Protein AF-A0A409VQA8-F1 (afdb_monomer_lite)

Secondary structure (DSSP, 8-state):
-----------------------PPP------------PPPPPGGG----PPPPPPPSSPPPSEEEEE--SBGGG-TTPPPPP-SS-SEEEEEETT----SHHHHHHHHHHHHHS-EEEEEESGGGGG-EE-S--GGG-SEEEE-----STT-PPEEEE-THHHHHHHHHHHHS-EEEEEEE--S-SSS--THHHHHHHHHTGGGEEEEEE-SSGGGTTTTTSSSS--HHHHHHHHHHHHHHHHT-TT------EEEEEE-SSS--HHHHHTTTHHHHHTTTEEEEEEE--S-B-HHHHH--SSPPPPHHHHGGGTTSHHHHHHHHGGGHHHHHHHHHTT--EEEEEE-SSBTT--TTTSSSHHHHHHHHHHHHHHHHTT-SEEEEEE--TT-S--SEEPPPTTTTTT--BEE-TTHHHHHHHHHHH-SSS--EEEE--HHHH-TT--EEEEEETTEEEEEEEEE----SSSTT-EEEEEE-TT---SEEEEEEEE-S-TT--SS-EETTBB--STT-BSS--BS----EEEE-BTTTTEEEEEE-SSEEEEEES-TT-GGGG-SS-SS-------PPPPP-----HHHHHH-----GGGTTT----STT-------------------------------------------B----PPPPPPP-----PPPGGG----PPPPPPPSSPPPSEEEEE--SBGGG-TTPPPPP-SS-SEEEEEEGGGGGGTTT-HHHHHHHHHHHS-EEEEEESGGGGGEEE--TT-SGGG-SEEEE-----STT---EEEE-THHHHHHHHHHHHS-EEEEEEEP-S-SSS--THHHHHHHHHHGGGEEEEEE-SSGGGGTTTTS-SS--HHHHHHHHHHHHHHHHH-TT----S-EEEEEE-SSSS-HHHHHTTTHHHHHTTTEEEEEEE--S-B-HHHHH--BTTB----GGGTHHHHSSTHHHHHHHHTTHHHHHHHHHTT--EEEEEE-SSBTT--TTTTTSHHHHHHHHHHHHHHHHTT-SEEEEEE--SS-TT-SEEPPPTTTTTTS-BEE-TTHHHHHHHHHHHTTSS--EEEE--HHHH-TTS-EEEEEETTEEEEEEEEE----TTSTT-EEEEEE-TT---SEEEEEEEE-SSSS--S--EETTBB--STT-B-S--BS----EEEEEETTTTEEEEEE-SSEEEEEES-TT-GGGT-SS-SS-------BPPPP-----HHHHHT-----TTSGGGS-----------------------------------------

Sequence (1280 aa):
MLVSALLLLPTIFSTARAVTVYGQIPLAQTVTGTSGTKATPTLPAYDKTLLQPPAIVEPAPGSAYTLSLQNDAAAVNGLSIPHVGPGFWGFSIEMSVLNQVPFLNLMANLVERSGGVVVRIGGNTQEFATMVPFLEDGKTFDKEDSGSTQTTKTPAVLYTIDMFYMAANISSMLNVKWFFGIPFNDSVNWRLTIAEEAQSIVGDDLLALQAGNEPDFYEQFGRRVTYTPEMYSQEIEQLITVIDANDRIPVKNMLLGPSVATGPWTPEQVWETGFIERFKDRLHALTVEHYPNNNCAAAFGTGAQIVDPQDIFPEYLSHTAAVELVRPYINSGNLAVAAGKPLYMFETNTASCGGFAGVSDSYGAALWAMDYGFQMAYANFTHGMLHVGGQNVFYNPFTAPPTNQSGFNQWTAGAIYYSTIVLAEAFGKTNTSRITDLGGNSGSVYTPSYAIYEQDKLSKVALFNYMDDGTNTRDLLVTITVPTGVPVTVEVKYLNADSVSTKDNITWAGQTLGNQYEVDGRFKGDLNIVTINCDTVAGTCVIPVPAPGFALVFLDNAAEQLSVGQATQTFATTAYSKTRNTATIDPAVLQTSNGHSGGNRDAYWSTSAGSTSSAERQAMILPGIVAFVAVLVSGMWVVRAIVHSFTAARAVTVYGQIPLAQTATAGYAQATLKAYDPLELIPPPVPSSPPASAYTLNLERNAAAVPGLSIPHVGGSFWGFSIEMSVISQVFPFLNLMANLQERSGGVVIRIGGNTQEFATQIPDGSLDFGHTFAKTDSGSNQTTQTPAVLYTPDMFYMANNISEMLNVKWFFGIPFNDSVNWRLTIAEEAQNILGDNLLGLQAGNEPDFYLKFGRRSTYSPQMYTDEVADLIKVMDDNPNIPVKNMLIGPSVSSIEWKPEQVWETGYIERFKDRLYCLSVEHYPMNNCAALTGPSPGNPIIDPQDLVDAYFKHDLPMALMDQYRESTRLAQEAGKPFIMFETNTASCGGFPGLSDSYGAALWALDYGLQLAFGNFTHALLHVGGQDTYYNPFTSPPTNQSSYNAWSVGAIYYSTIIISEIFGKTNTSQIVDLRGNFANSYTPQYAIYERGVLNKIAIFNYIDDKTGASDSQVTLNIPGGVPASVRVKYLLAPLITSRSNITWAGQTLGGQFTVDGRFRGELNITTVSCNTAANTCIIPVPAPAFALVFLDSASEALSLGQATETFSTSAFTQQHNTVTYEPATVSLSNGRSGSDRDKYLGTSYGYKESGSTALKLPLFSFSLALAILSGVWVVRARALL

Radius of gyration: 38.69 Å; chains: 1; bounding box: 102×102×129 Å

Organism: Psilocybe cyanescens (NCBI:txid93625)

Foldseek 3Di:
DDDDDDDDDDDDDDDDDDDDDDDDDDDDDDDDDDDDDDDDDAFQQQDDDFFDADDADPVHFDQEDEFEDAFFLVVDPQWAAFQADFFQEAAEEELAADAFDLVLQQQLLRCQQAVGHEYEHDDPLLQLEDEDQADPQGDQKDWAQPVFPDLLSRTHIYGYLVVLQVLQVSCVQGRYAYEYEFNQLDLPDGRCVVLLSNCVRNNPSYQAYENDAQQVCCCVRVSDVDDFLLNSLVSVVSVLVVLVVDPSNVDQQGYEDDAHAPDNDDVVRNVVSVSLVVDLSRYQAYEYEYALAAQSCVLRVPVDDGDDCNVCLVVLLFLVVLQVRQVSCLVVLVVCVVSVHAYENSEYANYPPADDRLRQQFLSRLLSLLSSSQSNSSSNHNHYHYYADASNHNNHQKYADDPVCNQPFGIAGGNNSVSSSVSSNLSGHQSAKIKDWRCPSVVGGQKTKMFIAGPSTGWKIKIFGSADPQPQPSKHWYKYAYPVAADQKKKKWKFDDSHRSDNAPTDIQQWDCHHHRQHSSWTDDDRHIDIFGADRVVRITIDIATGHIMMMIGRDPPRPCSVDPGRPDFFFRDGDRDRDDDDDDPVVLVVPPPPDDPVVPVVDDDDDPPDDDDDDDDDDDDDDDDDDDDDDDDDDDDDDDDDDDDFDFDAFEAEQQDDADDDDDDDDDDDQQQQPHPDAFDADDQDPDHFPQEFEFEDEFFLVVDPLWFDFQDDFFQEAAEEAQQCLSFCPDLLLLQLLRCLQRVGHEYEYHDPLLQQEAEDEQPPDPPRHQKYWDQPVQPDLQSRTHMYGYLSVLVNLQSSCVVGVYAYEYEFNQLDLPDGRCVCLLSNCVRNPVSYQAYENDAQQLCCCVRVSDVDDFLLNSLVSVVSVLVVLVVDPSNVQQAGYEDPQHQCPRDHVVRNVVSVSLVVDLSRYQAYEYEYELAAQSCVRVPDDVVRHHDAVNVCNVVQLWLPSLQVVLVSCLVVLVSRVVSVHAYENSEYANYPPQDHRLRLQFLSSLVSLLSSSQSNSSSRHNHYHYYDHESNHNNHQKGQDPSSHNNSFGIAGGNNVVSSSVSSNQSGHQSGKIKDWSCTSVVGTQWTKMFIAGPRGTWKIKIFGSAADPVQPSWHWYKYAYPVWADQKKKKWKFDDNGRSDNDPTDIQQWDQDHHRHGSSWTDDDRHIDIWGADRVRRITIDIATGGMMMMIGRDPPRPVSVDDGRSHDHPSDPDHDDDDDDDDDPVNSVPPPDDDPPPPVPPPDPDDDDDDDDDDDDDDDDDDDDDDDDDDDDDDDDDDDDDD

pLDDT: mean 78.62, std 24.4, range [20.16, 98.62]

Structure (mmCIF, N/CA/C/O backbone):
data_AF-A0A409VQA8-F1
#
_entry.id   AF-A0A409VQA8-F1
#
loop_
_atom_site.group_PDB
_atom_site.id
_atom_site.type_symbol
_atom_site.label_atom_id
_atom_site.label_alt_id
_atom_site.label_comp_id
_atom_site.label_asym_id
_atom_site.label_entity_id
_atom_site.label_seq_id
_atom_site.pdbx_PDB_ins_code
_atom_site.Cartn_x
_atom_site.Cartn_y
_atom_site.Cartn_z
_atom_site.occupancy
_atom_site.B_iso_or_equiv
_atom_site.auth_seq_id
_atom_site.auth_comp_id
_atom_site.auth_asym_id
_atom_site.auth_atom_id
_atom_site.pdbx_PDB_model_num
ATOM 1 N N . MET A 1 1 ? 31.840 -30.322 64.684 1.00 32.56 1 MET A N 1
ATOM 2 C CA . MET A 1 1 ? 32.960 -30.369 63.717 1.00 32.56 1 MET A CA 1
ATOM 3 C C . MET A 1 1 ? 32.650 -29.273 62.705 1.00 32.56 1 MET A C 1
ATOM 5 O O . MET A 1 1 ? 31.541 -29.289 62.198 1.00 32.56 1 MET A O 1
ATOM 9 N N . LEU A 1 2 ? 33.332 -28.121 62.773 1.00 29.20 2 LEU A N 1
ATOM 10 C CA . LEU A 1 2 ? 34.592 -27.794 62.066 1.00 29.20 2 LEU A CA 1
ATOM 11 C C . LEU A 1 2 ? 34.437 -27.888 60.534 1.00 29.20 2 LEU A C 1
ATOM 13 O O . LEU A 1 2 ? 33.972 -28.925 60.080 1.00 29.20 2 LEU A O 1
ATOM 17 N N . VAL A 1 3 ? 34.850 -26.935 59.683 1.00 30.09 3 VAL A N 1
ATOM 18 C CA . VAL A 1 3 ? 35.435 -25.560 59.773 1.00 30.09 3 VAL A CA 1
ATOM 19 C C . VAL A 1 3 ? 35.164 -24.947 58.366 1.00 30.09 3 VAL A C 1
ATOM 21 O O . VAL A 1 3 ? 35.226 -25.694 57.396 1.00 30.09 3 VAL A O 1
ATOM 24 N N . SER A 1 4 ? 34.678 -23.722 58.120 1.00 27.08 4 SER A N 1
ATOM 25 C CA . SER A 1 4 ? 35.062 -22.345 58.516 1.00 27.08 4 SER A CA 1
ATOM 26 C C . SER A 1 4 ? 36.220 -21.702 57.715 1.00 27.08 4 SER A C 1
ATOM 28 O O . SER A 1 4 ? 37.380 -21.890 58.040 1.00 27.08 4 SER A O 1
ATOM 30 N N . ALA A 1 5 ? 35.850 -20.879 56.723 1.00 27.64 5 ALA A N 1
ATOM 31 C CA . ALA A 1 5 ? 36.474 -19.630 56.233 1.00 27.64 5 ALA A CA 1
ATOM 32 C C . ALA A 1 5 ? 38.009 -19.374 56.260 1.00 27.64 5 ALA A C 1
ATOM 34 O O . ALA A 1 5 ? 38.624 -19.327 57.319 1.00 27.64 5 ALA A O 1
ATOM 35 N N . LEU A 1 6 ? 38.540 -18.933 55.106 1.00 28.03 6 LEU A N 1
ATOM 36 C CA . LEU A 1 6 ? 39.462 -17.783 54.920 1.00 28.03 6 LEU A CA 1
ATOM 37 C C . LEU A 1 6 ? 39.501 -17.471 53.400 1.00 28.03 6 LEU A C 1
ATOM 39 O O . LEU A 1 6 ? 39.662 -18.405 52.626 1.00 28.03 6 LEU A O 1
ATOM 43 N N . LEU A 1 7 ? 39.180 -16.298 52.830 1.00 26.09 7 LEU A N 1
ATOM 44 C CA . LEU A 1 7 ? 39.403 -14.859 53.099 1.00 26.09 7 LEU A CA 1
ATOM 45 C C . LEU A 1 7 ? 40.781 -14.289 52.688 1.00 26.09 7 LEU A C 1
ATOM 47 O O . LEU A 1 7 ? 41.796 -14.615 53.285 1.00 26.09 7 LEU A O 1
ATOM 51 N N . LEU A 1 8 ? 40.697 -13.305 51.774 1.00 25.73 8 LEU A N 1
ATOM 52 C CA . LEU A 1 8 ? 41.579 -12.144 51.533 1.00 25.73 8 LEU A CA 1
ATOM 53 C C . LEU A 1 8 ? 42.955 -12.315 50.838 1.00 25.73 8 LEU A C 1
ATOM 55 O O . LEU A 1 8 ? 43.876 -12.943 51.342 1.00 25.73 8 LEU A O 1
ATOM 59 N N . LEU A 1 9 ? 43.067 -11.624 49.687 1.00 37.25 9 LEU A N 1
ATOM 60 C CA . LEU A 1 9 ? 44.063 -10.580 49.339 1.00 37.25 9 LEU A CA 1
ATOM 61 C C . LEU A 1 9 ? 45.303 -10.450 50.252 1.00 37.25 9 LEU A C 1
ATOM 63 O O . LEU A 1 9 ? 45.132 -10.317 51.465 1.00 37.25 9 LEU A O 1
ATOM 67 N N . PRO A 1 10 ? 46.524 -10.297 49.680 1.00 35.50 10 PRO A N 1
ATOM 68 C CA . PRO A 1 10 ? 46.859 -9.040 48.971 1.00 35.50 10 PRO A CA 1
ATOM 69 C C . PRO A 1 10 ? 47.807 -9.207 47.735 1.00 35.50 10 PRO A C 1
ATOM 71 O O . PRO A 1 10 ? 48.724 -10.015 47.769 1.00 35.50 10 PRO A O 1
ATOM 74 N N . THR A 1 11 ? 47.590 -8.626 46.538 1.00 26.61 11 THR A N 1
ATOM 75 C CA . THR A 1 11 ? 47.729 -7.218 46.045 1.00 26.61 11 THR A CA 1
ATOM 76 C C . THR A 1 11 ? 48.911 -7.035 45.059 1.00 26.61 11 THR A C 1
ATOM 78 O O . THR A 1 11 ? 49.934 -7.686 45.215 1.00 26.61 11 THR A O 1
ATOM 81 N N . ILE A 1 12 ? 48.809 -6.003 44.199 1.00 24.28 12 ILE A N 1
ATOM 82 C CA . ILE A 1 12 ? 49.900 -5.162 43.633 1.00 24.28 12 ILE A CA 1
ATOM 83 C C . ILE A 1 12 ? 50.578 -5.565 42.283 1.00 24.28 12 ILE A C 1
ATOM 85 O O . ILE A 1 12 ? 51.498 -6.366 42.214 1.00 24.28 12 ILE A O 1
ATOM 89 N N . PHE A 1 13 ? 50.137 -4.837 41.238 1.00 25.45 13 PHE A N 1
ATOM 90 C CA . PHE A 1 13 ? 50.865 -4.251 40.085 1.00 25.45 13 PHE A CA 1
ATOM 91 C C . PHE A 1 13 ? 51.511 -5.092 38.950 1.00 25.45 13 PHE A C 1
ATOM 93 O O . PHE A 1 13 ? 52.548 -5.717 39.113 1.00 25.45 13 PHE A O 1
ATOM 100 N N . SER A 1 14 ? 50.950 -4.890 37.740 1.00 26.70 14 SER A N 1
ATOM 101 C CA . SER A 1 14 ? 51.592 -4.509 36.450 1.00 26.70 14 SER A CA 1
ATOM 102 C C . SER A 1 14 ? 52.922 -5.162 36.006 1.00 26.70 14 SER A C 1
ATOM 104 O O . SER A 1 14 ? 53.928 -5.118 36.702 1.00 26.70 14 SER A O 1
ATOM 106 N N . THR A 1 15 ? 53.068 -5.538 34.732 1.00 23.34 15 THR A N 1
ATOM 107 C CA . THR A 1 15 ? 53.271 -4.550 33.642 1.00 23.34 15 THR A CA 1
ATOM 108 C C . THR A 1 15 ? 52.966 -5.112 32.246 1.00 23.34 15 THR A C 1
ATOM 110 O O . THR A 1 15 ? 52.945 -6.319 32.035 1.00 23.34 15 THR A O 1
ATOM 113 N N . ALA A 1 16 ? 52.719 -4.214 31.286 1.00 24.45 16 ALA A N 1
ATOM 114 C CA . ALA A 1 16 ? 52.345 -4.539 29.908 1.00 24.45 16 ALA A CA 1
ATOM 115 C C . ALA A 1 16 ? 53.528 -4.480 28.921 1.00 24.45 16 ALA A C 1
ATOM 117 O O . ALA A 1 16 ? 54.550 -3.852 29.203 1.00 24.45 16 ALA A O 1
ATOM 118 N N . ARG A 1 17 ? 53.326 -5.037 27.718 1.00 23.31 17 ARG A N 1
ATOM 119 C CA . ARG A 1 17 ? 53.924 -4.592 26.441 1.00 23.31 17 ARG A CA 1
ATOM 120 C C . ARG A 1 17 ? 53.023 -5.016 25.269 1.00 23.31 17 ARG A C 1
ATOM 122 O O . ARG A 1 17 ? 52.168 -5.877 25.443 1.00 23.31 17 ARG A O 1
ATOM 129 N N . ALA A 1 18 ? 53.157 -4.339 24.130 1.00 22.84 18 ALA A N 1
ATOM 130 C CA . ALA A 1 18 ? 52.174 -4.310 23.039 1.00 22.84 18 ALA A CA 1
ATOM 131 C C . ALA A 1 18 ? 52.854 -4.220 21.657 1.00 22.84 18 ALA A C 1
ATOM 133 O O . ALA A 1 18 ? 54.073 -4.076 21.615 1.00 22.84 18 ALA A O 1
ATOM 134 N N . VAL A 1 19 ? 52.061 -4.267 20.573 1.00 22.62 19 VAL A N 1
ATOM 135 C CA . VAL A 1 19 ? 52.302 -3.741 19.200 1.00 22.62 19 VAL A CA 1
ATOM 136 C C . VAL A 1 19 ? 51.070 -4.103 18.336 1.00 22.62 19 VAL A C 1
ATOM 138 O O . VAL A 1 19 ? 50.489 -5.154 18.585 1.00 22.62 19 VAL A O 1
ATOM 141 N N . THR A 1 20 ? 50.624 -3.396 17.288 1.00 22.39 20 THR A N 1
ATOM 142 C CA . THR A 1 20 ? 50.495 -1.949 16.976 1.00 22.39 20 THR A CA 1
ATOM 143 C C . THR A 1 20 ? 49.472 -1.851 15.828 1.00 22.39 20 THR A C 1
ATOM 145 O O . THR A 1 20 ? 49.500 -2.685 14.928 1.00 22.39 20 THR A O 1
ATOM 148 N N . VAL A 1 21 ? 48.609 -0.829 15.815 1.00 23.44 21 VAL A N 1
ATOM 149 C CA . VAL A 1 21 ? 47.748 -0.477 14.665 1.00 23.44 21 VAL A CA 1
ATOM 150 C C . VAL A 1 21 ? 48.100 0.943 14.215 1.00 23.44 21 VAL A C 1
ATOM 152 O O . VAL A 1 21 ? 48.371 1.798 15.058 1.00 23.44 21 VAL A O 1
ATOM 155 N N . TYR A 1 22 ? 48.113 1.201 12.906 1.00 22.05 22 TYR A N 1
ATOM 156 C CA . TYR A 1 22 ? 48.383 2.524 12.335 1.00 22.05 22 TYR A CA 1
ATOM 157 C C . TYR A 1 22 ? 47.078 3.240 11.955 1.00 22.05 22 TYR A C 1
ATOM 159 O O . TYR A 1 22 ? 46.209 2.624 11.347 1.00 22.05 22 TYR A O 1
ATOM 167 N N . GLY A 1 23 ? 46.968 4.546 12.246 1.00 21.83 23 GLY A N 1
ATOM 168 C CA . GLY A 1 23 ? 46.029 5.428 11.530 1.00 21.83 23 GLY A CA 1
ATOM 169 C C . GLY A 1 23 ? 44.937 6.179 12.309 1.00 21.83 23 GLY A C 1
ATOM 170 O O . GLY A 1 23 ? 44.076 6.757 11.654 1.00 21.83 23 GLY A O 1
ATOM 171 N N . GLN A 1 24 ? 44.943 6.231 13.649 1.00 23.95 24 GLN A N 1
ATOM 172 C CA . GLN A 1 24 ? 44.076 7.162 14.405 1.00 23.95 24 GLN A CA 1
ATOM 173 C C . GLN A 1 24 ? 44.836 8.409 14.883 1.00 23.95 24 GLN A C 1
ATOM 175 O O . GLN A 1 24 ? 45.972 8.309 15.347 1.00 23.95 24 GLN A O 1
ATOM 180 N N . ILE A 1 25 ? 44.179 9.572 14.805 1.00 24.41 25 ILE A N 1
ATOM 181 C CA . ILE A 1 25 ? 44.644 10.853 15.366 1.00 24.41 25 ILE A CA 1
ATOM 182 C C . ILE A 1 25 ? 44.026 11.028 16.777 1.00 24.41 25 ILE A C 1
ATOM 184 O O . ILE A 1 25 ? 42.878 10.619 16.967 1.00 24.41 25 ILE A O 1
ATOM 188 N N . PRO A 1 26 ? 44.741 11.562 17.794 1.00 23.84 26 PRO A N 1
ATOM 189 C CA . PRO A 1 26 ? 44.308 11.467 19.195 1.00 23.84 26 PRO A CA 1
ATOM 190 C C . PRO A 1 26 ? 43.441 12.642 19.680 1.00 23.84 26 PRO A C 1
ATOM 192 O O . PRO A 1 26 ? 43.677 13.789 19.316 1.00 23.84 26 PRO A O 1
ATOM 195 N N . LEU A 1 27 ? 42.526 12.360 20.616 1.00 33.91 27 LEU A N 1
ATOM 196 C CA . LEU A 1 27 ? 41.735 13.350 21.365 1.00 33.91 27 LEU A CA 1
ATOM 197 C C . LEU A 1 27 ? 42.256 13.521 22.805 1.00 33.91 27 LEU A C 1
ATOM 199 O O . LEU A 1 27 ? 42.144 12.605 23.620 1.00 33.91 27 LEU A O 1
ATOM 203 N N . ALA A 1 28 ? 42.801 14.702 23.116 1.00 22.95 28 ALA A N 1
ATOM 204 C CA . ALA A 1 28 ? 43.135 15.217 24.455 1.00 22.95 28 ALA A CA 1
ATOM 205 C C . ALA A 1 28 ? 43.493 16.717 24.306 1.00 22.95 28 ALA A C 1
ATOM 207 O O . ALA A 1 28 ? 44.120 17.066 23.312 1.00 22.95 28 ALA A O 1
ATOM 208 N N . GLN A 1 29 ? 43.184 17.671 25.192 1.00 23.41 29 GLN A N 1
ATOM 209 C CA . GLN A 1 29 ? 42.512 17.716 26.508 1.00 23.41 29 GLN A CA 1
ATOM 210 C C . GLN A 1 29 ? 41.516 18.909 26.456 1.00 23.41 29 GLN A C 1
ATOM 212 O O . GLN A 1 29 ? 41.689 19.788 25.622 1.00 23.41 29 GLN A O 1
ATOM 217 N N . THR A 1 30 ? 40.480 19.091 27.282 1.00 21.67 30 THR A N 1
ATOM 218 C CA . THR A 1 30 ? 40.100 18.521 28.599 1.00 21.67 30 THR A CA 1
ATOM 219 C C . THR A 1 30 ? 38.556 18.275 28.554 1.00 21.67 30 THR A C 1
ATOM 221 O O . THR A 1 30 ? 38.090 17.963 27.468 1.00 21.67 30 THR A O 1
ATOM 224 N N . VAL A 1 31 ? 37.641 18.322 29.541 1.00 24.02 31 VAL A N 1
ATOM 225 C CA . VAL A 1 31 ? 37.560 18.571 31.007 1.00 24.02 31 VAL A CA 1
ATOM 226 C C . VAL A 1 31 ? 36.807 17.369 31.653 1.00 24.02 31 VAL A C 1
ATOM 228 O O . VAL A 1 31 ? 36.501 16.386 30.984 1.00 24.02 31 VAL A O 1
ATOM 231 N N . THR A 1 32 ? 36.540 17.381 32.962 1.00 26.56 32 THR A N 1
ATOM 232 C CA . THR A 1 32 ? 35.908 16.283 33.725 1.00 26.56 32 THR A CA 1
ATOM 233 C C . THR A 1 32 ? 34.392 16.433 33.931 1.00 26.56 32 THR A C 1
ATOM 235 O O . THR A 1 32 ? 33.960 17.468 34.434 1.00 26.56 32 THR A O 1
ATOM 238 N N . GLY A 1 33 ? 33.611 15.363 33.708 1.00 24.73 33 GLY A N 1
ATOM 239 C CA . GLY A 1 33 ? 32.177 15.297 34.051 1.00 24.73 33 GLY A CA 1
ATOM 240 C C . GLY A 1 33 ? 31.599 13.868 34.104 1.00 24.73 33 GLY A C 1
ATOM 241 O O . GLY A 1 33 ? 31.278 13.289 33.078 1.00 24.73 33 GLY A O 1
ATOM 242 N N . THR A 1 34 ? 31.506 13.299 35.311 1.00 24.84 34 THR A N 1
ATOM 243 C CA . THR A 1 34 ? 30.681 12.134 35.737 1.00 24.84 34 THR A CA 1
ATOM 244 C C . THR A 1 34 ? 30.126 11.131 34.696 1.00 24.84 34 THR A C 1
ATOM 246 O O . THR A 1 34 ? 29.011 11.274 34.211 1.00 24.84 34 THR A O 1
ATOM 249 N N . SER A 1 35 ? 30.844 10.013 34.519 1.00 29.80 35 SER A N 1
ATOM 250 C CA . SER A 1 35 ? 30.335 8.627 34.360 1.00 29.80 35 SER A CA 1
ATOM 251 C C . SER A 1 35 ? 28.880 8.404 33.874 1.00 29.80 35 SER A C 1
ATOM 253 O O . SER A 1 35 ? 28.021 7.995 34.658 1.00 29.80 35 SER A O 1
ATOM 255 N N . GLY A 1 36 ? 28.642 8.508 32.564 1.00 26.00 36 GLY A N 1
ATOM 256 C CA . GLY A 1 36 ? 27.542 7.805 31.886 1.00 26.00 36 GLY A CA 1
ATOM 257 C C . GLY A 1 36 ? 27.984 6.437 31.340 1.00 26.00 36 GLY A C 1
ATOM 258 O O . GLY A 1 36 ? 29.170 6.222 31.076 1.00 26.00 36 GLY A O 1
ATOM 259 N N . THR A 1 37 ? 27.049 5.503 31.137 1.00 26.38 37 THR A N 1
ATOM 260 C CA . THR A 1 37 ? 27.309 4.283 30.351 1.00 26.38 37 THR A CA 1
ATOM 261 C C . THR A 1 37 ? 27.688 4.663 28.921 1.00 26.38 37 THR A C 1
ATOM 263 O O . THR A 1 37 ? 27.010 5.484 28.309 1.00 26.38 37 THR A O 1
ATOM 266 N N . LYS A 1 38 ? 28.757 4.071 28.366 1.00 25.66 38 LYS A N 1
ATOM 267 C CA . LYS A 1 38 ? 29.157 4.334 26.974 1.00 25.66 38 LYS A CA 1
ATOM 268 C C . LYS A 1 38 ? 28.038 3.918 26.019 1.00 25.66 38 LYS A C 1
ATOM 270 O O . LYS A 1 38 ? 27.822 2.724 25.823 1.00 25.66 38 LYS A O 1
ATOM 275 N N . ALA A 1 39 ? 27.369 4.899 25.422 1.00 26.94 39 ALA A N 1
ATOM 276 C CA . ALA A 1 39 ? 26.489 4.673 24.289 1.00 26.94 39 ALA A CA 1
ATOM 277 C C . ALA A 1 39 ? 27.292 4.119 23.101 1.00 26.94 39 ALA A C 1
ATOM 279 O O . ALA A 1 39 ? 28.449 4.497 22.883 1.00 26.94 39 ALA A O 1
ATOM 280 N N . THR A 1 40 ? 26.671 3.233 22.326 1.00 31.73 40 THR A N 1
ATOM 281 C CA . THR A 1 40 ? 27.140 2.905 20.975 1.00 31.73 40 THR A CA 1
ATOM 282 C C . THR A 1 40 ? 27.076 4.186 20.135 1.00 31.73 40 THR A C 1
ATOM 284 O O . THR A 1 40 ? 26.064 4.881 20.226 1.00 31.73 40 THR A O 1
ATOM 287 N N . PRO A 1 41 ? 28.108 4.542 19.347 1.00 42.56 41 PRO A N 1
ATOM 288 C CA . PRO A 1 41 ? 28.066 5.755 18.539 1.00 42.56 41 PRO A CA 1
ATOM 289 C C . PRO A 1 41 ? 26.959 5.654 17.484 1.00 42.56 41 PRO A C 1
ATOM 291 O O . PRO A 1 41 ? 26.996 4.786 16.611 1.00 42.56 41 PRO A O 1
ATOM 294 N N . THR A 1 42 ? 25.974 6.542 17.587 1.00 57.03 42 THR A N 1
ATOM 295 C CA . THR A 1 42 ? 24.935 6.748 16.576 1.00 57.03 42 THR A CA 1
ATOM 296 C C . THR A 1 42 ? 25.573 7.280 15.290 1.00 57.03 42 THR A C 1
ATOM 298 O O . THR A 1 42 ? 26.519 8.066 15.347 1.00 57.03 42 THR A O 1
ATOM 301 N N . LEU A 1 43 ? 25.082 6.853 14.123 1.00 76.62 43 LEU A N 1
ATOM 302 C CA . LEU A 1 43 ? 25.534 7.417 12.847 1.00 76.62 43 LEU A CA 1
ATOM 303 C C . LEU A 1 43 ? 24.909 8.815 12.646 1.00 76.62 43 LEU A C 1
ATOM 305 O O . LEU A 1 43 ? 23.755 8.991 13.034 1.00 76.62 43 LEU A O 1
ATOM 309 N N . PRO A 1 44 ? 25.613 9.781 12.024 1.00 80.75 44 PRO A N 1
ATOM 310 C CA . PRO A 1 44 ? 25.127 11.144 11.781 1.00 80.75 44 PRO A CA 1
ATOM 311 C C . PRO A 1 44 ? 23.683 11.270 11.279 1.00 80.75 44 PRO A C 1
ATOM 313 O O . PRO A 1 44 ? 22.916 12.027 11.863 1.00 80.75 44 PRO A O 1
ATOM 316 N N . ALA A 1 45 ? 23.264 10.465 10.294 1.00 80.12 45 ALA A N 1
ATOM 317 C CA . ALA A 1 45 ? 21.900 10.498 9.743 1.00 80.12 45 ALA A CA 1
ATOM 318 C C . ALA A 1 45 ? 20.788 10.069 10.732 1.00 80.12 45 ALA A C 1
ATOM 320 O O . ALA A 1 45 ? 19.611 10.038 10.381 1.00 80.12 45 ALA A O 1
ATOM 321 N N . TYR A 1 46 ? 21.165 9.688 11.955 1.00 81.56 46 TYR A N 1
ATOM 322 C CA . TYR A 1 46 ? 20.305 9.168 13.016 1.00 81.56 46 TYR A CA 1
ATOM 323 C C . TYR A 1 46 ? 20.501 9.889 14.355 1.00 81.56 46 TYR A C 1
ATOM 325 O O . TYR A 1 46 ? 19.988 9.423 15.378 1.00 81.56 46 TYR A O 1
ATOM 333 N N . ASP A 1 47 ? 21.267 10.981 14.362 1.00 84.81 47 ASP A N 1
ATOM 334 C CA . ASP A 1 47 ? 21.652 11.701 15.567 1.00 84.81 47 ASP A CA 1
ATOM 335 C C . ASP A 1 47 ? 20.494 12.486 16.208 1.00 84.81 47 ASP A C 1
ATOM 337 O O . ASP A 1 47 ? 19.646 13.074 15.534 1.00 84.81 47 ASP A O 1
ATOM 341 N N . LYS A 1 48 ? 20.476 12.534 17.544 1.00 84.31 48 LYS A N 1
ATOM 342 C CA . LYS A 1 48 ? 19.402 13.154 18.341 1.00 84.31 48 LYS A CA 1
ATOM 343 C C . LYS A 1 48 ? 19.822 14.445 19.057 1.00 84.31 48 LYS A C 1
ATOM 345 O O . LYS A 1 48 ? 19.144 14.870 19.989 1.00 84.31 48 LYS A O 1
ATOM 350 N N . THR A 1 49 ? 20.909 15.090 18.630 1.00 86.94 49 THR A N 1
ATOM 351 C CA . THR A 1 49 ? 21.286 16.430 19.106 1.00 86.94 49 THR A CA 1
ATOM 352 C C . THR A 1 49 ? 20.241 17.445 18.654 1.00 86.94 49 THR A C 1
ATOM 354 O O . THR A 1 49 ? 20.044 17.628 17.454 1.00 86.94 49 THR A O 1
ATOM 357 N N . LEU A 1 50 ? 19.589 18.103 19.612 1.00 91.12 50 LEU A N 1
ATOM 358 C CA . LEU A 1 50 ? 18.700 19.243 19.393 1.00 91.12 50 LEU A CA 1
ATOM 359 C C . LEU A 1 50 ? 19.417 20.506 19.876 1.00 91.12 50 LEU A C 1
ATOM 361 O O . LEU A 1 50 ? 19.917 20.537 21.003 1.00 91.12 50 LEU A O 1
ATOM 365 N N . LEU A 1 51 ? 19.466 21.537 19.036 1.00 93.06 51 LEU A N 1
ATOM 366 C CA . LEU A 1 51 ? 19.988 22.848 19.421 1.00 93.06 51 LEU A CA 1
ATOM 367 C C . LEU A 1 51 ? 18.926 23.659 20.167 1.00 93.06 51 LEU A C 1
ATOM 369 O O . LEU A 1 51 ? 17.732 23.358 20.117 1.00 93.06 51 LEU A O 1
ATOM 373 N N . GLN A 1 52 ? 19.354 24.695 20.877 1.00 92.62 52 GLN A N 1
ATOM 374 C CA . GLN A 1 52 ? 18.439 25.707 21.392 1.00 92.62 52 GLN A CA 1
ATOM 375 C C . GLN A 1 52 ? 18.056 26.661 20.248 1.00 92.62 52 GLN A C 1
ATOM 377 O O . GLN A 1 52 ? 18.959 27.123 19.536 1.00 92.62 52 GLN A O 1
ATOM 382 N N . PRO A 1 53 ? 16.759 26.973 20.061 1.00 91.31 53 PRO A N 1
ATOM 383 C CA . PRO A 1 53 ? 16.328 28.043 19.170 1.00 91.31 53 PRO A CA 1
ATOM 384 C C . PRO A 1 53 ? 17.042 29.366 19.497 1.00 91.31 53 PRO A C 1
ATOM 386 O O . PRO A 1 53 ? 17.236 29.677 20.678 1.00 91.31 53 PRO A O 1
ATOM 389 N N . PRO A 1 54 ? 17.460 30.152 18.489 1.00 87.62 54 PRO A N 1
ATOM 390 C CA . PRO A 1 54 ? 18.059 31.461 18.720 1.00 87.62 54 PRO A CA 1
ATOM 391 C C . PRO A 1 54 ? 17.113 32.406 19.463 1.00 87.62 54 PRO A C 1
ATOM 393 O O . PRO A 1 54 ? 15.925 32.475 19.163 1.00 87.62 54 PRO A O 1
ATOM 396 N N . ALA A 1 55 ? 17.653 33.204 20.384 1.00 84.75 55 ALA A N 1
ATOM 397 C CA . ALA A 1 55 ? 16.878 34.273 21.002 1.00 84.75 55 ALA A CA 1
ATOM 398 C C . ALA A 1 55 ? 16.474 35.319 19.947 1.00 84.75 55 ALA A C 1
ATOM 400 O O . ALA A 1 55 ? 17.334 35.863 19.249 1.00 84.75 55 ALA A O 1
ATOM 401 N N . ILE A 1 56 ? 15.175 35.624 19.860 1.00 80.62 56 ILE A N 1
ATOM 402 C CA . ILE A 1 56 ? 14.645 36.660 18.963 1.00 80.62 56 ILE A CA 1
ATOM 403 C C . ILE A 1 56 ? 15.290 38.010 19.309 1.00 80.62 56 ILE A C 1
ATOM 405 O O . ILE A 1 56 ? 15.305 38.435 20.467 1.00 80.62 56 ILE A O 1
ATOM 409 N N . VAL A 1 57 ? 15.830 38.692 18.297 1.00 77.88 57 VAL A N 1
ATOM 410 C CA . VAL A 1 57 ? 16.459 40.009 18.455 1.00 77.88 57 VAL A CA 1
ATOM 411 C C . VAL A 1 57 ? 15.380 41.065 18.691 1.00 77.88 57 VAL A C 1
ATOM 413 O O . VAL A 1 57 ? 14.489 41.238 17.864 1.00 77.88 57 VAL A O 1
ATOM 416 N N . GLU A 1 58 ? 15.471 41.791 19.808 1.00 76.88 58 GLU A N 1
ATOM 417 C CA . GLU A 1 58 ? 14.532 42.868 20.145 1.00 76.88 58 GLU A CA 1
ATOM 418 C C . GLU A 1 58 ? 15.044 44.249 19.655 1.00 76.88 58 GLU A C 1
ATOM 420 O O . GLU A 1 58 ? 16.229 44.554 19.830 1.00 76.88 58 GLU A O 1
ATOM 425 N N . PRO A 1 59 ? 14.187 45.124 19.084 1.00 79.25 59 PRO A N 1
ATOM 426 C CA . PRO A 1 59 ? 12.746 44.950 18.905 1.00 79.25 59 PRO A CA 1
ATOM 427 C C . PRO A 1 59 ? 12.417 43.913 17.824 1.00 79.25 59 PRO A C 1
ATOM 429 O O . PRO A 1 59 ? 12.894 44.014 16.693 1.00 79.25 59 PRO A O 1
ATOM 432 N N . ALA A 1 60 ? 11.582 42.940 18.184 1.00 81.25 60 ALA A N 1
ATOM 433 C CA . ALA A 1 60 ? 11.168 41.874 17.285 1.00 81.25 60 ALA A CA 1
ATOM 434 C C . ALA A 1 60 ? 10.400 42.420 16.059 1.00 81.25 60 ALA A C 1
ATOM 436 O O . ALA A 1 60 ? 9.786 43.492 16.140 1.00 81.25 60 ALA A O 1
ATOM 437 N N . PRO A 1 61 ? 10.388 41.685 14.929 1.00 85.94 61 PRO A N 1
ATOM 438 C CA . PRO A 1 61 ? 9.570 42.018 13.764 1.00 85.94 61 PRO A CA 1
ATOM 439 C C . PRO A 1 61 ? 8.092 42.227 14.116 1.00 85.94 61 PRO A C 1
ATOM 441 O O . PRO A 1 61 ? 7.558 41.609 15.038 1.00 85.94 61 PRO A O 1
ATOM 444 N N . GLY A 1 62 ? 7.405 43.077 13.349 1.00 88.19 62 GLY A N 1
ATOM 445 C CA . GLY A 1 62 ? 5.976 43.306 13.543 1.00 88.19 62 GLY A CA 1
ATOM 446 C C . GLY A 1 62 ? 5.176 42.029 13.283 1.00 88.19 62 GLY A C 1
ATOM 447 O O . GLY A 1 62 ? 5.287 41.446 12.206 1.00 88.19 62 GLY A O 1
ATOM 448 N N . SER A 1 63 ? 4.336 41.618 14.237 1.00 89.75 63 SER A N 1
ATOM 449 C CA . SER A 1 63 ? 3.469 40.436 14.102 1.00 89.75 63 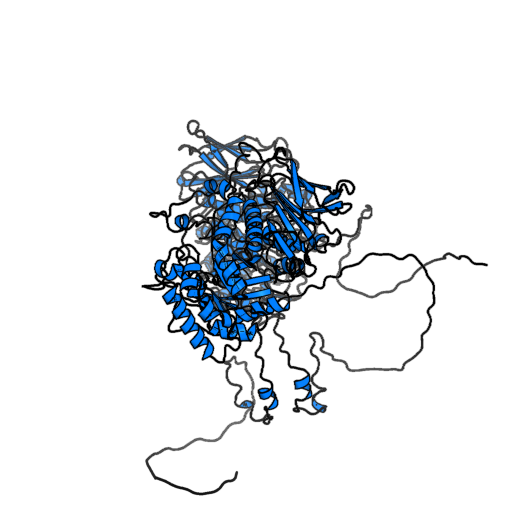SER A CA 1
ATOM 450 C C . SER A 1 63 ? 2.289 40.632 13.140 1.00 89.75 63 SER A C 1
ATOM 452 O O . SER A 1 63 ? 1.521 39.706 12.910 1.00 89.75 63 SER A O 1
ATOM 454 N N . ALA A 1 64 ? 2.140 41.814 12.538 1.00 94.56 64 ALA A N 1
ATOM 455 C CA . ALA A 1 64 ? 1.207 42.057 11.446 1.00 94.56 64 ALA A CA 1
ATOM 456 C C . ALA A 1 64 ? 1.813 43.036 10.434 1.00 94.56 64 ALA A C 1
ATOM 458 O O . ALA A 1 64 ? 2.370 44.067 10.817 1.00 94.56 64 ALA A O 1
ATOM 459 N N . TYR A 1 65 ? 1.680 42.727 9.144 1.00 96.88 65 TYR A N 1
ATOM 460 C CA . TYR A 1 65 ? 2.117 43.583 8.037 1.00 96.88 65 TYR A CA 1
ATOM 461 C C . TYR A 1 65 ? 1.239 43.370 6.796 1.00 96.88 65 TYR A C 1
ATOM 463 O O . TYR A 1 65 ? 0.360 42.505 6.774 1.00 96.88 65 TYR A O 1
ATOM 471 N N . THR A 1 66 ? 1.446 44.185 5.761 1.00 96.88 66 THR A N 1
ATOM 472 C CA . THR A 1 66 ? 0.648 44.159 4.527 1.00 96.88 66 THR A CA 1
ATOM 473 C C . THR A 1 66 ? 1.538 43.956 3.307 1.00 96.88 66 THR A C 1
ATOM 475 O O . THR A 1 66 ? 2.571 44.610 3.174 1.00 96.88 66 THR A O 1
ATOM 478 N N . LEU A 1 67 ? 1.115 43.067 2.410 1.00 97.12 67 LEU A N 1
ATOM 479 C CA . LEU A 1 67 ? 1.692 42.833 1.092 1.00 97.12 67 LEU A CA 1
ATOM 480 C C . LEU A 1 67 ? 0.728 43.379 0.029 1.00 97.12 67 LEU A C 1
ATOM 482 O O . LEU A 1 67 ? -0.460 43.049 0.026 1.00 97.12 67 LEU A O 1
ATOM 486 N N . SER A 1 68 ? 1.241 44.213 -0.874 1.00 94.94 68 SER A N 1
ATOM 487 C CA . SER A 1 68 ? 0.467 44.848 -1.950 1.00 94.94 68 SER A CA 1
ATOM 488 C C . SER A 1 68 ? 0.898 44.273 -3.295 1.00 94.94 68 SER A C 1
ATOM 490 O O . SER A 1 68 ? 1.915 44.685 -3.851 1.00 94.94 68 SER A O 1
ATOM 492 N N . LEU A 1 69 ? 0.148 43.296 -3.800 1.00 95.56 69 LEU A N 1
ATOM 493 C CA . LEU A 1 69 ? 0.539 42.469 -4.943 1.00 95.56 69 LEU A CA 1
ATOM 494 C C . LEU A 1 69 ? -0.222 42.867 -6.210 1.00 95.56 69 LEU A C 1
ATOM 496 O O . LEU A 1 69 ? -1.385 43.262 -6.152 1.00 95.56 69 LEU A O 1
ATOM 500 N N . GLN A 1 70 ? 0.419 42.752 -7.371 1.00 95.00 70 GLN A N 1
ATOM 501 C CA . GLN A 1 70 ? -0.276 42.893 -8.652 1.00 95.00 70 GLN A CA 1
ATOM 502 C C . GLN A 1 70 ? -0.913 41.558 -9.038 1.00 95.00 70 GLN A C 1
ATOM 504 O O . GLN A 1 70 ? -0.370 40.505 -8.729 1.00 95.00 70 GLN A O 1
ATOM 509 N N . ASN A 1 71 ? -2.051 41.592 -9.731 1.00 93.50 71 ASN A N 1
ATOM 510 C CA . ASN A 1 71 ? -2.647 40.378 -10.297 1.00 93.50 71 ASN A CA 1
ATOM 511 C C . ASN A 1 71 ? -1.950 39.969 -11.605 1.00 93.50 71 ASN A C 1
ATOM 513 O O . ASN A 1 71 ? -1.696 38.796 -11.847 1.00 93.50 71 ASN A O 1
ATOM 517 N N . ASP A 1 72 ? -1.619 40.946 -12.449 1.00 95.00 72 ASP A N 1
ATOM 518 C CA . ASP A 1 72 ? -0.980 40.726 -13.744 1.00 95.00 72 ASP A CA 1
ATOM 519 C C . ASP A 1 72 ? 0.546 40.725 -13.619 1.00 95.00 72 ASP A C 1
ATOM 521 O O . ASP A 1 72 ? 1.143 41.729 -13.228 1.00 95.00 72 ASP A O 1
ATOM 525 N N . ALA A 1 73 ? 1.185 39.631 -14.039 1.00 94.56 73 ALA A N 1
ATOM 526 C CA . ALA A 1 73 ? 2.642 39.488 -14.066 1.00 94.56 73 ALA A CA 1
ATOM 527 C C . ALA A 1 73 ? 3.333 40.601 -14.878 1.00 94.56 73 ALA A C 1
ATOM 529 O O . ALA A 1 73 ? 4.410 41.066 -14.518 1.00 94.56 73 ALA A O 1
ATOM 530 N N . ALA A 1 74 ? 2.681 41.102 -15.933 1.00 94.12 74 ALA A N 1
ATOM 531 C CA . ALA A 1 74 ? 3.169 42.217 -16.748 1.00 94.12 74 ALA A CA 1
ATOM 532 C C . ALA A 1 74 ? 3.251 43.572 -16.004 1.00 94.12 74 ALA A C 1
ATOM 534 O O . ALA A 1 74 ? 3.835 44.518 -16.529 1.00 94.12 74 ALA A O 1
ATOM 535 N N . ALA A 1 75 ? 2.676 43.682 -14.800 1.00 93.88 75 ALA A N 1
ATOM 536 C CA . ALA A 1 75 ? 2.805 44.844 -13.917 1.00 93.88 75 ALA A CA 1
ATOM 537 C C . ALA A 1 75 ? 3.893 44.666 -12.833 1.00 93.88 75 ALA A C 1
ATOM 539 O O . ALA A 1 75 ? 4.060 45.544 -11.984 1.00 93.88 75 ALA A O 1
ATOM 540 N N . VAL A 1 76 ? 4.632 43.550 -12.850 1.00 94.69 76 VAL A N 1
ATOM 541 C CA . VAL A 1 76 ? 5.666 43.201 -11.867 1.00 94.69 76 VAL A CA 1
ATOM 542 C C . VAL A 1 76 ? 7.046 43.320 -12.510 1.00 94.69 76 VAL A C 1
ATOM 544 O O . VAL A 1 76 ? 7.349 42.665 -13.505 1.00 94.69 76 VAL A O 1
ATOM 547 N N . ASN A 1 77 ? 7.908 44.152 -11.927 1.00 90.44 77 ASN A N 1
ATOM 548 C CA . ASN A 1 77 ? 9.309 44.238 -12.336 1.00 90.44 77 ASN A CA 1
ATOM 549 C C . ASN A 1 77 ? 10.120 43.133 -11.648 1.00 90.44 77 ASN A C 1
ATOM 551 O O . ASN A 1 77 ? 9.910 42.883 -10.466 1.00 90.44 77 ASN A O 1
ATOM 555 N N . GLY A 1 78 ? 11.083 42.536 -12.355 1.00 87.50 78 GLY A N 1
ATOM 556 C CA . GLY A 1 78 ? 12.037 41.595 -11.754 1.00 87.50 78 GLY A CA 1
ATOM 557 C C . GLY A 1 78 ? 11.536 40.160 -11.559 1.00 87.50 78 GLY A C 1
ATOM 558 O O . GLY A 1 78 ? 12.175 39.414 -10.829 1.00 87.50 78 GLY A O 1
ATOM 559 N N . LEU A 1 79 ? 10.437 39.751 -12.206 1.00 94.75 79 LEU A N 1
ATOM 560 C CA . LEU A 1 79 ? 10.043 38.337 -12.236 1.00 94.75 79 LEU A CA 1
ATOM 561 C C . LEU A 1 79 ? 11.145 37.450 -12.830 1.00 94.75 79 LEU A C 1
ATOM 563 O O . LEU A 1 79 ? 11.796 37.830 -13.807 1.00 94.75 79 LEU A O 1
ATOM 567 N N . SER A 1 80 ? 11.270 36.243 -12.279 1.00 96.06 80 SER A N 1
ATOM 568 C CA . SER A 1 80 ? 12.140 35.188 -12.801 1.00 96.06 80 SER A CA 1
ATOM 569 C C . SER A 1 80 ? 11.791 34.758 -14.234 1.00 96.06 80 SER A C 1
ATOM 571 O O . SER A 1 80 ? 10.696 35.015 -14.752 1.00 96.06 80 SER A O 1
ATOM 573 N N . ILE A 1 81 ? 12.681 33.975 -14.848 1.00 95.19 81 ILE A N 1
ATOM 574 C CA . ILE A 1 81 ? 12.305 33.044 -15.921 1.00 95.19 81 ILE A CA 1
ATOM 575 C C . ILE A 1 81 ? 11.173 32.108 -15.463 1.00 95.19 81 ILE A C 1
ATOM 577 O O . ILE A 1 81 ? 11.063 31.823 -14.265 1.00 95.19 81 ILE A O 1
ATOM 581 N N . PRO A 1 82 ? 10.339 31.598 -16.388 1.00 93.94 82 PRO A N 1
ATOM 582 C CA . PRO A 1 82 ? 9.442 30.492 -16.082 1.00 93.94 82 PRO A CA 1
ATOM 583 C C . PRO A 1 82 ? 10.228 29.285 -15.561 1.00 93.94 82 PRO A C 1
ATOM 585 O O . PRO A 1 82 ? 11.220 28.881 -16.172 1.00 93.94 82 PRO A O 1
ATOM 588 N N . HIS A 1 83 ? 9.770 28.698 -14.457 1.00 91.00 83 HIS A N 1
ATOM 589 C CA . HIS A 1 83 ? 10.204 27.374 -14.025 1.00 91.00 83 HIS A CA 1
ATOM 590 C C . HIS A 1 83 ? 9.713 26.344 -15.044 1.00 91.00 83 HIS A C 1
ATOM 592 O O . HIS A 1 83 ? 8.522 26.314 -15.359 1.00 91.00 83 HIS A O 1
ATOM 598 N N . VAL A 1 84 ? 10.620 25.521 -15.576 1.00 84.88 84 VAL A N 1
ATOM 599 C CA . VAL A 1 84 ? 10.334 24.601 -16.688 1.00 84.88 84 VAL A CA 1
ATOM 600 C C . VAL A 1 84 ? 10.902 23.205 -16.449 1.00 84.88 84 VAL A C 1
ATOM 602 O O . VAL A 1 84 ? 12.029 23.029 -15.986 1.00 84.88 84 VAL A O 1
ATOM 605 N N . GLY A 1 85 ? 10.128 22.201 -16.846 1.00 78.69 85 GLY A N 1
ATOM 606 C CA . GLY A 1 85 ? 10.447 20.792 -16.696 1.00 78.69 85 GLY A CA 1
ATOM 607 C C . GLY A 1 85 ? 10.092 20.252 -15.301 1.00 78.69 85 GLY A C 1
ATOM 608 O O . GLY A 1 85 ? 9.122 20.702 -14.695 1.00 78.69 85 GLY A O 1
ATOM 609 N N . PRO A 1 86 ? 10.838 19.250 -14.802 1.00 78.25 86 PRO A N 1
ATOM 610 C CA . PRO A 1 86 ? 10.560 18.597 -13.522 1.00 78.25 86 PRO A CA 1
ATOM 611 C C . PRO A 1 86 ? 10.718 19.538 -12.312 1.00 78.25 86 PRO A C 1
ATOM 613 O O . PRO A 1 86 ? 11.149 20.686 -12.440 1.00 78.25 86 PRO A O 1
ATOM 616 N N . GLY A 1 87 ? 10.367 19.046 -11.121 1.00 84.56 87 GLY A N 1
ATOM 617 C CA . GLY A 1 87 ? 10.364 19.816 -9.872 1.00 84.56 87 GLY A CA 1
ATOM 618 C C . GLY A 1 87 ? 11.690 20.502 -9.564 1.00 84.56 87 GLY A C 1
ATOM 619 O O . GLY A 1 87 ? 12.752 19.920 -9.766 1.00 84.56 87 GLY A O 1
ATOM 620 N N . PHE A 1 88 ? 11.604 21.744 -9.073 1.00 94.62 88 PHE A N 1
ATOM 621 C CA . PHE A 1 88 ? 12.752 22.634 -8.879 1.00 94.62 88 PHE A CA 1
ATOM 622 C C . PHE A 1 88 ? 13.871 22.007 -8.037 1.00 94.62 88 PHE A C 1
ATOM 624 O O . PHE A 1 88 ? 15.036 22.081 -8.426 1.00 94.62 88 PHE A O 1
ATOM 631 N N . TRP A 1 89 ? 13.521 21.368 -6.916 1.00 96.50 89 TRP A N 1
ATOM 632 C CA . TRP A 1 89 ? 14.463 20.568 -6.136 1.00 96.50 89 TRP A CA 1
ATOM 633 C C . TRP A 1 89 ? 14.559 19.145 -6.699 1.00 96.50 89 TRP A C 1
ATOM 635 O O . TRP A 1 89 ? 13.629 18.347 -6.573 1.00 96.50 89 TRP A O 1
ATOM 645 N N . GLY A 1 90 ? 15.718 18.831 -7.274 1.00 95.00 90 GLY A N 1
ATOM 646 C CA . GLY A 1 90 ? 16.194 17.473 -7.510 1.00 95.00 90 GLY A CA 1
ATOM 647 C C . GLY A 1 90 ? 17.182 17.007 -6.439 1.00 95.00 90 GLY A C 1
ATOM 648 O O . GLY A 1 90 ? 17.410 17.681 -5.429 1.00 95.00 90 GLY A O 1
ATOM 649 N N . PHE A 1 91 ? 17.821 15.866 -6.696 1.00 95.00 91 PHE A N 1
ATOM 650 C CA . PHE A 1 91 ? 18.797 15.255 -5.787 1.00 95.00 91 PHE A CA 1
ATOM 651 C C . PHE A 1 91 ? 20.142 15.026 -6.480 1.00 95.00 91 PHE A C 1
ATOM 653 O O . PHE A 1 91 ? 20.190 14.379 -7.527 1.00 95.00 91 PHE A O 1
ATOM 660 N N . SER A 1 92 ? 21.233 15.511 -5.880 1.00 92.62 92 SER A N 1
ATOM 661 C CA . SER A 1 92 ? 22.593 15.073 -6.221 1.00 92.62 92 SER A CA 1
ATOM 662 C C . SER A 1 92 ? 22.945 13.898 -5.323 1.00 92.62 92 SER A C 1
ATOM 664 O O . SER A 1 92 ? 22.834 14.003 -4.108 1.00 92.62 92 SER A O 1
ATOM 666 N N . ILE A 1 93 ? 23.324 12.762 -5.894 1.00 87.62 93 ILE A N 1
ATOM 667 C CA . ILE A 1 93 ? 23.607 11.543 -5.142 1.00 87.62 93 ILE A CA 1
ATOM 668 C C . ILE A 1 93 ? 25.031 11.101 -5.480 1.00 87.62 93 ILE A C 1
ATOM 670 O O . ILE A 1 93 ? 25.358 10.872 -6.649 1.00 87.62 93 ILE A O 1
ATOM 674 N N . GLU A 1 94 ? 25.880 10.961 -4.456 1.00 72.81 94 GLU A N 1
ATOM 675 C CA . GLU A 1 94 ? 27.195 10.322 -4.607 1.00 72.81 94 GLU A CA 1
ATOM 676 C C . GLU A 1 94 ? 27.024 8.950 -5.270 1.00 72.81 94 GLU A C 1
ATOM 678 O O . GLU A 1 94 ? 26.160 8.169 -4.852 1.00 72.81 94 GLU A O 1
ATOM 683 N N . MET A 1 95 ? 27.890 8.603 -6.231 1.00 62.72 95 MET A N 1
ATOM 684 C CA . MET A 1 95 ? 27.797 7.372 -7.046 1.00 62.72 95 MET A CA 1
ATOM 685 C C . MET A 1 95 ? 27.719 6.054 -6.251 1.00 62.72 95 MET A C 1
ATOM 687 O O . MET A 1 95 ? 27.561 4.983 -6.822 1.00 62.72 95 MET A O 1
ATOM 691 N N . SER A 1 96 ? 27.864 6.103 -4.930 1.00 52.94 96 SER A N 1
ATOM 692 C CA . SER A 1 96 ? 28.047 4.961 -4.043 1.00 52.94 96 SER A CA 1
ATOM 693 C C . SER A 1 96 ? 26.956 4.769 -2.980 1.00 52.94 96 SER A C 1
ATOM 695 O O . SER A 1 96 ? 27.174 4.031 -2.014 1.00 52.94 96 SER A O 1
ATOM 697 N N . VAL A 1 97 ? 25.815 5.455 -3.118 1.00 52.62 97 VAL A N 1
ATOM 698 C CA . VAL A 1 97 ? 24.735 5.500 -2.106 1.00 52.62 97 VAL A CA 1
ATOM 699 C C . VAL A 1 97 ? 23.436 4.811 -2.571 1.00 52.62 97 VAL A C 1
ATOM 701 O O . VAL A 1 97 ? 22.597 4.454 -1.746 1.00 52.62 97 VAL A O 1
ATOM 704 N N . LEU A 1 98 ? 23.268 4.559 -3.872 1.00 51.09 98 LEU A N 1
ATOM 705 C CA . LEU A 1 98 ? 22.007 4.077 -4.453 1.00 51.09 98 LEU A CA 1
ATOM 706 C C . LEU A 1 98 ? 21.708 2.597 -4.159 1.00 51.09 98 LEU A C 1
ATOM 708 O O . LEU A 1 98 ? 22.355 1.703 -4.701 1.00 51.09 98 LEU A O 1
ATOM 712 N N . ASN A 1 99 ? 20.682 2.349 -3.337 1.00 44.31 99 ASN A N 1
ATOM 713 C CA . ASN A 1 99 ? 19.985 1.067 -3.174 1.00 44.31 99 ASN A CA 1
ATOM 714 C C . ASN A 1 99 ? 18.621 1.271 -2.469 1.00 44.31 99 ASN A C 1
ATOM 716 O O . ASN A 1 99 ? 18.471 2.194 -1.673 1.00 44.31 99 ASN A O 1
ATOM 720 N N . GLN A 1 100 ? 17.700 0.311 -2.645 1.00 49.44 100 GLN A N 1
ATOM 721 C CA . GLN A 1 100 ? 16.377 0.182 -1.987 1.00 49.44 100 GLN A CA 1
ATOM 722 C C . GLN A 1 100 ? 15.235 1.091 -2.505 1.00 49.44 100 GLN A C 1
ATOM 724 O O . GLN A 1 100 ? 15.429 1.998 -3.307 1.00 49.44 100 GLN A O 1
ATOM 729 N N . VAL A 1 101 ? 14.004 0.763 -2.084 1.00 44.12 101 VAL A N 1
ATOM 730 C CA . VAL A 1 101 ? 12.759 1.037 -2.831 1.00 44.12 101 VAL A CA 1
ATOM 731 C C . VAL A 1 101 ? 11.841 2.156 -2.278 1.00 44.12 101 VAL A C 1
ATOM 733 O O . VAL A 1 101 ? 11.124 2.733 -3.093 1.00 44.12 101 VAL A O 1
ATOM 736 N N . PRO A 1 102 ? 11.855 2.573 -0.986 1.00 58.12 102 PRO A N 1
ATOM 737 C CA . PRO A 1 102 ? 11.113 3.769 -0.533 1.00 58.12 102 PRO A CA 1
ATOM 738 C C . PRO A 1 102 ? 11.414 5.049 -1.325 1.00 58.12 102 PRO A C 1
ATOM 740 O O . PRO A 1 102 ? 10.553 5.920 -1.436 1.00 58.12 102 PRO A O 1
ATOM 743 N N . PHE A 1 103 ? 12.592 5.110 -1.955 1.00 73.50 103 PHE A N 1
ATOM 744 C CA . PHE A 1 103 ? 12.947 6.089 -2.980 1.00 73.50 103 PHE A CA 1
ATOM 745 C C . PHE A 1 103 ? 11.834 6.314 -4.021 1.00 73.50 103 PHE A C 1
ATOM 747 O O . PHE A 1 103 ? 11.531 7.461 -4.329 1.00 73.50 103 PHE A O 1
ATOM 754 N N . LEU A 1 104 ? 11.165 5.262 -4.513 1.00 74.19 104 LEU A N 1
ATOM 755 C CA . LEU A 1 104 ? 10.093 5.397 -5.509 1.00 74.19 104 LEU A CA 1
ATOM 756 C C . LEU A 1 104 ? 8.863 6.141 -4.971 1.00 74.19 104 LEU A C 1
ATOM 758 O O . LEU A 1 104 ? 8.296 6.951 -5.693 1.00 74.19 104 LEU A O 1
ATOM 762 N N . ASN A 1 105 ? 8.459 5.923 -3.716 1.00 77.25 105 ASN A N 1
ATOM 763 C CA . ASN A 1 105 ? 7.326 6.651 -3.122 1.00 77.25 105 ASN A CA 1
ATOM 764 C C . ASN A 1 105 ? 7.663 8.125 -2.865 1.00 77.25 105 ASN A C 1
ATOM 766 O O . ASN A 1 105 ? 6.814 8.998 -3.056 1.00 77.25 105 ASN A O 1
ATOM 770 N N . LEU A 1 106 ? 8.914 8.404 -2.488 1.00 84.75 106 LEU A N 1
ATOM 771 C CA . LEU A 1 106 ? 9.428 9.767 -2.365 1.00 84.75 106 LEU A CA 1
ATOM 772 C C . LEU A 1 106 ? 9.435 10.459 -3.742 1.00 84.75 106 LEU A C 1
ATOM 774 O O . LEU A 1 106 ? 8.834 11.519 -3.905 1.00 84.75 106 LEU A O 1
ATOM 778 N N . MET A 1 107 ? 9.998 9.822 -4.776 1.00 89.31 107 MET A N 1
ATOM 779 C CA . MET A 1 107 ? 9.985 10.380 -6.134 1.00 89.31 107 MET A CA 1
ATOM 780 C C . MET A 1 107 ? 8.554 10.558 -6.662 1.00 89.31 107 MET A C 1
ATOM 782 O O . MET A 1 107 ? 8.248 11.611 -7.211 1.00 89.31 107 MET A O 1
ATOM 786 N N . ALA A 1 108 ? 7.648 9.599 -6.442 1.00 84.50 108 ALA A N 1
ATOM 787 C CA . ALA A 1 108 ? 6.244 9.702 -6.848 1.00 84.50 108 ALA A CA 1
ATOM 788 C C . ALA A 1 108 ? 5.540 10.913 -6.220 1.00 84.50 108 ALA A C 1
ATOM 790 O O . ALA A 1 108 ? 4.807 11.626 -6.904 1.00 84.50 108 ALA A O 1
ATOM 791 N N . ASN A 1 109 ? 5.809 11.196 -4.940 1.00 90.56 109 ASN A N 1
ATOM 792 C CA . ASN A 1 109 ? 5.285 12.375 -4.250 1.00 90.56 109 ASN A CA 1
ATOM 793 C C . ASN A 1 109 ? 5.744 13.704 -4.861 1.00 90.56 109 ASN A C 1
ATOM 795 O O . ASN A 1 109 ? 5.013 14.683 -4.724 1.00 90.56 109 ASN A O 1
ATOM 799 N N . LEU A 1 110 ? 6.881 13.739 -5.559 1.00 94.12 110 LEU A N 1
ATOM 800 C CA . LEU A 1 110 ? 7.346 14.901 -6.323 1.00 94.12 110 LEU A CA 1
ATOM 801 C C . LEU A 1 110 ? 6.784 14.900 -7.751 1.00 94.12 110 LEU A C 1
ATOM 803 O O . LEU A 1 110 ? 6.247 15.912 -8.195 1.00 94.12 110 LEU A O 1
ATOM 807 N N . VAL A 1 111 ? 6.802 13.755 -8.441 1.00 93.44 111 VAL A N 1
ATOM 808 C CA . VAL A 1 111 ? 6.234 13.588 -9.794 1.00 93.44 111 VAL A CA 1
ATOM 809 C C . VAL A 1 111 ? 4.746 13.969 -9.835 1.00 93.44 111 VAL A C 1
ATOM 811 O O . VAL A 1 111 ? 4.324 14.652 -10.765 1.00 93.44 111 VAL A O 1
ATOM 814 N N . GLU A 1 112 ? 3.957 13.635 -8.810 1.00 91.38 112 GLU A N 1
ATOM 815 C CA . GLU A 1 112 ? 2.543 14.039 -8.726 1.00 91.38 112 GLU A CA 1
ATOM 816 C C . GLU A 1 112 ? 2.346 15.554 -8.537 1.00 91.38 112 GLU A C 1
ATOM 818 O O . GLU A 1 112 ? 1.284 16.091 -8.831 1.00 91.38 112 GLU A O 1
ATOM 823 N N . ARG A 1 113 ? 3.356 16.279 -8.055 1.00 92.00 113 ARG A N 1
ATOM 824 C CA . ARG A 1 113 ? 3.245 17.712 -7.743 1.00 92.00 113 ARG A CA 1
ATOM 825 C C . ARG A 1 113 ? 3.790 18.586 -8.867 1.00 92.00 113 ARG A C 1
ATOM 827 O O . ARG A 1 113 ? 3.119 19.527 -9.286 1.00 92.00 113 ARG A O 1
ATOM 834 N N . SER A 1 114 ? 4.955 18.220 -9.397 1.00 91.56 114 SER A N 1
ATOM 835 C CA . SER A 1 114 ? 5.694 18.956 -10.430 1.00 91.56 114 SER A CA 1
ATOM 836 C C . SER A 1 114 ? 5.800 18.237 -11.780 1.00 91.56 114 SER A C 1
ATOM 838 O O . SER A 1 114 ? 6.580 18.634 -12.638 1.00 91.56 114 SER A O 1
ATOM 840 N N . GLY A 1 115 ? 5.074 17.136 -11.982 1.00 89.62 115 GLY A N 1
ATOM 841 C CA . GLY A 1 115 ? 5.023 16.391 -13.249 1.00 89.62 115 GLY A CA 1
ATOM 842 C C . GLY A 1 115 ? 6.258 15.528 -13.538 1.00 89.62 115 GLY A C 1
ATOM 843 O O . GLY A 1 115 ? 6.204 14.658 -14.404 1.00 89.62 115 GLY A O 1
ATOM 844 N N . GLY A 1 116 ? 7.354 15.734 -12.807 1.00 93.44 116 GLY A N 1
ATOM 845 C CA . GLY A 1 116 ? 8.593 14.963 -12.869 1.00 93.44 116 GLY A CA 1
ATOM 846 C C . GLY A 1 116 ? 9.570 15.358 -11.755 1.00 93.44 116 GLY A C 1
ATOM 847 O O . GLY A 1 116 ? 9.333 16.341 -11.045 1.00 93.44 116 GLY A O 1
ATOM 848 N N . VAL A 1 117 ? 10.686 14.635 -11.633 1.00 95.00 117 VAL A N 1
ATOM 849 C CA . VAL A 1 117 ? 11.810 14.939 -10.718 1.00 95.00 117 VAL A CA 1
ATOM 850 C C . VAL A 1 117 ? 13.158 14.623 -11.384 1.00 95.00 117 VAL A C 1
ATOM 852 O O . VAL A 1 117 ? 13.234 13.742 -12.240 1.00 95.00 117 VAL A O 1
ATOM 855 N N . VAL A 1 118 ? 14.224 15.340 -11.012 1.00 94.94 118 VAL A N 1
ATOM 856 C CA . VAL A 1 118 ? 15.588 15.137 -11.542 1.00 94.94 118 VAL A CA 1
ATOM 857 C C . VAL A 1 118 ? 16.559 14.580 -10.509 1.00 94.94 118 VAL A C 1
ATOM 859 O O . VAL A 1 118 ? 16.560 14.991 -9.347 1.00 94.94 118 VAL A O 1
ATOM 862 N N . VAL A 1 119 ? 17.416 13.660 -10.955 1.00 94.69 119 VAL A N 1
ATOM 863 C CA . VAL A 1 119 ? 18.411 12.978 -10.121 1.00 94.69 119 VAL A CA 1
ATOM 864 C C . VAL A 1 119 ? 19.766 12.952 -10.828 1.00 94.69 119 VAL A C 1
ATOM 866 O O . VAL A 1 119 ? 19.898 12.450 -11.945 1.00 94.69 119 VAL A O 1
ATOM 869 N N . ARG A 1 120 ? 20.793 13.475 -10.160 1.00 93.81 120 ARG A N 1
ATOM 870 C CA . ARG A 1 120 ? 22.195 13.416 -10.580 1.00 93.81 120 ARG A CA 1
ATOM 871 C C . ARG A 1 120 ? 22.894 12.272 -9.849 1.00 93.81 120 ARG A C 1
ATOM 873 O O . ARG A 1 120 ? 22.823 12.192 -8.628 1.00 93.81 120 ARG A O 1
ATOM 880 N N . ILE A 1 121 ? 23.614 11.428 -10.587 1.00 90.75 121 ILE A N 1
ATOM 881 C CA . ILE A 1 121 ? 24.601 10.491 -10.037 1.00 90.75 121 ILE A CA 1
ATOM 882 C C . ILE A 1 121 ? 25.985 11.075 -10.325 1.00 90.75 121 ILE A C 1
ATOM 884 O O . ILE A 1 121 ? 26.387 11.186 -11.486 1.00 90.75 121 ILE A O 1
ATOM 888 N N . GLY A 1 122 ? 26.694 11.484 -9.278 1.00 88.81 122 GLY A N 1
ATOM 889 C CA . GLY A 1 122 ? 27.927 12.263 -9.391 1.00 88.81 122 GLY A CA 1
ATOM 890 C C . GLY A 1 122 ? 28.627 12.392 -8.044 1.00 88.81 122 GLY A C 1
ATOM 891 O O . GLY A 1 122 ? 28.947 11.375 -7.423 1.00 88.81 122 GLY A O 1
ATOM 892 N N . GLY A 1 123 ? 28.852 13.631 -7.608 1.00 85.69 123 GLY A N 1
ATOM 893 C CA . GLY A 1 123 ? 29.616 13.942 -6.405 1.00 85.69 123 GLY A CA 1
ATOM 894 C C . GLY A 1 123 ? 31.111 13.685 -6.590 1.00 85.69 123 GLY A C 1
ATOM 895 O O . GLY A 1 123 ? 31.597 13.365 -7.680 1.00 85.69 123 GLY A O 1
ATOM 896 N N . ASN A 1 124 ? 31.870 13.769 -5.503 1.00 82.12 124 ASN A N 1
ATOM 897 C CA . ASN A 1 124 ? 33.322 13.640 -5.553 1.00 82.12 124 ASN A CA 1
ATOM 898 C C . ASN A 1 124 ? 33.783 12.244 -6.010 1.00 82.12 124 ASN A C 1
ATOM 900 O O . ASN A 1 124 ? 34.891 12.111 -6.539 1.00 82.12 124 ASN A O 1
ATOM 904 N N . THR A 1 125 ? 32.961 11.200 -5.838 1.00 80.75 125 THR A N 1
ATOM 905 C CA . THR A 1 125 ? 33.296 9.845 -6.309 1.00 80.75 125 THR A CA 1
ATOM 906 C C . THR A 1 125 ? 33.277 9.679 -7.830 1.00 80.75 125 THR A C 1
ATOM 908 O O . THR A 1 125 ? 33.950 8.770 -8.325 1.00 80.75 125 THR A O 1
ATOM 911 N N . GLN A 1 126 ? 32.610 10.573 -8.575 1.00 87.50 126 GLN A N 1
ATOM 912 C CA . GLN A 1 126 ? 32.596 10.610 -10.048 1.00 87.50 126 GLN A CA 1
ATOM 913 C C . GLN A 1 126 ? 33.993 10.442 -10.648 1.00 87.50 126 GLN A C 1
ATOM 915 O O . GLN A 1 126 ? 34.196 9.662 -11.576 1.00 87.50 126 GLN A O 1
ATOM 920 N N . GLU A 1 127 ? 34.973 11.155 -10.098 1.00 85.25 127 GLU A N 1
ATOM 921 C CA . GLU A 1 127 ? 36.298 11.269 -10.704 1.00 85.25 127 GLU A CA 1
ATOM 922 C C . GLU A 1 127 ? 37.073 9.951 -10.707 1.00 85.25 127 GLU A C 1
ATOM 924 O O . GLU A 1 127 ? 37.895 9.704 -11.587 1.00 85.25 127 GLU A O 1
ATOM 929 N N . PHE A 1 128 ? 36.774 9.054 -9.771 1.00 82.38 128 PHE A N 1
ATOM 930 C CA . PHE A 1 128 ? 37.401 7.737 -9.678 1.00 82.38 128 PHE A CA 1
ATOM 931 C C . PHE A 1 128 ? 36.478 6.611 -10.172 1.00 82.38 128 PHE A C 1
ATOM 933 O O . PHE A 1 128 ? 36.927 5.471 -10.302 1.00 82.38 128 PHE A O 1
ATOM 940 N N . ALA A 1 129 ? 35.228 6.925 -10.523 1.00 84.94 129 ALA A N 1
ATOM 941 C CA . ALA A 1 129 ? 34.209 5.951 -10.886 1.00 84.94 129 ALA A CA 1
ATOM 942 C C . ALA A 1 129 ? 34.600 5.120 -12.124 1.00 84.94 129 ALA A C 1
ATOM 944 O O . ALA A 1 129 ? 34.940 5.665 -13.174 1.00 84.94 129 ALA A O 1
ATOM 945 N N . THR A 1 130 ? 34.554 3.792 -12.012 1.00 85.94 130 THR A N 1
ATOM 946 C CA . THR A 1 130 ? 34.982 2.854 -13.064 1.00 85.94 130 THR A CA 1
ATOM 947 C C . THR A 1 130 ? 33.918 1.794 -13.310 1.00 85.94 130 THR A C 1
ATOM 949 O O . THR A 1 130 ? 33.509 1.095 -12.383 1.00 85.94 130 THR A O 1
ATOM 952 N N . MET A 1 131 ? 33.504 1.635 -14.570 1.00 84.12 131 MET A N 1
ATOM 953 C CA . MET A 1 131 ? 32.616 0.541 -14.946 1.00 84.12 131 MET A CA 1
ATOM 954 C C . MET A 1 131 ? 33.377 -0.789 -14.954 1.00 84.12 131 MET A C 1
ATOM 956 O O . MET A 1 131 ? 34.445 -0.897 -15.557 1.00 84.12 131 MET A O 1
ATOM 960 N N . VAL A 1 132 ? 32.804 -1.812 -14.327 1.00 81.56 132 VAL A N 1
ATOM 961 C CA . VAL A 1 132 ? 33.320 -3.185 -14.293 1.00 81.56 132 VAL A CA 1
ATOM 962 C C . VAL A 1 132 ? 32.247 -4.168 -14.783 1.00 81.56 132 VAL A C 1
ATOM 964 O O . VAL A 1 132 ? 31.054 -3.923 -14.591 1.00 81.56 132 VAL A O 1
ATOM 967 N N . PRO A 1 133 ? 32.625 -5.293 -15.424 1.00 65.06 133 PRO A N 1
ATOM 968 C CA . PRO A 1 133 ? 31.655 -6.224 -16.011 1.00 65.06 133 PRO A CA 1
ATOM 969 C C . PRO A 1 133 ? 30.800 -6.950 -14.962 1.00 65.06 133 PRO A C 1
ATOM 971 O O . PRO A 1 133 ? 29.690 -7.378 -15.266 1.00 65.06 133 PRO A O 1
ATOM 974 N N . PHE A 1 134 ? 31.306 -7.101 -13.737 1.00 69.62 134 PHE A N 1
ATOM 975 C CA . PHE A 1 134 ? 30.570 -7.587 -12.573 1.00 69.62 134 PHE A CA 1
ATOM 976 C C . PHE A 1 134 ? 31.277 -7.145 -11.286 1.00 69.62 134 PHE A C 1
ATOM 978 O O . PHE A 1 134 ? 32.466 -6.830 -11.301 1.00 69.62 134 PHE A O 1
ATOM 985 N N . LEU A 1 135 ? 30.552 -7.196 -10.169 1.00 59.34 135 LEU A N 1
ATOM 986 C CA . LEU A 1 135 ? 31.084 -7.044 -8.813 1.00 59.34 135 LEU A CA 1
ATOM 987 C C . LEU A 1 135 ? 30.830 -8.302 -7.987 1.00 59.34 135 LEU A C 1
ATOM 989 O O . LEU A 1 135 ? 29.934 -9.096 -8.304 1.00 59.34 135 LEU A O 1
ATOM 993 N N . GLU A 1 136 ? 31.606 -8.489 -6.917 1.00 54.00 136 GLU A N 1
ATOM 994 C CA . GLU A 1 136 ? 31.336 -9.544 -5.938 1.00 54.00 136 GLU A CA 1
ATOM 995 C C . GLU A 1 136 ? 29.958 -9.358 -5.283 1.00 54.00 136 GLU A C 1
ATOM 997 O O . GLU A 1 136 ? 29.364 -8.280 -5.304 1.00 54.00 136 GLU A O 1
ATOM 1002 N N . ASP A 1 137 ? 29.374 -10.476 -4.854 1.00 47.00 137 ASP A N 1
ATOM 1003 C CA . ASP A 1 137 ? 27.977 -10.631 -4.415 1.00 47.00 137 ASP A CA 1
ATOM 1004 C C . ASP A 1 137 ? 26.873 -10.145 -5.378 1.00 47.00 137 ASP A C 1
ATOM 1006 O O . ASP A 1 137 ? 25.694 -10.361 -5.121 1.00 47.00 137 ASP A O 1
ATOM 1010 N N . GLY A 1 138 ? 27.223 -9.619 -6.559 1.00 52.03 138 GLY A N 1
ATOM 1011 C CA . GLY A 1 138 ? 26.250 -9.102 -7.527 1.00 52.03 138 GLY A CA 1
ATOM 1012 C C . GLY A 1 138 ? 25.725 -7.710 -7.170 1.00 52.03 138 GLY A C 1
ATOM 1013 O O . GLY A 1 138 ? 24.591 -7.381 -7.515 1.00 52.03 138 GLY A O 1
ATOM 1014 N N . LYS A 1 139 ? 26.539 -6.910 -6.468 1.00 58.06 139 LYS A N 1
ATOM 1015 C CA . LYS A 1 139 ? 26.269 -5.496 -6.181 1.00 58.06 139 LYS A CA 1
ATOM 1016 C C . LYS A 1 139 ? 26.215 -4.666 -7.473 1.00 58.06 139 LYS A C 1
ATOM 1018 O O . LYS A 1 139 ? 26.980 -4.910 -8.405 1.00 58.06 139 LYS A O 1
ATOM 1023 N N . THR A 1 140 ? 25.409 -3.606 -7.475 1.00 66.12 140 THR A N 1
ATOM 1024 C CA . THR A 1 140 ? 25.481 -2.549 -8.502 1.00 66.12 140 THR A CA 1
ATOM 1025 C C . THR A 1 140 ? 26.730 -1.677 -8.338 1.00 66.12 140 THR A C 1
ATOM 1027 O O . THR A 1 140 ? 27.295 -1.244 -9.339 1.00 66.12 140 THR A O 1
ATOM 1030 N N . PHE A 1 141 ? 27.175 -1.470 -7.090 1.00 74.69 141 PHE A N 1
ATOM 1031 C CA . PHE A 1 141 ? 28.270 -0.575 -6.698 1.00 74.69 141 PHE A CA 1
ATOM 1032 C C . PHE A 1 141 ? 29.181 -1.215 -5.641 1.00 74.69 141 PHE A C 1
ATOM 1034 O O . PHE A 1 141 ? 28.691 -1.937 -4.770 1.00 74.69 141 PHE A O 1
ATOM 1041 N N . ASP A 1 142 ? 30.473 -0.891 -5.651 1.00 72.81 142 ASP A N 1
ATOM 1042 C CA . ASP A 1 142 ? 31.407 -1.201 -4.559 1.00 72.81 142 ASP A CA 1
ATOM 1043 C C . ASP A 1 142 ? 32.412 -0.066 -4.321 1.00 72.81 142 ASP A C 1
ATOM 1045 O O . ASP A 1 142 ? 32.540 0.846 -5.144 1.00 72.81 142 ASP A O 1
ATOM 1049 N N . LYS A 1 143 ? 33.112 -0.111 -3.180 1.00 71.81 143 LYS A N 1
ATOM 1050 C CA . LYS A 1 143 ? 34.089 0.909 -2.762 1.00 71.81 143 LYS A CA 1
ATOM 1051 C C . LYS A 1 143 ? 35.476 0.310 -2.566 1.00 71.81 143 LYS A C 1
ATOM 1053 O O . LYS A 1 143 ? 35.655 -0.542 -1.700 1.00 71.81 143 LYS A O 1
ATOM 1058 N N . GLU A 1 144 ? 36.458 0.847 -3.277 1.00 70.69 144 GLU A N 1
ATOM 1059 C CA . GLU A 1 144 ? 37.880 0.572 -3.055 1.00 70.69 144 GLU A CA 1
ATOM 1060 C C . GLU A 1 144 ? 38.616 1.831 -2.568 1.00 70.69 144 GLU A C 1
ATOM 1062 O O . GLU A 1 144 ? 38.136 2.959 -2.720 1.00 70.69 144 GLU A O 1
ATOM 1067 N N . ASP A 1 145 ? 39.790 1.652 -1.961 1.00 59.34 145 ASP A N 1
ATOM 1068 C CA . ASP A 1 145 ? 40.675 2.775 -1.643 1.00 59.34 145 ASP A CA 1
ATOM 1069 C C . ASP A 1 145 ? 41.263 3.331 -2.950 1.00 59.34 145 ASP A C 1
ATOM 1071 O O . ASP A 1 145 ? 41.951 2.625 -3.685 1.00 59.34 145 ASP A O 1
ATOM 1075 N N . SER A 1 146 ? 40.993 4.603 -3.245 1.00 57.72 146 SER A N 1
ATOM 1076 C CA . SER A 1 146 ? 41.527 5.304 -4.420 1.00 57.72 146 SER A CA 1
ATOM 1077 C C . SER A 1 146 ? 43.023 5.627 -4.306 1.00 57.72 146 SER A C 1
ATOM 1079 O O . SER A 1 146 ? 43.610 6.163 -5.246 1.00 57.72 146 SER A O 1
ATOM 1081 N N . GLY A 1 147 ? 43.636 5.381 -3.143 1.00 55.62 147 GLY A N 1
ATOM 1082 C CA . GLY A 1 147 ? 44.952 5.899 -2.776 1.00 55.62 147 GLY A CA 1
ATOM 1083 C C . GLY A 1 147 ? 44.931 7.390 -2.419 1.00 55.62 147 GLY A C 1
ATOM 1084 O O . GLY A 1 147 ? 45.991 7.990 -2.231 1.00 55.62 147 GLY A O 1
ATOM 1085 N N . SER A 1 148 ? 43.747 8.008 -2.331 1.00 54.03 148 SER A N 1
ATOM 1086 C CA . SER A 1 148 ? 43.600 9.439 -2.072 1.00 54.03 148 SER A CA 1
ATOM 1087 C C . SER A 1 148 ? 43.995 9.815 -0.643 1.00 54.03 148 SER A C 1
ATOM 1089 O O . SER A 1 148 ? 43.320 9.493 0.336 1.00 54.03 148 SER A O 1
ATOM 1091 N N . THR A 1 149 ? 45.063 10.605 -0.525 1.00 50.72 149 THR A N 1
ATOM 1092 C CA . THR A 1 149 ? 45.483 11.244 0.731 1.00 50.72 149 THR A CA 1
ATOM 1093 C C . THR A 1 149 ? 44.776 12.585 0.989 1.00 50.72 149 THR A C 1
ATOM 1095 O O . THR A 1 149 ? 45.266 13.386 1.785 1.00 50.72 149 THR A O 1
ATOM 1098 N N . GLN A 1 150 ? 43.671 12.870 0.289 1.00 55.06 150 GLN A N 1
ATOM 1099 C CA . GLN A 1 150 ? 42.913 14.127 0.382 1.00 55.06 150 GLN A CA 1
ATOM 1100 C C . GLN A 1 150 ? 42.072 14.199 1.669 1.00 55.06 150 GLN A C 1
ATOM 1102 O O . GLN A 1 150 ? 41.840 13.195 2.345 1.00 55.06 150 GLN A O 1
ATOM 1107 N N . THR A 1 151 ? 41.569 15.395 1.985 1.00 45.47 151 THR A N 1
ATOM 1108 C CA . THR A 1 151 ? 40.750 15.693 3.176 1.00 45.47 151 THR A CA 1
ATOM 1109 C C . THR A 1 151 ? 39.528 14.788 3.333 1.00 45.47 151 THR A C 1
ATOM 1111 O O . THR A 1 151 ? 39.231 14.383 4.451 1.00 45.47 151 THR A O 1
ATOM 1114 N N . THR A 1 152 ? 38.851 14.436 2.239 1.00 51.47 152 THR A N 1
ATOM 1115 C CA . THR A 1 152 ? 37.641 13.593 2.230 1.00 51.47 152 THR A CA 1
ATOM 1116 C C . THR A 1 152 ? 37.914 12.089 2.154 1.00 51.47 152 THR A C 1
ATOM 1118 O O . THR A 1 152 ? 36.997 11.304 2.387 1.00 51.47 152 THR A O 1
ATOM 1121 N N . LYS A 1 153 ? 39.141 11.671 1.796 1.00 59.56 153 LYS A N 1
ATOM 1122 C CA . LYS A 1 153 ? 39.499 10.279 1.438 1.00 59.56 153 LYS A CA 1
ATOM 1123 C C . LYS A 1 153 ? 38.493 9.610 0.486 1.00 59.56 153 LYS A C 1
ATOM 1125 O O . LYS A 1 153 ? 38.064 8.479 0.714 1.00 59.56 153 LYS A O 1
ATOM 1130 N N . THR A 1 154 ? 38.087 10.326 -0.563 1.00 59.47 154 THR A N 1
ATOM 1131 C CA . THR A 1 154 ? 37.080 9.864 -1.528 1.00 59.47 154 THR A CA 1
ATOM 1132 C C . THR A 1 154 ? 37.438 8.478 -2.097 1.00 59.47 154 THR A C 1
ATOM 1134 O O . THR A 1 154 ? 38.498 8.352 -2.716 1.00 59.47 154 THR A O 1
ATOM 1137 N N . PRO A 1 155 ? 36.597 7.440 -1.918 1.00 63.75 155 PRO A N 1
ATOM 1138 C CA . PRO A 1 155 ? 36.879 6.096 -2.419 1.00 63.75 155 PRO A CA 1
ATOM 1139 C C . PRO A 1 155 ? 36.763 6.029 -3.944 1.00 63.75 155 PRO A C 1
ATOM 1141 O O . PRO A 1 155 ? 36.029 6.806 -4.560 1.00 63.75 155 PRO A O 1
ATOM 1144 N N . ALA A 1 156 ? 37.434 5.052 -4.551 1.00 73.00 156 ALA A N 1
ATOM 1145 C CA . ALA A 1 156 ? 37.136 4.660 -5.919 1.00 73.00 156 ALA A CA 1
ATOM 1146 C C . ALA A 1 156 ? 35.809 3.891 -5.931 1.00 73.00 156 ALA A C 1
ATOM 1148 O O . ALA A 1 156 ? 35.606 2.985 -5.120 1.00 73.00 156 ALA A O 1
ATOM 1149 N N . VAL A 1 157 ? 34.900 4.264 -6.832 1.00 79.50 157 VAL A N 1
ATOM 1150 C CA . VAL A 1 157 ? 33.612 3.580 -6.993 1.00 79.50 157 VAL A CA 1
ATOM 1151 C C . VAL A 1 157 ? 33.680 2.671 -8.203 1.00 79.50 157 VAL A C 1
ATOM 1153 O O . VAL A 1 157 ? 33.857 3.127 -9.331 1.00 79.50 157 VAL A O 1
ATOM 1156 N N . LEU A 1 158 ? 33.513 1.379 -7.973 1.00 82.25 158 LEU A N 1
ATOM 1157 C CA . LEU A 1 158 ? 33.289 0.426 -9.048 1.00 82.25 158 LEU A CA 1
ATOM 1158 C C . LEU A 1 158 ? 31.779 0.297 -9.258 1.00 82.25 158 LEU A C 1
ATOM 1160 O O . LEU A 1 158 ? 31.042 0.195 -8.278 1.00 82.25 158 LEU A O 1
ATOM 1164 N N . TYR A 1 159 ? 31.310 0.302 -10.505 1.00 81.88 159 TYR A N 1
ATOM 1165 C CA . TYR A 1 159 ? 29.887 0.140 -10.831 1.00 81.88 159 TYR A CA 1
ATOM 1166 C C . TYR A 1 159 ? 29.667 -0.820 -12.003 1.00 81.88 159 TYR A C 1
ATOM 1168 O O . TYR A 1 159 ? 30.541 -1.001 -12.848 1.00 81.88 159 TYR A O 1
ATOM 1176 N N . THR A 1 160 ? 28.495 -1.449 -12.064 1.00 82.25 160 THR A N 1
ATOM 1177 C CA . THR A 1 160 ? 28.118 -2.381 -13.142 1.00 82.25 160 THR A CA 1
ATOM 1178 C C . THR A 1 160 ? 27.041 -1.797 -14.057 1.00 82.25 160 THR A C 1
ATOM 1180 O O . THR A 1 160 ? 26.471 -0.737 -13.789 1.00 82.25 160 THR A O 1
ATOM 1183 N N . ILE A 1 161 ? 26.728 -2.514 -15.142 1.00 82.38 161 ILE A N 1
ATOM 1184 C CA . ILE A 1 161 ? 25.671 -2.134 -16.092 1.00 82.38 161 ILE A CA 1
ATOM 1185 C C . ILE A 1 161 ? 24.270 -2.074 -15.447 1.00 82.38 161 ILE A C 1
ATOM 1187 O O . ILE A 1 161 ? 23.400 -1.354 -15.938 1.00 82.38 161 ILE A O 1
ATOM 1191 N N . ASP A 1 162 ? 24.074 -2.751 -14.305 1.00 76.56 162 ASP A N 1
ATOM 1192 C CA . ASP A 1 162 ? 22.837 -2.716 -13.514 1.00 76.56 162 ASP A CA 1
ATOM 1193 C C . ASP A 1 162 ? 22.475 -1.279 -13.067 1.00 76.56 162 ASP A C 1
ATOM 1195 O O . ASP A 1 162 ? 21.301 -1.011 -12.824 1.00 76.56 162 ASP A O 1
ATOM 1199 N N . MET A 1 163 ? 23.426 -0.328 -13.017 1.00 82.69 163 MET A N 1
ATOM 1200 C CA . MET A 1 163 ? 23.138 1.089 -12.729 1.00 82.69 163 MET A CA 1
ATOM 1201 C C . MET A 1 163 ? 22.225 1.721 -13.789 1.00 82.69 163 MET A C 1
ATOM 1203 O O . MET A 1 163 ? 21.270 2.418 -13.443 1.00 82.69 163 MET A O 1
ATOM 1207 N N . PHE A 1 164 ? 22.492 1.472 -15.072 1.00 83.81 164 PHE A N 1
ATOM 1208 C CA . PHE A 1 164 ? 21.716 2.054 -16.170 1.00 83.81 164 PHE A CA 1
ATOM 1209 C C . PHE A 1 164 ? 20.346 1.386 -16.286 1.00 83.81 164 PHE A C 1
ATOM 1211 O O . PHE A 1 164 ? 19.342 2.074 -16.441 1.00 83.81 164 PHE A O 1
ATOM 1218 N N . TYR A 1 165 ? 20.279 0.060 -16.117 1.00 80.19 165 TYR A N 1
ATOM 1219 C CA . TYR A 1 165 ? 19.001 -0.654 -16.063 1.00 80.19 165 TYR A CA 1
ATOM 1220 C C . TYR A 1 165 ? 18.159 -0.249 -14.846 1.00 80.19 165 TYR A C 1
ATOM 1222 O O . TYR A 1 165 ? 16.944 -0.134 -14.964 1.00 80.19 165 TYR A O 1
ATOM 1230 N N . MET A 1 166 ? 18.773 0.022 -13.690 1.00 79.00 166 MET A N 1
ATOM 1231 C CA . MET A 1 166 ? 18.081 0.588 -12.528 1.00 79.00 166 MET A CA 1
ATOM 1232 C C . MET A 1 166 ? 17.494 1.968 -12.851 1.00 79.00 166 MET A C 1
ATOM 1234 O O . MET A 1 166 ? 16.314 2.186 -12.593 1.00 79.00 166 MET A O 1
ATOM 1238 N N . ALA A 1 167 ? 18.279 2.871 -13.446 1.00 77.62 167 ALA A N 1
ATOM 1239 C CA . ALA A 1 167 ? 17.813 4.199 -13.844 1.00 77.62 167 ALA A CA 1
ATOM 1240 C C . ALA A 1 167 ? 16.644 4.126 -14.846 1.00 77.62 167 ALA A C 1
ATOM 1242 O O . ALA A 1 167 ? 15.584 4.693 -14.588 1.00 77.62 167 ALA A O 1
ATOM 1243 N N . ALA A 1 168 ? 16.796 3.349 -15.923 1.00 78.12 168 ALA A N 1
ATOM 1244 C CA . ALA A 1 168 ? 15.767 3.148 -16.944 1.00 78.12 168 ALA A CA 1
ATOM 1245 C C . ALA A 1 168 ? 14.485 2.498 -16.384 1.00 78.12 168 ALA A C 1
ATOM 1247 O O . ALA A 1 168 ? 13.382 2.911 -16.728 1.00 78.12 168 ALA A O 1
ATOM 1248 N N . ASN A 1 169 ? 14.605 1.521 -15.477 1.00 74.75 169 ASN A N 1
ATOM 1249 C CA . ASN A 1 169 ? 13.445 0.895 -14.832 1.00 74.75 169 ASN A CA 1
ATOM 1250 C C . ASN A 1 169 ? 12.724 1.846 -13.865 1.00 74.75 169 ASN A C 1
ATOM 1252 O O . ASN A 1 169 ? 11.507 1.773 -13.730 1.00 74.75 169 ASN A O 1
ATOM 1256 N N . ILE A 1 170 ? 13.443 2.743 -13.185 1.00 76.81 170 ILE A N 1
ATOM 1257 C CA . ILE A 1 170 ? 12.814 3.795 -12.375 1.00 76.81 170 ILE A CA 1
ATOM 1258 C C . ILE A 1 170 ? 12.051 4.766 -13.289 1.00 76.81 170 ILE A C 1
ATOM 1260 O O . ILE A 1 170 ? 10.918 5.128 -12.973 1.00 76.81 170 ILE A O 1
ATOM 1264 N N . SER A 1 171 ? 12.627 5.135 -14.436 1.00 83.75 171 SER A N 1
ATOM 1265 C CA . SER A 1 171 ? 12.008 6.067 -15.387 1.00 83.75 171 SER A CA 1
ATOM 1266 C C . SER A 1 171 ? 10.834 5.480 -16.182 1.00 83.75 171 SER A C 1
ATOM 1268 O O . SER A 1 171 ? 9.885 6.190 -16.503 1.00 83.75 171 SER A O 1
ATOM 1270 N N . SER A 1 172 ? 10.813 4.166 -16.427 1.00 80.00 172 SER A N 1
ATOM 1271 C CA . SER A 1 172 ? 9.640 3.492 -17.006 1.00 80.00 172 SER A CA 1
ATOM 1272 C C . SER A 1 172 ? 8.463 3.373 -16.026 1.00 80.00 172 SER A C 1
ATOM 1274 O O . SER A 1 172 ? 7.333 3.125 -16.447 1.00 80.00 172 SER A O 1
ATOM 1276 N N . MET A 1 173 ? 8.708 3.581 -14.725 1.00 75.94 173 MET A N 1
ATOM 1277 C CA . MET A 1 173 ? 7.689 3.600 -13.671 1.00 75.94 173 MET A CA 1
ATOM 1278 C C . MET A 1 173 ? 7.222 5.012 -13.284 1.00 75.94 173 MET A C 1
ATOM 1280 O O . MET A 1 173 ? 6.071 5.170 -12.884 1.00 75.94 173 MET A O 1
ATOM 1284 N N . LEU A 1 174 ? 8.093 6.020 -13.363 1.00 81.88 174 LEU A N 1
ATOM 1285 C CA . LEU A 1 174 ? 7.867 7.405 -12.932 1.00 81.88 174 LEU A CA 1
ATOM 1286 C C . LEU A 1 174 ? 8.613 8.370 -13.852 1.00 81.88 174 LEU A C 1
ATOM 1288 O O . LEU A 1 174 ? 9.689 8.036 -14.323 1.00 81.88 174 LEU A O 1
ATOM 1292 N N . ASN A 1 175 ? 8.155 9.619 -13.997 1.00 91.75 175 ASN A N 1
ATOM 1293 C CA . ASN A 1 175 ? 8.916 10.657 -14.712 1.00 91.75 175 ASN A CA 1
ATOM 1294 C C . ASN A 1 175 ? 10.123 11.177 -13.891 1.00 91.75 175 ASN A C 1
ATOM 1296 O O . ASN A 1 175 ? 10.188 12.344 -13.493 1.00 91.75 175 ASN A O 1
ATOM 1300 N N . VAL A 1 176 ? 11.061 10.277 -13.595 1.00 92.88 176 VAL A N 1
ATOM 1301 C CA . VAL A 1 176 ? 12.386 10.550 -13.035 1.00 92.88 176 VAL A CA 1
ATOM 1302 C C . VAL A 1 176 ? 13.354 10.703 -14.200 1.00 92.88 176 VAL A C 1
ATOM 1304 O O . VAL A 1 176 ? 13.439 9.825 -15.058 1.00 92.88 176 VAL A O 1
ATOM 1307 N N . LYS A 1 177 ? 14.096 11.807 -14.227 1.00 94.94 177 LYS A N 1
ATOM 1308 C CA . LYS A 1 177 ? 15.064 12.121 -15.281 1.00 94.94 177 LYS A CA 1
ATOM 1309 C C . LYS A 1 177 ? 16.480 12.207 -14.715 1.00 94.94 177 LYS A C 1
ATOM 1311 O O . LYS A 1 177 ? 16.684 12.720 -13.614 1.00 94.94 177 LYS A O 1
ATOM 1316 N N . TRP A 1 178 ? 17.454 11.706 -15.468 1.00 95.62 178 TRP A N 1
ATOM 1317 C CA . TRP A 1 178 ? 18.790 11.404 -14.957 1.00 95.62 178 TRP A CA 1
ATOM 1318 C C . TRP A 1 178 ? 19.888 12.298 -15.529 1.00 95.62 178 TRP A C 1
ATOM 1320 O O . TRP A 1 178 ? 19.879 12.668 -16.705 1.00 95.62 178 TRP A O 1
ATOM 1330 N N . PHE A 1 179 ? 20.891 12.558 -14.693 1.00 96.31 179 PHE A N 1
ATOM 1331 C CA . PHE A 1 179 ? 22.183 13.111 -15.085 1.00 96.31 179 PHE A CA 1
ATOM 1332 C C . PHE A 1 179 ? 23.315 12.241 -14.535 1.00 96.31 179 PHE A C 1
ATOM 1334 O O . PHE A 1 179 ? 23.260 11.859 -13.366 1.00 96.31 179 PHE A O 1
ATOM 1341 N N . PHE A 1 180 ? 24.359 11.961 -15.322 1.00 95.44 180 PHE A N 1
ATOM 1342 C CA . PHE A 1 180 ? 25.492 11.132 -14.872 1.00 95.44 180 PHE A CA 1
ATOM 1343 C C . PHE A 1 180 ? 26.848 11.829 -15.032 1.00 95.44 180 PHE A C 1
ATOM 1345 O O . PHE A 1 180 ? 27.104 12.512 -16.023 1.00 95.44 180 PHE A O 1
ATOM 1352 N N . GLY A 1 181 ? 27.739 11.631 -14.063 1.00 93.69 181 GLY A N 1
ATOM 1353 C CA . GLY A 1 181 ? 29.089 12.188 -14.064 1.00 93.69 181 GLY A CA 1
ATOM 1354 C C . GLY A 1 181 ? 30.094 11.439 -14.943 1.00 93.69 181 GLY A C 1
ATOM 1355 O O . GLY A 1 181 ? 30.390 10.276 -14.684 1.00 93.69 181 GLY A O 1
ATOM 1356 N N . ILE A 1 182 ? 30.692 12.110 -15.933 1.00 93.88 182 ILE A N 1
ATOM 1357 C CA . ILE A 1 182 ? 31.835 11.570 -16.688 1.00 93.88 182 ILE A CA 1
ATOM 1358 C C . ILE A 1 182 ? 33.082 11.620 -15.786 1.00 93.88 182 ILE A C 1
ATOM 1360 O O . ILE A 1 182 ? 33.414 12.705 -15.301 1.00 93.88 182 ILE A O 1
ATOM 1364 N N . PRO A 1 183 ? 33.806 10.504 -15.570 1.00 91.19 183 PRO A N 1
ATOM 1365 C CA . PRO A 1 183 ? 35.051 10.519 -14.805 1.00 91.19 183 PRO A CA 1
ATOM 1366 C C . PRO A 1 183 ? 36.122 11.349 -15.527 1.00 91.19 183 PRO A C 1
ATOM 1368 O O . PRO A 1 183 ? 36.549 10.991 -16.627 1.00 91.19 183 PRO A O 1
ATOM 1371 N N . PHE A 1 184 ? 36.555 12.453 -14.916 1.00 91.06 184 PHE A N 1
ATOM 1372 C CA . PHE A 1 184 ? 37.358 13.509 -15.548 1.00 91.06 184 PHE A CA 1
ATOM 1373 C C . PHE A 1 184 ? 38.795 13.572 -14.976 1.00 91.06 184 PHE A C 1
ATOM 1375 O O . PHE A 1 184 ? 39.626 14.379 -15.395 1.00 91.06 184 PHE A O 1
ATOM 1382 N N . ASN A 1 185 ? 39.148 12.681 -14.040 1.00 85.19 185 ASN A N 1
ATOM 1383 C CA . ASN A 1 185 ? 40.484 12.624 -13.433 1.00 85.19 185 ASN A CA 1
ATOM 1384 C C . ASN A 1 185 ? 41.642 12.381 -14.426 1.00 85.19 185 ASN A C 1
ATOM 1386 O O . ASN A 1 185 ? 42.766 12.767 -14.117 1.00 85.19 185 ASN A O 1
ATOM 1390 N N . ASP A 1 186 ? 41.388 11.782 -15.589 1.00 84.69 186 ASP A N 1
ATOM 1391 C CA . ASP A 1 186 ? 42.368 11.478 -16.635 1.00 84.69 186 ASP A CA 1
ATOM 1392 C C . ASP A 1 186 ? 41.894 12.084 -17.962 1.00 84.69 186 ASP A C 1
ATOM 1394 O O . ASP A 1 186 ? 41.002 11.552 -18.624 1.00 84.69 186 ASP A O 1
ATOM 1398 N N . SER A 1 187 ? 42.508 13.208 -18.339 1.00 82.56 187 SER A N 1
ATOM 1399 C CA . SER A 1 187 ? 42.227 13.943 -19.575 1.00 82.56 187 SER A CA 1
ATOM 1400 C C . SER A 1 187 ? 42.919 13.371 -20.824 1.00 82.56 187 SER A C 1
ATOM 1402 O O . SER A 1 187 ? 42.795 13.927 -21.916 1.00 82.56 187 SER A O 1
ATOM 1404 N N . VAL A 1 188 ? 43.623 12.240 -20.695 1.00 82.62 188 VAL A N 1
ATOM 1405 C CA . VAL A 1 188 ? 44.234 11.496 -21.809 1.00 82.62 188 VAL A CA 1
ATOM 1406 C C . VAL A 1 188 ? 43.408 10.251 -22.147 1.00 82.62 188 VAL A C 1
ATOM 1408 O O . VAL A 1 188 ? 43.152 9.987 -23.321 1.00 82.62 188 VAL A O 1
ATOM 1411 N N . ASN A 1 189 ? 42.959 9.500 -21.136 1.00 86.88 189 ASN A N 1
ATOM 1412 C CA . ASN A 1 189 ? 42.239 8.230 -21.289 1.00 86.88 189 ASN A CA 1
ATOM 1413 C C . ASN A 1 189 ? 40.765 8.356 -20.860 1.00 86.88 189 ASN A C 1
ATOM 1415 O O . ASN A 1 189 ? 40.316 7.702 -19.917 1.00 86.88 189 ASN A O 1
ATOM 1419 N N . TRP A 1 190 ? 40.006 9.201 -21.562 1.00 90.00 190 TRP A N 1
ATOM 1420 C CA . TRP A 1 190 ? 38.599 9.495 -21.266 1.00 90.00 190 TRP A CA 1
ATOM 1421 C C . TRP A 1 190 ? 37.726 8.232 -21.137 1.00 90.00 190 TRP A C 1
ATOM 1423 O O . TRP A 1 190 ? 37.470 7.521 -22.113 1.00 90.00 190 TRP A O 1
ATOM 1433 N N . ARG A 1 191 ? 37.215 7.967 -19.927 1.00 90.25 191 ARG A N 1
ATOM 1434 C CA . ARG A 1 191 ? 36.402 6.779 -19.592 1.00 90.25 191 ARG A CA 1
ATOM 1435 C C . ARG A 1 191 ? 34.932 6.967 -19.993 1.00 90.25 191 ARG A C 1
ATOM 1437 O O . ARG A 1 191 ? 34.040 7.053 -19.152 1.00 90.25 191 ARG A O 1
ATOM 1444 N N . LEU A 1 192 ? 34.686 7.039 -21.302 1.00 92.94 192 LEU A N 1
ATOM 1445 C CA . LEU A 1 192 ? 33.384 7.408 -21.876 1.00 92.94 192 LEU A CA 1
ATOM 1446 C C . LEU A 1 192 ? 32.285 6.340 -21.797 1.00 92.94 192 LEU A C 1
ATOM 1448 O O . LEU A 1 192 ? 31.148 6.649 -22.138 1.00 92.94 192 LEU A O 1
ATOM 1452 N N . THR A 1 193 ? 32.557 5.125 -21.317 1.00 90.75 193 THR A N 1
ATOM 1453 C CA . THR A 1 193 ? 31.559 4.039 -21.258 1.00 90.75 193 THR A CA 1
ATOM 1454 C C . THR A 1 193 ? 30.289 4.428 -20.489 1.00 90.75 193 THR A C 1
ATOM 1456 O O . THR A 1 193 ? 29.203 3.990 -20.854 1.00 90.75 193 THR A O 1
ATOM 1459 N N . ILE A 1 194 ? 30.374 5.338 -19.506 1.00 91.94 194 ILE A N 1
ATOM 1460 C CA . ILE A 1 194 ? 29.180 5.876 -18.833 1.00 91.94 194 ILE A CA 1
ATOM 1461 C C . ILE A 1 194 ? 28.248 6.650 -19.778 1.00 91.94 194 ILE A C 1
ATOM 1463 O O . ILE A 1 194 ? 27.038 6.590 -19.612 1.00 91.94 194 ILE A O 1
ATOM 1467 N N . ALA A 1 195 ? 28.787 7.344 -20.783 1.00 94.62 195 ALA A N 1
ATOM 1468 C CA . ALA A 1 195 ? 28.009 8.057 -21.793 1.00 94.62 195 ALA A CA 1
ATOM 1469 C C . ALA A 1 195 ? 27.428 7.097 -22.845 1.00 94.62 195 ALA A C 1
ATOM 1471 O O . ALA A 1 195 ? 26.280 7.257 -23.256 1.00 94.62 195 ALA A O 1
ATOM 1472 N N . GLU A 1 196 ? 28.212 6.092 -23.246 1.00 95.25 196 GLU A N 1
ATOM 1473 C CA . GLU A 1 196 ? 27.826 5.071 -24.230 1.00 95.25 196 GLU A CA 1
ATOM 1474 C C . GLU A 1 196 ? 26.648 4.222 -23.730 1.00 95.25 196 GLU A C 1
ATOM 1476 O O . GLU A 1 196 ? 25.611 4.135 -24.389 1.00 95.25 196 GLU A O 1
ATOM 1481 N N . GLU A 1 197 ? 26.780 3.618 -22.546 1.00 93.62 197 GLU A N 1
ATOM 1482 C CA . GLU A 1 197 ? 25.747 2.732 -22.002 1.00 93.62 197 GLU A CA 1
ATOM 1483 C C . GLU A 1 197 ? 24.527 3.527 -21.506 1.00 93.62 197 GLU A C 1
ATOM 1485 O O . GLU A 1 197 ? 23.399 3.064 -21.655 1.00 93.62 197 GLU A O 1
ATOM 1490 N N . ALA A 1 198 ? 24.702 4.755 -20.999 1.00 93.44 198 ALA A N 1
ATOM 1491 C CA . ALA A 1 198 ? 23.572 5.595 -20.602 1.00 93.44 198 ALA A CA 1
ATOM 1492 C C . ALA A 1 198 ? 22.696 6.016 -21.789 1.00 93.44 198 ALA A C 1
ATOM 1494 O O . ALA A 1 198 ? 21.478 5.854 -21.715 1.00 93.44 198 ALA A O 1
ATOM 1495 N N . GLN A 1 199 ? 23.281 6.494 -22.897 1.00 95.00 199 GLN A N 1
ATOM 1496 C CA . GLN A 1 199 ? 22.496 6.801 -24.102 1.00 95.00 199 GLN A CA 1
ATOM 1497 C C . GLN A 1 199 ? 21.869 5.534 -24.708 1.00 95.00 199 GLN A C 1
ATOM 1499 O O . GLN A 1 199 ? 20.775 5.609 -25.261 1.00 95.00 199 GLN A O 1
ATOM 1504 N N . SER A 1 200 ? 22.511 4.367 -24.567 1.00 94.50 200 SER A N 1
ATOM 1505 C CA . SER A 1 200 ? 21.987 3.101 -25.096 1.00 94.50 200 SER A CA 1
ATOM 1506 C C . SER A 1 200 ? 20.907 2.426 -24.236 1.00 94.50 200 SER A C 1
ATOM 1508 O O . SER A 1 200 ? 20.164 1.609 -24.781 1.00 94.50 200 SER A O 1
ATOM 1510 N N . ILE A 1 201 ? 20.845 2.685 -22.924 1.00 89.25 201 ILE A N 1
ATOM 1511 C CA . ILE A 1 201 ? 19.966 1.963 -21.977 1.00 89.25 201 ILE A CA 1
ATOM 1512 C C . ILE A 1 201 ? 18.929 2.886 -21.327 1.00 89.25 201 ILE A C 1
ATOM 1514 O O . ILE A 1 201 ? 17.784 2.477 -21.156 1.00 89.25 201 ILE A O 1
ATOM 1518 N N . VAL A 1 202 ? 19.311 4.115 -20.967 1.00 92.38 202 VAL A N 1
ATOM 1519 C CA . VAL A 1 202 ? 18.422 5.103 -20.321 1.00 92.38 202 VAL A CA 1
ATOM 1520 C C . VAL A 1 202 ? 17.735 5.998 -21.361 1.00 92.38 202 VAL A C 1
ATOM 1522 O O . VAL A 1 202 ? 16.637 6.486 -21.118 1.00 92.38 202 VAL A O 1
ATOM 1525 N N . GLY A 1 203 ? 18.335 6.174 -22.545 1.00 94.06 203 GLY A N 1
ATOM 1526 C CA . GLY A 1 203 ? 17.694 6.829 -23.692 1.00 94.06 203 GLY A CA 1
ATOM 1527 C C . GLY A 1 203 ? 17.162 8.230 -23.369 1.00 94.06 203 GLY A C 1
ATOM 1528 O O . GLY A 1 203 ? 17.875 9.045 -22.785 1.00 94.06 203 GLY A O 1
ATOM 1529 N N . ASP A 1 204 ? 15.898 8.490 -23.715 1.00 94.06 204 ASP A N 1
ATOM 1530 C CA . ASP A 1 204 ? 15.217 9.785 -23.533 1.00 94.06 204 ASP A CA 1
ATOM 1531 C C . ASP A 1 204 ? 14.983 10.176 -22.052 1.00 94.06 204 ASP A C 1
ATOM 1533 O O . ASP A 1 204 ? 14.482 11.269 -21.756 1.00 94.06 204 ASP A O 1
ATOM 1537 N N . ASP A 1 205 ? 15.328 9.305 -21.097 1.00 95.56 205 ASP A N 1
ATOM 1538 C CA . ASP A 1 205 ? 15.323 9.603 -19.660 1.00 95.56 205 ASP A CA 1
ATOM 1539 C C . ASP A 1 205 ? 16.663 10.146 -19.136 1.00 95.56 205 ASP A C 1
ATOM 1541 O O . ASP A 1 205 ? 16.717 10.680 -18.025 1.00 95.56 205 ASP A O 1
ATOM 1545 N N . LEU A 1 206 ? 17.727 10.094 -19.945 1.00 97.25 206 LEU A N 1
ATOM 1546 C CA . LEU A 1 206 ? 18.987 10.796 -19.702 1.00 97.25 206 LEU A CA 1
ATOM 1547 C C . LEU A 1 206 ? 18.890 12.226 -20.255 1.00 97.25 206 LEU A C 1
ATOM 1549 O O . LEU A 1 206 ? 18.716 12.422 -21.455 1.00 97.25 206 LEU A O 1
ATOM 1553 N N . LEU A 1 207 ? 19.063 13.240 -19.406 1.00 96.00 207 LEU A N 1
ATOM 1554 C CA . LEU A 1 207 ? 19.043 14.644 -19.838 1.00 96.00 207 LEU A CA 1
ATOM 1555 C C . LEU A 1 207 ? 20.424 15.144 -20.267 1.00 96.00 207 LEU A C 1
ATOM 1557 O O . LEU A 1 207 ? 20.557 15.760 -21.327 1.00 96.00 207 LEU A O 1
ATOM 1561 N N . ALA A 1 208 ? 21.448 14.904 -19.442 1.00 97.00 208 ALA A N 1
ATOM 1562 C CA . ALA A 1 208 ? 22.807 15.378 -19.693 1.00 97.00 208 ALA A CA 1
ATOM 1563 C C . ALA A 1 208 ? 23.880 14.625 -18.875 1.00 97.00 208 ALA A C 1
ATOM 1565 O O . ALA A 1 208 ? 23.585 13.795 -18.015 1.00 97.00 208 ALA A O 1
ATOM 1566 N N . LEU A 1 209 ? 25.143 14.931 -19.160 1.00 97.38 209 LEU A N 1
ATOM 1567 C CA . LEU A 1 209 ? 26.347 14.291 -18.643 1.00 97.38 209 LEU A CA 1
ATOM 1568 C C . LEU A 1 209 ? 27.307 15.355 -18.094 1.00 97.38 209 LEU A C 1
ATOM 1570 O O . LEU A 1 209 ? 27.661 16.300 -18.799 1.00 97.38 209 LEU A O 1
ATOM 1574 N N . GLN A 1 210 ? 27.747 15.214 -16.845 1.00 96.62 210 GLN A N 1
ATOM 1575 C CA . GLN A 1 210 ? 28.600 16.208 -16.186 1.00 96.62 210 GLN A CA 1
ATOM 1576 C C . GLN A 1 210 ? 30.072 16.029 -16.546 1.00 96.62 210 GLN A C 1
ATOM 1578 O O . GLN A 1 210 ? 30.645 14.958 -16.347 1.00 96.62 210 GLN A O 1
ATOM 1583 N N . ALA A 1 211 ? 30.696 17.104 -17.022 1.00 93.69 211 ALA A N 1
ATOM 1584 C CA . ALA A 1 211 ? 32.095 17.135 -17.415 1.00 93.69 211 ALA A CA 1
ATOM 1585 C C . ALA A 1 211 ? 32.970 17.710 -16.282 1.00 93.69 211 ALA A C 1
ATOM 1587 O O . ALA A 1 211 ? 33.398 18.864 -16.328 1.00 93.69 211 ALA A O 1
ATOM 1588 N N . GLY A 1 212 ? 33.200 16.883 -15.257 1.00 90.88 212 GLY A N 1
ATOM 1589 C CA . GLY A 1 212 ? 33.949 17.224 -14.041 1.00 90.88 212 GLY A CA 1
ATOM 1590 C C . GLY A 1 212 ? 33.084 17.758 -12.888 1.00 90.88 212 GLY A C 1
ATOM 1591 O O . GLY A 1 212 ? 32.113 18.487 -13.103 1.00 90.88 212 GLY A O 1
ATOM 1592 N N . ASN A 1 213 ? 33.446 17.369 -11.664 1.00 92.44 213 ASN A N 1
ATOM 1593 C CA . ASN A 1 213 ? 32.843 17.760 -10.387 1.00 92.44 213 ASN A CA 1
ATOM 1594 C C . ASN A 1 213 ? 33.847 18.612 -9.591 1.00 92.44 213 ASN A C 1
ATOM 1596 O O . ASN A 1 213 ? 34.894 18.095 -9.185 1.00 92.44 213 ASN A O 1
ATOM 1600 N N . GLU A 1 214 ? 33.524 19.879 -9.322 1.00 93.12 214 GLU A N 1
ATOM 1601 C CA . GLU A 1 214 ? 34.401 20.838 -8.626 1.00 93.12 214 GLU A CA 1
ATOM 1602 C C . GLU A 1 214 ? 35.811 20.964 -9.268 1.00 93.12 214 GLU A C 1
ATOM 1604 O O . GLU A 1 214 ? 36.832 20.708 -8.609 1.00 93.12 214 GLU A O 1
ATOM 1609 N N . PRO A 1 215 ? 35.926 21.316 -10.571 1.00 93.06 215 PRO A N 1
ATOM 1610 C CA . PRO A 1 215 ? 37.221 21.412 -11.255 1.00 93.06 215 PRO A CA 1
ATOM 1611 C C . PRO A 1 215 ? 38.154 22.465 -10.643 1.00 93.06 215 PRO A C 1
ATOM 1613 O O . PRO A 1 215 ? 39.374 22.337 -10.741 1.00 93.06 215 PRO A O 1
ATOM 1616 N N . ASP A 1 216 ? 37.605 23.461 -9.949 1.00 93.06 216 ASP A N 1
ATOM 1617 C CA . ASP A 1 216 ? 38.339 24.480 -9.204 1.00 93.06 216 ASP A CA 1
ATOM 1618 C C . ASP A 1 216 ? 39.157 23.908 -8.035 1.00 93.06 216 ASP A C 1
ATOM 1620 O O . ASP A 1 216 ? 40.250 24.404 -7.752 1.00 93.06 216 ASP A O 1
ATOM 1624 N N . PHE A 1 217 ? 38.721 22.807 -7.413 1.00 90.38 217 PHE A N 1
ATOM 1625 C CA . PHE A 1 217 ? 39.501 22.124 -6.374 1.00 90.38 217 PHE A CA 1
ATOM 1626 C C . PHE A 1 217 ? 40.532 21.116 -6.912 1.00 90.38 217 PHE A C 1
ATOM 1628 O O . PHE A 1 217 ? 41.300 20.558 -6.124 1.00 90.38 217 PHE A O 1
ATOM 1635 N N . TYR A 1 218 ? 40.625 20.868 -8.225 1.00 90.25 218 TYR A N 1
ATOM 1636 C CA . TYR A 1 218 ? 41.508 19.818 -8.760 1.00 90.25 218 TYR A CA 1
ATOM 1637 C C . TYR A 1 218 ? 42.996 20.016 -8.434 1.00 90.25 218 TYR A C 1
ATOM 1639 O O . TYR A 1 218 ? 43.691 19.022 -8.221 1.00 90.25 218 TYR A O 1
ATOM 1647 N N . GLU A 1 219 ? 43.496 21.254 -8.383 1.00 89.38 219 GLU A N 1
ATOM 1648 C CA . GLU A 1 219 ? 44.883 21.527 -7.971 1.00 89.38 219 GLU A CA 1
ATOM 1649 C C . GLU A 1 219 ? 45.063 21.310 -6.461 1.00 89.38 219 GLU A C 1
ATOM 1651 O O . GLU A 1 219 ? 45.957 20.579 -6.038 1.00 89.38 219 GLU A O 1
ATOM 1656 N N . GLN A 1 220 ? 44.152 21.850 -5.642 1.00 84.94 220 GLN A N 1
ATOM 1657 C CA . GLN A 1 220 ? 44.173 21.709 -4.181 1.00 84.94 220 GLN A CA 1
ATOM 1658 C C . GLN A 1 220 ? 44.053 20.245 -3.720 1.00 84.94 220 GLN A C 1
ATOM 1660 O O . GLN A 1 220 ? 44.648 19.856 -2.714 1.00 84.94 220 GLN A O 1
ATOM 1665 N N . PHE A 1 221 ? 43.305 19.422 -4.455 1.00 81.38 221 PHE A N 1
ATOM 1666 C CA . PHE A 1 221 ? 43.175 17.986 -4.211 1.00 81.38 221 PHE A CA 1
ATOM 1667 C C . PHE A 1 221 ? 44.250 17.151 -4.937 1.00 81.38 221 PHE A C 1
ATOM 1669 O O . PHE A 1 221 ? 44.314 15.939 -4.740 1.00 81.38 221 PHE A O 1
ATOM 1676 N N . GLY A 1 222 ? 45.113 17.748 -5.764 1.00 81.75 222 GLY A N 1
ATOM 1677 C CA . GLY A 1 222 ? 46.170 17.029 -6.487 1.00 81.75 222 GLY A CA 1
ATOM 1678 C C . GLY A 1 222 ? 45.673 16.107 -7.610 1.00 81.75 222 GLY A C 1
ATOM 1679 O O . GLY A 1 222 ? 46.403 15.214 -8.034 1.00 81.75 222 GLY A O 1
ATOM 1680 N N . ARG A 1 223 ? 44.448 16.319 -8.117 1.00 83.94 223 ARG A N 1
ATOM 1681 C CA . ARG A 1 223 ? 43.951 15.726 -9.381 1.00 83.94 223 ARG A CA 1
ATOM 1682 C C . ARG A 1 223 ? 44.678 16.319 -10.598 1.00 83.94 223 ARG A C 1
ATOM 1684 O O . ARG A 1 223 ? 44.731 15.704 -11.662 1.00 83.94 223 ARG A O 1
ATOM 1691 N N . ARG A 1 224 ? 45.231 17.525 -10.442 1.00 88.00 224 ARG A N 1
ATOM 1692 C CA . ARG A 1 224 ? 46.096 18.248 -11.386 1.00 88.00 224 ARG A CA 1
ATOM 1693 C C . ARG A 1 224 ? 47.233 18.914 -10.592 1.00 88.00 224 ARG A C 1
ATOM 1695 O O . ARG A 1 224 ? 47.103 19.110 -9.389 1.00 88.00 224 ARG A O 1
ATOM 1702 N N . VAL A 1 225 ? 48.354 19.233 -11.246 1.00 87.00 225 VAL A N 1
ATOM 1703 C CA . VAL A 1 225 ? 49.551 19.841 -10.599 1.00 87.00 225 VAL A CA 1
ATOM 1704 C C . VAL A 1 225 ? 49.611 21.359 -10.791 1.00 87.00 225 VAL A C 1
ATOM 1706 O O . VAL A 1 225 ? 50.146 22.087 -9.960 1.00 87.00 225 VAL A O 1
ATOM 1709 N N . THR A 1 226 ? 49.075 21.835 -11.908 1.00 89.44 226 THR A N 1
ATOM 1710 C CA . THR A 1 226 ? 48.793 23.243 -12.177 1.00 89.44 226 THR A CA 1
ATOM 1711 C C . THR A 1 226 ? 47.499 23.253 -12.968 1.00 89.44 226 THR A C 1
ATOM 1713 O O . THR A 1 226 ? 47.383 22.485 -13.928 1.00 89.44 226 THR A O 1
ATOM 1716 N N . TYR A 1 227 ? 46.514 24.040 -12.553 1.00 93.75 227 TYR A N 1
ATOM 1717 C CA . TYR A 1 227 ? 45.194 24.022 -13.166 1.00 93.75 227 TYR A CA 1
ATOM 1718 C C . TYR A 1 227 ? 44.529 25.392 -13.108 1.00 93.75 227 TYR A C 1
ATOM 1720 O O . TYR A 1 227 ? 44.594 26.106 -12.111 1.00 93.75 227 TYR A O 1
ATOM 1728 N N . THR A 1 228 ? 43.888 25.774 -14.207 1.00 95.06 228 THR A N 1
ATOM 1729 C CA . THR A 1 228 ? 43.248 27.083 -14.367 1.00 95.06 228 THR A CA 1
ATOM 1730 C C . THR A 1 228 ? 41.936 26.930 -15.139 1.00 95.06 228 THR A C 1
ATOM 1732 O O . THR A 1 228 ? 41.777 25.934 -15.854 1.00 95.06 228 THR A O 1
ATOM 1735 N N . PRO A 1 229 ? 41.028 27.921 -15.083 1.00 95.88 229 PRO A N 1
ATOM 1736 C CA . PRO A 1 229 ? 39.802 27.921 -15.881 1.00 95.88 229 PRO A CA 1
ATOM 1737 C C . PRO A 1 229 ? 40.031 27.683 -17.382 1.00 95.88 229 PRO A C 1
ATOM 1739 O O . PRO A 1 229 ? 39.264 26.962 -18.021 1.00 95.88 229 PRO A O 1
ATOM 1742 N N . GLU A 1 230 ? 41.111 28.229 -17.954 1.00 96.62 230 GLU A N 1
ATOM 1743 C CA . GLU A 1 230 ? 41.469 28.007 -19.364 1.00 96.62 230 GLU A CA 1
ATOM 1744 C C . GLU A 1 230 ? 41.972 26.576 -19.608 1.00 96.62 230 GLU A C 1
ATOM 1746 O O . GLU A 1 230 ? 41.616 25.973 -20.616 1.00 96.62 230 GLU A O 1
ATOM 1751 N N . MET A 1 231 ? 42.728 25.981 -18.678 1.00 96.06 231 MET A N 1
ATOM 1752 C CA . MET A 1 231 ? 43.145 24.575 -18.796 1.00 96.06 231 MET A CA 1
ATOM 1753 C C . MET A 1 231 ? 41.951 23.617 -18.701 1.00 96.06 231 MET A C 1
ATOM 1755 O O . MET A 1 231 ? 41.857 22.699 -19.510 1.00 96.06 231 MET A O 1
ATOM 1759 N N . TYR A 1 232 ? 40.998 23.867 -17.797 1.00 96.06 232 TYR A N 1
ATOM 1760 C CA . TYR A 1 232 ? 39.727 23.132 -17.768 1.00 96.06 232 TYR A CA 1
ATOM 1761 C C . TYR A 1 232 ? 38.948 23.305 -19.083 1.00 96.06 232 TYR A C 1
ATOM 1763 O O . TYR A 1 232 ? 38.492 22.325 -19.668 1.00 96.06 232 TYR A O 1
ATOM 1771 N N . SER A 1 233 ? 38.875 24.530 -19.615 1.00 96.25 233 SER A N 1
ATOM 1772 C CA . SER A 1 233 ? 38.232 24.811 -20.909 1.00 96.25 233 SER A CA 1
ATOM 1773 C C . SER A 1 233 ? 38.888 24.045 -22.071 1.00 96.25 233 SER A C 1
ATOM 1775 O O . SER A 1 233 ? 38.197 23.588 -22.978 1.00 96.25 233 SER A O 1
ATOM 1777 N N . GLN A 1 234 ? 40.209 23.846 -22.032 1.00 95.75 234 GLN A N 1
ATOM 1778 C CA . GLN A 1 234 ? 40.948 23.044 -23.015 1.00 95.75 234 GLN A CA 1
ATOM 1779 C C . GLN A 1 234 ? 40.743 21.533 -22.836 1.00 95.75 234 GLN A C 1
ATOM 1781 O O . GLN A 1 234 ? 40.684 20.815 -23.833 1.00 95.75 234 GLN A O 1
ATOM 1786 N N . GLU A 1 235 ? 40.605 21.031 -21.606 1.00 95.69 235 GLU A N 1
ATOM 1787 C CA . GLU A 1 235 ? 40.241 19.626 -21.361 1.00 95.69 235 GLU A CA 1
ATOM 1788 C C . GLU A 1 235 ? 38.792 19.331 -21.792 1.00 95.69 235 GLU A C 1
ATOM 1790 O O . GLU A 1 235 ? 38.521 18.260 -22.330 1.00 95.69 235 GLU A O 1
ATOM 1795 N N . ILE A 1 236 ? 37.878 20.302 -21.682 1.00 96.50 236 ILE A N 1
ATOM 1796 C CA . ILE A 1 236 ? 36.512 20.212 -22.228 1.00 96.50 236 ILE A CA 1
ATOM 1797 C C . ILE A 1 236 ? 36.514 20.144 -23.762 1.00 96.50 236 ILE A C 1
ATOM 1799 O O . ILE A 1 236 ? 35.797 19.328 -24.339 1.00 96.50 236 ILE A O 1
ATOM 1803 N N . GLU A 1 237 ? 37.360 20.926 -24.436 1.00 96.00 237 GLU A N 1
ATOM 1804 C CA . GLU A 1 237 ? 37.533 20.864 -25.896 1.00 96.00 237 GLU A CA 1
ATOM 1805 C C . GLU A 1 237 ? 38.100 19.501 -26.358 1.00 96.00 237 GLU A C 1
ATOM 1807 O O . GLU A 1 237 ? 37.676 18.946 -27.378 1.00 96.00 237 GLU A O 1
ATOM 1812 N N . GLN A 1 238 ? 38.997 18.906 -25.564 1.00 96.00 238 GLN A N 1
ATOM 1813 C CA . GLN A 1 238 ? 39.521 17.551 -25.785 1.00 96.00 238 GLN A CA 1
ATOM 1814 C C . GLN A 1 238 ? 38.443 16.477 -25.579 1.00 96.00 238 GLN A C 1
ATOM 1816 O O . GLN A 1 238 ? 38.259 15.629 -26.454 1.00 96.00 238 GLN A O 1
ATOM 1821 N N . LEU A 1 239 ? 37.682 16.542 -24.481 1.00 96.12 239 LEU A N 1
ATOM 1822 C CA . LEU A 1 239 ? 36.553 15.646 -24.210 1.00 96.12 239 LEU A CA 1
ATOM 1823 C C . LEU A 1 239 ? 35.513 15.696 -25.341 1.00 96.12 239 LEU A C 1
ATOM 1825 O O . LEU A 1 239 ? 35.094 14.653 -25.842 1.00 96.12 239 LEU A O 1
ATOM 1829 N N . ILE A 1 240 ? 35.142 16.899 -25.789 1.00 97.00 240 ILE A N 1
ATOM 1830 C CA . ILE A 1 240 ? 34.235 17.126 -26.924 1.00 97.00 240 ILE A CA 1
ATOM 1831 C C . ILE A 1 240 ? 34.757 16.445 -28.196 1.00 97.00 240 ILE A C 1
ATOM 1833 O O . ILE A 1 240 ? 34.002 15.740 -28.867 1.00 97.00 240 ILE A O 1
ATOM 1837 N N . THR A 1 241 ? 36.053 16.587 -28.491 1.00 95.69 241 THR A N 1
ATOM 1838 C CA . THR A 1 241 ? 36.692 15.974 -29.668 1.00 95.69 241 THR A CA 1
ATOM 1839 C C . THR A 1 241 ? 36.614 14.441 -29.636 1.00 95.69 241 THR A C 1
ATOM 1841 O O . THR A 1 241 ? 36.350 13.811 -30.662 1.00 95.69 241 THR A O 1
ATOM 1844 N N . VAL A 1 242 ? 36.803 13.821 -28.465 1.00 95.38 242 VAL A N 1
ATOM 1845 C CA . VAL A 1 242 ? 36.722 12.355 -28.309 1.00 95.38 242 VAL A CA 1
ATOM 1846 C C . VAL A 1 242 ? 35.270 11.862 -28.319 1.00 95.38 242 VAL A C 1
ATOM 1848 O O . VAL A 1 242 ? 34.992 10.817 -28.906 1.00 95.38 242 VAL A O 1
ATOM 1851 N N . ILE A 1 243 ? 34.326 12.626 -27.758 1.00 96.50 243 ILE A N 1
ATOM 1852 C CA . ILE A 1 243 ? 32.885 12.343 -27.864 1.00 96.50 243 ILE A CA 1
ATOM 1853 C C . ILE A 1 243 ? 32.423 12.388 -29.326 1.00 96.50 243 ILE A C 1
ATOM 1855 O O . ILE A 1 243 ? 31.639 11.535 -29.739 1.00 96.50 243 ILE A O 1
ATOM 1859 N N . ASP A 1 244 ? 32.906 13.331 -30.136 1.00 95.69 244 ASP A N 1
ATOM 1860 C CA . ASP A 1 244 ? 32.527 13.429 -31.553 1.00 95.69 244 ASP A CA 1
ATOM 1861 C C . ASP A 1 244 ? 33.025 12.257 -32.386 1.00 95.69 244 ASP A C 1
ATOM 1863 O O . ASP A 1 244 ? 32.255 11.707 -33.170 1.00 95.69 244 ASP A O 1
ATOM 1867 N N . ALA A 1 245 ? 34.267 11.828 -32.159 1.00 96.06 245 ALA A N 1
ATOM 1868 C CA . ALA A 1 245 ? 34.855 10.665 -32.818 1.00 96.06 245 ALA A CA 1
ATOM 1869 C C . ALA A 1 245 ? 34.211 9.320 -32.412 1.00 96.06 245 ALA A C 1
ATOM 1871 O O . ALA A 1 245 ? 34.553 8.289 -32.993 1.00 96.06 245 ALA A O 1
ATOM 1872 N N . ASN A 1 246 ? 33.308 9.309 -31.424 1.00 96.12 246 AS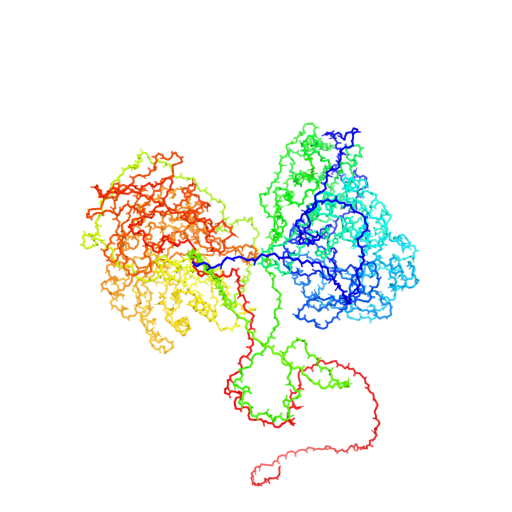N A N 1
ATOM 1873 C CA . ASN A 1 246 ? 32.680 8.100 -30.905 1.00 96.12 246 ASN A CA 1
ATOM 1874 C C . ASN A 1 246 ? 31.228 7.928 -31.390 1.00 96.12 246 ASN A C 1
ATOM 1876 O O . ASN A 1 246 ? 30.297 8.550 -30.870 1.00 96.12 246 ASN A O 1
ATOM 1880 N N . ASP A 1 247 ? 31.020 7.023 -32.349 1.00 95.81 247 ASP A N 1
ATOM 1881 C CA . ASP A 1 247 ? 29.694 6.669 -32.880 1.00 95.81 247 ASP A CA 1
ATOM 1882 C C . ASP A 1 247 ? 28.759 6.015 -31.837 1.00 95.81 247 ASP A C 1
ATOM 1884 O O . ASP A 1 247 ? 27.543 6.020 -32.031 1.00 95.81 247 ASP A O 1
ATOM 1888 N N . ARG A 1 248 ? 29.279 5.488 -30.712 1.00 95.44 248 ARG A N 1
ATOM 1889 C CA . ARG A 1 248 ? 28.453 4.937 -29.612 1.00 95.44 248 ARG A CA 1
ATOM 1890 C C . ARG A 1 248 ? 27.712 6.007 -28.804 1.00 95.44 248 ARG A C 1
ATOM 1892 O O . ARG A 1 248 ? 26.840 5.659 -28.017 1.00 95.44 248 ARG A O 1
ATOM 1899 N N . ILE A 1 249 ? 28.056 7.283 -28.983 1.00 96.44 249 ILE A N 1
ATOM 1900 C CA . ILE A 1 249 ? 27.442 8.426 -28.293 1.00 96.44 249 ILE A CA 1
ATOM 1901 C C . ILE A 1 249 ? 26.714 9.269 -29.356 1.00 96.44 249 ILE A C 1
ATOM 1903 O O . ILE A 1 249 ? 27.274 10.266 -29.825 1.00 96.44 249 ILE A O 1
ATOM 1907 N N . PRO A 1 250 ? 25.527 8.853 -29.841 1.00 94.19 250 PRO A N 1
ATOM 1908 C CA . PRO A 1 250 ? 24.847 9.524 -30.950 1.00 94.19 250 PRO A CA 1
ATOM 1909 C C . PRO A 1 250 ? 24.414 10.962 -30.629 1.00 94.19 250 PRO A 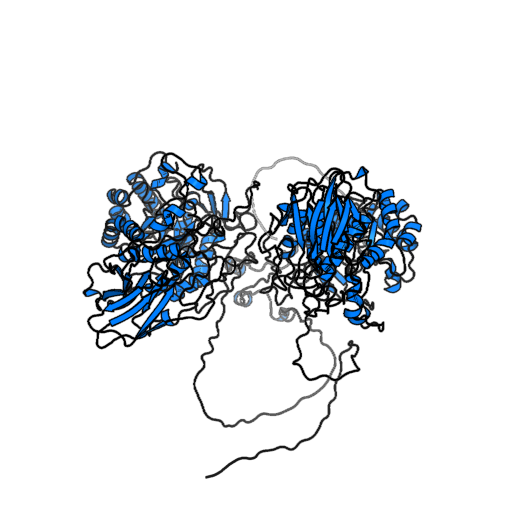C 1
ATOM 1911 O O . PRO A 1 250 ? 24.434 11.812 -31.521 1.00 94.19 250 PRO A O 1
ATOM 1914 N N . VAL A 1 251 ? 24.047 11.265 -29.379 1.00 95.94 251 VAL A N 1
ATOM 1915 C CA . VAL A 1 251 ? 23.555 12.594 -28.987 1.00 95.94 251 VAL A CA 1
ATOM 1916 C C . VAL A 1 251 ? 24.713 13.425 -28.425 1.00 95.94 251 VAL A C 1
ATOM 1918 O O . VAL A 1 251 ? 25.245 13.152 -27.349 1.00 95.94 251 VAL A O 1
ATOM 1921 N N . LYS A 1 252 ? 25.139 14.438 -29.188 1.00 94.62 252 LYS A N 1
ATOM 1922 C CA . LYS A 1 252 ? 26.405 15.169 -28.974 1.00 94.62 252 LYS A CA 1
ATOM 1923 C C . LYS A 1 252 ? 26.290 16.417 -28.084 1.00 94.62 252 LYS A C 1
ATOM 1925 O O . LYS A 1 252 ? 27.317 16.950 -27.660 1.00 94.62 252 LYS A O 1
ATOM 1930 N N . ASN A 1 253 ? 25.075 16.899 -27.822 1.00 95.25 253 ASN A N 1
ATOM 1931 C CA . ASN A 1 253 ? 24.762 18.181 -27.170 1.00 95.25 253 ASN A CA 1
ATOM 1932 C C . ASN A 1 253 ? 24.269 18.034 -25.715 1.00 95.25 253 ASN A C 1
ATOM 1934 O O . ASN A 1 253 ? 23.366 18.746 -25.279 1.00 95.25 253 ASN A O 1
ATOM 1938 N N . MET A 1 254 ? 24.850 17.080 -24.984 1.00 95.44 254 MET A N 1
ATOM 1939 C CA . MET A 1 254 ? 24.411 16.655 -23.651 1.00 95.44 254 MET A CA 1
ATOM 1940 C C . MET A 1 254 ? 25.410 16.976 -22.529 1.00 95.44 254 MET A C 1
ATOM 1942 O O . MET A 1 254 ? 25.344 16.337 -21.490 1.00 95.44 254 MET A O 1
ATOM 1946 N N . LEU A 1 255 ? 26.363 17.899 -22.687 1.00 97.62 255 LEU A N 1
ATOM 1947 C CA . LEU A 1 255 ? 27.332 18.183 -21.614 1.00 97.62 255 LEU A CA 1
ATOM 1948 C C . LEU A 1 255 ? 26.794 19.171 -20.564 1.00 97.62 255 LEU A C 1
ATOM 1950 O O . LEU A 1 255 ? 25.975 20.034 -20.870 1.00 97.62 255 LEU A O 1
ATOM 1954 N N . LEU A 1 256 ? 27.289 19.074 -19.332 1.00 97.31 256 LEU A N 1
ATOM 1955 C CA . LEU A 1 256 ? 27.103 20.062 -18.265 1.00 97.31 256 LEU A CA 1
ATOM 1956 C C . LEU A 1 256 ? 28.459 20.559 -17.765 1.00 97.31 256 LEU A C 1
ATOM 1958 O O . LEU A 1 256 ? 29.394 19.767 -17.620 1.00 97.31 256 LEU A O 1
ATOM 1962 N N . GLY A 1 257 ? 28.536 21.851 -17.455 1.00 94.62 257 GLY A N 1
ATOM 1963 C CA . GLY A 1 257 ? 29.704 22.482 -16.848 1.00 94.62 257 GLY A CA 1
ATOM 1964 C C . GLY A 1 257 ? 29.471 23.967 -16.524 1.00 94.62 257 GLY A C 1
ATOM 1965 O O . GLY A 1 257 ? 28.478 24.550 -16.972 1.00 94.62 257 GLY A O 1
ATOM 1966 N N . PRO A 1 258 ? 30.390 24.606 -15.779 1.00 94.69 258 PRO A N 1
ATOM 1967 C CA . PRO A 1 258 ? 31.653 24.051 -15.298 1.00 94.69 258 PRO A CA 1
ATOM 1968 C C . PRO A 1 258 ? 31.552 23.296 -13.965 1.00 94.69 258 PRO A C 1
ATOM 1970 O O . PRO A 1 258 ? 32.487 22.594 -13.608 1.00 94.69 258 PRO A O 1
ATOM 1973 N N . SER A 1 259 ? 30.438 23.404 -13.235 1.00 94.81 259 SER A N 1
ATOM 1974 C CA . SER A 1 259 ? 30.237 22.756 -11.926 1.00 94.81 259 SER A CA 1
ATOM 1975 C C . SER A 1 259 ? 31.281 23.156 -10.866 1.00 94.81 259 SER A C 1
ATOM 1977 O O . SER A 1 259 ? 31.757 22.315 -10.108 1.00 94.81 259 SER A O 1
ATOM 1979 N N . VAL A 1 260 ? 31.680 24.435 -10.846 1.00 93.94 260 VAL A N 1
ATOM 1980 C CA . VAL A 1 260 ? 32.636 24.969 -9.854 1.00 93.94 260 VAL A CA 1
ATOM 1981 C C . VAL A 1 260 ? 31.989 25.161 -8.483 1.00 93.94 260 VAL A C 1
ATOM 1983 O O . VAL A 1 260 ? 30.831 25.570 -8.419 1.00 93.94 260 VAL A O 1
ATOM 1986 N N . ALA A 1 261 ? 32.760 24.921 -7.421 1.00 85.75 261 ALA A N 1
ATOM 1987 C CA . ALA A 1 261 ? 32.312 24.881 -6.024 1.00 85.75 261 ALA A CA 1
ATOM 1988 C C . ALA A 1 261 ? 32.367 26.224 -5.270 1.00 85.75 261 ALA A C 1
ATOM 1990 O O . ALA A 1 261 ? 31.951 26.305 -4.112 1.00 85.75 261 ALA A O 1
ATOM 1991 N N . THR A 1 262 ? 32.952 27.258 -5.889 1.00 75.06 262 THR A N 1
ATOM 1992 C CA . THR A 1 262 ? 33.439 28.511 -5.259 1.00 75.06 262 THR A CA 1
ATOM 1993 C C . THR A 1 262 ? 34.662 28.343 -4.345 1.00 75.06 262 THR A C 1
ATOM 1995 O O . THR A 1 262 ? 34.856 29.079 -3.378 1.00 75.06 262 THR A O 1
ATOM 1998 N N . GLY A 1 263 ? 35.526 27.383 -4.679 1.00 78.19 263 GLY A N 1
ATOM 1999 C CA . GLY A 1 263 ? 36.858 27.228 -4.106 1.00 78.19 263 GLY A CA 1
ATOM 2000 C C . GLY A 1 263 ? 37.857 28.261 -4.661 1.00 78.19 263 GLY A C 1
ATOM 2001 O O . GLY A 1 263 ? 37.632 29.467 -4.562 1.00 78.19 263 GLY A O 1
ATOM 2002 N N . PRO A 1 264 ? 38.998 27.836 -5.240 1.00 87.00 264 PRO A N 1
ATOM 2003 C CA . PRO A 1 264 ? 39.984 28.752 -5.819 1.00 87.00 264 PRO A CA 1
ATOM 2004 C C . PRO A 1 264 ? 39.484 29.626 -6.983 1.00 87.00 264 PRO A C 1
ATOM 2006 O O . PRO A 1 264 ? 40.152 30.613 -7.299 1.00 87.00 264 PRO A O 1
ATOM 2009 N N . TRP A 1 265 ? 38.376 29.265 -7.646 1.00 91.06 265 TRP A N 1
ATOM 2010 C CA . TRP A 1 265 ? 37.841 29.974 -8.818 1.00 91.06 265 TRP A CA 1
ATOM 2011 C C . TRP A 1 265 ? 36.391 30.437 -8.608 1.00 91.06 265 TRP A C 1
ATOM 2013 O O . TRP A 1 265 ? 35.650 29.862 -7.813 1.00 91.06 265 TRP A O 1
ATOM 2023 N N . THR A 1 266 ? 35.953 31.427 -9.392 1.00 92.62 266 THR A N 1
ATOM 2024 C CA . THR A 1 266 ? 34.524 31.780 -9.537 1.00 92.62 266 THR A CA 1
ATOM 2025 C C . THR A 1 266 ? 33.982 31.328 -10.902 1.00 92.62 266 THR A C 1
ATOM 2027 O O . THR A 1 266 ? 34.775 31.145 -11.832 1.00 92.62 266 THR A O 1
ATOM 2030 N N . PRO A 1 267 ? 32.650 31.182 -11.081 1.00 93.25 267 PRO A N 1
ATOM 2031 C CA . PRO A 1 267 ? 32.057 30.876 -12.387 1.00 93.25 267 PRO A CA 1
ATOM 2032 C C . PRO A 1 267 ? 32.481 31.869 -13.476 1.00 93.25 267 PRO A C 1
ATOM 2034 O O . PRO A 1 267 ? 32.830 31.467 -14.584 1.00 93.25 267 PRO A O 1
ATOM 2037 N N . GLU A 1 268 ? 32.537 33.160 -13.139 1.00 93.19 268 GLU A N 1
ATOM 2038 C CA . GLU A 1 268 ? 32.941 34.251 -14.032 1.00 93.19 268 GLU A CA 1
ATOM 2039 C C . GLU A 1 268 ? 34.328 34.033 -14.640 1.00 93.19 268 GLU A C 1
ATOM 2041 O O . GLU A 1 268 ? 34.495 34.242 -15.837 1.00 93.19 268 GLU A O 1
ATOM 2046 N N . GLN A 1 269 ? 35.294 33.526 -13.870 1.00 95.69 269 GLN A N 1
ATOM 2047 C CA . GLN A 1 269 ? 36.639 33.235 -14.380 1.00 95.69 269 GLN A CA 1
ATOM 2048 C C . GLN A 1 269 ? 36.653 32.091 -15.407 1.00 95.69 269 GLN A C 1
ATOM 2050 O O . GLN A 1 269 ? 37.571 32.014 -16.222 1.00 95.69 269 GLN A O 1
ATOM 2055 N N . VAL A 1 270 ? 35.644 31.210 -15.392 1.00 96.19 270 VAL A N 1
ATOM 2056 C CA . VAL A 1 270 ? 35.433 30.201 -16.441 1.00 96.19 270 VAL A CA 1
ATOM 2057 C C . VAL A 1 270 ? 34.650 30.793 -17.614 1.00 96.19 270 VAL A C 1
ATOM 2059 O O . VAL A 1 270 ? 34.984 30.526 -18.762 1.00 96.19 270 VAL A O 1
ATOM 2062 N N . TRP A 1 271 ? 33.662 31.658 -17.378 1.00 95.56 271 TRP A N 1
ATOM 2063 C CA . TRP A 1 271 ? 32.964 32.367 -18.460 1.00 95.56 271 TRP A CA 1
ATOM 2064 C C . TRP A 1 271 ? 33.914 33.255 -19.288 1.00 95.56 271 TRP A C 1
ATOM 2066 O O . TRP A 1 271 ? 33.794 33.311 -20.514 1.00 95.56 271 TRP A O 1
ATOM 2076 N N . GLU A 1 272 ? 34.902 33.881 -18.643 1.00 95.81 272 GLU A N 1
ATOM 2077 C CA . GLU A 1 272 ? 35.925 34.740 -19.259 1.00 95.81 272 GLU A CA 1
ATOM 2078 C C . GLU A 1 272 ? 36.879 34.007 -20.227 1.00 95.81 272 GLU A C 1
ATOM 2080 O O . GLU A 1 272 ? 37.487 34.656 -21.079 1.00 95.81 272 GLU A O 1
ATOM 2085 N N . THR A 1 273 ? 36.956 32.667 -20.203 1.00 97.31 273 THR A N 1
ATOM 2086 C CA . THR A 1 273 ? 37.698 31.863 -21.209 1.00 97.31 273 THR A CA 1
ATOM 2087 C C . THR A 1 273 ? 36.972 31.758 -22.558 1.00 97.31 273 THR A C 1
ATOM 2089 O O . THR A 1 273 ? 37.440 31.102 -23.498 1.00 97.31 273 THR A O 1
ATOM 2092 N N . GLY A 1 274 ? 35.777 32.351 -22.646 1.00 96.62 274 GLY A N 1
ATOM 2093 C CA . GLY A 1 274 ? 34.837 32.162 -23.742 1.00 96.62 274 GLY A CA 1
ATOM 2094 C C . GLY A 1 274 ? 34.056 30.848 -23.661 1.00 96.62 274 GLY A C 1
ATOM 2095 O O . GLY A 1 274 ? 33.412 30.498 -24.645 1.00 96.62 274 GLY A O 1
ATOM 2096 N N . PHE A 1 275 ? 34.090 30.123 -22.533 1.00 97.19 275 PHE A N 1
ATOM 2097 C CA . PHE A 1 275 ? 33.479 28.797 -22.341 1.00 97.19 275 PHE A CA 1
ATOM 2098 C C . PHE A 1 275 ? 32.061 28.665 -22.922 1.00 97.19 275 PHE A C 1
ATOM 2100 O O . PHE A 1 275 ? 31.783 27.738 -23.681 1.00 97.19 275 PHE A O 1
ATOM 2107 N N . ILE A 1 276 ? 31.175 29.620 -22.616 1.00 96.38 276 ILE A N 1
ATOM 2108 C CA . ILE A 1 276 ? 29.785 29.614 -23.097 1.00 96.38 276 ILE A CA 1
ATOM 2109 C C . ILE A 1 276 ? 29.746 29.704 -24.630 1.00 96.38 276 ILE A C 1
ATOM 2111 O O . ILE A 1 276 ? 29.113 28.877 -25.278 1.00 96.38 276 ILE A O 1
ATOM 2115 N N . GLU A 1 277 ? 30.459 30.656 -25.233 1.00 95.94 277 GLU A N 1
ATOM 2116 C CA . GLU A 1 277 ? 30.467 30.831 -26.692 1.00 95.94 277 GLU A CA 1
ATOM 2117 C C . GLU A 1 277 ? 31.201 29.700 -27.431 1.00 95.94 277 GLU A C 1
ATOM 2119 O O . GLU A 1 277 ? 30.800 29.351 -28.539 1.00 95.94 277 GLU A O 1
ATOM 2124 N N . ARG A 1 278 ? 32.226 29.093 -26.814 1.00 95.88 278 ARG A N 1
ATOM 2125 C CA . ARG A 1 278 ? 32.952 27.922 -27.341 1.00 95.88 278 ARG A CA 1
ATOM 2126 C C . ARG A 1 278 ? 32.080 26.663 -27.353 1.00 95.88 278 ARG A C 1
ATOM 2128 O O . ARG A 1 278 ? 32.187 25.870 -28.286 1.00 95.88 278 ARG A O 1
ATOM 2135 N N . PHE A 1 279 ? 31.243 26.459 -26.329 1.00 97.06 279 PHE A N 1
ATOM 2136 C CA . PHE A 1 279 ? 30.644 25.147 -26.049 1.00 97.06 279 PHE A CA 1
ATOM 2137 C C . PHE A 1 279 ? 29.108 25.116 -25.935 1.00 97.06 279 PHE A C 1
ATOM 2139 O O . PHE A 1 279 ? 28.553 24.032 -25.766 1.00 97.06 279 PHE A O 1
ATOM 2146 N N . LYS A 1 280 ? 28.372 26.230 -26.069 1.00 95.31 280 LYS A N 1
ATOM 2147 C CA . LYS A 1 280 ? 26.893 26.252 -25.935 1.00 95.31 280 LYS A CA 1
ATOM 2148 C C . LYS A 1 280 ? 26.141 25.275 -26.842 1.00 95.31 280 LYS A C 1
ATOM 2150 O O . LYS A 1 280 ? 25.129 24.732 -26.412 1.00 95.31 280 LYS A O 1
ATOM 2155 N N . ASP A 1 281 ? 26.633 24.976 -28.040 1.00 95.69 281 ASP A N 1
ATOM 2156 C CA . ASP A 1 281 ? 25.992 23.990 -28.930 1.00 95.69 281 ASP A CA 1
ATOM 2157 C C . ASP A 1 281 ? 26.215 22.535 -28.463 1.00 95.69 281 ASP A C 1
ATOM 2159 O O . ASP A 1 281 ? 25.604 21.599 -28.978 1.00 95.69 281 ASP A O 1
ATOM 2163 N N . ARG A 1 282 ? 27.083 22.342 -27.460 1.00 96.81 282 ARG A N 1
ATOM 2164 C CA . ARG A 1 282 ? 27.456 21.061 -26.837 1.00 96.81 282 ARG A CA 1
ATOM 2165 C C . ARG A 1 282 ? 26.919 20.902 -25.417 1.00 96.81 282 ARG A C 1
ATOM 2167 O O . ARG A 1 282 ? 26.741 19.773 -24.961 1.00 96.81 282 ARG A O 1
ATOM 2174 N N . LEU A 1 283 ? 26.649 22.017 -24.743 1.00 96.75 283 LEU A N 1
ATOM 2175 C CA . LEU A 1 283 ? 26.100 22.071 -23.394 1.00 96.75 283 LEU A CA 1
ATOM 2176 C C . LEU A 1 283 ? 24.568 21.949 -23.405 1.00 96.75 283 LEU A C 1
ATOM 2178 O O . LEU A 1 283 ? 23.884 22.645 -24.157 1.00 96.75 283 LEU A O 1
ATOM 2182 N N . HIS A 1 284 ? 24.024 21.127 -22.513 1.00 96.50 284 HIS A N 1
ATOM 2183 C CA . HIS A 1 284 ? 22.600 21.093 -22.182 1.00 96.50 284 HIS A CA 1
ATOM 2184 C C . HIS A 1 284 ? 22.228 22.309 -21.317 1.00 96.50 284 HIS A C 1
ATOM 2186 O O . HIS A 1 284 ? 21.338 23.078 -21.673 1.00 96.50 284 HIS A O 1
ATOM 2192 N N . ALA A 1 285 ? 22.969 22.518 -20.225 1.00 96.56 285 ALA A N 1
ATOM 2193 C CA . ALA A 1 285 ? 22.791 23.598 -19.257 1.00 96.56 285 ALA A CA 1
ATOM 2194 C C . ALA A 1 285 ? 24.138 24.044 -18.665 1.00 96.56 285 ALA A C 1
ATOM 2196 O O . ALA A 1 285 ? 25.149 23.348 -18.797 1.00 96.56 285 ALA A O 1
ATOM 2197 N N . LEU A 1 286 ? 24.132 25.204 -18.008 1.00 97.50 286 LEU A N 1
ATOM 2198 C CA . LEU A 1 286 ? 25.241 25.695 -17.193 1.00 97.50 286 LEU A CA 1
ATOM 2199 C C . LEU A 1 286 ? 25.078 25.198 -15.748 1.00 97.50 286 LEU A C 1
ATOM 2201 O O . LEU A 1 286 ? 23.960 25.149 -15.233 1.00 97.50 286 LEU A O 1
ATOM 2205 N N . THR A 1 287 ? 26.178 24.839 -15.085 1.00 97.19 287 THR A N 1
ATOM 2206 C CA . THR A 1 287 ? 26.160 24.268 -13.724 1.00 97.19 287 THR A CA 1
ATOM 2207 C C . THR A 1 287 ? 27.135 24.959 -12.777 1.00 97.19 287 THR A C 1
ATOM 2209 O O . THR A 1 287 ? 28.265 25.282 -13.145 1.00 97.19 287 THR A O 1
ATOM 2212 N N . VAL A 1 288 ? 26.707 25.135 -11.529 1.00 96.88 288 VAL A N 1
ATOM 2213 C CA . VAL A 1 288 ? 27.511 25.610 -10.390 1.00 96.88 288 VAL A CA 1
ATOM 2214 C C . VAL A 1 288 ? 27.191 24.770 -9.153 1.00 96.88 288 VAL A C 1
ATOM 2216 O O . VAL A 1 288 ? 26.128 24.154 -9.089 1.00 96.88 288 VAL A O 1
ATOM 2219 N N . GLU A 1 289 ? 28.100 24.730 -8.187 1.00 95.50 289 GLU A N 1
ATOM 2220 C CA . GLU A 1 289 ? 27.984 23.959 -6.946 1.00 95.50 289 GLU A CA 1
ATOM 2221 C C . GLU A 1 289 ? 28.348 24.887 -5.761 1.00 95.50 289 GLU A C 1
ATOM 2223 O O . GLU A 1 289 ? 29.220 25.744 -5.895 1.00 95.50 289 GLU A O 1
ATOM 2228 N N . HIS A 1 290 ? 27.648 24.815 -4.619 1.00 94.19 290 HIS A N 1
ATOM 2229 C CA . HIS A 1 290 ? 27.922 25.686 -3.457 1.00 94.19 290 HIS A CA 1
ATOM 2230 C C . HIS A 1 290 ? 27.297 25.138 -2.165 1.00 94.19 290 HIS A C 1
ATOM 2232 O O . HIS A 1 290 ? 26.106 24.836 -2.121 1.00 94.19 290 HIS A O 1
ATOM 2238 N N . TYR A 1 291 ? 28.060 25.108 -1.073 1.00 93.75 291 TYR A N 1
ATOM 2239 C CA . TYR A 1 291 ? 27.549 24.952 0.294 1.00 93.75 291 TYR A CA 1
ATOM 2240 C C . TYR A 1 291 ? 27.936 26.211 1.095 1.00 93.75 291 TYR A C 1
ATOM 2242 O O . TYR A 1 291 ? 29.109 26.580 1.044 1.00 93.75 291 TYR A O 1
ATOM 2250 N N . PRO A 1 292 ? 27.031 26.867 1.852 1.00 93.12 292 PRO A N 1
ATOM 2251 C CA . PRO A 1 292 ? 27.338 28.140 2.523 1.00 93.12 292 PRO A CA 1
ATOM 2252 C C . PRO A 1 292 ? 28.380 28.016 3.644 1.00 93.12 292 PRO A C 1
ATOM 2254 O O . PRO A 1 292 ? 28.949 29.013 4.081 1.00 93.12 292 PRO A O 1
ATOM 2257 N N . ASN A 1 293 ? 28.610 26.804 4.152 1.00 92.44 293 ASN A N 1
ATOM 2258 C CA . ASN A 1 293 ? 29.530 26.531 5.249 1.00 92.44 293 ASN A CA 1
ATOM 2259 C C . ASN A 1 293 ? 30.094 25.096 5.120 1.00 92.44 293 ASN A C 1
ATOM 2261 O O . ASN A 1 293 ? 29.678 24.329 4.247 1.00 92.44 293 ASN A O 1
ATOM 2265 N N . ASN A 1 294 ? 31.056 24.709 5.962 1.00 90.38 294 ASN A N 1
ATOM 2266 C CA . ASN A 1 294 ? 31.709 23.398 5.909 1.00 90.38 294 ASN A CA 1
ATOM 2267 C C . ASN A 1 294 ? 32.004 22.841 7.310 1.00 90.38 294 ASN A C 1
ATOM 2269 O O . ASN A 1 294 ? 32.554 23.536 8.161 1.00 90.38 294 ASN A O 1
ATOM 2273 N N . ASN A 1 295 ? 31.723 21.554 7.535 1.00 89.94 295 ASN A N 1
ATOM 2274 C CA . ASN A 1 295 ? 32.050 20.877 8.797 1.00 89.94 295 ASN A CA 1
ATOM 2275 C C . ASN A 1 295 ? 33.405 20.130 8.750 1.00 89.94 295 ASN A C 1
ATOM 2277 O O . ASN A 1 295 ? 33.683 19.236 9.553 1.00 89.94 295 ASN A O 1
ATOM 2281 N N . CYS A 1 296 ? 34.277 20.460 7.789 1.00 85.50 296 CYS A N 1
ATOM 2282 C CA . CYS A 1 296 ? 35.472 19.664 7.488 1.00 85.50 296 CYS A CA 1
ATOM 2283 C C . CYS A 1 296 ? 36.474 19.613 8.653 1.00 85.50 296 CYS A C 1
ATOM 2285 O O . CYS A 1 296 ? 37.148 18.599 8.845 1.00 85.50 296 CYS A O 1
ATOM 2287 N N . ALA A 1 297 ? 36.553 20.682 9.454 1.00 85.88 297 ALA A N 1
ATOM 2288 C CA . ALA A 1 297 ? 37.428 20.755 10.622 1.00 85.88 297 ALA A CA 1
ATOM 2289 C C . ALA A 1 297 ? 37.089 19.691 11.681 1.00 85.88 297 ALA A C 1
ATOM 2291 O O . ALA A 1 297 ? 37.995 19.008 12.163 1.00 85.88 297 ALA A O 1
ATOM 2292 N N . ALA A 1 298 ? 35.802 19.506 12.000 1.00 84.00 298 ALA A N 1
ATOM 2293 C CA . ALA A 1 298 ? 35.360 18.502 12.967 1.00 84.00 298 ALA A CA 1
ATOM 2294 C C . ALA A 1 298 ? 35.287 17.097 12.350 1.00 84.00 298 ALA A C 1
ATOM 2296 O O . ALA A 1 298 ? 35.713 16.133 12.984 1.00 84.00 298 ALA A O 1
ATOM 2297 N N . ALA A 1 299 ? 34.799 16.979 11.109 1.00 77.81 299 ALA A N 1
ATOM 2298 C CA . ALA A 1 299 ? 34.627 15.696 10.427 1.00 77.81 299 ALA A CA 1
ATOM 2299 C C . ALA A 1 299 ? 35.959 14.979 10.135 1.00 77.81 299 ALA A C 1
ATOM 2301 O O . ALA A 1 299 ? 36.043 13.757 10.265 1.00 77.81 299 ALA A O 1
ATOM 2302 N N . PHE A 1 300 ? 37.005 15.728 9.763 1.00 77.75 300 PHE A N 1
ATOM 2303 C CA . PHE A 1 300 ? 38.280 15.165 9.297 1.00 77.75 300 PHE A CA 1
ATOM 2304 C C . PHE A 1 300 ? 39.504 15.566 10.136 1.00 77.75 300 PHE A C 1
ATOM 2306 O O . PHE A 1 300 ? 40.606 15.086 9.870 1.00 77.75 300 PHE A O 1
ATOM 2313 N N . GLY A 1 301 ? 39.341 16.409 11.164 1.00 79.12 301 GLY A N 1
ATOM 2314 C CA . GLY A 1 301 ? 40.428 16.778 12.079 1.00 79.12 301 GLY A CA 1
ATOM 2315 C C . GLY A 1 301 ? 41.551 17.578 11.410 1.00 79.12 301 GLY A C 1
ATOM 2316 O O . GLY A 1 301 ? 42.722 17.382 11.729 1.00 79.12 301 GLY A O 1
ATOM 2317 N N . THR A 1 302 ? 41.210 18.464 10.469 1.00 78.38 302 THR A N 1
ATOM 2318 C CA . THR A 1 302 ? 42.165 19.163 9.580 1.00 78.38 302 THR A CA 1
ATOM 2319 C C . THR A 1 302 ? 43.114 20.145 10.281 1.00 78.38 302 THR A C 1
ATOM 2321 O O . THR A 1 302 ? 44.030 20.665 9.649 1.00 78.38 302 THR A O 1
ATOM 2324 N N . GLY A 1 303 ? 42.900 20.431 11.569 1.00 77.56 303 GLY A N 1
ATOM 2325 C CA . GLY A 1 303 ? 43.643 21.440 12.332 1.00 77.56 303 GLY A CA 1
ATOM 2326 C C . GLY A 1 303 ? 43.139 22.877 12.146 1.00 77.56 303 GLY A C 1
ATOM 2327 O O . GLY A 1 303 ? 43.662 23.785 12.791 1.00 77.56 303 GLY A O 1
ATOM 2328 N N . ALA A 1 304 ? 42.119 23.090 11.308 1.00 83.44 304 ALA A N 1
ATOM 2329 C CA . ALA A 1 304 ? 41.362 24.339 11.264 1.00 83.44 304 ALA A CA 1
ATOM 2330 C C . ALA A 1 304 ? 40.469 24.503 12.513 1.00 83.44 304 ALA A C 1
ATOM 2332 O O . ALA A 1 304 ? 40.251 23.555 13.271 1.00 83.44 304 ALA A O 1
ATOM 2333 N N . GLN A 1 305 ? 39.937 25.710 12.723 1.00 88.06 305 GLN A N 1
ATOM 2334 C CA . GLN A 1 305 ? 38.972 25.970 13.792 1.00 88.06 305 GLN A CA 1
ATOM 2335 C C . GLN A 1 305 ? 37.692 25.148 13.571 1.00 88.06 305 GLN A C 1
ATOM 2337 O O . GLN A 1 305 ? 37.115 25.166 12.486 1.00 88.06 305 GLN A O 1
ATOM 2342 N N . ILE A 1 306 ? 37.245 24.448 14.615 1.00 89.06 306 ILE A N 1
ATOM 2343 C CA . ILE A 1 306 ? 35.930 23.801 14.646 1.00 89.06 306 ILE A CA 1
ATOM 2344 C C . ILE A 1 306 ? 34.863 24.885 14.827 1.00 89.06 306 ILE A C 1
ATOM 2346 O O . ILE A 1 306 ? 34.998 25.750 15.693 1.00 89.06 306 ILE A O 1
ATOM 2350 N N . VAL A 1 307 ? 33.821 24.828 14.001 1.00 91.62 307 VAL A N 1
ATOM 2351 C CA . VAL A 1 307 ? 32.627 25.673 14.103 1.00 91.62 307 VAL A CA 1
ATOM 2352 C C . VAL A 1 307 ? 31.647 25.008 15.070 1.00 91.62 307 VAL A C 1
ATOM 2354 O O . VAL A 1 307 ? 31.409 23.805 14.953 1.00 91.62 307 VAL A O 1
ATOM 2357 N N . ASP A 1 308 ? 31.092 25.763 16.020 1.00 92.31 308 ASP A N 1
ATOM 2358 C CA . ASP A 1 308 ? 30.022 25.264 16.889 1.00 92.31 308 ASP A CA 1
ATOM 2359 C C . ASP A 1 308 ? 28.671 25.376 16.154 1.00 92.31 308 ASP A C 1
ATOM 2361 O O . ASP A 1 308 ? 28.306 26.481 15.740 1.00 92.31 308 ASP A O 1
ATOM 2365 N N . PRO A 1 309 ? 27.910 24.276 15.974 1.00 93.19 309 PRO A N 1
ATOM 2366 C CA . PRO A 1 309 ? 26.587 24.318 15.352 1.00 93.19 309 PRO A CA 1
ATOM 2367 C C . PRO A 1 309 ? 25.618 25.302 16.023 1.00 93.19 309 PRO A C 1
ATOM 2369 O O . PRO A 1 309 ? 24.770 25.872 15.340 1.00 93.19 309 PRO A O 1
ATOM 2372 N N . GLN A 1 310 ? 25.737 25.528 17.336 1.00 94.50 310 GLN A N 1
ATOM 2373 C CA . GLN A 1 310 ? 24.848 26.416 18.086 1.00 94.50 310 GLN A CA 1
ATOM 2374 C C . GLN A 1 310 ? 25.082 27.901 17.769 1.00 94.50 310 GLN A C 1
ATOM 2376 O O . GLN A 1 310 ? 24.114 28.665 17.774 1.00 94.50 310 GLN A O 1
ATOM 2381 N N . ASP A 1 311 ? 26.326 28.293 17.471 1.00 94.12 311 ASP A N 1
ATOM 2382 C CA . ASP A 1 311 ? 26.694 29.677 17.135 1.00 94.12 311 ASP A CA 1
ATOM 2383 C C . ASP A 1 311 ? 26.217 30.068 15.725 1.00 94.12 311 ASP A C 1
ATOM 2385 O O . ASP A 1 311 ? 25.805 31.208 15.514 1.00 94.12 311 ASP A O 1
ATOM 2389 N N . ILE A 1 312 ? 26.233 29.124 14.772 1.00 94.00 312 ILE A N 1
ATOM 2390 C CA . ILE A 1 312 ? 25.810 29.352 13.374 1.00 94.00 312 ILE A CA 1
ATOM 2391 C C . ILE A 1 312 ? 24.322 29.090 13.118 1.00 94.00 312 ILE A C 1
ATOM 2393 O O . ILE A 1 312 ? 23.799 29.519 12.094 1.00 94.00 312 ILE A O 1
ATOM 2397 N N . PHE A 1 313 ? 23.601 28.413 14.017 1.00 95.12 313 PHE A N 1
ATOM 2398 C CA . PHE A 1 313 ? 22.170 28.129 13.828 1.00 95.12 313 PHE A CA 1
ATOM 2399 C C . PHE A 1 313 ? 21.291 29.370 13.523 1.00 95.12 313 PHE A C 1
ATOM 2401 O O . PHE A 1 313 ? 20.398 29.244 12.683 1.00 95.12 313 PHE A O 1
ATOM 2408 N N . PRO A 1 314 ? 21.545 30.577 14.084 1.00 94.12 314 PRO A N 1
ATOM 2409 C CA . PRO A 1 314 ? 20.824 31.796 13.700 1.00 94.12 314 PRO A CA 1
ATOM 2410 C C . PRO A 1 314 ? 21.001 32.209 12.230 1.00 94.12 314 PRO A C 1
ATOM 2412 O O . PRO A 1 314 ? 20.142 32.904 11.694 1.00 94.12 314 PRO A O 1
ATOM 2415 N N . GLU A 1 315 ? 22.087 31.799 11.566 1.00 93.19 315 GLU A N 1
ATOM 2416 C CA . GLU A 1 315 ? 22.349 32.124 10.157 1.00 93.19 315 GLU A CA 1
ATOM 2417 C C . GLU A 1 315 ? 21.366 31.393 9.228 1.00 93.19 315 GLU A C 1
ATOM 2419 O O . GLU A 1 315 ? 20.867 31.981 8.275 1.00 93.19 315 GLU A O 1
ATOM 2424 N N . TYR A 1 316 ? 21.006 30.146 9.550 1.00 95.44 316 TYR A N 1
ATOM 2425 C CA . TYR A 1 316 ? 20.047 29.336 8.781 1.00 95.44 316 TYR A CA 1
ATOM 2426 C C . TYR A 1 316 ? 18.583 29.729 9.033 1.00 95.44 316 TYR A C 1
ATOM 2428 O O . TYR A 1 316 ? 17.690 29.260 8.336 1.00 95.44 316 TYR A O 1
ATOM 2436 N N . LEU A 1 317 ? 18.330 30.606 10.008 1.00 95.25 317 LEU A N 1
ATOM 2437 C CA . LEU A 1 317 ? 17.005 31.129 10.361 1.00 95.25 317 LEU A CA 1
ATOM 2438 C C . LEU A 1 317 ? 16.879 32.611 9.969 1.00 95.25 317 LEU A C 1
ATOM 2440 O O . LEU A 1 317 ? 16.276 33.423 10.673 1.00 95.25 317 LEU A O 1
ATOM 2444 N N . SER A 1 318 ? 17.515 32.966 8.850 1.00 93.69 318 SER A N 1
ATOM 2445 C CA . SER A 1 318 ? 17.656 34.328 8.351 1.00 93.69 318 SER A CA 1
ATOM 2446 C C . SER A 1 318 ? 17.665 34.344 6.824 1.00 93.69 318 SER A C 1
ATOM 2448 O O . SER A 1 318 ? 18.553 33.782 6.184 1.00 93.69 318 SER A O 1
ATOM 2450 N N . HIS A 1 319 ? 16.718 35.072 6.235 1.00 96.69 319 HIS A N 1
ATOM 2451 C CA . HIS A 1 319 ? 16.600 35.292 4.792 1.00 96.69 319 HIS A CA 1
ATOM 2452 C C . HIS A 1 319 ? 17.889 35.840 4.159 1.00 96.69 319 HIS A C 1
ATOM 2454 O O . HIS A 1 319 ? 18.215 35.529 3.015 1.00 96.69 319 HIS A O 1
ATOM 2460 N N . THR A 1 320 ? 18.688 36.597 4.922 1.00 95.50 320 THR A N 1
ATOM 2461 C CA . THR A 1 320 ? 20.002 37.079 4.475 1.00 95.50 320 THR A CA 1
ATOM 2462 C C . THR A 1 320 ? 20.916 35.937 4.029 1.00 95.50 320 THR A C 1
ATOM 2464 O O . THR A 1 320 ? 21.656 36.119 3.069 1.00 95.50 320 THR A O 1
ATOM 2467 N N . ALA A 1 321 ? 20.859 34.753 4.650 1.00 93.19 321 ALA A N 1
ATOM 2468 C CA . ALA A 1 321 ? 21.670 33.618 4.215 1.00 93.19 321 ALA A CA 1
ATOM 2469 C C . ALA A 1 321 ? 21.250 33.107 2.828 1.00 93.19 321 ALA A C 1
ATOM 2471 O O . ALA A 1 321 ? 22.117 32.859 1.993 1.00 93.19 321 ALA A O 1
ATOM 2472 N N . ALA A 1 322 ? 19.946 33.021 2.542 1.00 95.75 322 ALA A N 1
ATOM 2473 C CA . ALA A 1 322 ? 19.444 32.678 1.210 1.00 95.75 322 ALA A CA 1
ATOM 2474 C C . ALA A 1 322 ? 19.843 33.741 0.166 1.00 95.75 322 ALA A C 1
ATOM 2476 O O . ALA A 1 322 ? 20.381 33.408 -0.891 1.00 95.75 322 ALA A O 1
ATOM 2477 N N . VAL A 1 323 ? 19.645 35.027 0.477 1.00 96.81 323 VAL A N 1
ATOM 2478 C CA . VAL A 1 323 ? 19.974 36.151 -0.419 1.00 96.81 323 VAL A CA 1
ATOM 2479 C C . VAL A 1 323 ? 21.471 36.211 -0.734 1.00 96.81 323 VAL A C 1
ATOM 2481 O O . VAL A 1 323 ? 21.850 36.272 -1.906 1.00 96.81 323 VAL A O 1
ATOM 2484 N N . GLU A 1 324 ? 22.333 36.174 0.284 1.00 95.69 324 GLU A N 1
ATOM 2485 C CA . GLU A 1 324 ? 23.785 36.318 0.122 1.00 95.69 324 GLU A CA 1
ATOM 2486 C C . GLU A 1 324 ? 24.423 35.106 -0.573 1.00 95.69 324 GLU A C 1
ATOM 2488 O O . GLU A 1 324 ? 25.370 35.293 -1.340 1.00 95.69 324 GLU A O 1
ATOM 2493 N N . LEU A 1 325 ? 23.891 33.894 -0.358 1.00 95.44 325 LEU A N 1
ATOM 2494 C CA . LEU A 1 325 ? 24.349 32.651 -0.994 1.00 95.44 325 LEU A CA 1
ATOM 2495 C C . LEU A 1 325 ? 24.041 32.616 -2.500 1.00 95.44 325 LEU A C 1
ATOM 2497 O O . LEU A 1 325 ? 24.854 32.137 -3.292 1.00 95.44 325 LEU A O 1
ATOM 2501 N N . VAL A 1 326 ? 22.891 33.166 -2.904 1.00 96.62 326 VAL A N 1
ATOM 2502 C CA . VAL A 1 326 ? 22.469 33.249 -4.313 1.00 96.62 326 VAL A CA 1
ATOM 2503 C C . VAL A 1 326 ? 23.114 34.427 -5.049 1.00 96.62 326 VAL A C 1
ATOM 2505 O O . VAL A 1 326 ? 23.401 34.321 -6.244 1.00 96.62 326 VAL A O 1
ATOM 2508 N N . ARG A 1 327 ? 23.384 35.544 -4.358 1.00 95.44 327 ARG A N 1
ATOM 2509 C CA . ARG A 1 327 ? 23.859 36.807 -4.955 1.00 95.44 327 ARG A CA 1
ATOM 2510 C C . ARG A 1 327 ? 25.010 36.679 -5.973 1.00 95.44 327 ARG A C 1
ATOM 2512 O O . ARG A 1 327 ? 24.921 37.377 -6.986 1.00 95.44 327 ARG A O 1
ATOM 2519 N N . PRO A 1 328 ? 26.064 35.851 -5.784 1.00 94.31 328 PRO A N 1
ATOM 2520 C CA . PRO A 1 328 ? 27.144 35.719 -6.770 1.00 94.31 328 PRO A CA 1
ATOM 2521 C C . PRO A 1 328 ? 26.639 35.318 -8.163 1.00 94.31 328 PRO A C 1
ATOM 2523 O O . PRO A 1 328 ? 27.139 35.800 -9.177 1.00 94.31 328 PRO A O 1
ATOM 2526 N N . TYR A 1 329 ? 25.597 34.489 -8.219 1.00 96.06 329 TYR A N 1
ATOM 2527 C CA . TYR A 1 329 ? 25.131 33.852 -9.445 1.00 96.06 329 TYR A CA 1
ATOM 2528 C C . TYR A 1 329 ? 24.164 34.695 -10.274 1.00 96.06 329 TYR A C 1
ATOM 2530 O O . TYR A 1 329 ? 23.849 34.298 -11.390 1.00 96.06 329 TYR A O 1
ATOM 2538 N N . ILE A 1 330 ? 23.729 35.869 -9.803 1.00 94.62 330 ILE A N 1
ATOM 2539 C CA . ILE A 1 330 ? 22.794 36.740 -10.545 1.00 94.62 330 ILE A CA 1
ATOM 2540 C C . ILE A 1 330 ? 23.352 37.090 -11.938 1.00 94.62 330 ILE A C 1
ATOM 2542 O O . ILE A 1 330 ? 22.619 37.118 -12.927 1.00 94.62 330 ILE A O 1
ATOM 2546 N N . ASN A 1 331 ? 24.666 37.309 -12.051 1.00 94.94 331 ASN A N 1
ATOM 2547 C CA . ASN A 1 331 ? 25.329 37.506 -13.341 1.00 94.94 331 ASN A CA 1
ATOM 2548 C C . ASN A 1 331 ? 25.326 36.221 -14.192 1.00 94.94 331 ASN A C 1
ATOM 2550 O O . ASN A 1 331 ? 24.923 36.247 -15.353 1.00 94.94 331 ASN A O 1
ATOM 2554 N N . SER A 1 332 ? 25.705 35.089 -13.595 1.00 95.06 332 SER A N 1
ATOM 2555 C CA . SER A 1 332 ? 25.705 33.773 -14.246 1.00 95.06 332 SER A CA 1
ATOM 2556 C C . SER A 1 332 ? 24.314 33.344 -14.754 1.00 95.06 332 SER A C 1
ATOM 2558 O O . SER A 1 332 ? 24.213 32.800 -15.850 1.00 95.06 332 SER A O 1
ATOM 2560 N N . GLY A 1 333 ? 23.230 33.657 -14.034 1.00 95.25 333 GLY A N 1
ATOM 2561 C CA . GLY A 1 333 ? 21.848 33.417 -14.471 1.00 95.25 333 GLY A CA 1
ATOM 2562 C C . GLY A 1 333 ? 21.462 34.265 -15.683 1.00 95.25 333 GLY A C 1
ATOM 2563 O O . GLY A 1 333 ? 20.919 33.750 -16.659 1.00 95.25 333 GLY A O 1
ATOM 2564 N N . ASN A 1 334 ? 21.829 35.551 -15.689 1.00 95.06 334 ASN A N 1
ATOM 2565 C CA . ASN A 1 334 ? 21.631 36.418 -16.856 1.00 95.06 334 ASN A CA 1
ATOM 2566 C C . ASN A 1 334 ? 22.435 35.943 -18.084 1.00 95.06 334 ASN A C 1
ATOM 2568 O O . ASN A 1 334 ? 21.931 36.013 -19.206 1.00 95.06 334 ASN A O 1
ATOM 2572 N N . LEU A 1 335 ? 23.650 35.417 -17.887 1.00 96.06 335 LEU A N 1
ATOM 2573 C CA . LEU A 1 335 ? 24.457 34.807 -18.951 1.00 96.06 335 LEU A CA 1
ATOM 2574 C C . LEU A 1 335 ? 23.829 33.510 -19.486 1.00 96.06 335 LEU A C 1
ATOM 2576 O O . LEU A 1 335 ? 23.791 33.320 -20.701 1.00 96.06 335 LEU A O 1
ATOM 2580 N N . ALA A 1 336 ? 23.287 32.654 -18.615 1.00 96.38 336 ALA A N 1
ATOM 2581 C CA . ALA A 1 336 ? 22.573 31.438 -19.012 1.00 96.38 336 ALA A CA 1
ATOM 2582 C C . ALA A 1 336 ? 21.345 31.765 -19.882 1.00 96.38 336 ALA A C 1
ATOM 2584 O O . ALA A 1 336 ? 21.202 31.236 -20.987 1.00 96.38 336 ALA A O 1
ATOM 2585 N N . VAL A 1 337 ? 20.524 32.729 -19.447 1.00 95.19 337 VAL A N 1
ATOM 2586 C CA . VAL A 1 337 ? 19.362 33.226 -20.204 1.00 95.19 337 VAL A CA 1
ATOM 2587 C C . VAL A 1 337 ? 19.781 33.822 -21.551 1.00 95.19 337 VAL A C 1
ATOM 2589 O O . VAL A 1 337 ? 19.181 33.492 -22.574 1.00 95.19 337 VAL A O 1
ATOM 2592 N N . ALA A 1 338 ? 20.841 34.636 -21.593 1.00 96.19 338 ALA A N 1
ATOM 2593 C CA . ALA A 1 338 ? 21.366 35.203 -22.838 1.00 96.19 338 ALA A CA 1
ATOM 2594 C C . ALA A 1 338 ? 21.918 34.137 -23.809 1.00 96.19 338 ALA A C 1
ATOM 2596 O O . ALA A 1 338 ? 21.845 34.317 -25.025 1.00 96.19 338 ALA A O 1
ATOM 2597 N N . ALA A 1 339 ? 22.433 33.020 -23.287 1.00 96.06 339 ALA A N 1
ATOM 2598 C CA . ALA A 1 339 ? 22.902 31.873 -24.062 1.00 96.06 339 ALA A CA 1
ATOM 2599 C C . ALA A 1 339 ? 21.784 30.892 -24.472 1.00 96.06 339 ALA A C 1
ATOM 2601 O O . ALA A 1 339 ? 22.051 29.944 -25.214 1.00 96.06 339 ALA A O 1
ATOM 2602 N N . GLY A 1 340 ? 20.549 31.086 -23.993 1.00 95.50 340 GLY A N 1
ATOM 2603 C CA . GLY A 1 340 ? 19.438 30.154 -24.202 1.00 95.50 340 GLY A CA 1
ATOM 2604 C C . GLY A 1 340 ? 19.623 28.820 -23.468 1.00 95.50 340 GLY A C 1
ATOM 2605 O O . GLY A 1 340 ? 19.294 27.770 -24.021 1.00 95.50 340 GLY A O 1
ATOM 2606 N N . LYS A 1 341 ? 20.194 28.846 -22.256 1.00 95.75 341 LYS A N 1
ATOM 2607 C CA . LYS A 1 341 ? 20.507 27.663 -21.438 1.00 95.75 341 LYS A CA 1
ATOM 2608 C C . LYS A 1 341 ? 19.887 27.753 -20.039 1.00 95.75 341 LYS A C 1
ATOM 2610 O O . LYS A 1 341 ? 19.843 28.847 -19.478 1.00 95.75 341 LYS A O 1
ATOM 2615 N N . PRO A 1 342 ? 19.468 26.622 -19.442 1.00 96.31 342 PRO A N 1
ATOM 2616 C CA . PRO A 1 342 ? 19.204 26.551 -18.008 1.00 96.31 342 PRO A CA 1
ATOM 2617 C C . PRO A 1 342 ? 20.471 26.838 -17.190 1.00 96.31 342 PRO A C 1
ATOM 2619 O O . PRO A 1 342 ? 21.586 26.569 -17.652 1.00 96.31 342 PRO A O 1
ATOM 2622 N N . LEU A 1 343 ? 20.289 27.312 -15.957 1.00 96.81 343 LEU A N 1
ATOM 2623 C CA . LEU A 1 343 ? 21.319 27.327 -14.915 1.00 96.81 343 LEU A CA 1
ATOM 2624 C C . LEU A 1 343 ? 20.882 26.404 -13.774 1.00 96.81 343 LEU A C 1
ATOM 2626 O O . LEU A 1 343 ? 19.769 26.550 -13.260 1.00 96.81 343 LEU A O 1
ATOM 2630 N N . TYR A 1 344 ? 21.750 25.480 -13.363 1.00 97.06 344 TYR A N 1
ATOM 2631 C CA . TYR A 1 344 ? 21.494 24.570 -12.246 1.00 97.06 344 TYR A CA 1
ATOM 2632 C C . TYR A 1 344 ? 22.467 24.793 -11.085 1.00 97.06 344 TYR A C 1
ATOM 2634 O O . TYR A 1 344 ? 23.682 24.870 -11.291 1.00 97.06 344 TYR A O 1
ATOM 2642 N N . MET A 1 345 ? 21.935 24.802 -9.860 1.00 97.19 345 MET A N 1
ATOM 2643 C CA . MET A 1 345 ? 22.715 24.595 -8.639 1.00 97.19 345 MET A CA 1
ATOM 2644 C C . MET A 1 345 ? 22.855 23.083 -8.466 1.00 97.19 345 MET A C 1
ATOM 2646 O O . MET A 1 345 ? 21.999 22.419 -7.885 1.00 97.19 345 MET A O 1
ATOM 2650 N N . PHE A 1 346 ? 23.880 22.532 -9.104 1.00 95.62 346 PHE A N 1
ATOM 2651 C CA . PHE A 1 346 ? 24.029 21.109 -9.402 1.00 95.62 346 PHE A CA 1
ATOM 2652 C C . PHE A 1 346 ? 24.591 20.299 -8.223 1.00 95.62 346 PHE A C 1
ATOM 2654 O O . PHE A 1 346 ? 24.493 19.068 -8.189 1.00 95.62 346 PHE A O 1
ATOM 2661 N N . GLU A 1 347 ? 25.092 21.000 -7.206 1.00 95.06 347 GLU A N 1
ATOM 2662 C CA . GLU A 1 347 ? 25.243 20.484 -5.856 1.00 95.06 347 GLU A CA 1
ATOM 2663 C C . GLU A 1 347 ? 25.082 21.582 -4.812 1.00 95.06 347 GLU A C 1
ATOM 2665 O O . GLU A 1 347 ? 25.737 22.622 -4.880 1.00 95.06 347 GLU A O 1
ATOM 2670 N N . THR A 1 348 ? 24.241 21.334 -3.814 1.00 95.81 348 THR A N 1
ATOM 2671 C CA . THR A 1 348 ? 24.179 22.157 -2.610 1.00 95.81 348 THR A CA 1
ATOM 2672 C C . THR A 1 348 ? 23.572 21.376 -1.450 1.00 95.81 348 THR A C 1
ATOM 2674 O O . THR A 1 348 ? 22.780 20.454 -1.646 1.00 95.81 348 THR A O 1
ATOM 2677 N N . ASN A 1 349 ? 23.932 21.741 -0.224 1.00 95.62 349 ASN A N 1
ATOM 2678 C CA . ASN A 1 349 ? 23.168 21.437 0.983 1.00 95.62 349 ASN A CA 1
ATOM 2679 C C . ASN A 1 349 ? 23.610 22.403 2.104 1.00 95.62 349 ASN A C 1
ATOM 2681 O O . ASN A 1 349 ? 24.437 23.284 1.863 1.00 95.62 349 ASN A O 1
ATOM 2685 N N . THR A 1 350 ? 23.098 22.249 3.325 1.00 95.31 350 THR A N 1
ATOM 2686 C CA . THR A 1 350 ? 23.370 23.148 4.465 1.00 95.31 350 THR A CA 1
ATOM 2687 C C . THR A 1 350 ? 24.858 23.394 4.729 1.00 95.31 350 THR A C 1
ATOM 2689 O O . THR A 1 350 ? 25.259 24.536 4.909 1.00 95.31 350 THR A O 1
ATOM 2692 N N . ALA A 1 351 ? 25.696 22.354 4.739 1.00 93.44 351 ALA A N 1
ATOM 2693 C CA . ALA A 1 351 ? 27.147 22.504 4.843 1.00 93.44 351 ALA A CA 1
ATOM 2694 C C . ALA A 1 351 ? 27.899 21.297 4.271 1.00 93.44 351 ALA A C 1
ATOM 2696 O O . ALA A 1 351 ? 27.480 20.152 4.455 1.00 93.44 351 ALA A O 1
ATOM 2697 N N . SER A 1 352 ? 29.036 21.534 3.617 1.00 89.25 352 SER A N 1
ATOM 2698 C CA . SER A 1 352 ? 29.871 20.464 3.059 1.00 89.25 352 SER A CA 1
ATOM 2699 C C . SER A 1 352 ? 30.581 19.662 4.163 1.00 89.25 352 SER A C 1
ATOM 2701 O O . SER A 1 352 ? 30.500 19.981 5.354 1.00 89.25 352 SER A O 1
ATOM 2703 N N . CYS A 1 353 ? 31.250 18.566 3.785 1.00 85.44 353 CYS A N 1
ATOM 2704 C CA . CYS A 1 353 ? 31.829 17.594 4.725 1.00 85.44 353 CYS A CA 1
ATOM 2705 C C . CYS A 1 353 ? 30.800 16.955 5.688 1.00 85.44 353 CYS A C 1
ATOM 2707 O O . CYS A 1 353 ? 31.142 16.563 6.802 1.00 85.44 353 CYS A O 1
ATOM 2709 N N . GLY A 1 354 ? 29.552 16.805 5.227 1.00 82.19 354 GLY A N 1
ATOM 2710 C CA . GLY A 1 354 ? 28.506 16.005 5.873 1.00 82.19 354 GLY A CA 1
ATOM 2711 C C . GLY A 1 354 ? 27.473 16.771 6.706 1.00 82.19 354 GLY A C 1
ATOM 2712 O O . GLY A 1 354 ? 26.623 16.129 7.321 1.00 82.19 354 GLY A O 1
ATOM 2713 N N . GLY A 1 355 ? 27.501 18.105 6.724 1.00 91.44 355 GLY A N 1
ATOM 2714 C CA . GLY A 1 355 ? 26.558 18.921 7.494 1.00 91.44 355 GLY A CA 1
ATOM 2715 C C . GLY A 1 355 ? 26.905 19.043 8.984 1.00 91.44 355 GLY A C 1
ATOM 2716 O O . GLY A 1 355 ? 27.879 18.466 9.469 1.00 91.44 355 GLY A O 1
ATOM 2717 N N . PHE A 1 356 ? 26.083 19.793 9.717 1.00 94.31 356 PHE A N 1
ATOM 2718 C CA . PHE A 1 356 ? 26.196 20.030 11.162 1.00 94.31 356 PHE A CA 1
ATOM 2719 C C . PHE A 1 356 ? 25.013 19.410 11.923 1.00 94.31 356 PHE A C 1
ATOM 2721 O O . PHE A 1 356 ? 23.857 19.643 11.562 1.00 94.31 356 PHE A O 1
ATOM 2728 N N . ALA A 1 357 ? 25.296 18.678 13.004 1.00 91.75 357 ALA A N 1
ATOM 2729 C CA . ALA A 1 357 ? 24.281 18.079 13.874 1.00 91.75 357 ALA A CA 1
ATOM 2730 C C . ALA A 1 357 ? 23.343 19.142 14.473 1.00 91.75 357 ALA A C 1
ATOM 2732 O O . ALA A 1 357 ? 23.809 20.158 14.990 1.00 91.75 357 ALA A O 1
ATOM 2733 N N . GLY A 1 358 ? 22.030 18.918 14.412 1.00 90.44 358 GLY A N 1
ATOM 2734 C CA . GLY A 1 358 ? 21.010 19.806 14.977 1.00 90.44 358 GLY A CA 1
ATOM 2735 C C . GLY A 1 358 ? 20.706 21.065 14.151 1.00 90.44 358 GLY A C 1
ATOM 2736 O O . GLY A 1 358 ? 19.654 21.670 14.353 1.00 90.44 358 GLY A O 1
ATOM 2737 N N . VAL A 1 359 ? 21.569 21.435 13.195 1.00 95.38 359 VAL A N 1
ATOM 2738 C CA . VAL A 1 359 ? 21.272 22.444 12.156 1.00 95.38 359 VAL A CA 1
ATOM 2739 C C . VAL A 1 359 ? 20.744 21.775 10.892 1.00 95.38 359 VAL A C 1
ATOM 2741 O O . VAL A 1 359 ? 19.773 22.233 10.312 1.00 95.38 359 VAL A O 1
ATOM 2744 N N . SER A 1 360 ? 21.416 20.721 10.421 1.00 95.75 360 SER A N 1
ATOM 2745 C CA . SER A 1 360 ? 21.234 20.192 9.058 1.00 95.75 360 SER A CA 1
ATOM 2746 C C . SER A 1 360 ? 20.136 19.141 8.921 1.00 95.75 360 SER A C 1
ATOM 2748 O O . SER A 1 360 ? 19.732 18.807 7.813 1.00 95.75 360 SER A O 1
ATOM 2750 N N . ASP A 1 361 ? 19.683 18.615 10.049 1.00 93.62 361 ASP A N 1
ATOM 2751 C CA . ASP A 1 361 ? 18.695 17.549 10.189 1.00 93.62 361 ASP A CA 1
ATOM 2752 C C . ASP A 1 361 ? 17.416 18.027 10.908 1.00 93.62 361 ASP A C 1
ATOM 2754 O O . ASP A 1 361 ? 16.518 17.225 11.162 1.00 93.62 361 ASP A O 1
ATOM 2758 N N . SER A 1 362 ? 17.318 19.326 11.215 1.00 95.94 362 SER A N 1
ATOM 2759 C CA . SER A 1 362 ? 16.204 19.955 11.930 1.00 95.94 362 SER A CA 1
ATOM 2760 C C . SER A 1 362 ? 15.273 20.761 11.021 1.00 95.94 362 SER A C 1
ATOM 2762 O O . SER A 1 362 ? 15.582 21.067 9.867 1.00 95.94 362 SER A O 1
ATOM 2764 N N . TYR A 1 363 ? 14.106 21.122 11.553 1.00 97.19 363 TYR A N 1
ATOM 2765 C CA . TYR A 1 363 ? 13.069 21.888 10.867 1.00 97.19 363 TYR A CA 1
ATOM 2766 C C . TYR A 1 363 ? 13.573 23.227 10.298 1.00 97.19 363 TYR A C 1
ATOM 2768 O O . TYR A 1 363 ? 13.152 23.639 9.217 1.00 97.19 363 TYR A O 1
ATOM 2776 N N . GLY A 1 364 ? 14.555 23.857 10.950 1.00 96.81 364 GLY A N 1
ATOM 2777 C CA . GLY A 1 364 ? 15.253 25.036 10.440 1.00 96.81 364 GLY A CA 1
ATOM 2778 C C . GLY A 1 364 ? 15.892 24.820 9.063 1.00 96.81 364 GLY A C 1
ATOM 2779 O O . GLY A 1 364 ? 15.758 25.685 8.202 1.00 96.81 364 GLY A O 1
ATOM 2780 N N . ALA A 1 365 ? 16.487 23.649 8.794 1.00 97.31 365 ALA A N 1
ATOM 2781 C CA . ALA A 1 365 ? 16.999 23.314 7.460 1.00 97.31 365 ALA A CA 1
ATOM 2782 C C . ALA A 1 365 ? 15.883 23.142 6.415 1.00 97.31 365 ALA A C 1
ATOM 2784 O O . ALA A 1 365 ? 16.109 23.420 5.239 1.00 97.31 365 ALA A O 1
ATOM 2785 N N . ALA A 1 366 ? 14.680 22.719 6.821 1.00 97.75 366 ALA A N 1
ATOM 2786 C CA . ALA A 1 366 ? 13.526 22.646 5.924 1.00 97.75 366 ALA A CA 1
ATOM 2787 C C . ALA A 1 366 ? 13.054 24.046 5.506 1.00 97.75 366 ALA A C 1
ATOM 2789 O O . ALA A 1 366 ? 12.858 24.291 4.317 1.00 97.75 366 ALA A O 1
ATOM 2790 N N . LEU A 1 367 ? 12.932 24.972 6.466 1.00 98.25 367 LEU A N 1
ATOM 2791 C CA . LEU A 1 367 ? 12.620 26.380 6.196 1.00 98.25 367 LEU A CA 1
ATOM 2792 C C . LEU A 1 367 ? 13.707 27.023 5.315 1.00 98.25 367 LEU A C 1
ATOM 2794 O O . LEU A 1 367 ? 13.392 27.549 4.248 1.00 98.25 367 LEU A O 1
ATOM 2798 N N . TRP A 1 368 ? 14.980 26.882 5.698 1.00 97.88 368 TRP A N 1
ATOM 2799 C CA . TRP A 1 368 ? 16.136 27.386 4.948 1.00 97.88 368 TRP A CA 1
ATOM 2800 C C . TRP A 1 368 ? 16.162 26.900 3.492 1.00 97.88 368 TRP A C 1
ATOM 2802 O O . TRP A 1 368 ? 16.341 27.701 2.578 1.00 97.88 368 TRP A O 1
ATOM 2812 N N . ALA A 1 369 ? 15.948 25.603 3.245 1.00 98.00 369 ALA A N 1
ATOM 2813 C CA . ALA A 1 369 ? 15.994 25.043 1.894 1.00 98.00 369 ALA A CA 1
ATOM 2814 C C . ALA A 1 369 ? 14.789 25.441 1.023 1.00 98.00 369 ALA A C 1
ATOM 2816 O O . ALA A 1 369 ? 14.905 25.469 -0.204 1.00 98.00 369 ALA A O 1
ATOM 2817 N N . MET A 1 370 ? 13.639 25.783 1.615 1.00 97.62 370 MET A N 1
ATOM 2818 C CA . MET A 1 370 ? 12.543 26.397 0.856 1.00 97.62 370 MET A CA 1
ATOM 2819 C C . MET A 1 370 ? 12.888 27.834 0.460 1.00 97.62 370 MET A C 1
ATOM 2821 O O . MET A 1 370 ? 12.751 28.189 -0.706 1.00 97.62 370 MET A O 1
ATOM 2825 N N . ASP A 1 371 ? 13.367 28.641 1.409 1.00 98.44 371 ASP A N 1
ATOM 2826 C CA . ASP A 1 371 ? 13.735 30.047 1.201 1.00 98.44 371 ASP A CA 1
ATOM 2827 C C . ASP A 1 371 ? 14.873 30.182 0.175 1.00 98.44 371 ASP A C 1
ATOM 2829 O O . ASP A 1 371 ? 14.742 30.877 -0.829 1.00 98.44 371 ASP A O 1
ATOM 2833 N N . TYR A 1 372 ? 15.948 29.407 0.338 1.00 98.19 372 TYR A N 1
ATOM 2834 C CA . TYR A 1 372 ? 17.051 29.325 -0.621 1.00 98.19 372 TYR A CA 1
ATOM 2835 C C . TYR A 1 372 ? 16.607 28.801 -1.997 1.00 98.19 372 TYR A C 1
ATOM 2837 O O . TYR A 1 372 ? 17.051 29.319 -3.022 1.00 98.19 372 TYR A O 1
ATOM 2845 N N . GLY A 1 373 ? 15.688 27.830 -2.047 1.00 97.81 373 GLY A N 1
ATOM 2846 C CA . GLY A 1 373 ? 15.112 27.344 -3.303 1.00 97.81 373 GLY A CA 1
ATOM 2847 C C . GLY A 1 373 ? 14.307 28.420 -4.044 1.00 97.81 373 GLY A C 1
ATOM 2848 O O . GLY A 1 373 ? 14.521 28.641 -5.236 1.00 97.81 373 GLY A O 1
ATOM 2849 N N . PHE A 1 374 ? 13.433 29.146 -3.339 1.00 98.25 374 PHE A N 1
ATOM 2850 C CA . PHE A 1 374 ? 12.683 30.271 -3.906 1.00 98.25 374 PHE A CA 1
ATOM 2851 C C . PHE A 1 374 ? 13.603 31.418 -4.346 1.00 98.25 374 PHE A C 1
ATOM 2853 O O . PHE A 1 374 ? 13.406 31.974 -5.429 1.00 98.25 374 PHE A O 1
ATOM 2860 N N . GLN A 1 375 ? 14.648 31.721 -3.573 1.00 97.69 375 GLN A N 1
ATOM 2861 C CA . GLN A 1 375 ? 15.625 32.753 -3.916 1.00 97.69 375 GLN A CA 1
ATOM 2862 C C . GLN A 1 375 ? 16.479 32.378 -5.137 1.00 97.69 375 GLN A C 1
ATOM 2864 O O . GLN A 1 375 ? 16.768 33.236 -5.974 1.00 97.69 375 GLN A O 1
ATOM 2869 N N . MET A 1 376 ? 16.849 31.103 -5.298 1.00 97.94 376 MET A N 1
ATOM 2870 C CA . MET A 1 376 ? 17.505 30.618 -6.518 1.00 97.94 376 MET A CA 1
ATOM 2871 C C . MET A 1 376 ? 16.583 30.733 -7.738 1.00 97.94 376 MET A C 1
ATOM 2873 O O . MET A 1 376 ? 17.017 31.233 -8.776 1.00 97.94 376 MET A O 1
ATOM 2877 N N . ALA A 1 377 ? 15.312 30.338 -7.618 1.00 96.81 377 ALA A N 1
ATOM 2878 C CA . ALA A 1 377 ? 14.333 30.501 -8.695 1.00 96.81 377 ALA A CA 1
ATOM 2879 C C . ALA A 1 377 ? 14.163 31.983 -9.095 1.00 96.81 377 ALA A C 1
ATOM 2881 O O . ALA A 1 377 ? 14.182 32.308 -10.281 1.00 96.81 377 ALA A O 1
ATOM 2882 N N . TYR A 1 378 ? 14.101 32.899 -8.120 1.00 96.19 378 TYR A N 1
ATOM 2883 C CA . TYR A 1 378 ? 14.100 34.351 -8.354 1.00 96.19 378 TYR A CA 1
ATOM 2884 C C . TYR A 1 378 ? 15.354 34.830 -9.111 1.00 96.19 378 TYR A C 1
ATOM 2886 O O . TYR A 1 378 ? 15.250 35.640 -10.030 1.00 96.19 378 TYR A O 1
ATOM 2894 N N . ALA A 1 379 ? 16.530 34.270 -8.814 1.00 96.06 379 ALA A N 1
ATOM 2895 C CA . ALA A 1 379 ? 17.789 34.564 -9.507 1.00 96.06 379 ALA A CA 1
ATOM 2896 C C . ALA A 1 379 ? 18.000 33.805 -10.839 1.00 96.06 379 ALA A C 1
ATOM 2898 O O . ALA A 1 379 ? 19.128 33.721 -11.329 1.00 96.06 379 ALA A O 1
ATOM 2899 N N . ASN A 1 380 ? 16.929 33.291 -11.453 1.00 96.25 380 ASN A N 1
ATOM 2900 C CA . ASN A 1 380 ? 16.927 32.578 -12.736 1.00 96.25 380 ASN A CA 1
ATOM 2901 C C . ASN A 1 380 ? 17.664 31.225 -12.759 1.00 96.25 380 ASN A C 1
ATOM 2903 O O . ASN A 1 380 ? 18.079 30.770 -13.827 1.00 96.25 380 ASN A O 1
ATOM 2907 N N . PHE A 1 381 ? 17.782 30.539 -11.619 1.00 97.50 381 PHE A N 1
ATOM 2908 C CA . PHE A 1 381 ? 18.037 29.098 -11.647 1.00 97.50 381 PHE A CA 1
ATOM 2909 C C . PHE A 1 381 ? 16.799 28.352 -12.146 1.00 97.50 381 PHE A C 1
ATOM 2911 O O . PHE A 1 381 ? 15.668 28.715 -11.833 1.00 97.50 381 PHE A O 1
ATOM 2918 N N . THR A 1 382 ? 17.022 27.279 -12.899 1.00 95.12 382 THR A N 1
ATOM 2919 C CA . THR A 1 382 ? 15.959 26.383 -13.375 1.00 95.12 382 THR A CA 1
ATOM 2920 C C . THR A 1 382 ? 15.792 25.172 -12.455 1.00 95.12 382 THR A C 1
ATOM 2922 O O . THR A 1 382 ? 14.677 24.711 -12.258 1.00 95.12 382 THR A O 1
ATOM 2925 N N . HIS A 1 383 ? 16.879 24.685 -11.847 1.00 94.75 383 HIS A N 1
ATOM 2926 C CA . HIS A 1 383 ? 16.853 23.584 -10.877 1.00 94.75 383 HIS A CA 1
ATOM 2927 C C . HIS A 1 383 ? 17.929 23.765 -9.804 1.00 94.75 383 HIS A C 1
ATOM 2929 O O . HIS A 1 383 ? 19.020 24.272 -10.080 1.00 94.75 383 HIS A O 1
ATOM 2935 N N . GLY A 1 384 ? 17.641 23.293 -8.595 1.00 95.88 384 GLY A N 1
ATOM 2936 C CA . GLY A 1 384 ? 18.619 23.059 -7.535 1.00 95.88 384 GLY A CA 1
ATOM 2937 C C . GLY A 1 384 ? 18.696 21.573 -7.190 1.00 95.88 384 GLY A C 1
ATOM 2938 O O . GLY A 1 384 ? 17.731 20.835 -7.386 1.00 95.88 384 GLY A O 1
ATOM 2939 N N . MET A 1 385 ? 19.833 21.112 -6.671 1.00 95.56 385 MET A N 1
ATOM 2940 C CA . MET A 1 385 ? 20.035 19.712 -6.293 1.00 95.56 385 MET A CA 1
ATOM 2941 C C . MET A 1 385 ? 20.555 19.573 -4.869 1.00 95.56 385 MET A C 1
ATOM 2943 O O . MET A 1 385 ? 21.726 19.845 -4.598 1.00 95.56 385 MET A O 1
ATOM 2947 N N . LEU A 1 386 ? 19.684 19.096 -3.975 1.00 96.38 386 LEU A N 1
ATOM 2948 C CA . LEU A 1 386 ? 20.065 18.754 -2.608 1.00 96.38 386 LEU A CA 1
ATOM 2949 C C . LEU A 1 386 ? 20.974 17.525 -2.630 1.00 96.38 386 LEU A C 1
ATOM 2951 O O . LEU A 1 386 ? 20.594 16.480 -3.165 1.00 96.38 386 LEU A O 1
ATOM 2955 N N . HIS A 1 387 ? 22.169 17.645 -2.060 1.00 93.12 387 HIS A N 1
ATOM 2956 C CA . HIS A 1 387 ? 23.124 16.543 -2.031 1.00 93.12 387 HIS A CA 1
ATOM 2957 C C . HIS A 1 387 ? 22.753 15.471 -0.996 1.00 93.12 387 HIS A C 1
ATOM 2959 O O . HIS A 1 387 ? 22.356 15.783 0.131 1.00 93.12 387 HIS A O 1
ATOM 2965 N N . VAL A 1 388 ? 22.930 14.204 -1.376 1.00 88.19 388 VAL A N 1
ATOM 2966 C CA . VAL A 1 388 ? 22.592 13.000 -0.614 1.00 88.19 388 VAL A CA 1
ATOM 2967 C C . VAL A 1 388 ? 23.839 12.129 -0.446 1.00 88.19 388 VAL A C 1
ATOM 2969 O O . VAL A 1 388 ? 24.352 11.538 -1.400 1.00 88.19 388 VAL A O 1
ATOM 2972 N N . GLY A 1 389 ? 24.307 12.031 0.796 1.00 80.12 389 GLY A N 1
ATOM 2973 C CA . GLY A 1 389 ? 25.445 11.211 1.196 1.00 80.12 389 GLY A CA 1
ATOM 2974 C C . GLY A 1 389 ? 25.031 9.878 1.828 1.00 80.12 389 GLY A C 1
ATOM 2975 O O . GLY A 1 389 ? 23.854 9.531 1.937 1.00 80.12 389 GLY A O 1
ATOM 2976 N N . GLY A 1 390 ? 26.019 9.108 2.289 1.00 73.31 390 GLY A N 1
ATOM 2977 C CA . GLY A 1 390 ? 25.766 7.905 3.090 1.00 73.31 390 GLY A CA 1
ATOM 2978 C C . GLY A 1 390 ? 25.207 8.225 4.485 1.00 73.31 390 GLY A C 1
ATOM 2979 O O . GLY A 1 390 ? 25.103 9.380 4.878 1.00 73.31 390 GLY A O 1
ATOM 2980 N N . GLN A 1 391 ? 24.947 7.198 5.302 1.00 76.31 391 GLN A N 1
ATOM 2981 C CA . GLN A 1 391 ? 24.467 7.341 6.698 1.00 76.31 391 GLN A CA 1
ATOM 2982 C C . GLN A 1 391 ? 25.410 8.159 7.622 1.00 76.31 391 GLN A C 1
ATOM 2984 O O . GLN A 1 391 ? 25.093 8.421 8.781 1.00 76.31 391 GLN A O 1
ATOM 2989 N N . ASN A 1 392 ? 26.582 8.550 7.116 1.00 75.94 392 ASN A N 1
ATOM 2990 C CA . ASN A 1 392 ? 27.602 9.367 7.763 1.00 75.94 392 ASN A CA 1
ATOM 2991 C C . ASN A 1 392 ? 27.447 10.890 7.547 1.00 75.94 392 ASN A C 1
ATOM 2993 O O . ASN A 1 392 ? 28.401 11.616 7.828 1.00 75.94 392 ASN A O 1
ATOM 2997 N N . VAL A 1 393 ? 26.306 11.374 7.046 1.00 83.94 393 VAL A N 1
ATOM 2998 C CA . VAL A 1 393 ? 25.993 12.813 6.915 1.00 83.94 393 VAL A CA 1
ATOM 2999 C C . VAL A 1 393 ? 24.678 13.154 7.622 1.00 83.94 393 VAL A C 1
ATOM 3001 O O . VAL A 1 393 ? 23.807 12.298 7.746 1.00 83.94 393 VAL A O 1
ATOM 3004 N N . PHE A 1 394 ? 24.533 14.395 8.084 1.00 91.00 394 PHE A N 1
ATOM 3005 C CA . PHE A 1 394 ? 23.326 14.894 8.755 1.00 91.00 394 PHE A CA 1
ATOM 3006 C C . PHE A 1 394 ? 22.278 15.412 7.758 1.00 91.00 394 PHE A C 1
ATOM 3008 O O . PHE A 1 394 ? 21.085 15.224 7.953 1.00 91.00 394 PHE A O 1
ATOM 3015 N N . TYR A 1 395 ? 22.716 16.036 6.661 1.00 92.56 395 TYR A N 1
ATOM 3016 C CA . TYR A 1 395 ? 21.867 16.832 5.761 1.00 92.56 395 TYR A CA 1
ATOM 3017 C C . TYR A 1 395 ? 20.945 16.043 4.809 1.00 92.56 395 TYR A C 1
ATOM 3019 O O . TYR A 1 395 ? 20.422 16.600 3.842 1.00 92.56 395 TYR A O 1
ATOM 3027 N N . ASN A 1 396 ? 20.817 14.727 4.989 1.00 91.25 396 ASN A N 1
ATOM 3028 C CA . ASN A 1 396 ? 20.201 13.852 3.994 1.00 91.25 396 ASN A CA 1
ATOM 3029 C C . ASN A 1 396 ? 18.683 14.093 3.875 1.00 91.25 396 ASN A C 1
ATOM 3031 O O . ASN A 1 396 ? 17.970 13.878 4.856 1.00 91.25 396 ASN A O 1
ATOM 3035 N N . PRO A 1 397 ? 18.147 14.398 2.674 1.00 92.00 397 PRO A N 1
ATOM 3036 C CA . PRO A 1 397 ? 16.703 14.416 2.436 1.00 92.00 397 PRO A CA 1
ATOM 3037 C C . PRO A 1 397 ? 16.052 13.063 2.756 1.00 92.00 397 PRO A C 1
ATOM 3039 O O . PRO A 1 397 ? 14.969 12.996 3.330 1.00 92.00 397 PRO A O 1
ATOM 3042 N N . PHE A 1 398 ? 16.734 11.962 2.451 1.00 89.00 398 PHE A N 1
ATOM 3043 C CA . PHE A 1 398 ? 16.295 10.616 2.799 1.00 89.00 398 PHE A CA 1
ATOM 3044 C C . PHE A 1 398 ? 17.492 9.714 3.092 1.00 89.00 398 PHE A C 1
ATOM 3046 O O . PHE A 1 398 ? 18.557 9.863 2.496 1.00 89.00 398 PHE A O 1
ATOM 3053 N N . THR A 1 399 ? 17.318 8.764 4.011 1.00 82.56 399 THR A N 1
ATOM 3054 C CA . THR A 1 399 ? 18.353 7.793 4.379 1.00 82.56 399 THR A CA 1
ATOM 3055 C C . THR A 1 399 ? 17.755 6.401 4.569 1.00 82.56 399 THR A C 1
ATOM 3057 O O . THR A 1 399 ? 16.836 6.203 5.368 1.00 82.56 399 THR A O 1
ATOM 3060 N N . ALA A 1 400 ? 18.327 5.422 3.864 1.00 72.19 400 ALA A N 1
ATOM 3061 C CA . ALA A 1 400 ? 18.047 4.004 4.061 1.00 72.19 400 ALA A CA 1
ATOM 3062 C C . ALA A 1 400 ? 18.570 3.511 5.422 1.00 72.19 400 ALA A C 1
ATOM 3064 O O . ALA A 1 400 ? 19.703 3.864 5.764 1.00 72.19 400 ALA A O 1
ATOM 3065 N N . PRO A 1 401 ? 17.834 2.658 6.166 1.00 65.12 401 PRO A N 1
ATOM 3066 C CA . PRO A 1 401 ? 18.259 2.127 7.463 1.00 65.12 401 PRO A CA 1
ATOM 3067 C C . PRO A 1 401 ? 19.594 1.367 7.355 1.00 65.12 401 PRO A C 1
ATOM 3069 O O . PRO A 1 401 ? 19.936 0.867 6.278 1.00 65.12 401 PRO A O 1
ATOM 3072 N N . PRO A 1 402 ? 20.364 1.230 8.453 1.00 61.97 402 PRO A N 1
ATOM 3073 C CA . PRO A 1 402 ? 21.554 0.379 8.479 1.00 61.97 402 PRO A CA 1
ATOM 3074 C C . PRO A 1 402 ? 21.236 -1.030 7.964 1.00 61.97 402 PRO A C 1
ATOM 3076 O O . PRO A 1 402 ? 20.171 -1.568 8.257 1.00 61.97 402 PRO A O 1
ATOM 3079 N N . THR A 1 403 ? 22.147 -1.656 7.216 1.00 54.72 403 THR A N 1
ATOM 3080 C CA . THR A 1 403 ? 21.887 -2.943 6.532 1.00 54.72 403 THR A CA 1
ATOM 3081 C C . THR A 1 403 ? 21.516 -4.083 7.491 1.00 54.72 403 THR A C 1
ATOM 3083 O O . THR A 1 403 ? 20.832 -5.024 7.112 1.00 54.72 403 THR A O 1
ATOM 3086 N N . ASN A 1 404 ? 21.925 -3.997 8.760 1.00 43.50 404 ASN A N 1
ATOM 3087 C CA . ASN A 1 404 ? 21.540 -4.933 9.821 1.00 43.50 404 ASN A CA 1
ATOM 3088 C C . ASN A 1 404 ? 20.197 -4.597 10.509 1.00 43.50 404 ASN A C 1
ATOM 3090 O O . ASN A 1 404 ? 19.800 -5.302 11.433 1.00 43.50 404 ASN A O 1
ATOM 3094 N N . GLN A 1 405 ? 19.525 -3.522 10.090 1.00 45.25 405 GLN A N 1
ATOM 3095 C CA . GLN A 1 405 ? 18.238 -3.038 10.603 1.00 45.25 405 GLN A CA 1
ATOM 3096 C C . GLN A 1 405 ? 17.153 -2.952 9.515 1.00 45.25 405 GLN A C 1
ATOM 3098 O O . GLN A 1 405 ? 15.972 -2.890 9.843 1.00 45.25 405 GLN A O 1
ATOM 3103 N N . SER A 1 406 ? 17.514 -3.013 8.228 1.00 48.47 406 SER A N 1
ATOM 3104 C CA . SER A 1 406 ? 16.588 -2.888 7.087 1.00 48.47 406 SER A CA 1
ATOM 3105 C C . SER A 1 406 ? 15.520 -3.986 6.976 1.00 48.47 406 SER A C 1
ATOM 3107 O O . SER A 1 406 ? 14.651 -3.901 6.117 1.00 48.47 406 SER A O 1
ATOM 3109 N N . GLY A 1 407 ? 15.580 -5.023 7.818 1.00 39.66 407 GLY A N 1
ATOM 3110 C CA . GLY A 1 407 ? 14.534 -6.043 7.952 1.00 39.66 407 GLY A CA 1
ATOM 3111 C C . GLY A 1 407 ? 13.463 -5.735 9.009 1.00 39.66 407 GLY A C 1
ATOM 3112 O O . GLY A 1 407 ? 12.577 -6.563 9.204 1.00 39.66 407 GLY A O 1
ATOM 3113 N N . PHE A 1 408 ? 13.555 -4.608 9.726 1.00 40.62 408 PHE A N 1
ATOM 3114 C CA . PHE A 1 408 ? 12.576 -4.216 10.756 1.00 40.62 408 PHE A CA 1
ATOM 3115 C C . PHE A 1 408 ? 12.389 -2.698 10.938 1.00 40.62 408 PHE A C 1
ATOM 3117 O O . PHE A 1 408 ? 11.320 -2.283 11.375 1.00 40.62 408 PHE A O 1
ATOM 3124 N N . ASN A 1 409 ? 13.380 -1.878 10.581 1.00 43.94 409 ASN A N 1
ATOM 3125 C CA . ASN A 1 409 ? 13.282 -0.418 10.525 1.00 43.94 409 ASN A CA 1
ATOM 3126 C C . ASN A 1 409 ? 13.026 0.038 9.079 1.00 43.94 409 ASN A C 1
ATOM 3128 O O . ASN A 1 409 ? 13.606 -0.527 8.149 1.00 43.94 409 ASN A O 1
ATOM 3132 N N . GLN A 1 410 ? 12.197 1.068 8.885 1.00 64.75 410 GLN A N 1
ATOM 3133 C CA . GLN A 1 410 ? 11.966 1.689 7.574 1.00 64.75 410 GLN A CA 1
ATOM 3134 C C . GLN A 1 410 ? 13.018 2.786 7.297 1.00 64.75 410 GLN A C 1
ATOM 3136 O O . GLN A 1 410 ? 14.026 2.895 8.005 1.00 64.75 410 GLN A O 1
ATOM 3141 N N . TRP A 1 411 ? 12.835 3.582 6.240 1.00 80.38 411 TRP A N 1
ATOM 3142 C CA . TRP A 1 411 ? 13.710 4.725 5.956 1.00 80.38 411 TRP A CA 1
ATOM 3143 C C . TRP A 1 411 ? 13.484 5.869 6.957 1.00 80.38 411 TRP A C 1
ATOM 3145 O O . TRP A 1 411 ? 12.544 5.869 7.750 1.00 80.38 411 TRP A O 1
ATOM 3155 N N . THR A 1 412 ? 14.371 6.861 6.916 1.00 85.25 412 THR A N 1
ATOM 3156 C CA . THR A 1 412 ? 14.166 8.178 7.534 1.00 85.25 412 THR A CA 1
ATOM 3157 C C . THR A 1 412 ? 14.122 9.227 6.429 1.00 85.25 412 THR A C 1
ATOM 3159 O O . THR A 1 412 ? 15.015 9.243 5.582 1.00 85.25 412 THR A O 1
ATOM 3162 N N . ALA A 1 413 ? 13.115 10.100 6.433 1.00 90.25 413 ALA A N 1
ATOM 3163 C CA . ALA A 1 413 ? 13.169 11.366 5.707 1.00 90.25 413 ALA A CA 1
ATOM 3164 C C . ALA A 1 413 ? 13.793 12.412 6.637 1.00 90.25 413 ALA A C 1
ATOM 3166 O O . ALA A 1 413 ? 13.356 12.550 7.778 1.00 90.25 413 ALA A O 1
ATOM 3167 N N . GLY A 1 414 ? 14.817 13.123 6.174 1.00 91.06 414 GLY A N 1
ATOM 3168 C CA . GLY A 1 414 ? 15.326 14.292 6.883 1.00 91.06 414 GLY A CA 1
ATOM 3169 C C . GLY A 1 414 ? 14.393 15.481 6.679 1.00 91.06 414 GLY A C 1
ATOM 3170 O O . GLY A 1 414 ? 13.727 15.584 5.646 1.00 91.06 414 GLY A O 1
ATOM 3171 N N . ALA A 1 415 ? 14.377 16.408 7.638 1.00 94.31 415 ALA A N 1
ATOM 3172 C CA . ALA A 1 415 ? 13.531 17.603 7.610 1.00 94.31 415 ALA A CA 1
ATOM 3173 C C . ALA A 1 415 ? 13.575 18.342 6.257 1.00 94.31 415 ALA A C 1
ATOM 3175 O O . ALA A 1 415 ? 12.542 18.736 5.714 1.00 94.31 415 ALA A O 1
ATOM 3176 N N . ILE A 1 416 ? 14.765 18.444 5.659 1.00 95.00 416 ILE A N 1
ATOM 3177 C CA . ILE A 1 416 ? 14.992 19.131 4.386 1.00 95.00 416 ILE A CA 1
ATOM 3178 C C . ILE A 1 416 ? 14.191 18.548 3.204 1.00 95.00 416 ILE A C 1
ATOM 3180 O O . ILE A 1 416 ? 13.867 19.285 2.276 1.00 95.00 416 ILE A O 1
ATOM 3184 N N . TYR A 1 417 ? 13.781 17.274 3.225 1.00 96.25 417 TYR A N 1
ATOM 3185 C CA . TYR A 1 417 ? 12.958 16.700 2.152 1.00 96.25 417 TYR A CA 1
ATOM 3186 C C . TYR A 1 417 ? 11.580 17.363 2.039 1.00 96.25 417 TYR A C 1
ATOM 3188 O O . TYR A 1 417 ? 11.070 17.520 0.928 1.00 96.25 417 TYR A O 1
ATOM 3196 N N . TYR A 1 418 ? 11.001 17.833 3.148 1.00 97.19 418 TYR A N 1
ATOM 3197 C CA . TYR A 1 418 ? 9.725 18.552 3.112 1.00 97.19 418 TYR A CA 1
ATOM 3198 C C . TYR A 1 418 ? 9.811 19.835 2.261 1.00 97.19 418 TYR A C 1
ATOM 3200 O O . TYR A 1 418 ? 8.830 20.191 1.612 1.00 97.19 418 TYR A O 1
ATOM 3208 N N . SER A 1 419 ? 10.992 20.463 2.143 1.00 97.00 419 SER A N 1
ATOM 3209 C CA . SER A 1 419 ? 11.195 21.611 1.241 1.00 97.00 419 SER A CA 1
ATOM 3210 C C . SER A 1 419 ? 10.978 21.263 -0.237 1.00 97.00 419 SER A C 1
ATOM 3212 O O . SER A 1 419 ? 10.453 22.072 -1.002 1.00 97.00 419 SER A O 1
ATOM 3214 N N . THR A 1 420 ? 11.323 20.034 -0.636 1.00 97.19 420 THR A N 1
ATOM 3215 C CA . THR A 1 420 ? 11.173 19.553 -2.018 1.00 97.19 420 THR A CA 1
ATOM 3216 C C . THR A 1 420 ? 9.701 19.370 -2.384 1.00 97.19 420 THR A C 1
ATOM 3218 O O . THR A 1 420 ? 9.280 19.772 -3.467 1.00 97.19 420 THR A O 1
ATOM 3221 N N . ILE A 1 421 ? 8.895 18.871 -1.439 1.00 96.88 421 ILE A N 1
ATOM 3222 C CA . ILE A 1 421 ? 7.440 18.732 -1.569 1.00 96.88 421 ILE A CA 1
ATOM 3223 C C . ILE A 1 421 ? 6.774 20.100 -1.731 1.00 96.88 421 ILE A C 1
ATOM 3225 O O . ILE A 1 421 ? 5.974 20.285 -2.649 1.00 96.88 421 ILE A O 1
ATOM 3229 N N . VAL A 1 422 ? 7.131 21.068 -0.881 1.00 97.06 422 VAL A N 1
ATOM 3230 C CA . VAL A 1 422 ? 6.552 22.416 -0.933 1.00 97.06 422 VAL A CA 1
ATOM 3231 C C . VAL A 1 422 ? 6.888 23.114 -2.248 1.00 97.06 422 VAL A C 1
ATOM 3233 O O . VAL A 1 422 ? 5.981 23.641 -2.888 1.00 97.06 422 VAL A O 1
ATOM 3236 N N . LEU A 1 423 ? 8.147 23.088 -2.704 1.00 96.94 423 LEU A N 1
ATOM 3237 C CA . LEU A 1 423 ? 8.511 23.733 -3.972 1.00 96.94 423 LEU A CA 1
ATOM 3238 C C . LEU A 1 423 ? 7.905 23.026 -5.195 1.00 96.94 423 LEU A C 1
ATOM 3240 O O . LEU A 1 423 ? 7.562 23.694 -6.172 1.00 96.94 423 LEU A O 1
ATOM 3244 N N . ALA A 1 424 ? 7.697 21.707 -5.136 1.00 95.81 424 ALA A N 1
ATOM 3245 C CA . ALA A 1 424 ? 6.980 20.984 -6.182 1.00 95.81 424 ALA A CA 1
ATOM 3246 C C . ALA A 1 424 ? 5.503 21.421 -6.282 1.00 95.81 424 ALA A C 1
ATOM 3248 O O . ALA A 1 424 ? 4.999 21.590 -7.391 1.00 95.81 424 ALA A O 1
ATOM 3249 N N . GLU A 1 425 ? 4.813 21.681 -5.162 1.00 94.56 425 GLU A N 1
ATOM 3250 C CA . GLU A 1 425 ? 3.462 22.274 -5.197 1.00 94.56 425 GLU A CA 1
ATOM 3251 C C . GLU A 1 425 ? 3.471 23.761 -5.577 1.00 94.56 425 GLU A C 1
ATOM 3253 O O . GLU A 1 425 ? 2.568 24.241 -6.271 1.00 94.56 425 GLU A O 1
ATOM 3258 N N . ALA A 1 426 ? 4.489 24.504 -5.145 1.00 95.50 426 ALA A N 1
ATOM 3259 C CA . ALA A 1 426 ? 4.616 25.930 -5.408 1.00 95.50 426 ALA A CA 1
ATOM 3260 C C . ALA A 1 426 ? 4.726 26.222 -6.914 1.00 95.50 426 ALA A C 1
ATOM 3262 O O . ALA A 1 426 ? 4.006 27.093 -7.404 1.00 95.50 426 ALA A O 1
ATOM 3263 N N . PHE A 1 427 ? 5.520 25.446 -7.662 1.00 95.12 427 PHE A N 1
ATOM 3264 C CA . PHE A 1 427 ? 5.707 25.639 -9.109 1.00 95.12 427 PHE A CA 1
ATOM 3265 C C . PHE A 1 427 ? 4.831 24.744 -10.006 1.00 95.12 427 PHE A C 1
ATOM 3267 O O . PHE A 1 427 ? 4.506 25.142 -11.121 1.00 95.12 427 PHE A O 1
ATOM 3274 N N . GLY A 1 428 ? 4.375 23.579 -9.531 1.00 91.19 428 GLY A N 1
ATOM 3275 C CA . GLY A 1 428 ? 3.384 22.755 -10.234 1.00 91.19 428 GLY A CA 1
ATOM 3276 C C . GLY A 1 428 ? 3.847 22.123 -11.560 1.00 91.19 428 GLY A C 1
ATOM 3277 O O . GLY A 1 428 ? 5.036 22.013 -11.846 1.00 91.19 428 GLY A O 1
ATOM 3278 N N . LYS A 1 429 ? 2.873 21.674 -12.370 1.00 92.00 429 LYS A N 1
ATOM 3279 C CA . LYS A 1 429 ? 3.065 20.916 -13.631 1.00 92.00 429 LYS A CA 1
ATOM 3280 C C . LYS A 1 429 ? 3.052 21.779 -14.910 1.00 92.00 429 LYS A C 1
ATOM 3282 O O . LYS A 1 429 ? 3.195 21.259 -16.014 1.00 92.00 429 LYS A O 1
ATOM 3287 N N . THR A 1 430 ? 2.795 23.081 -14.787 1.00 91.00 430 THR A N 1
ATOM 3288 C CA . THR A 1 430 ? 2.390 23.978 -15.891 1.00 91.00 430 THR A CA 1
ATOM 3289 C C . THR A 1 430 ? 3.524 24.411 -16.815 1.00 91.00 430 THR A C 1
ATOM 3291 O O . THR A 1 430 ? 3.278 24.679 -17.989 1.00 91.00 430 THR A O 1
ATOM 3294 N N . ASN A 1 431 ? 4.753 24.492 -16.296 1.00 92.88 431 ASN A N 1
ATOM 3295 C CA . ASN A 1 431 ? 5.911 25.121 -16.942 1.00 92.88 431 ASN A CA 1
ATOM 3296 C C . ASN A 1 431 ? 5.763 26.643 -17.193 1.00 92.88 431 ASN A C 1
ATOM 3298 O O . ASN A 1 431 ? 6.459 27.200 -18.042 1.00 92.88 431 ASN A O 1
ATOM 3302 N N . THR A 1 432 ? 4.848 27.325 -16.487 1.00 94.31 432 THR A N 1
ATOM 3303 C CA . THR A 1 432 ? 4.616 28.783 -16.623 1.00 94.31 432 THR A CA 1
ATOM 3304 C C . THR A 1 432 ? 4.797 29.586 -15.331 1.00 94.31 432 THR A C 1
ATOM 3306 O O . THR A 1 432 ? 4.646 30.810 -15.348 1.00 94.31 432 THR A O 1
ATOM 3309 N N . SER A 1 433 ? 5.154 28.917 -14.234 1.00 95.19 433 SER A N 1
ATOM 3310 C CA . SER A 1 433 ? 5.322 29.517 -12.910 1.00 95.19 433 SER A CA 1
ATOM 3311 C C . SER A 1 433 ? 6.542 30.443 -12.859 1.00 95.19 433 SER A C 1
ATOM 3313 O O . SER A 1 433 ? 7.631 30.050 -13.269 1.00 95.19 433 SER A O 1
ATOM 3315 N N . ARG A 1 434 ? 6.393 31.665 -12.340 1.00 96.44 434 ARG A N 1
ATOM 3316 C CA . ARG A 1 434 ? 7.487 32.628 -12.080 1.00 96.44 434 ARG A CA 1
ATOM 3317 C C . ARG A 1 434 ? 7.374 33.202 -10.681 1.00 96.44 434 ARG A C 1
ATOM 3319 O O . ARG A 1 434 ? 6.272 33.287 -10.148 1.00 96.44 434 ARG A O 1
ATOM 3326 N N . ILE A 1 435 ? 8.483 33.658 -10.116 1.00 97.31 435 ILE A N 1
ATOM 3327 C CA . ILE A 1 435 ? 8.548 34.139 -8.734 1.00 97.31 435 ILE A CA 1
ATOM 3328 C C . ILE A 1 435 ? 9.192 35.526 -8.628 1.00 97.31 435 ILE A C 1
ATOM 3330 O O . ILE A 1 435 ? 9.987 35.930 -9.478 1.00 97.31 435 ILE A O 1
ATOM 3334 N N . THR A 1 436 ? 8.841 36.245 -7.563 1.00 97.06 436 THR A N 1
ATOM 3335 C CA . THR A 1 436 ? 9.582 37.404 -7.050 1.00 97.06 436 THR A CA 1
ATOM 3336 C C . THR A 1 436 ? 9.629 37.354 -5.524 1.00 97.06 436 THR A C 1
ATOM 3338 O O . THR A 1 436 ? 8.631 36.999 -4.887 1.00 97.06 436 THR A O 1
ATOM 3341 N N . ASP A 1 437 ? 10.766 37.742 -4.948 1.00 96.81 437 ASP A N 1
ATOM 3342 C CA . ASP A 1 437 ? 10.849 38.193 -3.554 1.00 96.81 437 ASP A CA 1
ATOM 3343 C C . ASP A 1 437 ? 10.035 39.494 -3.391 1.00 96.81 437 ASP A C 1
ATOM 3345 O O . ASP A 1 437 ? 9.875 40.276 -4.337 1.00 96.81 437 ASP A O 1
ATOM 3349 N N . LEU A 1 438 ? 9.461 39.689 -2.205 1.00 96.12 438 LEU A N 1
ATOM 3350 C CA . LEU A 1 438 ? 8.609 40.818 -1.836 1.00 96.12 438 LEU A CA 1
ATOM 3351 C C . LEU A 1 438 ? 9.232 41.732 -0.772 1.00 96.12 438 LEU A C 1
ATOM 3353 O O . LEU A 1 438 ? 8.663 42.792 -0.503 1.00 96.12 438 LEU A O 1
ATOM 3357 N N . GLY A 1 439 ? 10.339 41.343 -0.128 1.00 91.94 439 GLY A N 1
ATOM 3358 C CA . GLY A 1 439 ? 10.916 42.095 0.992 1.00 91.94 439 GLY A CA 1
ATOM 3359 C C . GLY A 1 439 ? 9.932 42.255 2.159 1.00 91.94 439 GLY A C 1
ATOM 3360 O O . GLY A 1 439 ? 9.738 43.361 2.675 1.00 91.94 439 GLY A O 1
ATOM 3361 N N . GLY A 1 440 ? 9.264 41.160 2.540 1.00 89.88 440 GLY A N 1
ATOM 3362 C CA . GLY A 1 440 ? 8.186 41.132 3.536 1.00 89.88 440 GLY A CA 1
ATOM 3363 C C . GLY A 1 440 ? 8.531 41.820 4.865 1.00 89.88 440 GLY A C 1
ATOM 3364 O O . GLY A 1 440 ? 9.688 41.883 5.281 1.00 89.88 440 GLY A O 1
ATOM 3365 N N . ASN A 1 441 ? 7.512 42.363 5.542 1.00 94.00 441 ASN A N 1
ATOM 3366 C CA . ASN A 1 441 ? 7.640 42.992 6.866 1.00 94.00 441 ASN A CA 1
ATOM 3367 C C . ASN A 1 441 ? 8.753 44.066 6.959 1.00 94.00 441 ASN A C 1
ATOM 3369 O O . ASN A 1 441 ? 9.520 44.115 7.919 1.00 94.00 441 ASN A O 1
ATOM 3373 N N . SER A 1 442 ? 8.844 44.939 5.947 1.00 92.12 442 SER A N 1
ATOM 3374 C CA . SER A 1 442 ? 9.905 45.958 5.792 1.00 92.12 442 SER A CA 1
ATOM 3375 C C . SER A 1 442 ? 11.317 45.389 5.560 1.00 92.12 442 SER A C 1
ATOM 3377 O O . SER A 1 442 ? 12.300 45.981 6.006 1.00 92.12 442 SER A O 1
ATOM 3379 N N . GLY A 1 443 ? 11.429 44.256 4.861 1.00 91.56 443 GLY A N 1
ATOM 3380 C CA . GLY A 1 443 ? 12.694 43.553 4.625 1.00 91.56 443 GLY A CA 1
ATOM 3381 C C . GLY A 1 443 ? 13.195 42.789 5.853 1.00 91.56 443 GLY A C 1
ATOM 3382 O O . GLY A 1 443 ? 14.400 42.741 6.097 1.00 91.56 443 GLY A O 1
ATOM 3383 N N . SER A 1 444 ? 12.287 42.241 6.668 1.00 93.75 444 SER A N 1
ATOM 3384 C CA . SER A 1 444 ? 12.671 41.513 7.878 1.00 93.75 444 SER A CA 1
ATOM 3385 C C . SER A 1 444 ? 13.258 40.146 7.545 1.00 93.75 444 SER A C 1
ATOM 3387 O O . SER A 1 444 ? 12.599 39.301 6.940 1.00 93.75 444 SER A O 1
ATOM 3389 N N . VAL A 1 445 ? 14.478 39.898 8.024 1.00 94.06 445 VAL A N 1
ATOM 3390 C CA . VAL A 1 445 ? 15.209 38.648 7.768 1.00 94.06 445 VAL A CA 1
ATOM 3391 C C . VAL A 1 445 ? 14.512 37.405 8.329 1.00 94.06 445 VAL A C 1
ATOM 3393 O O . VAL A 1 445 ? 14.768 36.302 7.861 1.00 94.06 445 VAL A O 1
ATOM 3396 N N . TYR A 1 446 ? 13.616 37.571 9.304 1.00 94.50 446 TYR A N 1
ATOM 3397 C CA . TYR A 1 446 ? 12.888 36.466 9.931 1.00 94.50 446 TYR A CA 1
ATOM 3398 C C . TYR A 1 446 ? 11.569 36.116 9.229 1.00 94.50 446 TYR A C 1
ATOM 3400 O O . TYR A 1 446 ? 10.951 35.110 9.574 1.00 94.50 446 TYR A O 1
ATOM 3408 N N . THR A 1 447 ? 11.117 36.929 8.267 1.00 95.44 447 THR A N 1
ATOM 3409 C CA . THR A 1 447 ? 9.826 36.730 7.589 1.00 95.44 447 THR A CA 1
ATOM 3410 C C . THR A 1 447 ? 9.924 36.903 6.061 1.00 95.44 447 THR A C 1
ATOM 3412 O O . THR A 1 447 ? 9.306 37.829 5.519 1.00 95.44 447 THR A O 1
ATOM 3415 N N . PRO A 1 448 ? 10.688 36.045 5.345 1.00 97.31 448 PRO A N 1
ATOM 3416 C CA . PRO A 1 448 ? 10.646 35.993 3.885 1.00 97.31 448 PRO A CA 1
ATOM 3417 C C . PRO A 1 448 ? 9.215 35.910 3.340 1.00 97.31 448 PRO A C 1
ATOM 3419 O O . PRO A 1 448 ? 8.298 35.374 3.972 1.00 97.31 448 PRO A O 1
ATOM 3422 N N . SER A 1 449 ? 9.002 36.458 2.149 1.00 97.69 449 SER A N 1
ATOM 3423 C CA . SER A 1 449 ? 7.699 36.456 1.483 1.00 97.69 449 SER A CA 1
ATOM 3424 C C . SER A 1 449 ? 7.894 36.498 -0.024 1.00 97.69 449 SER A C 1
ATOM 3426 O O . SER A 1 449 ? 8.552 37.405 -0.525 1.00 97.69 449 SER A O 1
ATOM 3428 N N . TYR A 1 450 ? 7.273 35.568 -0.745 1.00 98.44 450 TYR A N 1
ATOM 3429 C CA . TYR A 1 450 ? 7.379 35.471 -2.200 1.00 98.44 450 TYR A CA 1
ATOM 3430 C C . TYR A 1 450 ? 5.995 35.438 -2.854 1.00 98.44 450 TYR A C 1
ATOM 3432 O O . TYR A 1 450 ? 5.065 34.821 -2.329 1.00 98.44 450 TYR A O 1
ATOM 3440 N N . ALA A 1 451 ? 5.863 36.058 -4.028 1.00 98.06 451 ALA A N 1
ATOM 3441 C CA . ALA A 1 451 ? 4.672 35.944 -4.874 1.00 98.06 451 ALA A CA 1
ATOM 3442 C C . ALA A 1 451 ? 4.976 35.097 -6.113 1.00 98.06 451 ALA A C 1
ATOM 3444 O O . ALA A 1 451 ? 5.975 35.331 -6.797 1.00 98.06 451 ALA A O 1
ATOM 3445 N N . ILE A 1 452 ? 4.093 34.141 -6.408 1.00 98.06 452 ILE A N 1
ATOM 3446 C CA . ILE A 1 452 ? 4.231 33.183 -7.506 1.00 98.06 452 ILE A CA 1
ATOM 3447 C C . ILE A 1 452 ? 3.116 33.420 -8.526 1.00 98.06 452 ILE A C 1
ATOM 3449 O O . ILE A 1 452 ? 1.925 33.437 -8.195 1.00 98.06 452 ILE A O 1
ATOM 3453 N N . TYR A 1 453 ? 3.526 33.598 -9.778 1.00 97.06 453 TYR A N 1
ATOM 3454 C CA . TYR A 1 453 ? 2.683 33.950 -10.910 1.00 97.06 453 TYR A CA 1
ATOM 3455 C C . TYR A 1 453 ? 2.620 32.790 -11.898 1.00 97.06 453 TYR A C 1
ATOM 3457 O O . TYR A 1 453 ? 3.633 32.415 -12.484 1.00 97.06 453 TYR A O 1
ATOM 3465 N N . GLU A 1 454 ? 1.421 32.269 -12.115 1.00 94.19 454 GLU A N 1
ATOM 3466 C CA . GLU A 1 454 ? 1.113 31.145 -12.990 1.00 94.19 454 GLU A CA 1
ATOM 3467 C C . GLU A 1 454 ? 0.308 31.653 -14.190 1.00 94.19 454 GLU A C 1
ATOM 3469 O O . GLU A 1 454 ? -0.630 32.424 -14.006 1.00 94.19 454 GLU A O 1
ATOM 3474 N N . GLN A 1 455 ? 0.666 31.268 -15.421 1.00 93.62 455 GLN A N 1
ATOM 3475 C CA . GLN A 1 455 ? -0.034 31.715 -16.646 1.00 93.62 455 GLN A CA 1
ATOM 3476 C C . GLN A 1 455 ? -0.266 33.250 -16.699 1.00 93.62 455 GLN A C 1
ATOM 3478 O O . GLN A 1 455 ? -1.366 33.731 -16.964 1.00 93.62 455 GLN A O 1
ATOM 3483 N N . ASP A 1 456 ? 0.783 34.025 -16.392 1.00 94.31 456 ASP A N 1
ATOM 3484 C CA . ASP A 1 456 ? 0.771 35.498 -16.272 1.00 94.31 456 ASP A CA 1
ATOM 3485 C C . ASP A 1 456 ? -0.119 36.101 -15.156 1.00 94.31 456 ASP A C 1
ATOM 3487 O O . ASP A 1 456 ? -0.231 37.329 -15.070 1.00 94.31 456 ASP A O 1
ATOM 3491 N N . LYS A 1 457 ? -0.678 35.291 -14.244 1.00 94.81 457 LYS A N 1
ATOM 3492 C CA . LYS A 1 457 ? -1.528 35.732 -13.121 1.00 94.81 457 LYS A CA 1
ATOM 3493 C C . LYS A 1 457 ? -0.981 35.357 -11.747 1.00 94.81 457 LYS A C 1
ATOM 3495 O O . LYS A 1 457 ? -0.384 34.301 -11.583 1.00 94.81 457 LYS A O 1
ATOM 3500 N N . LEU A 1 458 ? -1.211 36.196 -10.737 1.00 95.88 458 LEU A N 1
ATOM 3501 C CA . LEU A 1 458 ? -0.887 35.883 -9.342 1.00 95.88 458 LEU A CA 1
ATOM 3502 C C . LEU A 1 458 ? -1.678 34.646 -8.892 1.00 95.88 458 LEU A C 1
ATOM 3504 O O . LEU A 1 458 ? -2.905 34.675 -8.853 1.00 95.88 458 LEU A O 1
ATOM 3508 N N . SER A 1 459 ? -0.970 33.572 -8.548 1.00 95.75 459 SER A N 1
ATOM 3509 C CA . SER A 1 459 ? -1.569 32.267 -8.244 1.00 95.75 459 SER A CA 1
ATOM 3510 C C . SER A 1 459 ? -1.357 31.856 -6.793 1.00 95.75 459 SER A C 1
ATOM 3512 O O . SER A 1 459 ? -2.288 31.359 -6.156 1.00 95.75 459 SER A O 1
ATOM 3514 N N . LYS A 1 460 ? -0.149 32.068 -6.255 1.00 97.56 460 LYS A N 1
ATOM 3515 C CA . LYS A 1 460 ? 0.211 31.641 -4.897 1.00 97.56 460 LYS A CA 1
ATOM 3516 C C . LYS A 1 460 ? 1.069 32.689 -4.193 1.00 97.56 460 LYS A C 1
ATOM 3518 O O . LYS A 1 460 ? 1.791 33.451 -4.839 1.00 97.56 460 LYS A O 1
ATOM 3523 N N . VAL A 1 461 ? 1.023 32.700 -2.865 1.00 98.44 461 VAL A N 1
ATOM 3524 C CA . VAL A 1 461 ? 1.925 33.491 -2.013 1.00 98.44 461 VAL A CA 1
ATOM 3525 C C . VAL A 1 461 ? 2.542 32.564 -0.973 1.00 98.44 461 VAL A C 1
ATOM 3527 O O . VAL A 1 461 ? 1.831 31.812 -0.310 1.00 98.44 461 VAL A O 1
ATOM 3530 N N . ALA A 1 462 ? 3.865 32.605 -0.855 1.00 98.56 462 ALA A N 1
ATOM 3531 C CA . ALA A 1 462 ? 4.649 31.774 0.050 1.00 98.56 462 ALA A CA 1
ATOM 3532 C C . ALA A 1 462 ? 5.180 32.649 1.196 1.00 98.56 462 ALA A C 1
ATOM 3534 O O . ALA A 1 462 ? 5.871 33.640 0.946 1.00 98.56 462 ALA A O 1
ATOM 3535 N N . LEU A 1 463 ? 4.821 32.316 2.437 1.00 98.62 463 LEU A N 1
ATOM 3536 C CA . LEU A 1 463 ? 5.049 33.141 3.627 1.00 98.62 463 LEU A CA 1
ATOM 3537 C C . LEU A 1 463 ? 5.824 32.361 4.688 1.00 98.62 463 LEU A C 1
ATOM 3539 O O . LEU A 1 463 ? 5.425 31.258 5.059 1.00 98.62 463 LEU A O 1
ATOM 3543 N N . PHE A 1 464 ? 6.895 32.955 5.206 1.00 98.06 464 PHE A N 1
ATOM 3544 C CA . PHE A 1 464 ? 7.785 32.335 6.185 1.00 98.06 464 PHE A CA 1
ATOM 3545 C C . PHE A 1 464 ? 7.699 33.004 7.554 1.00 98.06 464 PHE A C 1
ATOM 3547 O O . PHE A 1 464 ? 7.519 34.220 7.661 1.00 98.06 464 PHE A O 1
ATOM 3554 N N . ASN A 1 465 ? 7.926 32.208 8.596 1.00 95.88 465 ASN A N 1
ATOM 3555 C CA . ASN A 1 465 ? 8.182 32.677 9.946 1.00 95.88 465 ASN A CA 1
ATOM 3556 C C . ASN A 1 465 ? 9.321 31.860 10.579 1.00 95.88 465 ASN A C 1
ATOM 3558 O O . ASN A 1 465 ? 9.113 30.747 11.063 1.00 95.88 465 ASN A O 1
ATOM 3562 N N . TYR A 1 466 ? 10.532 32.422 10.566 1.00 95.25 466 TYR A N 1
ATOM 3563 C CA . TYR A 1 466 ? 11.716 31.843 11.213 1.00 95.25 466 TYR A CA 1
ATOM 3564 C C . TYR A 1 466 ? 11.742 32.057 12.739 1.00 95.25 466 TYR A C 1
ATOM 3566 O O . TYR A 1 466 ? 12.646 31.555 13.406 1.00 95.25 466 TYR A O 1
ATOM 3574 N N . MET A 1 467 ? 10.804 32.828 13.304 1.00 93.06 467 MET A N 1
ATOM 3575 C CA . MET A 1 467 ? 10.781 33.112 14.740 1.00 93.06 467 MET A CA 1
ATOM 3576 C C . MET A 1 467 ? 10.295 31.903 15.540 1.00 93.06 467 MET A C 1
ATOM 3578 O O . MET A 1 467 ? 9.244 31.338 15.251 1.00 93.06 467 MET A O 1
ATOM 3582 N N . ASP A 1 468 ? 11.029 31.579 16.600 1.00 91.69 468 ASP A N 1
ATOM 3583 C CA . ASP A 1 468 ? 10.670 30.569 17.591 1.00 91.69 468 ASP A CA 1
ATOM 3584 C C . ASP A 1 468 ? 11.021 31.106 18.986 1.00 91.69 468 ASP A C 1
ATOM 3586 O O . ASP A 1 468 ? 12.168 31.464 19.256 1.00 91.69 468 ASP A O 1
ATOM 3590 N N . ASP A 1 469 ? 10.019 31.202 19.860 1.00 81.25 469 ASP A N 1
ATOM 3591 C CA . ASP A 1 469 ? 10.206 31.410 21.300 1.00 81.25 469 ASP A CA 1
ATOM 3592 C C . ASP A 1 469 ? 9.463 30.366 22.156 1.00 81.25 469 ASP A C 1
ATOM 3594 O O . ASP A 1 469 ? 9.362 30.519 23.375 1.00 81.25 469 ASP A O 1
ATOM 3598 N N . GLY A 1 470 ? 8.953 29.294 21.535 1.00 76.31 470 GLY A N 1
ATOM 3599 C CA . GLY A 1 470 ? 8.201 28.226 22.197 1.00 76.31 470 GLY A CA 1
ATOM 3600 C C . GLY A 1 470 ? 6.870 28.641 22.844 1.00 76.31 470 GLY A C 1
ATOM 3601 O O . GLY A 1 470 ? 6.366 27.898 23.687 1.00 76.31 470 GLY A O 1
ATOM 3602 N N . THR A 1 471 ? 6.304 29.815 22.519 1.00 71.25 471 THR A N 1
ATOM 3603 C CA . THR A 1 471 ? 5.057 30.312 23.150 1.00 71.25 471 THR A CA 1
ATOM 3604 C C . THR A 1 471 ? 3.874 30.549 22.208 1.00 71.25 471 THR A C 1
ATOM 3606 O O . THR A 1 471 ? 2.798 30.918 22.683 1.00 71.25 471 THR A O 1
ATOM 3609 N N . ASN A 1 472 ? 4.055 30.398 20.892 1.00 69.19 472 ASN A N 1
ATOM 3610 C CA . ASN A 1 472 ? 3.095 30.774 19.838 1.00 69.19 472 ASN A CA 1
ATOM 3611 C C . ASN A 1 472 ? 2.655 32.261 19.886 1.00 69.19 472 ASN A C 1
ATOM 3613 O O . ASN A 1 472 ? 1.707 32.662 19.216 1.00 69.19 472 ASN A O 1
ATOM 3617 N N . THR A 1 473 ? 3.328 33.127 20.659 1.00 79.44 473 THR A N 1
ATOM 3618 C CA . THR A 1 473 ? 2.973 34.562 20.745 1.00 79.44 473 THR A CA 1
ATOM 3619 C C . THR A 1 473 ? 3.519 35.400 19.582 1.00 79.44 473 THR A C 1
ATOM 3621 O O . THR A 1 473 ? 3.286 36.609 19.525 1.00 79.44 473 THR A O 1
ATOM 3624 N N . ARG A 1 474 ? 4.236 34.762 18.647 1.00 88.12 474 ARG A N 1
ATOM 3625 C CA . ARG A 1 474 ? 4.913 35.382 17.496 1.00 88.12 474 ARG A CA 1
ATOM 3626 C C . ARG A 1 474 ? 4.303 34.988 16.144 1.00 88.12 474 ARG A C 1
ATOM 3628 O O . ARG A 1 474 ? 4.901 35.272 15.106 1.00 88.12 474 ARG A O 1
ATOM 3635 N N . ASP A 1 475 ? 3.133 34.349 16.156 1.00 92.69 475 ASP A N 1
ATOM 3636 C CA . ASP A 1 475 ? 2.344 34.069 14.955 1.00 92.69 475 ASP A CA 1
ATOM 3637 C C . ASP A 1 475 ? 2.089 35.374 14.174 1.00 92.69 475 ASP A C 1
ATOM 3639 O O . ASP A 1 475 ? 1.733 36.409 14.749 1.00 92.69 475 ASP A O 1
ATOM 3643 N N . LEU A 1 476 ? 2.287 35.337 12.855 1.00 95.38 476 LEU A N 1
ATOM 3644 C CA . LEU A 1 476 ? 2.143 36.503 11.978 1.00 95.38 476 LEU A CA 1
ATOM 3645 C C . LEU A 1 476 ? 0.719 36.608 11.434 1.00 95.38 476 LEU A C 1
ATOM 3647 O O . LEU A 1 476 ? 0.136 35.604 11.042 1.00 95.38 476 LEU A O 1
ATOM 3651 N N . LEU A 1 477 ? 0.204 37.830 11.297 1.00 97.06 477 LEU A N 1
ATOM 3652 C CA . LEU A 1 477 ? -1.017 38.154 10.557 1.00 97.06 477 LEU A CA 1
ATOM 3653 C C . LEU A 1 477 ? -0.656 38.938 9.289 1.00 97.06 477 LEU A C 1
ATOM 3655 O O . LEU A 1 477 ? -0.522 40.165 9.297 1.00 97.06 477 LEU A O 1
ATOM 3659 N N . VAL A 1 478 ? -0.477 38.218 8.183 1.00 98.25 478 VAL A N 1
ATOM 3660 C CA . VAL A 1 478 ? -0.058 38.785 6.897 1.00 98.25 478 VAL A CA 1
ATOM 3661 C C . VAL A 1 478 ? -1.284 39.185 6.085 1.00 98.25 478 VAL A C 1
ATOM 3663 O O . VAL A 1 478 ? -2.082 38.343 5.679 1.00 98.25 478 VAL A O 1
ATOM 3666 N N . THR A 1 479 ? -1.446 40.481 5.827 1.00 98.00 479 THR A N 1
ATOM 3667 C CA . THR A 1 479 ? -2.559 40.997 5.019 1.00 98.00 479 THR A CA 1
ATOM 3668 C C . THR A 1 479 ? -2.150 41.080 3.550 1.00 98.00 479 THR A C 1
ATOM 3670 O O . THR A 1 479 ? -1.335 41.923 3.186 1.00 98.00 479 THR A O 1
ATOM 3673 N N . ILE A 1 480 ? -2.722 40.242 2.691 1.00 97.75 480 ILE A N 1
ATOM 3674 C CA . ILE A 1 480 ? -2.547 40.309 1.236 1.00 97.75 480 ILE A CA 1
ATOM 3675 C C . ILE A 1 480 ? -3.606 41.253 0.654 1.00 97.75 480 ILE A C 1
ATOM 3677 O O . ILE A 1 480 ? -4.795 41.110 0.943 1.00 97.75 480 ILE A O 1
ATOM 3681 N N . THR A 1 481 ? -3.181 42.194 -0.190 1.00 96.31 481 THR A N 1
ATOM 3682 C CA . THR A 1 481 ? -4.058 43.084 -0.968 1.00 96.31 481 THR A CA 1
ATOM 3683 C C . THR A 1 481 ? -3.731 43.018 -2.454 1.00 96.31 481 THR A C 1
ATOM 3685 O O . THR A 1 481 ? -2.564 42.912 -2.834 1.00 96.31 481 THR A O 1
ATOM 3688 N N . VAL A 1 482 ? -4.765 43.095 -3.297 1.00 92.44 482 VAL A N 1
ATOM 3689 C CA . VAL A 1 482 ? -4.647 43.039 -4.764 1.00 92.44 482 VAL A CA 1
ATOM 3690 C C . VAL A 1 482 ? -5.527 44.139 -5.386 1.00 92.44 482 VAL A C 1
ATOM 3692 O O . VAL A 1 482 ? -6.737 44.137 -5.147 1.00 92.44 482 VAL A O 1
ATOM 3695 N N . PRO A 1 483 ? -4.990 45.077 -6.199 1.00 86.19 483 PRO A N 1
ATOM 3696 C CA . PRO A 1 483 ? -5.752 46.219 -6.728 1.00 86.19 483 PRO A CA 1
ATOM 3697 C C . PRO A 1 483 ? -6.967 45.874 -7.600 1.00 86.19 483 PRO A C 1
ATOM 3699 O O . PRO A 1 483 ? -7.863 46.701 -7.747 1.00 86.19 483 PRO A O 1
ATOM 3702 N N . THR A 1 484 ? -7.014 44.673 -8.184 1.00 82.50 484 THR A N 1
ATOM 3703 C CA . THR A 1 484 ? -8.163 44.179 -8.967 1.00 82.50 484 THR A CA 1
ATOM 3704 C C . THR A 1 484 ? -9.238 43.494 -8.114 1.00 82.50 484 THR A C 1
ATOM 3706 O O . THR A 1 484 ? -10.197 42.966 -8.670 1.00 82.50 484 THR A O 1
ATOM 3709 N N . GLY A 1 485 ? -9.081 43.486 -6.787 1.00 86.81 485 GLY A N 1
ATOM 3710 C CA . GLY A 1 485 ? -9.877 42.690 -5.854 1.00 86.81 485 GLY A CA 1
ATOM 3711 C C . GLY A 1 485 ? -9.217 41.350 -5.512 1.00 86.81 485 GLY A C 1
ATOM 3712 O O . GLY A 1 485 ? -8.363 40.853 -6.247 1.00 86.81 485 GLY A O 1
ATOM 3713 N N . VAL A 1 486 ? -9.635 40.786 -4.378 1.00 92.31 486 VAL A N 1
ATOM 3714 C CA . VAL A 1 486 ? -9.245 39.461 -3.861 1.00 92.31 486 VAL A CA 1
ATOM 3715 C C . VAL A 1 486 ? -10.384 38.448 -4.077 1.00 92.31 486 VAL A C 1
ATOM 3717 O O . VAL A 1 486 ? -11.537 38.876 -4.214 1.00 92.31 486 VAL A O 1
ATOM 3720 N N . PRO A 1 487 ? -10.116 37.127 -4.119 1.00 93.12 487 PRO A N 1
ATOM 3721 C CA . PRO A 1 487 ? -11.175 36.112 -4.131 1.00 93.12 487 PRO A CA 1
ATOM 3722 C C . PRO A 1 487 ? -11.997 36.131 -2.828 1.00 93.12 487 PRO A C 1
ATOM 3724 O O . PRO A 1 487 ? -11.624 36.777 -1.853 1.00 93.12 487 PRO A O 1
ATOM 3727 N N . VAL A 1 488 ? -13.139 35.431 -2.804 1.00 95.00 488 VAL A N 1
ATOM 3728 C CA . VAL A 1 488 ? -14.018 35.359 -1.613 1.00 95.00 488 VAL A CA 1
ATOM 3729 C C . VAL A 1 488 ? -13.379 34.532 -0.492 1.00 95.00 488 VAL A C 1
ATOM 3731 O O . VAL A 1 488 ? -13.451 34.908 0.677 1.00 95.00 488 VAL A O 1
ATOM 3734 N N . THR A 1 489 ? -12.724 33.431 -0.858 1.00 96.38 489 THR A N 1
ATOM 3735 C CA . THR A 1 489 ? -11.867 32.636 0.025 1.00 96.38 489 THR A CA 1
ATOM 3736 C C . THR A 1 489 ? -10.539 32.349 -0.664 1.00 96.38 489 THR A C 1
ATOM 3738 O O . THR A 1 489 ? -10.480 32.327 -1.895 1.00 96.38 489 THR A O 1
ATOM 3741 N N . VAL A 1 490 ? -9.499 32.103 0.129 1.00 97.56 490 VAL A N 1
ATOM 3742 C CA . VAL A 1 490 ? -8.242 31.473 -0.302 1.00 97.56 490 VAL A CA 1
ATOM 3743 C C . VAL A 1 490 ? -8.035 30.185 0.483 1.00 97.56 490 VAL A C 1
ATOM 3745 O O . VAL A 1 490 ? -8.433 30.106 1.647 1.00 97.56 490 VAL A O 1
ATOM 3748 N N . GLU A 1 491 ? -7.386 29.201 -0.125 1.00 98.06 491 GLU A N 1
ATOM 3749 C CA . GLU A 1 491 ? -7.005 27.957 0.548 1.00 98.06 491 GLU A CA 1
ATOM 3750 C C . GLU A 1 491 ? -5.533 28.009 0.982 1.00 98.06 491 GLU A C 1
ATOM 3752 O O . GLU A 1 491 ? -4.682 28.524 0.252 1.00 98.06 491 GLU A O 1
ATOM 3757 N N . VAL A 1 492 ? -5.202 27.478 2.163 1.00 98.31 492 VAL A N 1
ATOM 3758 C CA . VAL A 1 492 ? -3.829 27.511 2.700 1.00 98.31 492 VAL A CA 1
ATOM 3759 C C . VAL A 1 492 ? -3.355 26.127 3.135 1.00 98.31 492 VAL A C 1
ATOM 3761 O O . VAL A 1 492 ? -4.029 25.438 3.904 1.00 98.31 492 VAL A O 1
ATOM 3764 N N . LYS A 1 493 ? -2.151 25.751 2.686 1.00 98.12 493 LYS A N 1
ATOM 3765 C CA . LYS A 1 493 ? -1.382 24.620 3.224 1.00 98.12 493 LYS A CA 1
ATOM 3766 C C . LYS A 1 493 ? -0.253 25.132 4.113 1.00 98.12 493 LYS A C 1
ATOM 3768 O O . LYS A 1 493 ? 0.465 26.059 3.738 1.00 98.12 493 LYS A O 1
ATOM 3773 N N . TYR A 1 494 ? -0.082 24.497 5.267 1.00 98.31 494 TYR A N 1
ATOM 3774 C CA . TYR A 1 494 ? 0.950 24.842 6.245 1.00 98.31 494 TYR A CA 1
ATOM 3775 C C . TYR A 1 494 ? 2.054 23.792 6.295 1.00 98.31 494 TYR A C 1
ATOM 3777 O O . TYR A 1 494 ? 1.762 22.595 6.272 1.00 98.31 494 TYR A O 1
ATOM 3785 N N . LEU A 1 495 ? 3.303 24.238 6.433 1.00 98.25 495 LEU A N 1
ATOM 3786 C CA . LEU A 1 495 ? 4.381 23.417 6.976 1.00 98.25 495 LEU A CA 1
ATOM 3787 C C . LEU A 1 495 ? 4.560 23.804 8.451 1.00 98.25 495 LEU A C 1
ATOM 3789 O O . LEU A 1 495 ? 4.731 24.989 8.751 1.00 98.25 495 LEU A O 1
ATOM 3793 N N . ASN A 1 496 ? 4.494 22.817 9.349 1.00 94.94 496 ASN A N 1
ATOM 3794 C CA . ASN A 1 496 ? 4.509 23.009 10.802 1.00 94.94 496 ASN A CA 1
ATOM 3795 C C . ASN A 1 496 ? 5.415 21.983 11.508 1.00 94.94 496 ASN A C 1
ATOM 3797 O O . ASN A 1 496 ? 5.453 20.810 11.122 1.00 94.94 496 ASN A O 1
ATOM 3801 N N . ALA A 1 497 ? 6.057 22.415 12.596 1.00 93.94 497 ALA A N 1
ATOM 3802 C CA . ALA A 1 497 ? 6.699 21.579 13.613 1.00 93.94 497 ALA A CA 1
ATOM 3803 C C . ALA A 1 497 ? 6.766 22.347 14.950 1.00 93.94 497 ALA A C 1
ATOM 3805 O O . ALA A 1 497 ? 6.664 23.571 14.953 1.00 93.94 497 ALA A O 1
ATOM 3806 N N . ASP A 1 498 ? 6.979 21.647 16.069 1.00 91.38 498 ASP A N 1
ATOM 3807 C CA . ASP A 1 498 ? 6.934 22.242 17.421 1.00 91.38 498 ASP A CA 1
ATOM 3808 C C . ASP A 1 498 ? 8.043 23.281 17.712 1.00 91.38 498 ASP A C 1
ATOM 3810 O O . ASP A 1 498 ? 7.930 24.048 18.664 1.00 91.38 498 ASP A O 1
ATOM 3814 N N . SER A 1 499 ? 9.146 23.265 16.953 1.00 93.94 499 SER A N 1
ATOM 3815 C CA . SER A 1 499 ? 10.296 24.173 17.106 1.00 93.94 499 SER A CA 1
ATOM 3816 C C . SER A 1 499 ? 11.226 24.090 15.888 1.00 93.94 499 SER A C 1
ATOM 3818 O O . SER A 1 499 ? 11.264 23.068 15.199 1.00 93.94 499 SER A O 1
ATOM 3820 N N . VAL A 1 500 ? 12.035 25.127 15.639 1.00 94.81 500 VAL A N 1
ATOM 3821 C CA . VAL A 1 500 ? 13.055 25.136 14.569 1.00 94.81 500 VAL A CA 1
ATOM 3822 C C . VAL A 1 500 ? 14.133 24.066 14.748 1.00 94.81 500 VAL A C 1
ATOM 3824 O O . VAL A 1 500 ? 14.709 23.627 13.755 1.00 94.81 500 VAL A O 1
ATOM 3827 N N . SER A 1 501 ? 14.425 23.622 15.975 1.00 94.38 501 SER A N 1
ATOM 3828 C CA . SER A 1 501 ? 15.447 22.590 16.217 1.00 94.38 501 SER A CA 1
ATOM 3829 C C . SER A 1 501 ? 14.909 21.155 16.199 1.00 94.38 501 SER A C 1
ATOM 3831 O O . SER A 1 501 ? 15.699 20.209 16.208 1.00 94.38 501 SER A O 1
ATOM 3833 N N . THR A 1 502 ? 13.587 20.977 16.123 1.00 92.56 502 THR A N 1
ATOM 3834 C CA . THR A 1 502 ? 12.913 19.672 16.074 1.00 92.56 502 THR A CA 1
ATOM 3835 C C . THR A 1 502 ? 13.229 18.909 14.780 1.00 92.56 502 THR A C 1
ATOM 3837 O O . THR A 1 502 ? 13.365 19.511 13.717 1.00 92.56 502 THR A O 1
ATOM 3840 N N . LYS A 1 503 ? 13.332 17.573 14.862 1.00 90.44 503 LYS A N 1
ATOM 3841 C CA . LYS A 1 503 ? 13.584 16.668 13.714 1.00 90.44 503 LYS A CA 1
ATOM 3842 C C . LYS A 1 503 ? 12.408 15.735 13.382 1.00 90.44 503 LYS A C 1
ATOM 3844 O O . LYS A 1 503 ? 12.278 15.289 12.248 1.00 90.44 503 LYS A O 1
ATOM 3849 N N . ASP A 1 504 ? 11.577 15.446 14.382 1.00 86.50 504 ASP A N 1
ATOM 3850 C CA . ASP A 1 504 ? 10.418 14.547 14.326 1.00 86.50 504 ASP A CA 1
ATOM 3851 C C . ASP A 1 504 ? 9.101 15.361 14.197 1.00 86.50 504 ASP A C 1
ATOM 3853 O O . ASP A 1 504 ? 9.103 16.582 14.323 1.00 86.50 504 ASP A O 1
ATOM 3857 N N . ASN A 1 505 ? 7.959 14.716 13.947 1.00 88.81 505 ASN A N 1
ATOM 3858 C CA . ASN A 1 505 ? 6.605 15.305 13.884 1.00 88.81 505 ASN A CA 1
ATOM 3859 C C . ASN A 1 505 ? 6.393 16.456 12.871 1.00 88.81 505 ASN A C 1
ATOM 3861 O O . ASN A 1 505 ? 5.373 17.144 12.926 1.00 88.81 505 ASN A O 1
ATOM 3865 N N . ILE A 1 506 ? 7.307 16.658 11.918 1.00 94.88 506 ILE A N 1
ATOM 3866 C CA . ILE A 1 506 ? 7.147 17.650 10.844 1.00 94.88 506 ILE A CA 1
ATOM 3867 C C . ILE A 1 506 ? 5.932 17.268 9.984 1.00 94.88 506 ILE A C 1
ATOM 3869 O O . ILE A 1 506 ? 5.792 16.113 9.564 1.00 94.88 506 ILE A O 1
ATOM 3873 N N . THR A 1 507 ? 5.056 18.239 9.712 1.00 96.25 507 THR A N 1
ATOM 3874 C CA . THR A 1 507 ? 3.839 18.052 8.906 1.00 96.25 507 THR A CA 1
ATOM 3875 C C . THR A 1 507 ? 3.748 19.052 7.758 1.00 96.25 507 THR A C 1
ATOM 3877 O O . THR A 1 507 ? 4.030 20.235 7.933 1.00 96.25 507 THR A O 1
ATOM 3880 N N . TRP A 1 508 ? 3.299 18.578 6.594 1.00 97.25 508 TRP A N 1
ATOM 3881 C CA . TRP A 1 508 ? 2.867 19.378 5.448 1.00 97.25 508 TRP A CA 1
ATOM 3882 C C . TRP A 1 508 ? 1.368 19.173 5.236 1.00 97.25 508 TRP A C 1
ATOM 3884 O O . TRP A 1 508 ? 0.920 18.039 5.086 1.00 97.25 508 TRP A O 1
ATOM 3894 N N . ALA A 1 509 ? 0.589 20.257 5.253 1.00 95.81 509 ALA A N 1
ATOM 3895 C CA . ALA A 1 509 ? -0.872 20.222 5.156 1.00 95.81 509 ALA A CA 1
ATOM 3896 C C . ALA A 1 509 ? -1.510 19.207 6.132 1.00 95.81 509 ALA A C 1
ATOM 3898 O O . ALA A 1 509 ? -2.372 18.420 5.758 1.00 95.81 509 ALA A O 1
ATOM 3899 N N . GLY A 1 510 ? -1.027 19.171 7.381 1.00 91.75 510 GLY A N 1
ATOM 3900 C CA . GLY A 1 510 ? -1.461 18.220 8.418 1.00 91.75 510 GLY A CA 1
ATOM 3901 C C . GLY A 1 510 ? -0.897 16.796 8.301 1.00 91.75 510 GLY A C 1
ATOM 3902 O O . GLY A 1 510 ? -1.019 16.027 9.251 1.00 91.75 510 GLY A O 1
ATOM 3903 N N . GLN A 1 511 ? -0.236 16.449 7.194 1.00 93.25 511 GLN A N 1
ATOM 3904 C CA . GLN A 1 511 ? 0.261 15.100 6.922 1.00 93.25 511 GLN A CA 1
ATOM 3905 C C . GLN A 1 511 ? 1.767 14.975 7.181 1.00 93.25 511 GLN A C 1
ATOM 3907 O O . GLN A 1 511 ? 2.540 15.882 6.880 1.00 93.25 511 GLN A O 1
ATOM 3912 N N . THR A 1 512 ? 2.217 13.824 7.679 1.00 92.81 512 THR A N 1
ATOM 3913 C CA . THR A 1 512 ? 3.642 13.521 7.914 1.00 92.81 512 THR A CA 1
ATOM 3914 C C . THR A 1 512 ? 4.080 12.266 7.163 1.00 92.81 512 THR A C 1
ATOM 3916 O O . THR A 1 512 ? 3.268 11.386 6.887 1.00 92.81 512 THR A O 1
ATOM 3919 N N . LEU A 1 513 ? 5.369 12.147 6.846 1.00 85.06 513 LEU A N 1
ATOM 3920 C CA . LEU A 1 513 ? 5.957 10.918 6.294 1.00 85.06 513 LEU A CA 1
ATOM 3921 C C . LEU A 1 513 ? 6.210 9.856 7.386 1.00 85.06 513 LEU A C 1
ATOM 3923 O O . LEU A 1 513 ? 6.410 8.675 7.083 1.00 85.06 513 LEU A O 1
ATOM 3927 N N . GLY A 1 514 ? 6.158 10.257 8.660 1.00 83.06 514 GLY A N 1
ATOM 3928 C CA . GLY A 1 514 ? 6.611 9.482 9.816 1.00 83.06 514 GLY A CA 1
ATOM 3929 C C . GLY A 1 514 ? 7.967 9.968 10.331 1.00 83.06 514 GLY A C 1
ATOM 3930 O O . GLY A 1 514 ? 8.667 10.728 9.657 1.00 83.06 514 GLY A O 1
ATOM 3931 N N . ASN A 1 515 ? 8.321 9.526 11.533 1.00 85.94 515 ASN A N 1
ATOM 3932 C CA . ASN A 1 515 ? 9.554 9.899 12.218 1.00 85.94 515 ASN A CA 1
ATOM 3933 C C . ASN A 1 515 ? 10.752 9.041 11.772 1.00 85.94 515 ASN A C 1
ATOM 3935 O O . ASN A 1 515 ? 10.683 8.245 10.828 1.00 85.94 515 ASN A O 1
ATOM 3939 N N . GLN A 1 516 ? 11.884 9.199 12.459 1.00 81.06 516 GLN A N 1
ATOM 3940 C CA . GLN A 1 516 ? 13.080 8.381 12.252 1.00 81.06 516 GLN A CA 1
ATOM 3941 C C . GLN A 1 516 ? 12.766 6.867 12.258 1.00 81.06 516 GLN A C 1
ATOM 3943 O O . GLN A 1 516 ? 12.260 6.336 13.243 1.00 81.06 516 GLN A O 1
ATOM 3948 N N . TYR A 1 517 ? 13.150 6.170 11.182 1.00 76.75 517 TYR A N 1
ATOM 3949 C CA . TYR A 1 517 ? 12.863 4.750 10.892 1.00 76.75 517 TYR A CA 1
ATOM 3950 C C . TYR A 1 517 ? 11.394 4.379 10.607 1.00 76.75 517 TYR A C 1
ATOM 3952 O O . TYR A 1 517 ? 11.083 3.188 10.521 1.00 76.75 517 TYR A O 1
ATOM 3960 N N . GLU A 1 518 ? 10.502 5.351 10.412 1.00 78.19 518 GLU A N 1
ATOM 3961 C CA . GLU A 1 518 ? 9.076 5.121 10.135 1.00 78.19 518 GLU A CA 1
ATOM 3962 C C . GLU A 1 518 ? 8.666 5.482 8.697 1.00 78.19 518 GLU A C 1
ATOM 3964 O O . GLU A 1 518 ? 7.475 5.479 8.392 1.00 78.19 518 GLU A O 1
ATOM 3969 N N . VAL A 1 519 ? 9.599 5.832 7.804 1.00 76.88 519 VAL A N 1
ATOM 3970 C CA . VAL A 1 519 ? 9.268 6.336 6.461 1.00 76.88 519 VAL A CA 1
ATOM 3971 C C . VAL A 1 519 ? 9.246 5.215 5.416 1.00 76.88 519 VAL A C 1
ATOM 3973 O O . VAL A 1 519 ? 10.272 4.631 5.068 1.00 76.88 519 VAL A O 1
ATOM 3976 N N . ASP A 1 520 ? 8.068 4.980 4.838 1.00 69.88 520 ASP A N 1
ATOM 3977 C CA . ASP A 1 520 ? 7.832 4.161 3.636 1.00 69.88 520 ASP A CA 1
ATOM 3978 C C . ASP A 1 520 ? 7.775 5.010 2.343 1.00 69.88 520 ASP A C 1
ATOM 3980 O O . ASP A 1 520 ? 7.637 4.481 1.236 1.00 69.88 520 ASP A O 1
ATOM 3984 N N . GLY A 1 521 ? 7.907 6.332 2.496 1.00 73.56 521 GLY A N 1
ATOM 3985 C CA . GLY A 1 521 ? 7.857 7.353 1.452 1.00 73.56 521 GLY A CA 1
ATOM 3986 C C . GLY A 1 521 ? 6.463 7.925 1.179 1.00 73.56 521 GLY A C 1
ATOM 3987 O O . GLY A 1 521 ? 6.317 8.697 0.230 1.00 73.56 521 GLY A O 1
ATOM 3988 N N . ARG A 1 522 ? 5.446 7.568 1.977 1.00 81.75 522 ARG A N 1
ATOM 3989 C CA . ARG A 1 522 ? 4.067 8.057 1.839 1.00 81.75 522 ARG A CA 1
ATOM 3990 C C . ARG A 1 522 ? 3.665 8.989 2.980 1.00 81.75 522 ARG A C 1
ATOM 3992 O O . ARG A 1 522 ? 4.073 8.801 4.124 1.00 81.75 522 ARG A O 1
ATOM 3999 N N . PHE A 1 523 ? 2.809 9.954 2.665 1.00 82.12 523 PHE A N 1
ATOM 4000 C CA . PHE A 1 523 ? 2.150 10.814 3.641 1.00 82.12 523 PHE A CA 1
ATOM 4001 C C . PHE A 1 523 ? 1.058 10.064 4.417 1.00 82.12 523 PHE A C 1
ATOM 4003 O O . PHE A 1 523 ? 0.344 9.221 3.872 1.00 82.12 523 PHE A O 1
ATOM 4010 N N . LYS A 1 524 ? 0.951 10.386 5.707 1.00 83.94 524 LYS A N 1
ATOM 4011 C CA . LYS A 1 524 ? 0.067 9.789 6.715 1.00 83.94 524 LYS A CA 1
ATOM 4012 C C . LYS A 1 524 ? -0.629 10.904 7.497 1.00 83.94 524 LYS A C 1
ATOM 4014 O O . LYS A 1 524 ? -0.035 11.961 7.711 1.00 83.94 524 LYS A O 1
ATOM 4019 N N . GLY A 1 525 ? -1.847 10.642 7.963 1.00 83.75 525 GLY A N 1
ATOM 4020 C CA . GLY A 1 525 ? -2.742 11.670 8.508 1.00 83.75 525 GLY A CA 1
ATOM 4021 C C . GLY A 1 525 ? -3.590 12.324 7.415 1.00 83.75 525 GLY A C 1
ATOM 4022 O O . GLY A 1 525 ? -3.367 12.090 6.225 1.00 83.75 525 GLY A O 1
ATOM 4023 N N . ASP A 1 526 ? -4.576 13.118 7.821 1.00 86.25 526 ASP A N 1
ATOM 4024 C CA . ASP A 1 526 ? -5.553 13.722 6.912 1.00 86.25 526 ASP A CA 1
ATOM 4025 C C . ASP A 1 526 ? -5.003 14.974 6.217 1.00 86.25 526 ASP A C 1
ATOM 4027 O O . ASP A 1 526 ? -4.253 15.753 6.808 1.00 86.25 526 ASP A O 1
ATOM 4031 N N . LEU A 1 527 ? -5.402 15.185 4.958 1.00 90.12 527 LEU A N 1
ATOM 4032 C CA . LEU A 1 527 ? -5.062 16.386 4.195 1.00 90.12 527 LEU A CA 1
ATOM 4033 C C . LEU A 1 527 ? -5.825 17.596 4.757 1.00 90.12 527 LEU A C 1
ATOM 4035 O O . LEU A 1 527 ? -6.993 17.819 4.442 1.00 90.12 527 LEU A O 1
ATOM 4039 N N . ASN A 1 528 ? -5.149 18.378 5.593 1.00 93.62 528 ASN A N 1
ATOM 4040 C CA . ASN A 1 528 ? -5.663 19.589 6.215 1.00 93.62 528 ASN A CA 1
ATOM 4041 C C . ASN A 1 528 ? -5.330 20.821 5.360 1.00 93.62 528 ASN A C 1
ATOM 4043 O O . ASN A 1 528 ? -4.170 21.232 5.251 1.00 93.62 528 ASN A O 1
ATOM 4047 N N . ILE A 1 529 ? -6.371 21.417 4.785 1.00 95.44 529 ILE A N 1
ATOM 4048 C CA . ILE A 1 529 ? -6.320 22.656 4.008 1.00 95.44 529 ILE A CA 1
ATOM 4049 C C . ILE A 1 529 ? -7.225 23.667 4.705 1.00 95.44 529 ILE A C 1
ATOM 4051 O O . ILE A 1 529 ? -8.376 23.369 5.023 1.00 95.44 529 ILE A O 1
ATOM 4055 N N . VAL A 1 530 ? -6.692 24.858 4.968 1.00 96.81 530 VAL A N 1
ATOM 4056 C CA . VAL A 1 530 ? -7.382 25.886 5.747 1.00 96.81 530 VAL A CA 1
ATOM 4057 C C . VAL A 1 530 ? -7.977 26.931 4.813 1.00 96.81 530 VAL A C 1
ATOM 4059 O O . VAL A 1 530 ? -7.262 27.778 4.279 1.00 96.81 530 VAL A O 1
ATOM 4062 N N . THR A 1 531 ? -9.299 26.893 4.665 1.00 97.44 531 THR A N 1
ATOM 4063 C CA . THR A 1 531 ? -10.074 27.921 3.966 1.00 97.44 531 THR A CA 1
ATOM 4064 C C . THR A 1 531 ? -10.121 29.209 4.785 1.00 97.44 531 THR A C 1
ATOM 4066 O O . THR A 1 531 ? -10.654 29.239 5.898 1.00 97.44 531 THR A O 1
ATOM 4069 N N . ILE A 1 532 ? -9.616 30.303 4.222 1.00 97.31 532 ILE A N 1
ATOM 4070 C CA . ILE A 1 532 ? -9.638 31.638 4.826 1.00 97.31 532 ILE A CA 1
ATOM 4071 C C . ILE A 1 532 ? -10.606 32.525 4.050 1.00 97.31 532 ILE A C 1
ATOM 4073 O O . ILE A 1 532 ? -10.480 32.689 2.840 1.00 97.31 532 ILE A O 1
ATOM 4077 N N . ASN A 1 533 ? -11.556 33.139 4.757 1.00 96.88 533 ASN A N 1
ATOM 4078 C CA . ASN A 1 533 ? -12.469 34.129 4.185 1.00 96.88 533 ASN A CA 1
ATOM 4079 C C . ASN A 1 533 ? -11.759 35.481 4.025 1.00 96.88 533 ASN A C 1
ATOM 4081 O O . ASN A 1 533 ? -11.153 35.975 4.978 1.00 96.88 533 ASN A O 1
ATOM 4085 N N . CYS A 1 534 ? -11.879 36.099 2.852 1.00 96.38 534 CYS A N 1
ATOM 4086 C CA . CYS A 1 534 ? -11.328 37.423 2.573 1.00 96.38 534 CYS A CA 1
ATOM 4087 C C . CYS A 1 534 ? -12.420 38.501 2.592 1.00 96.38 534 CYS A C 1
ATOM 4089 O O . CYS A 1 534 ? -13.575 38.258 2.237 1.00 96.38 534 CYS A O 1
ATOM 4091 N N . ASP A 1 535 ? -12.046 39.727 2.956 1.00 95.25 535 ASP A N 1
ATOM 4092 C CA . ASP A 1 535 ? -12.924 40.888 2.837 1.00 95.25 535 ASP A CA 1
ATOM 4093 C C . ASP A 1 535 ? -12.814 41.461 1.417 1.00 95.25 535 ASP A C 1
ATOM 4095 O O . ASP A 1 535 ? -11.889 42.203 1.076 1.00 95.25 535 ASP A O 1
ATOM 4099 N N . THR A 1 536 ? -13.783 41.104 0.575 1.00 93.00 536 THR A N 1
ATOM 4100 C CA . THR A 1 536 ? -13.892 41.571 -0.815 1.00 93.00 536 THR A CA 1
ATOM 4101 C C . THR A 1 536 ? -14.358 43.027 -0.942 1.00 93.00 536 THR A C 1
ATOM 4103 O O . THR A 1 536 ? -14.304 43.580 -2.040 1.00 93.00 536 THR A O 1
ATOM 4106 N N . VAL A 1 537 ? -14.776 43.675 0.154 1.00 89.62 537 VAL A N 1
ATOM 4107 C CA . VAL A 1 537 ? -15.125 45.106 0.204 1.00 89.62 537 VAL A CA 1
ATOM 4108 C C . VAL A 1 537 ? -13.900 45.948 0.572 1.00 89.62 537 VAL A C 1
ATOM 4110 O O . VAL A 1 537 ? -13.695 47.012 -0.012 1.00 89.62 537 VAL A O 1
ATOM 4113 N N . ALA A 1 538 ? -13.064 45.468 1.496 1.00 87.62 538 ALA A N 1
ATOM 4114 C CA . ALA A 1 538 ? -11.778 46.079 1.840 1.00 87.62 538 ALA A CA 1
ATOM 4115 C C . ALA A 1 538 ? -10.645 45.720 0.856 1.00 87.62 538 ALA A C 1
ATOM 4117 O O . ALA A 1 538 ? -9.655 46.445 0.772 1.00 87.62 538 ALA A O 1
ATOM 4118 N N . GLY A 1 539 ? -10.785 44.624 0.101 1.00 89.44 539 GLY A N 1
ATOM 4119 C CA . GLY A 1 539 ? -9.765 44.125 -0.826 1.00 89.44 539 GLY A CA 1
ATOM 4120 C C . GLY A 1 539 ? -8.627 43.362 -0.137 1.00 89.44 539 GLY A C 1
ATOM 4121 O O . GLY A 1 539 ? -7.500 43.388 -0.632 1.00 89.44 539 GLY A O 1
ATOM 4122 N N . THR A 1 540 ? -8.903 42.721 1.005 1.00 94.62 540 THR A N 1
ATOM 4123 C CA . THR A 1 540 ? -7.898 42.127 1.907 1.00 94.62 540 THR A CA 1
ATOM 4124 C C . THR A 1 540 ? -8.170 40.654 2.221 1.00 94.62 540 THR A C 1
ATOM 4126 O O . THR A 1 540 ? -9.267 40.308 2.659 1.00 94.62 540 THR A O 1
ATOM 4129 N N . CYS A 1 541 ? -7.143 39.810 2.134 1.00 96.81 541 CYS A N 1
ATOM 4130 C CA . CYS A 1 541 ? -7.095 38.490 2.776 1.00 96.81 541 CYS A CA 1
ATOM 4131 C C . CYS A 1 541 ? -6.115 38.549 3.959 1.00 96.81 541 CYS A C 1
ATOM 4133 O O . CYS A 1 541 ? -5.008 39.053 3.786 1.00 96.81 541 CYS A O 1
ATOM 4135 N N . VAL A 1 542 ? -6.480 38.043 5.142 1.00 97.94 542 VAL A N 1
ATOM 4136 C CA . VAL A 1 542 ? -5.592 38.030 6.324 1.00 97.94 542 VAL A CA 1
ATOM 4137 C C . VAL A 1 542 ? -5.183 36.596 6.637 1.00 97.94 542 VAL A C 1
ATOM 4139 O O . VAL A 1 542 ? -6.021 35.777 7.006 1.00 97.94 542 VAL A O 1
ATOM 4142 N N . ILE A 1 543 ? -3.896 36.302 6.481 1.00 98.25 543 ILE A N 1
ATOM 4143 C CA . ILE A 1 543 ? -3.322 34.960 6.590 1.00 98.25 543 ILE A CA 1
ATOM 4144 C C . ILE A 1 543 ? -2.567 34.836 7.922 1.00 98.25 543 ILE A C 1
ATOM 4146 O O . ILE A 1 543 ? -1.618 35.598 8.133 1.00 98.25 543 ILE A O 1
ATOM 4150 N N . PRO A 1 544 ? -2.937 33.903 8.819 1.00 97.06 544 PRO A N 1
ATOM 4151 C CA . PRO A 1 544 ? -2.112 33.559 9.965 1.00 97.06 544 PRO A CA 1
ATOM 4152 C C . PRO A 1 544 ? -0.934 32.680 9.518 1.00 97.06 544 PRO A C 1
ATOM 4154 O O . PRO A 1 544 ? -1.123 31.782 8.695 1.00 97.06 544 PRO A O 1
ATOM 4157 N N . VAL A 1 545 ? 0.263 32.901 10.068 1.00 96.75 545 VAL A N 1
ATOM 4158 C CA . VAL A 1 545 ? 1.454 32.055 9.853 1.00 96.75 545 VAL A CA 1
ATOM 4159 C C . VAL A 1 545 ? 2.068 31.702 11.218 1.00 96.75 545 VAL A C 1
ATOM 4161 O O . VAL A 1 545 ? 2.532 32.621 11.899 1.00 96.75 545 VAL A O 1
ATOM 4164 N N . PRO A 1 546 ? 2.067 30.418 11.636 1.00 94.44 546 PRO A N 1
ATOM 4165 C CA . PRO A 1 546 ? 2.571 29.989 12.946 1.00 94.44 546 PRO A CA 1
ATOM 4166 C C . PRO A 1 546 ? 4.035 30.357 13.215 1.00 94.44 546 PRO A C 1
ATOM 4168 O O . PRO A 1 546 ? 4.801 30.576 12.277 1.00 94.44 546 PRO A O 1
ATOM 4171 N N . ALA A 1 547 ? 4.428 30.408 14.488 1.00 92.12 547 ALA A N 1
ATOM 4172 C CA . ALA A 1 547 ? 5.805 30.622 14.939 1.00 92.12 547 ALA A CA 1
ATOM 4173 C C . ALA A 1 547 ? 6.386 29.385 15.662 1.00 92.12 547 ALA A C 1
ATOM 4175 O O . ALA A 1 547 ? 5.974 29.125 16.796 1.00 92.12 547 ALA A O 1
ATOM 4176 N N . PRO A 1 548 ? 7.360 28.657 15.078 1.00 94.31 548 PRO A N 1
ATOM 4177 C CA . PRO A 1 548 ? 7.873 28.774 13.708 1.00 94.31 548 PRO A CA 1
ATOM 4178 C C . PRO A 1 548 ? 6.939 28.112 12.685 1.00 94.31 548 PRO A C 1
ATOM 4180 O O . PRO A 1 548 ? 6.181 27.199 13.010 1.00 94.31 548 PRO A O 1
ATOM 4183 N N . GLY A 1 549 ? 7.014 28.519 11.418 1.00 95.19 549 GLY A N 1
ATOM 4184 C CA . GLY A 1 549 ? 6.078 28.004 10.420 1.00 95.19 549 GLY A CA 1
ATOM 4185 C C . GLY A 1 549 ? 6.267 28.540 9.010 1.00 95.19 549 GLY A C 1
ATOM 4186 O O . GLY A 1 549 ? 7.019 29.483 8.755 1.00 95.19 549 GLY A O 1
ATOM 4187 N N . PHE A 1 550 ? 5.546 27.924 8.080 1.00 98.44 550 PHE A N 1
ATOM 4188 C CA . PHE A 1 550 ? 5.449 28.369 6.695 1.00 98.44 550 PHE A CA 1
ATOM 4189 C C . PHE A 1 550 ? 4.031 28.141 6.158 1.00 98.44 550 PHE A C 1
ATOM 4191 O O . PHE A 1 550 ? 3.392 27.137 6.480 1.00 98.44 550 PHE A O 1
ATOM 4198 N N . ALA A 1 551 ? 3.549 29.053 5.314 1.00 98.56 551 ALA A N 1
ATOM 4199 C CA . ALA A 1 551 ? 2.243 28.973 4.668 1.00 98.56 551 ALA A CA 1
ATOM 4200 C C . ALA A 1 551 ? 2.357 29.160 3.148 1.00 98.56 551 ALA A C 1
ATOM 4202 O O . ALA A 1 551 ? 2.904 30.162 2.680 1.00 98.56 551 ALA A O 1
ATOM 4203 N N . LEU A 1 552 ? 1.779 28.232 2.381 1.00 98.56 552 LEU A N 1
ATOM 4204 C CA . LEU A 1 552 ? 1.523 28.391 0.950 1.00 98.56 552 LEU A CA 1
ATOM 4205 C C . LEU A 1 552 ? 0.039 28.702 0.752 1.00 98.56 552 LEU A C 1
ATOM 4207 O O . LEU A 1 552 ? -0.827 27.850 0.967 1.00 98.56 552 LEU A O 1
ATOM 4211 N N . VAL A 1 553 ? -0.236 29.942 0.364 1.00 98.50 553 VAL A N 1
ATOM 4212 C CA . VAL A 1 553 ? -1.574 30.476 0.103 1.00 98.50 553 VAL A CA 1
ATOM 4213 C C . VAL A 1 553 ? -1.886 30.306 -1.375 1.00 98.50 553 VAL A C 1
ATOM 4215 O O . VAL A 1 553 ? -1.116 30.774 -2.212 1.00 98.50 553 VAL A O 1
ATOM 4218 N N . PHE A 1 554 ? -3.017 29.689 -1.697 1.00 97.88 554 PHE A N 1
ATOM 4219 C CA . PHE A 1 554 ? -3.526 29.514 -3.054 1.00 97.88 554 PHE A CA 1
ATOM 4220 C C . PHE A 1 554 ? -4.657 30.518 -3.299 1.00 97.88 554 PHE A C 1
ATOM 4222 O O . PHE A 1 554 ? -5.643 30.542 -2.565 1.00 97.88 554 PHE A O 1
ATOM 4229 N N . LEU A 1 555 ? -4.507 31.368 -4.320 1.00 94.56 555 LEU A N 1
ATOM 4230 C CA . LEU A 1 555 ? -5.517 32.361 -4.712 1.00 94.56 555 LEU A CA 1
ATOM 4231 C C . LEU A 1 555 ? -6.527 31.806 -5.731 1.00 94.56 555 LEU A C 1
ATOM 4233 O O . LEU A 1 555 ? -7.562 32.429 -5.970 1.00 94.56 555 LEU A O 1
ATOM 4237 N N . ASP A 1 556 ? -6.228 30.644 -6.314 1.00 89.38 556 ASP A N 1
ATOM 4238 C CA . ASP A 1 556 ? -7.166 29.832 -7.083 1.00 89.38 556 ASP A CA 1
ATOM 4239 C C . ASP A 1 556 ? -7.507 28.559 -6.300 1.00 89.38 556 ASP A C 1
ATOM 4241 O O . ASP A 1 556 ? -6.666 27.677 -6.113 1.00 89.38 556 ASP A O 1
ATOM 4245 N N . ASN A 1 557 ? -8.764 28.453 -5.874 1.00 86.75 557 ASN A N 1
ATOM 4246 C CA . ASN A 1 557 ? -9.262 27.327 -5.085 1.00 86.75 557 ASN A CA 1
ATOM 4247 C C . ASN A 1 557 ? -9.538 26.082 -5.958 1.00 86.75 557 ASN A C 1
ATOM 4249 O O . ASN A 1 557 ? -9.903 25.032 -5.433 1.00 86.75 557 ASN A O 1
ATOM 4253 N N . ALA A 1 558 ? -9.361 26.181 -7.283 1.00 84.50 558 ALA A N 1
ATOM 4254 C CA . ALA A 1 558 ? -9.357 25.057 -8.220 1.00 84.50 558 ALA A CA 1
ATOM 4255 C C . ALA A 1 558 ? -7.937 24.549 -8.557 1.00 84.50 558 ALA A C 1
ATOM 4257 O O . ALA A 1 558 ? -7.799 23.638 -9.378 1.00 84.50 558 ALA A O 1
ATOM 4258 N N . ALA A 1 559 ? -6.884 25.099 -7.936 1.00 86.12 559 ALA A N 1
ATOM 4259 C CA . ALA A 1 559 ? -5.506 24.677 -8.170 1.00 86.12 559 ALA A CA 1
ATOM 4260 C C . ALA A 1 559 ? -5.306 23.181 -7.856 1.00 86.12 559 ALA A C 1
ATOM 4262 O O . ALA A 1 559 ? -5.553 22.731 -6.738 1.00 86.12 559 ALA A O 1
ATOM 4263 N N . GLU A 1 560 ? -4.799 22.418 -8.831 1.00 85.19 560 GLU A N 1
ATOM 4264 C CA . GLU A 1 560 ? -4.637 20.954 -8.769 1.00 85.19 560 GLU A CA 1
ATOM 4265 C C . GLU A 1 560 ? -3.953 20.476 -7.478 1.00 85.19 560 GLU A C 1
ATOM 4267 O O . GLU A 1 560 ? -4.365 19.481 -6.880 1.00 85.19 560 GLU A O 1
ATOM 4272 N N . GLN A 1 561 ? -2.952 21.222 -7.000 1.00 88.00 561 GLN A N 1
ATOM 4273 C CA . GLN A 1 561 ? -2.179 20.893 -5.801 1.00 88.00 561 GLN A CA 1
ATOM 4274 C C . GLN A 1 561 ? -3.036 20.816 -4.529 1.00 88.00 561 GLN A C 1
ATOM 4276 O O . GLN A 1 561 ? -2.695 20.061 -3.619 1.00 88.00 561 GLN A O 1
ATOM 4281 N N . LEU A 1 562 ? -4.173 21.515 -4.464 1.00 87.75 562 LEU A N 1
ATOM 4282 C CA . LEU A 1 562 ? -5.124 21.422 -3.351 1.00 87.75 562 LEU A CA 1
ATOM 4283 C C . LEU A 1 562 ? -5.772 20.030 -3.247 1.00 87.75 562 LEU A C 1
ATOM 4285 O O . LEU A 1 562 ? -6.200 19.643 -2.168 1.00 87.75 562 LEU A O 1
ATOM 4289 N N . SER A 1 563 ? -5.777 19.231 -4.318 1.00 83.38 563 SER A N 1
ATOM 4290 C CA . SER A 1 563 ? -6.203 17.824 -4.259 1.00 83.38 563 SER A CA 1
ATOM 4291 C C . SER A 1 563 ? -5.088 16.851 -3.839 1.00 83.38 563 SER A C 1
ATOM 4293 O O . SER A 1 563 ? -5.368 15.710 -3.471 1.00 83.38 563 SER A O 1
ATOM 4295 N N . VAL A 1 564 ? -3.818 17.280 -3.867 1.00 80.81 564 VAL A N 1
ATOM 4296 C CA . VAL A 1 564 ? -2.653 16.397 -3.696 1.00 80.81 564 VAL A CA 1
ATOM 4297 C C . VAL A 1 564 ? -2.168 16.388 -2.244 1.00 80.81 564 VAL A C 1
ATOM 4299 O O . VAL A 1 564 ? -1.430 17.273 -1.805 1.00 80.81 564 VAL A O 1
ATOM 4302 N N . GLY A 1 565 ? -2.554 15.347 -1.506 1.00 79.12 565 GLY A N 1
ATOM 4303 C CA . GLY A 1 565 ? -1.962 14.999 -0.208 1.00 79.12 565 GLY A CA 1
ATOM 4304 C C . GLY A 1 565 ? -0.859 13.945 -0.340 1.00 79.12 565 GLY A C 1
ATOM 4305 O O . GLY A 1 565 ? 0.305 14.181 -0.022 1.00 79.12 565 GLY A O 1
ATOM 4306 N N . GLN A 1 566 ? -1.203 12.806 -0.938 1.00 85.25 566 GLN A N 1
ATOM 4307 C CA . GLN A 1 566 ? -0.290 11.716 -1.286 1.00 85.25 566 GLN A CA 1
ATOM 4308 C C . GLN A 1 566 ? -0.316 11.495 -2.808 1.00 85.25 566 GLN A C 1
ATOM 4310 O O . GLN A 1 566 ? -1.363 11.663 -3.430 1.00 85.25 566 GLN A O 1
ATOM 4315 N N . ALA A 1 567 ? 0.816 11.107 -3.409 1.00 69.75 567 ALA A N 1
ATOM 4316 C CA . ALA A 1 567 ? 0.864 10.692 -4.814 1.00 69.75 567 ALA A CA 1
ATOM 4317 C C . ALA A 1 567 ? -0.154 9.594 -5.139 1.00 69.75 567 ALA A C 1
ATOM 4319 O O . ALA A 1 567 ? -0.260 8.616 -4.390 1.00 69.75 567 ALA A O 1
ATOM 4320 N N . THR A 1 568 ? -0.842 9.719 -6.280 1.00 68.62 568 THR A N 1
ATOM 4321 C CA . THR A 1 568 ? -1.819 8.713 -6.725 1.00 68.62 568 THR A CA 1
ATOM 4322 C C . THR A 1 568 ? -1.141 7.376 -7.027 1.00 68.62 568 THR A C 1
ATOM 4324 O O . THR A 1 568 ? -1.657 6.315 -6.668 1.00 68.62 568 THR A O 1
ATOM 4327 N N . GLN A 1 569 ? 0.056 7.430 -7.618 1.00 57.53 569 GLN A N 1
ATOM 4328 C CA . GLN A 1 569 ? 0.927 6.287 -7.853 1.00 57.53 569 GLN A CA 1
ATOM 4329 C C . GLN A 1 569 ? 1.811 6.017 -6.625 1.00 57.53 569 GLN A C 1
ATOM 4331 O O . GLN A 1 569 ? 2.510 6.900 -6.132 1.00 57.53 569 GLN A O 1
ATOM 4336 N N . THR A 1 570 ? 1.797 4.777 -6.135 1.00 57.34 570 THR A N 1
ATOM 4337 C CA . THR A 1 570 ? 2.627 4.310 -5.010 1.00 57.34 570 THR A CA 1
ATOM 4338 C C . THR A 1 570 ? 3.159 2.902 -5.270 1.00 57.34 570 THR A C 1
ATOM 4340 O O . THR A 1 570 ? 2.547 2.122 -6.002 1.00 57.34 570 THR A O 1
ATOM 4343 N N . PHE A 1 571 ? 4.302 2.584 -4.664 1.00 50.94 571 PHE A N 1
ATOM 4344 C CA . PHE A 1 571 ? 5.152 1.426 -4.936 1.00 50.94 571 PHE A CA 1
ATOM 4345 C C . PHE A 1 571 ? 5.455 0.636 -3.662 1.00 50.94 571 PHE A C 1
ATOM 4347 O O . PHE A 1 571 ? 5.683 1.216 -2.598 1.00 50.94 571 PHE A O 1
ATOM 4354 N N . ALA A 1 572 ? 5.544 -0.690 -3.784 1.00 45.09 572 ALA A N 1
ATOM 4355 C CA . ALA A 1 572 ? 5.911 -1.570 -2.680 1.00 45.09 572 ALA A CA 1
ATOM 4356 C C . ALA A 1 572 ? 7.417 -1.456 -2.373 1.00 45.09 572 ALA A C 1
ATOM 4358 O O . ALA A 1 572 ? 8.249 -1.937 -3.135 1.00 45.09 572 ALA A O 1
ATOM 4359 N N . THR A 1 573 ? 7.763 -0.862 -1.227 1.00 40.25 573 THR A N 1
ATOM 4360 C CA . THR A 1 573 ? 9.113 -0.694 -0.639 1.00 40.25 573 THR A CA 1
ATOM 4361 C C . THR A 1 573 ? 9.989 -1.956 -0.465 1.00 40.25 573 THR A C 1
ATOM 4363 O O . THR A 1 573 ? 11.035 -1.868 0.180 1.00 40.25 573 THR A O 1
ATOM 4366 N N . THR A 1 574 ? 9.610 -3.127 -0.984 1.00 35.34 574 THR A N 1
ATOM 4367 C CA . THR A 1 574 ? 10.319 -4.405 -0.775 1.00 35.34 574 THR A CA 1
ATOM 4368 C C . THR A 1 574 ? 11.701 -4.381 -1.420 1.00 35.34 574 THR A C 1
ATOM 4370 O O . THR A 1 574 ? 11.862 -4.672 -2.603 1.00 35.34 574 THR A O 1
ATOM 4373 N N . ALA A 1 575 ? 12.723 -4.061 -0.630 1.00 26.55 575 ALA A N 1
ATOM 4374 C CA . ALA A 1 575 ? 14.112 -4.184 -1.036 1.00 26.55 575 ALA A CA 1
ATOM 4375 C C . ALA A 1 575 ? 14.669 -5.548 -0.611 1.00 26.55 575 ALA A C 1
ATOM 4377 O O . ALA A 1 575 ? 14.756 -5.839 0.581 1.00 26.55 575 ALA A O 1
ATOM 4378 N N . TYR A 1 576 ? 15.098 -6.362 -1.578 1.00 27.06 576 TYR A N 1
ATOM 4379 C CA . TYR A 1 576 ? 15.862 -7.583 -1.320 1.00 27.06 576 TYR A CA 1
ATOM 4380 C C . TYR A 1 576 ? 17.169 -7.571 -2.116 1.00 27.06 576 TYR A C 1
ATOM 4382 O O . TYR A 1 576 ? 17.172 -7.401 -3.334 1.00 27.06 576 TYR A O 1
ATOM 4390 N N . SER A 1 577 ? 18.294 -7.755 -1.426 1.00 25.25 577 SER A N 1
ATOM 4391 C CA . SER A 1 577 ? 19.615 -7.893 -2.041 1.00 25.25 577 SER A CA 1
ATOM 4392 C C . SER A 1 577 ? 19.817 -9.319 -2.562 1.00 25.25 577 SER A C 1
ATOM 4394 O O . SER A 1 577 ? 19.746 -10.261 -1.772 1.00 25.25 577 SER A O 1
ATOM 4396 N N . LYS A 1 578 ? 20.103 -9.477 -3.864 1.00 24.75 578 LYS A N 1
ATOM 4397 C CA . LYS A 1 578 ? 20.368 -10.775 -4.517 1.00 24.75 578 LYS A CA 1
ATOM 4398 C C . LYS A 1 578 ? 21.363 -11.620 -3.698 1.00 24.75 578 LYS A C 1
ATOM 4400 O O . LYS A 1 578 ? 22.515 -11.234 -3.535 1.00 24.75 578 LYS A O 1
ATOM 4405 N N . THR A 1 579 ? 20.958 -12.809 -3.262 1.00 26.61 579 THR A N 1
ATOM 4406 C CA . THR A 1 579 ? 21.883 -13.878 -2.854 1.00 26.61 579 THR A CA 1
ATOM 4407 C C . THR A 1 579 ? 22.367 -14.637 -4.093 1.00 26.61 579 THR A C 1
ATOM 4409 O O . THR A 1 579 ? 21.601 -14.856 -5.035 1.00 26.61 579 THR A O 1
ATOM 4412 N N . ARG A 1 580 ? 23.650 -15.024 -4.129 1.00 25.58 580 ARG A N 1
ATOM 4413 C CA . ARG A 1 580 ? 24.257 -15.715 -5.281 1.00 25.58 580 ARG A CA 1
ATOM 4414 C C . ARG A 1 580 ? 23.950 -17.218 -5.303 1.00 25.58 580 ARG A C 1
ATOM 4416 O O . ARG A 1 580 ? 24.055 -17.905 -4.290 1.00 25.58 580 ARG A O 1
A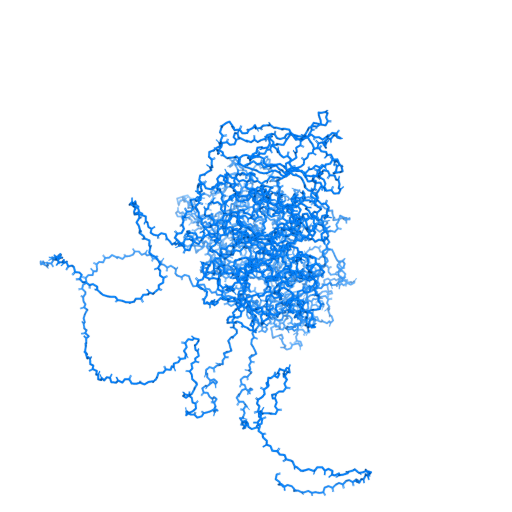TOM 4423 N N . ASN A 1 581 ? 23.669 -17.732 -6.501 1.00 29.70 581 ASN A N 1
ATOM 4424 C CA . ASN A 1 581 ? 23.423 -19.153 -6.757 1.00 29.70 581 ASN A CA 1
ATOM 4425 C C . ASN A 1 581 ? 24.643 -20.021 -6.403 1.00 29.70 581 ASN A C 1
ATOM 4427 O O . ASN A 1 581 ? 25.745 -19.766 -6.887 1.00 29.70 581 ASN A O 1
ATOM 4431 N N . THR A 1 582 ? 24.430 -21.100 -5.645 1.00 27.58 582 THR A N 1
ATOM 4432 C CA . THR A 1 582 ? 25.435 -22.152 -5.414 1.00 27.58 582 THR A CA 1
ATOM 4433 C C . THR A 1 582 ? 24.865 -23.491 -5.869 1.00 27.58 582 THR A C 1
ATOM 4435 O O . THR A 1 582 ? 23.839 -23.923 -5.354 1.00 27.58 582 THR A O 1
ATOM 4438 N N . ALA A 1 583 ? 25.512 -24.154 -6.829 1.00 29.48 583 ALA A N 1
ATOM 4439 C CA . ALA A 1 583 ? 25.089 -25.476 -7.286 1.00 29.48 583 ALA A CA 1
ATOM 4440 C C . ALA A 1 583 ? 25.580 -26.568 -6.321 1.00 29.48 583 ALA A C 1
ATOM 4442 O O . ALA A 1 583 ? 26.782 -26.691 -6.076 1.00 29.48 583 ALA A O 1
ATOM 4443 N N . THR A 1 584 ? 24.662 -27.382 -5.803 1.00 31.91 584 THR A N 1
ATOM 4444 C CA . THR A 1 584 ? 24.959 -28.534 -4.944 1.00 31.91 584 THR A CA 1
ATOM 4445 C C . THR A 1 584 ? 24.848 -29.845 -5.723 1.00 31.91 584 THR A C 1
ATOM 4447 O O . THR A 1 584 ? 23.869 -30.103 -6.415 1.00 31.91 584 THR A O 1
ATOM 4450 N N . ILE A 1 585 ? 25.867 -30.696 -5.590 1.00 37.12 585 ILE A N 1
ATOM 4451 C CA . ILE A 1 585 ? 25.859 -32.089 -6.058 1.00 37.12 585 ILE A CA 1
ATOM 4452 C C . ILE A 1 585 ? 25.792 -32.975 -4.815 1.00 37.12 585 ILE A C 1
ATOM 4454 O O . ILE A 1 585 ? 26.500 -32.706 -3.844 1.00 37.12 585 ILE A O 1
ATOM 4458 N N . ASP A 1 586 ? 24.981 -34.034 -4.850 1.00 39.56 586 ASP A N 1
ATOM 4459 C CA . ASP A 1 586 ? 24.937 -35.040 -3.784 1.00 39.56 586 ASP A CA 1
ATOM 4460 C C . ASP A 1 586 ? 26.352 -35.614 -3.521 1.00 39.56 586 ASP A C 1
ATOM 4462 O O . ASP A 1 586 ? 26.968 -36.190 -4.433 1.00 39.56 586 ASP A O 1
ATOM 4466 N N . PRO A 1 587 ? 26.886 -35.496 -2.286 1.00 37.72 587 PRO A N 1
ATOM 4467 C CA . PRO A 1 587 ? 28.169 -36.078 -1.913 1.00 37.72 587 PRO A CA 1
ATOM 4468 C C . PRO A 1 587 ? 28.302 -37.574 -2.231 1.00 37.72 587 PRO A C 1
ATOM 4470 O O . PRO A 1 587 ? 29.411 -38.009 -2.536 1.00 37.72 587 PRO A O 1
ATOM 4473 N N . ALA A 1 588 ? 27.217 -38.359 -2.222 1.00 45.03 588 ALA A N 1
ATOM 4474 C CA . ALA A 1 588 ? 27.234 -39.786 -2.564 1.00 45.03 588 ALA A CA 1
ATOM 4475 C C . ALA A 1 588 ? 27.493 -40.044 -4.064 1.00 45.03 588 ALA A C 1
ATOM 4477 O O . ALA A 1 588 ? 28.200 -40.991 -4.429 1.00 45.03 588 ALA A O 1
ATOM 4478 N N . VAL A 1 589 ? 27.009 -39.161 -4.944 1.00 44.09 589 VAL A N 1
ATOM 4479 C CA . VAL A 1 589 ? 27.304 -39.196 -6.390 1.00 44.09 589 VAL A CA 1
ATOM 4480 C C . VAL A 1 589 ? 28.770 -38.819 -6.638 1.00 44.09 589 VAL A C 1
ATOM 4482 O O . VAL A 1 589 ? 29.477 -39.484 -7.398 1.00 44.09 589 VAL A O 1
ATOM 4485 N N . LEU A 1 590 ? 29.287 -37.826 -5.907 1.00 39.88 590 LEU A N 1
ATOM 4486 C CA . LEU A 1 590 ? 30.718 -37.479 -5.881 1.00 39.88 590 LEU A CA 1
ATOM 4487 C C . LEU A 1 590 ? 31.615 -38.587 -5.287 1.00 39.88 590 LEU A C 1
ATOM 4489 O O . LEU A 1 590 ? 32.812 -38.642 -5.588 1.00 39.88 590 LEU A O 1
ATOM 4493 N N . GLN A 1 591 ? 31.053 -39.480 -4.469 1.00 42.47 591 GLN A N 1
ATOM 4494 C CA . GLN A 1 591 ? 31.756 -40.616 -3.864 1.00 42.47 591 GLN A CA 1
ATOM 4495 C C . GLN A 1 591 ? 31.875 -41.828 -4.801 1.00 42.47 591 GLN A C 1
ATOM 4497 O O . GLN A 1 591 ? 32.795 -42.630 -4.643 1.00 42.47 591 GLN A O 1
ATOM 4502 N N . THR A 1 592 ? 30.963 -41.959 -5.770 1.00 43.50 592 THR A N 1
ATOM 4503 C CA . THR A 1 592 ? 30.871 -43.105 -6.695 1.00 43.50 592 THR A CA 1
ATOM 4504 C C . THR A 1 592 ? 31.319 -42.790 -8.124 1.00 43.50 592 THR A C 1
ATOM 4506 O O . THR A 1 592 ? 31.669 -43.714 -8.860 1.00 43.50 592 THR A O 1
ATOM 4509 N N . SER A 1 593 ? 31.392 -41.509 -8.507 1.00 42.16 593 SER A N 1
ATOM 4510 C CA . SER A 1 593 ? 31.967 -41.072 -9.784 1.00 42.16 593 SER A CA 1
ATOM 4511 C C . SER A 1 593 ? 33.423 -41.537 -9.933 1.00 42.16 593 SER A C 1
ATOM 4513 O O . SER A 1 593 ? 34.334 -41.086 -9.237 1.00 42.16 593 SER A O 1
ATOM 4515 N N . ASN A 1 594 ? 33.644 -42.461 -10.866 1.00 44.66 594 ASN A N 1
ATOM 4516 C CA . ASN A 1 594 ? 34.895 -43.193 -11.069 1.00 44.66 594 ASN A CA 1
ATOM 4517 C C . ASN A 1 594 ? 35.896 -42.479 -12.006 1.00 44.66 594 ASN A C 1
ATOM 4519 O O . ASN A 1 594 ? 36.885 -43.071 -12.442 1.00 44.66 594 ASN A O 1
ATOM 4523 N N . GLY A 1 595 ? 35.678 -41.188 -12.276 1.00 44.28 595 GLY A N 1
ATOM 4524 C CA . GLY A 1 595 ? 36.549 -40.331 -13.079 1.00 44.28 595 GLY A CA 1
ATOM 4525 C C . GLY A 1 595 ? 37.504 -39.464 -12.252 1.00 44.28 595 GLY A C 1
ATOM 4526 O O . GLY A 1 595 ? 37.258 -38.271 -12.135 1.00 44.28 595 GLY A O 1
ATOM 4527 N N . HIS A 1 596 ? 38.567 -40.063 -11.692 1.00 37.59 596 HIS A N 1
ATOM 4528 C CA . HIS A 1 596 ? 39.936 -39.517 -11.500 1.00 37.59 596 HIS A CA 1
ATOM 4529 C C . HIS A 1 596 ? 40.707 -40.305 -10.421 1.00 37.59 596 HIS A C 1
ATOM 4531 O O . HIS A 1 596 ? 40.154 -40.700 -9.396 1.00 37.59 596 HIS A O 1
ATOM 4537 N N . SER A 1 597 ? 42.009 -40.521 -10.636 1.00 40.12 597 SER A N 1
ATOM 4538 C CA . SER A 1 597 ? 42.896 -41.185 -9.673 1.00 40.12 597 SER A CA 1
ATOM 4539 C C . SER A 1 597 ? 43.352 -40.235 -8.556 1.00 40.12 597 SER A C 1
ATOM 4541 O O . SER A 1 597 ? 43.387 -39.017 -8.730 1.00 40.12 597 SER A O 1
ATOM 4543 N N . GLY A 1 598 ? 43.733 -40.796 -7.400 1.00 40.06 598 GLY A N 1
ATOM 4544 C CA . GLY A 1 598 ? 44.058 -40.020 -6.192 1.00 40.06 598 GLY A CA 1
ATOM 4545 C C . GLY A 1 598 ? 45.133 -38.941 -6.381 1.00 40.06 598 GLY A C 1
ATOM 4546 O O . GLY A 1 598 ? 45.004 -37.867 -5.809 1.00 40.06 598 GLY A O 1
ATOM 4547 N N . GLY A 1 599 ? 46.119 -39.170 -7.257 1.00 37.41 599 GLY A N 1
ATOM 4548 C CA . GLY A 1 599 ? 47.181 -38.197 -7.555 1.00 37.41 599 GLY A CA 1
ATOM 4549 C C . GLY A 1 599 ? 46.716 -36.891 -8.218 1.00 37.41 599 GLY A C 1
ATOM 4550 O O . GLY A 1 599 ? 47.493 -35.945 -8.269 1.00 37.41 599 GLY A O 1
ATOM 4551 N N . ASN A 1 600 ? 45.464 -36.813 -8.689 1.00 41.25 600 ASN A N 1
ATOM 4552 C CA . ASN A 1 600 ? 44.873 -35.581 -9.224 1.00 41.25 600 ASN A CA 1
ATOM 4553 C C . ASN A 1 600 ? 43.958 -34.852 -8.217 1.00 41.25 600 ASN A C 1
ATOM 4555 O O . ASN A 1 600 ? 43.460 -33.777 -8.544 1.00 41.25 600 ASN A O 1
ATOM 4559 N N . ARG A 1 601 ? 43.708 -35.401 -7.015 1.00 41.53 601 ARG A N 1
ATOM 4560 C CA . ARG A 1 601 ? 42.860 -34.742 -5.998 1.00 41.53 601 ARG A CA 1
ATOM 4561 C C . ARG A 1 601 ? 43.615 -33.703 -5.159 1.00 41.53 601 ARG A C 1
ATOM 4563 O O . ARG A 1 601 ? 43.011 -32.710 -4.771 1.00 41.53 601 ARG A O 1
ATOM 4570 N N . ASP A 1 602 ? 44.926 -33.855 -4.985 1.00 36.38 602 ASP A N 1
ATOM 4571 C CA . ASP A 1 602 ? 45.753 -32.928 -4.188 1.00 36.38 602 ASP A CA 1
ATOM 4572 C C . ASP A 1 602 ? 45.955 -31.542 -4.844 1.00 36.38 602 ASP A C 1
ATOM 4574 O O . ASP A 1 602 ? 46.440 -30.615 -4.201 1.00 36.38 602 ASP A O 1
ATOM 4578 N N . ALA A 1 603 ? 45.571 -31.377 -6.117 1.00 34.09 603 ALA A N 1
ATOM 4579 C CA . ALA A 1 603 ? 45.669 -30.109 -6.848 1.00 34.09 603 ALA A CA 1
ATOM 4580 C C . ALA A 1 603 ? 44.425 -29.205 -6.714 1.00 34.09 603 ALA A C 1
ATOM 4582 O O . ALA A 1 603 ? 44.490 -28.031 -7.076 1.00 34.09 603 ALA A O 1
ATOM 4583 N N . TYR A 1 604 ? 43.298 -29.733 -6.220 1.00 35.84 604 TYR A N 1
ATOM 4584 C CA . TYR A 1 604 ? 42.021 -29.016 -6.168 1.00 35.84 604 TYR A CA 1
ATOM 4585 C C . TYR A 1 604 ? 41.183 -29.416 -4.948 1.00 35.84 604 TYR A C 1
ATOM 4587 O O . TYR A 1 604 ? 40.249 -30.205 -5.079 1.00 35.84 604 TYR A O 1
ATOM 4595 N N . TRP A 1 605 ? 41.435 -28.802 -3.786 1.00 28.20 605 TRP A N 1
ATOM 4596 C CA . TRP A 1 605 ? 40.330 -28.475 -2.877 1.00 28.20 605 TRP A CA 1
ATOM 4597 C C . TRP A 1 605 ? 40.613 -27.267 -1.972 1.00 28.20 605 TRP A C 1
ATOM 4599 O O . TRP A 1 605 ? 41.286 -27.365 -0.950 1.00 28.20 605 TRP A O 1
ATOM 4609 N N . SER A 1 606 ? 39.987 -26.141 -2.301 1.00 29.62 606 SER A N 1
ATOM 4610 C CA . SER A 1 606 ? 39.352 -25.298 -1.291 1.00 29.62 606 SER A CA 1
ATOM 4611 C C . SER A 1 606 ? 38.030 -24.796 -1.853 1.00 29.62 606 SER A C 1
ATOM 4613 O O . SER A 1 606 ? 37.950 -24.415 -3.019 1.00 29.62 606 SER A O 1
ATOM 4615 N N . THR A 1 607 ? 36.986 -24.838 -1.030 1.00 35.12 607 THR A N 1
ATOM 4616 C CA . THR A 1 607 ? 35.619 -24.429 -1.383 1.00 35.12 607 THR A CA 1
ATOM 4617 C C . THR A 1 607 ? 35.070 -23.444 -0.353 1.00 35.12 607 THR A C 1
ATOM 4619 O O . THR A 1 607 ? 33.909 -23.513 0.039 1.00 35.12 607 THR A O 1
ATOM 4622 N N . SER A 1 608 ? 35.930 -22.533 0.102 1.00 25.33 608 SER A N 1
ATOM 4623 C CA . SER A 1 608 ? 35.567 -21.349 0.881 1.00 25.33 608 SER A CA 1
ATOM 4624 C C . SER A 1 608 ? 36.175 -20.108 0.237 1.00 25.33 608 SER A C 1
ATOM 4626 O O . SER A 1 608 ? 37.366 -20.108 -0.089 1.00 25.33 608 SER A O 1
ATOM 4628 N N . ALA A 1 609 ? 35.401 -19.027 0.136 1.00 22.92 609 ALA A N 1
ATOM 4629 C CA . ALA A 1 609 ? 35.986 -17.701 -0.023 1.00 22.92 609 ALA A CA 1
ATOM 4630 C C . ALA A 1 609 ? 36.901 -17.431 1.188 1.00 22.92 609 ALA A C 1
ATOM 4632 O O . ALA A 1 609 ? 36.466 -17.580 2.329 1.00 22.92 609 ALA A O 1
ATOM 4633 N N . GLY A 1 610 ? 38.175 -17.105 0.940 1.00 37.72 610 GLY A N 1
ATOM 4634 C CA . GLY A 1 610 ? 39.151 -16.805 1.998 1.00 37.72 610 GLY A CA 1
ATOM 4635 C C . GLY A 1 610 ? 40.428 -17.656 2.057 1.00 37.72 610 GLY A C 1
ATOM 4636 O O . GLY A 1 610 ? 41.194 -17.477 3.000 1.00 37.72 610 GLY A O 1
ATOM 4637 N N . SER A 1 611 ? 40.721 -18.548 1.095 1.00 24.78 611 SER A N 1
ATOM 4638 C CA . SER A 1 611 ? 42.017 -19.259 1.085 1.00 24.78 611 SER A CA 1
ATOM 4639 C C . SER A 1 611 ? 42.721 -19.343 -0.279 1.00 24.78 611 SER A C 1
ATOM 4641 O O . SER A 1 611 ? 42.560 -20.308 -1.027 1.00 24.78 611 SER A O 1
ATOM 4643 N N . THR A 1 612 ? 43.641 -18.412 -0.530 1.00 27.09 612 THR A N 1
ATOM 4644 C CA . THR A 1 612 ? 44.885 -18.725 -1.251 1.00 27.09 612 THR A CA 1
ATOM 4645 C C . THR A 1 612 ? 45.988 -18.974 -0.227 1.00 27.09 612 THR A C 1
ATOM 4647 O O . THR A 1 612 ? 46.485 -18.036 0.393 1.00 27.09 612 THR A O 1
ATOM 4650 N N . SER A 1 613 ? 46.384 -20.231 -0.034 1.00 26.34 613 SER A N 1
ATOM 4651 C CA . SER A 1 613 ? 47.550 -20.574 0.785 1.00 26.34 613 SER A CA 1
ATOM 4652 C C . SER A 1 613 ? 48.817 -20.594 -0.070 1.00 26.34 613 SER A C 1
ATOM 4654 O O . SER A 1 613 ? 48.953 -21.450 -0.944 1.00 26.34 613 SER A O 1
ATOM 4656 N N . SER A 1 614 ? 49.775 -19.714 0.216 1.00 27.48 614 SER A N 1
ATOM 4657 C CA . SER A 1 614 ? 51.130 -19.770 -0.345 1.00 27.48 614 SER A CA 1
ATOM 4658 C C . SER A 1 614 ? 52.163 -19.721 0.783 1.00 27.48 614 SER A C 1
ATOM 4660 O O . SER A 1 614 ? 52.374 -18.696 1.424 1.00 27.48 614 SER A O 1
ATOM 4662 N N . ALA A 1 615 ? 52.798 -20.862 1.059 1.00 28.23 615 ALA A N 1
ATOM 4663 C CA . ALA A 1 615 ? 53.788 -20.979 2.124 1.00 28.23 615 ALA A CA 1
ATOM 4664 C C . ALA A 1 615 ? 54.958 -21.876 1.707 1.00 28.23 615 ALA A C 1
ATOM 4666 O O . ALA A 1 615 ? 54.881 -23.095 1.798 1.00 28.23 615 ALA A O 1
ATOM 4667 N N . GLU A 1 616 ? 56.061 -21.251 1.298 1.00 27.67 616 GLU A N 1
ATOM 4668 C CA . GLU A 1 616 ? 57.430 -21.758 1.430 1.00 27.67 616 GLU A CA 1
ATOM 4669 C C . GLU A 1 616 ? 58.391 -20.556 1.242 1.00 27.67 616 GLU A C 1
ATOM 4671 O O . GLU A 1 616 ? 58.077 -19.637 0.492 1.00 27.67 616 GLU A O 1
ATOM 4676 N N . ARG A 1 617 ? 59.551 -20.452 1.907 1.00 25.62 617 ARG A N 1
ATOM 4677 C CA . ARG A 1 617 ? 60.326 -21.479 2.627 1.00 25.62 617 ARG A CA 1
ATOM 4678 C C . ARG A 1 617 ? 61.213 -20.864 3.737 1.00 25.62 617 ARG A C 1
ATOM 4680 O O . ARG A 1 617 ? 61.636 -19.723 3.611 1.00 25.62 617 ARG A O 1
ATOM 4687 N N . GLN A 1 618 ? 61.623 -21.722 4.687 1.00 23.84 618 GLN A N 1
ATOM 4688 C CA . GLN A 1 618 ? 62.685 -21.584 5.721 1.00 23.84 618 GLN A CA 1
ATOM 4689 C C . GLN A 1 618 ? 62.262 -21.010 7.097 1.00 23.84 618 GLN A C 1
ATOM 4691 O O . GLN A 1 618 ? 61.577 -20.000 7.147 1.00 23.84 618 GLN A O 1
ATOM 4696 N N . ALA A 1 619 ? 62.688 -21.554 8.255 1.00 25.64 619 ALA A N 1
ATOM 4697 C CA . ALA A 1 619 ? 63.261 -22.878 8.595 1.00 25.64 619 ALA A CA 1
ATOM 4698 C C . ALA A 1 619 ? 63.300 -23.090 10.141 1.00 25.64 619 ALA A C 1
ATOM 4700 O O . ALA A 1 619 ? 63.414 -22.103 10.857 1.00 25.64 619 ALA A O 1
ATOM 4701 N N . MET A 1 620 ? 63.378 -24.356 10.620 1.00 25.17 620 MET A N 1
ATOM 4702 C CA . MET A 1 620 ? 63.874 -24.780 11.970 1.00 25.17 620 MET A CA 1
ATOM 4703 C C . MET A 1 620 ? 63.022 -24.400 13.232 1.00 25.17 620 MET A C 1
ATOM 4705 O O . MET A 1 620 ? 62.342 -23.388 13.214 1.00 25.17 620 MET A O 1
ATOM 4709 N N . ILE A 1 621 ? 62.994 -25.116 14.387 1.00 26.02 621 ILE A N 1
ATOM 4710 C CA . ILE A 1 621 ? 63.356 -26.515 14.769 1.00 26.02 621 ILE A CA 1
ATOM 4711 C C . ILE A 1 621 ? 62.740 -26.938 16.155 1.00 26.02 621 ILE A C 1
ATOM 4713 O O . ILE A 1 621 ? 62.639 -26.102 17.043 1.00 26.02 621 ILE A O 1
ATOM 4717 N N . LEU A 1 622 ? 62.442 -28.244 16.349 1.00 27.34 622 LEU A N 1
ATOM 4718 C CA . LEU A 1 622 ? 62.142 -29.027 17.598 1.00 27.34 622 LEU A CA 1
ATOM 4719 C C . LEU A 1 622 ? 60.977 -28.651 18.594 1.00 27.34 622 LEU A C 1
ATOM 4721 O O . LEU A 1 622 ? 60.451 -27.546 18.533 1.00 27.34 622 LEU A O 1
ATOM 4725 N N . PRO A 1 623 ? 60.529 -29.587 19.493 1.00 47.62 623 PRO A N 1
ATOM 4726 C CA . PRO A 1 623 ? 59.254 -29.491 20.251 1.00 47.62 623 PRO A CA 1
ATOM 4727 C C . PRO A 1 623 ? 59.291 -29.758 21.793 1.00 47.62 623 PRO A C 1
ATOM 4729 O O . PRO A 1 623 ? 60.279 -30.258 22.330 1.00 47.62 623 PRO A O 1
ATOM 4732 N N . GLY A 1 624 ? 58.147 -29.561 22.483 1.00 27.58 624 GLY A N 1
ATOM 4733 C CA . GLY A 1 624 ? 57.816 -30.112 23.825 1.00 27.58 624 GLY A CA 1
ATOM 4734 C C . GLY A 1 624 ? 56.967 -29.175 24.725 1.00 27.58 624 GLY A C 1
ATOM 4735 O O . GLY A 1 624 ? 56.913 -27.987 24.437 1.00 27.58 624 GLY A O 1
ATOM 4736 N N . ILE A 1 625 ? 56.314 -29.585 25.835 1.00 29.81 625 ILE A N 1
ATOM 4737 C CA . ILE A 1 625 ? 55.864 -30.912 26.341 1.00 29.81 625 ILE A CA 1
ATOM 4738 C C . ILE A 1 625 ? 54.937 -30.705 27.593 1.00 29.81 625 ILE A C 1
ATOM 4740 O O . ILE A 1 625 ? 55.241 -29.800 28.361 1.00 29.81 625 ILE A O 1
ATOM 4744 N N . VAL A 1 626 ? 53.909 -31.557 27.860 1.00 29.73 626 VAL A N 1
ATOM 4745 C CA . VAL A 1 626 ? 53.190 -31.736 29.187 1.00 29.73 626 VAL A CA 1
ATOM 4746 C C . VAL A 1 626 ? 52.373 -30.514 29.733 1.00 29.73 626 VAL A C 1
ATOM 4748 O O . VAL A 1 626 ? 52.666 -29.387 29.371 1.00 29.73 626 VAL A O 1
ATOM 4751 N N . ALA A 1 627 ? 51.362 -30.567 30.635 1.00 28.33 627 ALA A N 1
ATOM 4752 C CA . ALA A 1 627 ? 50.247 -31.483 31.019 1.00 28.33 627 ALA A CA 1
ATOM 4753 C C . ALA A 1 627 ? 49.277 -30.688 31.978 1.00 28.33 627 ALA A C 1
ATOM 4755 O O . ALA A 1 627 ? 49.747 -29.783 32.656 1.00 28.33 627 ALA A O 1
ATOM 4756 N N . PHE A 1 628 ? 47.929 -30.774 31.939 1.00 29.97 628 PHE A N 1
ATOM 4757 C CA . PHE A 1 628 ? 46.984 -31.758 32.551 1.00 29.97 628 PHE A CA 1
ATOM 4758 C C . PHE A 1 628 ? 46.780 -31.645 34.103 1.00 29.97 628 PHE A C 1
ATOM 4760 O O . PHE A 1 628 ? 47.758 -31.747 34.832 1.00 29.97 628 PHE A O 1
ATOM 4767 N N . VAL A 1 629 ? 45.505 -31.579 34.575 1.00 32.16 629 VAL A N 1
ATOM 4768 C CA . VAL A 1 629 ? 44.892 -32.166 35.828 1.00 32.16 629 VAL A CA 1
ATOM 4769 C C . VAL A 1 629 ? 44.153 -31.211 36.825 1.00 32.16 629 VAL A C 1
ATOM 4771 O O . VAL A 1 629 ? 44.706 -30.208 37.249 1.00 32.16 629 VAL A O 1
ATOM 4774 N N . ALA A 1 630 ? 42.947 -31.654 37.263 1.00 28.56 630 ALA A N 1
ATOM 4775 C CA . ALA A 1 630 ? 42.095 -31.293 38.440 1.00 28.56 630 ALA A CA 1
ATOM 4776 C C . ALA A 1 630 ? 41.499 -29.858 38.578 1.00 28.56 630 ALA A C 1
ATOM 4778 O O . ALA A 1 630 ? 42.194 -28.886 38.325 1.00 28.56 630 ALA A O 1
ATOM 4779 N N . VAL A 1 631 ? 40.224 -29.582 38.943 1.00 32.09 631 VAL A N 1
ATOM 4780 C CA . VAL A 1 631 ? 39.009 -30.312 39.446 1.00 32.09 631 VAL A CA 1
ATOM 4781 C C . VAL A 1 631 ? 38.805 -30.412 40.983 1.00 32.09 631 VAL A C 1
ATOM 4783 O O . VAL A 1 631 ? 39.723 -30.808 41.692 1.00 32.09 631 VAL A O 1
ATOM 4786 N N . LEU A 1 632 ? 37.541 -30.162 41.416 1.00 30.69 632 LEU A N 1
ATOM 4787 C CA . LEU A 1 632 ? 36.836 -30.333 42.727 1.00 30.69 632 LEU A CA 1
ATOM 4788 C C . LEU A 1 632 ? 36.446 -29.004 43.447 1.00 30.69 632 LEU A C 1
ATOM 4790 O O . LEU A 1 632 ? 37.322 -28.213 43.764 1.00 30.69 632 LEU A O 1
ATOM 4794 N N . VAL A 1 633 ? 35.152 -28.601 43.545 1.00 35.50 633 VAL A N 1
ATOM 4795 C CA . VAL A 1 633 ? 33.996 -29.111 44.369 1.00 35.50 633 VAL A CA 1
ATOM 4796 C C . VAL A 1 633 ? 34.013 -28.516 45.796 1.00 35.50 633 VAL A C 1
ATOM 4798 O O . VAL A 1 633 ? 35.053 -28.582 46.437 1.00 35.50 633 VAL A O 1
ATOM 4801 N N . SER A 1 634 ? 32.957 -27.925 46.396 1.00 30.16 634 SER A N 1
ATOM 4802 C CA . SER A 1 634 ? 31.510 -27.680 46.089 1.00 30.16 634 SER A CA 1
ATOM 4803 C C . SER A 1 634 ? 30.960 -26.564 47.029 1.00 30.16 634 SER A C 1
ATOM 4805 O O . SER A 1 634 ? 31.670 -26.203 47.961 1.00 30.16 634 SER A O 1
ATOM 4807 N N . GLY A 1 635 ? 29.736 -26.002 46.953 1.00 27.25 635 GLY A N 1
ATOM 4808 C CA . GLY A 1 635 ? 28.539 -26.188 46.096 1.00 27.25 635 GLY A CA 1
ATOM 4809 C C . GLY A 1 635 ? 27.229 -25.831 46.857 1.00 27.25 635 GLY A C 1
ATOM 4810 O O . GLY A 1 635 ? 27.327 -25.272 47.940 1.00 27.25 635 GLY A O 1
ATOM 4811 N N . MET A 1 636 ? 26.049 -26.227 46.328 1.00 33.91 636 MET A N 1
ATOM 4812 C CA . MET A 1 636 ? 24.783 -26.567 47.055 1.00 33.91 636 MET A CA 1
ATOM 4813 C C . MET A 1 636 ? 24.088 -25.502 47.965 1.00 33.91 636 MET A C 1
ATOM 4815 O O . MET A 1 636 ? 24.710 -24.984 48.877 1.00 33.91 636 MET A O 1
ATOM 4819 N N . TRP A 1 637 ? 22.774 -25.196 47.925 1.00 31.58 637 TRP A N 1
ATOM 4820 C CA . TRP A 1 637 ? 21.591 -25.557 47.098 1.00 31.58 637 TRP A CA 1
ATOM 4821 C C . TRP A 1 637 ? 20.489 -24.484 47.313 1.00 31.58 637 TRP A C 1
ATOM 4823 O O . TRP A 1 637 ? 20.203 -24.178 48.465 1.00 31.58 637 TRP A O 1
ATOM 4833 N N . VAL A 1 638 ? 19.776 -24.051 46.261 1.00 27.28 638 VAL A N 1
ATOM 4834 C CA . VAL A 1 638 ? 18.308 -23.797 46.243 1.00 27.28 638 VAL A CA 1
ATOM 4835 C C . VAL A 1 638 ? 17.835 -24.062 44.805 1.00 27.28 638 VAL A C 1
ATOM 4837 O O . VAL A 1 638 ? 18.547 -23.718 43.865 1.00 27.28 638 VAL A O 1
ATOM 4840 N N . VAL A 1 639 ? 16.666 -24.684 44.609 1.00 31.62 639 VAL A N 1
ATOM 4841 C CA . VAL A 1 639 ? 16.107 -24.986 43.275 1.00 31.62 639 VAL A CA 1
ATOM 4842 C C . VAL A 1 639 ? 14.620 -24.638 43.206 1.00 31.62 639 VAL A C 1
ATOM 4844 O O . VAL A 1 639 ? 13.881 -24.949 44.140 1.00 31.62 639 VAL A O 1
ATOM 4847 N N . ARG A 1 640 ? 14.231 -24.097 42.039 1.00 30.62 640 ARG A N 1
ATOM 4848 C CA . ARG A 1 640 ? 12.897 -23.857 41.433 1.00 30.62 640 ARG A CA 1
ATOM 4849 C C . ARG A 1 640 ? 12.655 -22.371 41.135 1.00 30.62 640 ARG A C 1
ATOM 4851 O O . ARG A 1 640 ? 12.941 -21.535 41.977 1.00 30.62 640 ARG A O 1
ATOM 4858 N N . ALA A 1 641 ? 12.059 -21.997 40.003 1.00 28.64 641 ALA A N 1
ATOM 4859 C CA . ALA A 1 641 ? 11.966 -22.670 38.699 1.00 28.64 641 ALA A CA 1
ATOM 4860 C C . ALA A 1 641 ? 11.553 -21.604 37.668 1.00 28.64 641 ALA A C 1
ATOM 4862 O O . ALA A 1 641 ? 10.511 -20.984 37.851 1.00 28.64 641 ALA A O 1
ATOM 4863 N N . ILE A 1 642 ? 12.331 -21.393 36.602 1.00 28.11 642 ILE A N 1
ATOM 4864 C CA . ILE A 1 642 ? 11.947 -20.499 35.497 1.00 28.11 642 ILE A CA 1
ATOM 4865 C C . ILE A 1 642 ? 12.128 -21.261 34.188 1.00 28.11 642 ILE A C 1
ATOM 4867 O O . ILE A 1 642 ? 13.254 -21.538 33.774 1.00 28.11 642 ILE A O 1
ATOM 4871 N N . VAL A 1 643 ? 11.009 -21.608 33.554 1.00 27.94 643 VAL A N 1
ATOM 4872 C CA . VAL A 1 643 ? 10.991 -22.185 32.207 1.00 27.94 643 VAL A CA 1
ATOM 4873 C C . VAL A 1 643 ? 11.369 -21.082 31.223 1.00 27.94 643 VAL A C 1
ATOM 4875 O O . VAL A 1 643 ? 10.639 -20.107 31.085 1.00 27.94 643 VAL A O 1
ATOM 4878 N N . HIS A 1 644 ? 12.516 -21.224 30.559 1.00 28.56 644 HIS A N 1
ATOM 4879 C CA . HIS A 1 644 ? 12.859 -20.405 29.399 1.00 28.56 644 HIS A CA 1
ATOM 4880 C C . HIS A 1 644 ? 12.395 -21.136 28.141 1.00 28.56 644 HIS A C 1
ATOM 4882 O O . HIS A 1 644 ? 13.021 -22.109 27.719 1.00 28.56 644 HIS A O 1
ATOM 4888 N N . SER A 1 645 ? 11.293 -20.673 27.556 1.00 28.66 645 SER A N 1
ATOM 4889 C CA . SER A 1 645 ? 10.830 -21.139 26.250 1.00 28.66 645 SER A CA 1
ATOM 4890 C C . SER A 1 645 ? 11.718 -20.543 25.157 1.00 28.66 645 SER A C 1
ATOM 4892 O O . SER A 1 645 ? 11.581 -19.372 24.815 1.00 28.66 645 SER A O 1
ATOM 4894 N N . PHE A 1 646 ? 12.629 -21.344 24.605 1.00 26.86 646 PHE A N 1
ATOM 4895 C CA . PHE A 1 646 ? 13.325 -21.003 23.365 1.00 26.86 646 PHE A CA 1
ATOM 4896 C C . PHE A 1 646 ? 12.434 -21.385 22.181 1.00 26.86 646 PHE A C 1
ATOM 4898 O O . PHE A 1 646 ? 12.309 -22.564 21.856 1.00 26.86 646 PHE A O 1
ATOM 4905 N N . THR A 1 647 ? 11.808 -20.398 21.542 1.00 30.09 647 THR A N 1
ATOM 4906 C CA . THR A 1 647 ? 11.091 -20.596 20.278 1.00 30.09 647 THR A CA 1
ATOM 4907 C C . THR A 1 647 ? 12.088 -20.696 19.122 1.00 30.09 647 THR A C 1
ATOM 4909 O O . THR A 1 647 ? 12.931 -19.821 18.925 1.00 30.09 647 THR A O 1
ATOM 4912 N N . ALA A 1 648 ? 11.999 -21.775 18.346 1.00 28.14 648 ALA A N 1
ATOM 4913 C CA . ALA A 1 648 ? 12.753 -21.942 17.109 1.00 28.14 648 ALA A CA 1
ATOM 4914 C C . ALA A 1 648 ? 11.862 -21.536 15.930 1.00 28.14 648 ALA A C 1
ATOM 4916 O O . ALA A 1 648 ? 10.893 -22.228 15.624 1.00 28.14 648 ALA A O 1
ATOM 4917 N N . ALA A 1 649 ? 12.174 -20.413 15.282 1.00 31.12 649 ALA A N 1
ATOM 4918 C CA . ALA A 1 649 ? 11.446 -19.979 14.094 1.00 31.12 649 ALA A CA 1
ATOM 4919 C C . ALA A 1 649 ? 11.685 -20.951 12.926 1.00 31.12 649 ALA A C 1
ATOM 4921 O O . ALA A 1 649 ? 12.826 -21.328 12.648 1.00 31.12 649 ALA A O 1
ATOM 4922 N N . ARG A 1 650 ? 10.610 -21.324 12.226 1.00 34.25 650 ARG A N 1
ATOM 4923 C CA . ARG A 1 650 ? 10.657 -22.085 10.971 1.00 34.25 650 ARG A CA 1
ATOM 4924 C C . ARG A 1 650 ? 10.294 -21.165 9.807 1.00 34.25 650 ARG A C 1
ATOM 4926 O O . ARG A 1 650 ? 9.391 -20.340 9.925 1.00 34.25 650 ARG A O 1
ATOM 4933 N N . ALA A 1 651 ? 11.034 -21.293 8.710 1.00 33.50 651 ALA A N 1
ATOM 4934 C CA . ALA A 1 651 ? 10.807 -20.545 7.477 1.00 33.50 651 ALA A CA 1
ATOM 4935 C C . ALA A 1 651 ? 9.933 -21.349 6.506 1.00 33.50 651 ALA A C 1
ATOM 4937 O O . ALA A 1 651 ? 9.824 -22.568 6.631 1.00 33.50 651 ALA A O 1
ATOM 4938 N N . VAL A 1 652 ? 9.330 -20.651 5.545 1.00 29.66 652 VAL A N 1
ATOM 4939 C CA . VAL A 1 652 ? 8.327 -21.190 4.620 1.00 29.66 652 VAL A CA 1
ATOM 4940 C C . VAL A 1 652 ? 8.722 -20.863 3.189 1.00 29.66 652 VAL A C 1
ATOM 4942 O O . VAL A 1 652 ? 9.050 -19.715 2.908 1.00 29.66 652 VAL A O 1
ATOM 4945 N N . THR A 1 653 ? 8.639 -21.839 2.287 1.00 30.69 653 THR A N 1
ATOM 4946 C CA . THR A 1 653 ? 8.842 -21.633 0.846 1.00 30.69 653 THR A CA 1
ATOM 4947 C C . THR A 1 653 ? 7.490 -21.565 0.141 1.00 30.69 653 THR A C 1
ATOM 4949 O O . THR A 1 653 ? 6.695 -22.500 0.237 1.00 30.69 653 THR A O 1
ATOM 4952 N N . VAL A 1 654 ? 7.236 -20.478 -0.590 1.00 28.95 654 VAL A N 1
ATOM 4953 C CA . VAL A 1 654 ? 6.032 -20.280 -1.413 1.00 28.95 654 VAL A CA 1
ATOM 4954 C C . VAL A 1 654 ? 6.486 -19.986 -2.844 1.00 28.95 654 VAL A C 1
ATOM 4956 O O . VAL A 1 654 ? 7.317 -19.103 -3.054 1.00 28.95 654 VAL A O 1
ATOM 4959 N N . TYR A 1 655 ? 5.990 -20.747 -3.821 1.00 26.92 655 TYR A N 1
ATOM 4960 C CA . TYR A 1 655 ? 6.482 -20.687 -5.200 1.00 26.92 655 TYR A CA 1
ATOM 4961 C C . TYR A 1 655 ? 5.763 -19.634 -6.065 1.00 26.92 655 TYR A C 1
ATOM 4963 O O . TYR A 1 655 ? 4.556 -19.425 -5.956 1.00 26.92 655 TYR A O 1
ATOM 4971 N N . GLY A 1 656 ? 6.551 -18.943 -6.901 1.00 31.28 656 GLY A N 1
ATOM 4972 C CA . GLY A 1 656 ? 6.136 -18.175 -8.088 1.00 31.28 656 GLY A CA 1
ATOM 4973 C C . GLY A 1 656 ? 5.099 -17.047 -7.927 1.00 31.28 656 GLY A C 1
ATOM 4974 O O . GLY A 1 656 ? 4.515 -16.580 -8.907 1.00 31.28 656 GLY A O 1
ATOM 4975 N N . GLN A 1 657 ? 4.841 -16.560 -6.711 1.00 27.42 657 GLN A N 1
ATOM 4976 C CA . GLN A 1 657 ? 3.843 -15.509 -6.520 1.00 27.42 657 GLN A CA 1
ATOM 4977 C C . GLN A 1 657 ? 4.386 -14.103 -6.857 1.00 27.42 657 GLN A C 1
ATOM 4979 O O . GLN A 1 657 ? 5.039 -13.457 -6.038 1.00 27.42 657 GLN A O 1
ATOM 4984 N N . ILE A 1 658 ? 4.062 -13.605 -8.054 1.00 29.67 658 ILE A N 1
ATOM 4985 C CA . ILE A 1 658 ? 4.370 -12.241 -8.527 1.00 29.67 658 ILE A CA 1
ATOM 4986 C C . ILE A 1 658 ? 3.046 -11.472 -8.747 1.00 29.67 658 ILE A C 1
ATOM 4988 O O . ILE A 1 658 ? 2.103 -12.074 -9.270 1.00 29.67 658 ILE A O 1
ATOM 4992 N N . PRO A 1 659 ? 2.941 -10.178 -8.366 1.00 29.75 659 PRO A N 1
ATOM 4993 C CA . PRO A 1 659 ? 1.731 -9.356 -8.504 1.00 29.75 659 PRO A CA 1
ATOM 4994 C C . PRO A 1 659 ? 1.034 -9.444 -9.865 1.00 29.75 659 PRO A C 1
ATOM 4996 O O . PRO A 1 659 ? 1.665 -9.243 -10.895 1.00 29.75 659 PRO A O 1
ATOM 4999 N N . LEU A 1 660 ? -0.281 -9.673 -9.864 1.00 28.69 660 LEU A N 1
ATOM 5000 C CA . LEU A 1 660 ? -1.101 -9.645 -11.078 1.00 28.69 660 LEU A CA 1
ATOM 5001 C C . LEU A 1 660 ? -0.979 -8.291 -11.795 1.00 28.69 660 LEU A C 1
ATOM 5003 O O . LEU A 1 660 ? -1.234 -7.247 -11.192 1.00 28.69 660 LEU A O 1
ATOM 5007 N N . ALA A 1 661 ? -0.617 -8.321 -13.079 1.00 25.14 661 ALA A N 1
ATOM 5008 C CA . ALA A 1 661 ? -0.504 -7.125 -13.907 1.00 25.14 661 ALA A CA 1
ATOM 5009 C C . ALA A 1 661 ? -1.863 -6.417 -14.093 1.00 25.14 661 ALA A C 1
ATOM 5011 O O . ALA A 1 661 ? -2.920 -7.050 -14.117 1.00 25.14 661 ALA A O 1
ATOM 5012 N N . GLN A 1 662 ? -1.823 -5.090 -14.222 1.00 27.27 662 GLN A N 1
ATOM 5013 C CA . GLN A 1 662 ? -3.010 -4.242 -14.340 1.00 27.27 662 GLN A CA 1
ATOM 5014 C C . GLN A 1 662 ? -3.631 -4.275 -15.744 1.00 27.27 662 GLN A C 1
ATOM 5016 O O . GLN A 1 662 ? -2.926 -4.170 -16.748 1.00 27.27 662 GLN A O 1
ATOM 5021 N N . THR A 1 663 ? -4.964 -4.254 -15.805 1.00 22.86 663 THR A N 1
ATOM 5022 C CA . THR A 1 663 ? -5.684 -3.600 -16.909 1.00 22.86 663 THR A CA 1
ATOM 5023 C C . THR A 1 663 ? -5.737 -2.085 -16.652 1.00 22.86 663 THR A C 1
ATOM 5025 O O . THR A 1 663 ? -5.663 -1.647 -15.506 1.00 22.86 663 THR A O 1
ATOM 5028 N N . ALA A 1 664 ? -5.821 -1.283 -17.716 1.00 26.05 664 ALA A N 1
ATOM 5029 C CA . ALA A 1 664 ? -5.502 0.150 -17.690 1.00 26.05 664 ALA A CA 1
ATOM 5030 C C . ALA A 1 664 ? -6.325 1.031 -16.721 1.00 26.05 664 ALA A C 1
ATOM 5032 O O . ALA A 1 664 ? -7.478 0.758 -16.390 1.00 26.05 664 ALA A O 1
ATOM 5033 N N . THR A 1 665 ? -5.709 2.150 -16.332 1.00 28.97 665 THR A N 1
ATOM 5034 C CA . THR A 1 665 ? -6.254 3.183 -15.448 1.00 28.97 665 THR A CA 1
ATOM 5035 C C . THR A 1 665 ? -7.489 3.889 -16.017 1.00 28.97 665 THR A C 1
ATOM 5037 O O . THR A 1 665 ? -7.486 4.391 -17.141 1.00 28.97 665 THR A O 1
ATOM 5040 N N . ALA A 1 666 ? -8.520 4.031 -15.180 1.00 22.53 666 ALA A N 1
ATOM 5041 C CA . ALA A 1 666 ? -9.611 4.985 -15.364 1.00 22.53 666 ALA A CA 1
ATOM 5042 C C . ALA A 1 666 ? -9.610 5.965 -14.181 1.00 22.53 666 ALA A C 1
ATOM 5044 O O . ALA A 1 666 ? -9.706 5.549 -13.027 1.00 22.53 666 ALA A O 1
ATOM 5045 N N . GLY A 1 667 ? -9.455 7.261 -14.459 1.00 33.50 667 GLY A N 1
ATOM 5046 C CA . GLY A 1 667 ? -9.319 8.287 -13.425 1.00 33.50 667 GLY A CA 1
ATOM 5047 C C . GLY A 1 667 ? -10.646 8.624 -12.747 1.00 33.50 667 GLY A C 1
ATOM 5048 O O . GLY A 1 667 ? -11.454 9.356 -13.312 1.00 33.50 667 GLY A O 1
ATOM 5049 N N . TYR A 1 668 ? -10.828 8.144 -11.519 1.00 20.16 668 TYR A N 1
ATOM 5050 C CA . TYR A 1 668 ? -11.866 8.583 -10.585 1.00 20.16 668 TYR A CA 1
ATOM 5051 C C . TYR A 1 668 ? -11.253 8.790 -9.196 1.00 20.16 668 TYR A C 1
ATOM 5053 O O . TYR A 1 668 ? -10.170 8.276 -8.911 1.00 20.16 668 TYR A O 1
ATOM 5061 N N . ALA A 1 669 ? -11.925 9.571 -8.343 1.00 24.38 669 ALA A N 1
ATOM 5062 C CA . ALA A 1 669 ? -11.479 9.811 -6.971 1.00 24.38 669 ALA A CA 1
ATOM 5063 C C . ALA A 1 669 ? -11.233 8.476 -6.248 1.00 24.38 669 ALA A C 1
ATOM 5065 O O . ALA A 1 669 ? -12.041 7.554 -6.388 1.00 24.38 669 ALA A O 1
ATOM 5066 N N . GLN A 1 670 ? -10.133 8.368 -5.492 1.00 27.23 670 GLN A N 1
ATOM 5067 C CA . GLN A 1 670 ? -9.808 7.133 -4.780 1.00 27.23 670 GLN A CA 1
ATOM 5068 C C . GLN A 1 670 ? -10.830 6.879 -3.669 1.00 27.23 670 GLN A C 1
ATOM 5070 O O . GLN A 1 670 ? -10.674 7.330 -2.536 1.00 27.23 670 GLN A O 1
ATOM 5075 N N . ALA A 1 671 ? -11.857 6.097 -3.999 1.00 32.25 671 ALA A N 1
ATOM 5076 C CA . ALA A 1 671 ? -12.505 5.258 -3.015 1.00 32.25 671 ALA A CA 1
ATOM 5077 C C . ALA A 1 671 ? -11.417 4.393 -2.371 1.00 32.25 671 ALA A C 1
ATOM 5079 O O . ALA A 1 671 ? -10.670 3.691 -3.060 1.00 32.25 671 ALA A O 1
ATOM 5080 N N . THR A 1 672 ? -11.318 4.457 -1.050 1.00 49.47 672 THR A N 1
ATOM 5081 C CA . THR A 1 672 ? -10.607 3.456 -0.265 1.00 49.47 672 THR A CA 1
ATOM 5082 C C . THR A 1 672 ? -11.138 2.079 -0.662 1.00 49.47 672 THR A C 1
ATOM 5084 O O . THR A 1 672 ? -12.344 1.840 -0.595 1.00 49.47 672 THR A O 1
ATOM 5087 N N . LEU A 1 673 ? -10.246 1.182 -1.113 1.00 67.50 673 LEU A N 1
ATOM 5088 C CA . LEU A 1 673 ? -10.606 -0.208 -1.432 1.00 67.50 673 LEU A CA 1
ATOM 5089 C C . LEU A 1 673 ? -11.402 -0.768 -0.252 1.00 67.50 673 LEU A C 1
ATOM 5091 O O . LEU A 1 673 ? -10.996 -0.553 0.890 1.00 67.50 673 LEU A O 1
ATOM 5095 N N . LYS A 1 674 ? -12.531 -1.434 -0.514 1.00 76.62 674 LYS A N 1
ATOM 5096 C CA . LYS A 1 674 ? -13.606 -1.648 0.478 1.00 76.62 674 LYS A CA 1
ATOM 5097 C C . LYS A 1 674 ? -13.125 -2.174 1.842 1.00 76.62 674 LYS A C 1
ATOM 5099 O O . LYS A 1 674 ? -13.633 -1.742 2.870 1.00 76.62 674 LYS A O 1
ATOM 5104 N N . ALA A 1 675 ? -12.095 -3.022 1.879 1.00 68.62 675 ALA A N 1
ATOM 5105 C CA . ALA A 1 675 ? -11.460 -3.503 3.113 1.00 68.62 675 ALA A CA 1
ATOM 5106 C C . ALA A 1 675 ? -10.861 -2.410 4.042 1.00 68.62 675 ALA A C 1
ATOM 5108 O O . ALA A 1 675 ? -10.471 -2.720 5.171 1.00 68.62 675 ALA A O 1
ATOM 5109 N N . TYR A 1 676 ? -10.751 -1.160 3.578 1.00 74.62 676 TYR A N 1
ATOM 5110 C CA . TYR A 1 676 ? -10.155 -0.007 4.271 1.00 74.62 676 TYR A CA 1
ATOM 5111 C C . TYR A 1 676 ? -11.026 1.259 4.222 1.00 74.62 676 TYR A C 1
ATOM 5113 O O . TYR A 1 676 ? -10.570 2.329 4.622 1.00 74.62 676 TYR A O 1
ATOM 5121 N N . ASP A 1 677 ? -12.267 1.159 3.739 1.00 78.75 677 ASP A N 1
ATOM 5122 C CA . ASP A 1 677 ? -13.283 2.211 3.874 1.00 78.75 677 ASP A CA 1
ATOM 5123 C C . ASP A 1 677 ? -13.345 2.680 5.343 1.00 78.75 677 ASP A C 1
ATOM 5125 O O . ASP A 1 677 ? -13.329 1.825 6.230 1.00 78.75 677 ASP A O 1
ATOM 5129 N N . PRO A 1 678 ? -13.341 3.983 5.670 1.00 76.38 678 PRO A N 1
ATOM 5130 C CA . PRO A 1 678 ? -13.371 4.435 7.059 1.00 76.38 678 PRO A CA 1
ATOM 5131 C C . PRO A 1 678 ? -14.764 4.386 7.714 1.00 76.38 678 PRO A C 1
ATOM 5133 O O . PRO A 1 678 ? -14.830 4.576 8.927 1.00 76.38 678 PRO A O 1
ATOM 5136 N N . LEU A 1 679 ? -15.857 4.124 6.980 1.00 84.38 679 LEU A N 1
ATOM 5137 C CA . LEU A 1 679 ? -17.227 4.242 7.504 1.00 84.38 679 LEU A CA 1
ATOM 5138 C C . LEU A 1 679 ? -17.458 3.424 8.787 1.00 84.38 679 LEU A C 1
ATOM 5140 O O . LEU A 1 679 ? -17.144 2.238 8.852 1.00 84.38 679 LEU A O 1
ATOM 5144 N N . GLU A 1 680 ? -18.075 4.051 9.788 1.00 89.12 680 GLU A N 1
ATOM 5145 C CA . GLU A 1 680 ? -18.606 3.415 10.996 1.00 89.12 680 GLU A CA 1
ATOM 5146 C C . GLU A 1 680 ? -20.077 3.836 11.141 1.00 89.12 680 GLU A C 1
ATOM 5148 O O . GLU A 1 680 ? -20.398 5.022 11.041 1.00 89.12 680 GLU A O 1
ATOM 5153 N N . LEU A 1 681 ? -20.983 2.867 11.303 1.00 93.31 681 LEU A N 1
ATOM 5154 C CA . LEU A 1 681 ? -22.428 3.122 11.361 1.00 93.31 681 LEU A CA 1
ATOM 5155 C C . LEU A 1 681 ? -22.878 3.556 12.762 1.00 93.31 681 LEU A C 1
ATOM 5157 O O . LEU A 1 681 ? -22.184 3.347 13.760 1.00 93.31 681 LEU A O 1
ATOM 5161 N N . ILE A 1 682 ? -24.082 4.121 12.854 1.00 93.69 682 ILE A N 1
ATOM 5162 C CA . ILE A 1 682 ? -24.712 4.459 14.131 1.00 93.69 682 ILE A CA 1
ATOM 5163 C C . ILE A 1 682 ? -25.226 3.157 14.782 1.00 93.69 682 ILE A C 1
ATOM 5165 O O . ILE A 1 682 ? -25.958 2.405 14.129 1.00 93.69 682 ILE A O 1
ATOM 5169 N N . PRO A 1 683 ? -24.876 2.874 16.054 1.00 92.62 683 PRO A N 1
ATOM 5170 C CA . PRO A 1 683 ? -25.427 1.748 16.809 1.00 92.62 683 PRO A CA 1
ATOM 5171 C C . PRO A 1 683 ? -26.964 1.756 16.872 1.00 92.62 683 PRO A C 1
ATOM 5173 O O . PRO A 1 683 ? -27.573 2.832 16.883 1.00 92.62 683 PRO A O 1
ATOM 5176 N N . PRO A 1 684 ? -27.613 0.583 16.984 1.00 90.44 684 PRO A N 1
ATOM 5177 C CA . PRO A 1 684 ? -29.051 0.524 17.205 1.00 90.44 684 PRO A CA 1
ATOM 5178 C C . PRO A 1 684 ? -29.385 1.086 18.602 1.00 90.44 684 PRO A C 1
ATOM 5180 O O . PRO A 1 684 ? -28.617 0.885 19.547 1.00 90.44 684 PRO A O 1
ATOM 5183 N N . PRO A 1 685 ? -30.520 1.787 18.776 1.00 89.38 685 PRO A N 1
ATOM 5184 C CA . PRO A 1 685 ? -30.905 2.328 20.075 1.00 89.38 685 PRO A CA 1
ATOM 5185 C C . PRO A 1 685 ? -31.213 1.210 21.082 1.00 89.38 685 PRO A C 1
ATOM 5187 O O . PRO A 1 685 ? -31.766 0.169 20.719 1.00 89.38 685 PRO A O 1
ATOM 5190 N N . VAL A 1 686 ? -30.922 1.458 22.366 1.00 91.44 686 VAL A N 1
ATOM 5191 C CA . VAL A 1 686 ? -31.255 0.535 23.467 1.00 91.44 686 VAL A CA 1
ATOM 5192 C C . VAL A 1 686 ? -32.750 0.163 23.406 1.00 91.44 686 VAL A C 1
ATOM 5194 O O . VAL A 1 686 ? -33.586 1.063 23.255 1.00 91.44 686 VAL A O 1
ATOM 5197 N N . PRO A 1 687 ? -33.127 -1.129 23.515 1.00 89.06 687 PRO A N 1
ATOM 5198 C CA . PRO A 1 687 ? -34.493 -1.564 23.226 1.00 89.06 687 PRO A CA 1
ATOM 5199 C C . PRO A 1 687 ? -35.543 -0.919 24.138 1.00 89.06 687 PRO A C 1
ATOM 5201 O O . PRO A 1 687 ? -35.351 -0.799 25.347 1.00 89.06 687 PRO A O 1
ATOM 5204 N N . SER A 1 688 ? -36.712 -0.586 23.578 1.00 75.62 688 SER A N 1
ATOM 5205 C CA . SER A 1 688 ? -37.831 0.062 24.294 1.00 75.62 688 SER A CA 1
ATOM 5206 C C . SER A 1 688 ? -38.491 -0.803 25.384 1.00 75.62 688 SER A C 1
ATOM 5208 O O . SER A 1 688 ? -39.397 -0.361 26.092 1.00 75.62 688 SER A O 1
ATOM 5210 N N . SER A 1 689 ? -38.010 -2.029 25.565 1.00 81.12 689 SER A N 1
ATOM 5211 C CA . SER A 1 689 ? -38.000 -2.741 26.840 1.00 81.12 689 SER A CA 1
ATOM 5212 C C . SER A 1 689 ? -36.698 -3.546 26.886 1.00 81.12 689 SER A C 1
ATOM 5214 O O . SER A 1 689 ? -36.582 -4.506 26.119 1.00 81.12 689 SER A O 1
ATOM 5216 N N . PRO A 1 690 ? -35.698 -3.159 27.701 1.00 81.44 690 PRO A N 1
ATOM 5217 C CA . PRO A 1 690 ? -34.429 -3.873 27.736 1.00 81.44 690 PRO A CA 1
ATOM 5218 C C . PRO A 1 690 ? -34.640 -5.307 28.256 1.00 81.44 690 PRO A C 1
ATOM 5220 O O . PRO A 1 690 ? -35.531 -5.535 29.084 1.00 81.44 690 PRO A O 1
ATOM 5223 N N . PRO A 1 691 ? -33.835 -6.286 27.802 1.00 87.44 691 PRO A N 1
ATOM 5224 C CA . PRO A 1 691 ? -33.817 -7.625 28.382 1.00 87.44 691 PRO A CA 1
ATOM 5225 C C . PRO A 1 691 ? -33.508 -7.564 29.880 1.00 87.44 691 PRO A C 1
ATOM 5227 O O . PRO A 1 691 ? -32.906 -6.604 30.364 1.00 87.44 691 PRO A O 1
ATOM 5230 N N . ALA A 1 692 ? -33.884 -8.599 30.633 1.00 90.19 692 ALA A N 1
ATOM 5231 C CA . ALA A 1 692 ? -33.560 -8.626 32.053 1.00 90.19 692 ALA A CA 1
ATOM 5232 C C . ALA A 1 692 ? -32.032 -8.650 32.232 1.00 90.19 692 ALA A C 1
ATOM 5234 O O . ALA A 1 692 ? -31.375 -9.590 31.793 1.00 90.19 692 ALA A O 1
ATOM 5235 N N . SER A 1 693 ? -31.474 -7.646 32.911 1.00 90.69 693 SER A N 1
ATOM 5236 C CA . SER A 1 693 ? -30.040 -7.566 33.230 1.00 90.69 693 SER A CA 1
ATOM 5237 C C . SER A 1 693 ? -29.607 -8.542 34.333 1.00 90.69 693 SER A C 1
ATOM 5239 O O . SER A 1 693 ? -28.428 -8.632 34.655 1.00 90.69 693 SER A O 1
ATOM 5241 N N . ALA A 1 694 ? -30.528 -9.335 34.889 1.00 95.38 694 ALA A N 1
ATOM 5242 C CA . ALA A 1 694 ? -30.217 -10.485 35.731 1.00 95.38 694 ALA A CA 1
ATOM 5243 C C . ALA A 1 694 ? -31.173 -11.646 35.422 1.00 95.38 694 ALA A C 1
ATOM 5245 O O . ALA A 1 694 ? -32.393 -11.494 35.508 1.00 95.38 694 ALA A O 1
ATOM 5246 N N . TYR A 1 695 ? -30.622 -12.811 35.077 1.00 96.56 695 TYR A N 1
ATOM 5247 C CA . TYR A 1 695 ? -31.386 -14.017 34.736 1.00 96.56 695 TYR A CA 1
ATOM 5248 C C . TYR A 1 695 ? -30.619 -15.297 35.090 1.00 96.56 695 TYR A C 1
ATOM 5250 O O . TYR A 1 695 ? -29.422 -15.264 35.379 1.00 96.56 695 TYR A O 1
ATOM 5258 N N . THR A 1 696 ? -31.314 -16.438 35.064 1.00 96.88 696 THR A N 1
ATOM 5259 C CA . THR A 1 696 ? -30.751 -17.754 35.403 1.00 96.88 696 THR A CA 1
ATOM 5260 C C . THR A 1 696 ? -30.789 -18.692 34.202 1.00 96.88 696 THR A C 1
ATOM 5262 O O . THR A 1 696 ? -31.842 -18.875 33.592 1.00 96.88 696 THR A O 1
ATOM 5265 N N . LEU A 1 697 ? -29.660 -19.336 33.911 1.00 96.75 697 LEU A N 1
ATOM 5266 C CA . LEU A 1 697 ? -29.563 -20.483 33.011 1.00 96.75 697 LEU A CA 1
ATOM 5267 C C . LEU A 1 697 ? -29.580 -21.761 33.853 1.00 96.75 697 LEU A C 1
ATOM 5269 O O . LEU A 1 697 ? -28.743 -21.924 34.740 1.00 96.75 697 LEU A O 1
ATOM 5273 N N . ASN A 1 698 ? -30.519 -22.665 33.579 1.00 94.44 698 ASN A N 1
ATOM 5274 C CA . ASN A 1 698 ? -30.538 -23.999 34.181 1.00 94.44 698 ASN A CA 1
ATOM 5275 C C . ASN A 1 698 ? -29.806 -24.956 33.237 1.00 94.44 698 ASN A C 1
ATOM 5277 O O . ASN A 1 698 ? -30.185 -25.065 32.073 1.00 94.44 698 ASN A O 1
ATOM 5281 N N . LEU A 1 699 ? -28.744 -25.597 33.721 1.00 95.69 699 LEU A N 1
ATOM 5282 C CA . LEU A 1 699 ? -27.783 -26.318 32.889 1.00 95.69 699 LEU A CA 1
ATOM 5283 C C . LEU A 1 699 ? -27.621 -27.757 33.377 1.00 95.69 699 LEU A C 1
ATOM 5285 O O . LEU A 1 699 ? -27.192 -27.985 34.508 1.00 95.69 699 LEU A O 1
ATOM 5289 N N . GLU A 1 700 ? -27.905 -28.729 32.516 1.00 94.81 700 GLU A N 1
ATOM 5290 C CA . GLU A 1 700 ? -27.635 -30.131 32.828 1.00 94.81 700 GLU A CA 1
ATOM 5291 C C . GLU A 1 700 ? -26.132 -30.426 32.803 1.00 94.81 700 GLU A C 1
ATOM 5293 O O . GLU A 1 700 ? -25.386 -29.935 31.960 1.00 94.81 700 GLU A O 1
ATOM 5298 N N . ARG A 1 701 ? -25.656 -31.256 33.736 1.00 93.50 701 ARG A N 1
ATOM 5299 C CA . ARG A 1 701 ? -24.228 -31.615 33.817 1.00 93.50 701 ARG A CA 1
ATOM 5300 C C . ARG A 1 701 ? -23.828 -32.701 32.809 1.00 93.50 701 ARG A C 1
ATOM 5302 O O . ARG A 1 701 ? -22.657 -32.780 32.439 1.00 93.50 701 ARG A O 1
ATOM 5309 N N . ASN A 1 702 ? -24.775 -33.544 32.399 1.00 94.81 702 ASN A N 1
ATOM 5310 C CA . ASN A 1 702 ? -24.562 -34.709 31.539 1.00 94.81 702 ASN A CA 1
ATOM 5311 C C . ASN A 1 702 ? -25.283 -34.516 30.199 1.00 94.81 702 ASN A C 1
ATOM 5313 O O . ASN A 1 702 ? -26.503 -34.365 30.178 1.00 94.81 702 ASN A O 1
ATOM 5317 N N . ALA A 1 703 ? -24.542 -34.604 29.095 1.00 94.94 703 ALA A N 1
ATOM 5318 C CA . ALA A 1 703 ? -25.050 -34.523 27.727 1.00 94.94 703 ALA A CA 1
ATOM 5319 C C . ALA A 1 703 ? -26.222 -35.483 27.452 1.00 94.94 703 ALA A C 1
ATOM 5321 O O . ALA A 1 703 ? -27.157 -35.127 26.743 1.00 94.94 703 ALA A O 1
ATOM 5322 N N . ALA A 1 704 ? -26.228 -36.673 28.061 1.00 94.06 704 ALA A N 1
ATOM 5323 C CA . ALA A 1 704 ? -27.299 -37.659 27.887 1.00 94.06 704 ALA A CA 1
ATOM 5324 C C . ALA A 1 704 ? -28.656 -37.242 28.501 1.00 94.06 704 ALA A C 1
ATOM 5326 O O . ALA A 1 704 ? -29.652 -37.930 28.284 1.00 94.06 704 ALA A O 1
ATOM 5327 N N . ALA A 1 705 ? -28.706 -36.146 29.268 1.00 93.56 705 ALA A N 1
ATOM 5328 C CA . ALA A 1 705 ? -29.938 -35.532 29.767 1.00 93.56 705 ALA A CA 1
ATOM 5329 C C . ALA A 1 705 ? -30.406 -34.329 28.918 1.00 93.56 705 ALA A C 1
ATOM 5331 O O . ALA A 1 705 ? -31.460 -33.761 29.199 1.00 93.56 705 ALA A O 1
ATOM 5332 N N . VAL A 1 706 ? -29.646 -33.935 27.889 1.00 95.25 706 VAL A N 1
ATOM 5333 C CA . VAL A 1 706 ? -29.899 -32.741 27.071 1.00 95.25 706 VAL A CA 1
ATOM 5334 C C . VAL A 1 706 ? -30.698 -33.116 25.815 1.00 95.25 706 VAL A C 1
ATOM 5336 O O . VAL A 1 706 ? -30.166 -33.798 24.937 1.00 95.25 706 VAL A O 1
ATOM 5339 N N . PRO A 1 707 ? -31.964 -32.682 25.673 1.00 91.88 707 PRO A N 1
ATOM 5340 C CA . PRO A 1 707 ? -32.710 -32.881 24.436 1.00 91.88 707 PRO A CA 1
ATOM 5341 C C . PRO A 1 707 ? -32.162 -31.977 23.322 1.00 91.88 707 PRO A C 1
ATOM 5343 O O . PRO A 1 707 ? -31.840 -30.817 23.561 1.00 91.88 707 PRO A O 1
ATOM 5346 N N . GLY A 1 708 ? -32.094 -32.495 22.093 1.00 88.38 708 GLY A N 1
ATOM 5347 C CA . GLY A 1 708 ? -31.709 -31.707 20.912 1.00 88.38 708 GLY A CA 1
ATOM 5348 C C . GLY A 1 708 ? -30.227 -31.320 20.823 1.00 88.38 708 GLY A C 1
ATOM 5349 O O . GLY A 1 708 ? -29.890 -30.465 20.015 1.00 88.38 708 GLY A O 1
ATOM 5350 N N . LEU A 1 709 ? -29.354 -31.926 21.633 1.00 95.50 709 LEU A N 1
ATOM 5351 C CA . LEU A 1 709 ? -27.904 -31.731 21.568 1.00 95.50 709 LEU A CA 1
ATOM 5352 C C . LEU A 1 709 ? -27.344 -32.087 20.173 1.00 95.50 709 LEU A C 1
ATOM 5354 O O . LEU A 1 709 ? -27.751 -33.095 19.593 1.00 95.50 709 LEU A O 1
ATOM 5358 N N . SER A 1 710 ? -26.398 -31.290 19.663 1.00 96.38 710 SER A N 1
ATOM 5359 C CA . SER A 1 710 ? -25.783 -31.497 18.342 1.00 96.38 710 SER A CA 1
ATOM 5360 C C . SER A 1 710 ? -25.033 -32.829 18.206 1.00 96.38 710 SER A C 1
ATOM 5362 O O . SER A 1 710 ? -24.634 -33.451 19.197 1.00 96.38 710 SER A O 1
ATOM 5364 N N . ILE A 1 711 ? -24.705 -33.211 16.969 1.00 94.81 711 ILE A N 1
ATOM 5365 C CA . ILE A 1 711 ? -23.602 -34.143 16.693 1.00 94.81 711 ILE A CA 1
ATOM 5366 C C . ILE A 1 711 ? -22.295 -33.664 17.360 1.00 94.81 711 ILE A C 1
ATOM 5368 O O . ILE A 1 711 ? -22.113 -32.459 17.566 1.00 94.81 711 ILE A O 1
ATOM 5372 N N . PRO A 1 712 ? -21.362 -34.574 17.694 1.00 92.25 712 PRO A N 1
ATOM 5373 C CA . PRO A 1 712 ? -19.999 -34.191 18.047 1.00 92.25 712 PRO A CA 1
ATOM 5374 C C . PRO A 1 712 ? -19.339 -33.426 16.897 1.00 92.25 712 PRO A C 1
ATOM 5376 O O . PRO A 1 712 ? -19.335 -33.906 15.761 1.00 92.25 712 PRO A O 1
ATOM 5379 N N . HIS A 1 713 ? -18.759 -32.261 17.192 1.00 88.44 713 HIS A N 1
ATOM 5380 C CA . HIS A 1 713 ? -17.898 -31.552 16.247 1.00 88.44 713 HIS A CA 1
ATOM 5381 C C . HIS A 1 713 ? -16.666 -32.405 15.935 1.00 88.44 713 HIS A C 1
ATOM 5383 O O . HIS A 1 713 ? -16.032 -32.932 16.853 1.00 88.44 713 HIS A O 1
ATOM 5389 N N . VAL A 1 714 ? -16.334 -32.537 14.649 1.00 77.88 714 VAL A N 1
ATOM 5390 C CA . VAL A 1 714 ? -15.248 -33.391 14.152 1.00 77.88 714 VAL A CA 1
ATOM 5391 C C . VAL A 1 714 ? -14.495 -32.712 13.008 1.00 77.88 714 VAL A C 1
ATOM 5393 O O . VAL A 1 714 ? -15.083 -32.382 11.980 1.00 77.88 714 VAL A O 1
ATOM 5396 N N . GLY A 1 715 ? -13.182 -32.541 13.160 1.00 70.94 715 GLY A N 1
ATOM 5397 C CA . GLY A 1 715 ? -12.306 -31.969 12.139 1.00 70.94 715 GLY A CA 1
ATOM 5398 C C . GLY A 1 715 ? -11.244 -31.039 12.719 1.00 70.94 715 GLY A C 1
ATOM 5399 O O . GLY A 1 715 ? -10.692 -31.292 13.789 1.00 70.94 715 GLY A O 1
ATOM 5400 N N . GLY A 1 716 ? -10.944 -29.975 11.974 1.00 66.50 716 GLY A N 1
ATOM 5401 C CA . GLY A 1 716 ? -10.170 -28.836 12.464 1.00 66.50 716 GLY A CA 1
ATOM 5402 C C . GLY A 1 716 ? -11.091 -27.748 13.020 1.00 66.50 716 GLY A C 1
ATOM 5403 O O . GLY A 1 716 ? -12.130 -28.024 13.625 1.00 66.50 716 GLY A O 1
ATOM 5404 N N . SER A 1 717 ? -10.721 -26.486 12.792 1.00 83.06 717 SER A N 1
ATOM 5405 C CA . SER A 1 717 ? -11.580 -25.340 13.099 1.00 83.06 717 SER A CA 1
ATOM 5406 C C . SER A 1 717 ? -12.918 -25.453 12.371 1.00 83.06 717 SER A C 1
ATOM 5408 O O . SER A 1 717 ? -12.939 -25.605 11.152 1.00 83.06 717 SER A O 1
ATOM 5410 N N . PHE A 1 718 ? -14.020 -25.332 13.117 1.00 93.12 718 PHE A N 1
ATOM 5411 C CA . PHE A 1 718 ? -15.368 -25.271 12.549 1.00 93.12 718 PHE A CA 1
ATOM 5412 C C . PHE A 1 718 ? -15.498 -24.107 11.557 1.00 93.12 718 PHE A C 1
ATOM 5414 O O . PHE A 1 718 ? -16.010 -24.302 10.460 1.00 93.12 718 PHE A O 1
ATOM 5421 N N . TRP A 1 719 ? -14.982 -22.923 11.920 1.00 95.31 719 TRP A N 1
ATOM 5422 C CA . TRP A 1 719 ? -14.795 -21.820 10.978 1.00 95.31 719 TRP A CA 1
ATOM 5423 C C . TRP A 1 719 ? -13.490 -22.011 10.201 1.00 95.31 719 TRP A C 1
ATOM 5425 O O . TRP A 1 719 ? -12.399 -21.883 10.767 1.00 95.31 719 TRP A O 1
ATOM 5435 N N . GLY A 1 720 ? -13.622 -22.290 8.909 1.00 94.31 720 GLY A N 1
ATOM 5436 C CA . GLY A 1 720 ? -12.560 -22.187 7.914 1.00 94.31 720 GLY A CA 1
ATOM 5437 C C . GLY A 1 720 ? -12.768 -21.001 6.973 1.00 94.31 720 GLY A C 1
ATOM 5438 O O . GLY A 1 720 ? -13.568 -20.102 7.249 1.00 94.31 720 GLY A O 1
ATOM 5439 N N . PHE A 1 721 ? -12.074 -21.020 5.835 1.00 94.44 721 PHE A N 1
ATOM 5440 C CA . PHE A 1 721 ? -12.100 -19.931 4.851 1.00 94.44 721 PHE A CA 1
ATOM 5441 C C . PHE A 1 721 ? -12.456 -20.437 3.450 1.00 94.44 721 PHE A C 1
ATOM 5443 O O . PHE A 1 721 ? -11.931 -21.458 3.010 1.00 94.44 721 PHE A O 1
ATOM 5450 N N . SER A 1 722 ? -13.337 -19.717 2.754 1.00 94.50 722 SER A N 1
ATOM 5451 C CA . SER A 1 722 ? -13.590 -19.866 1.318 1.00 94.50 722 SER A CA 1
ATOM 5452 C C . SER A 1 722 ? -12.848 -18.747 0.595 1.00 94.50 722 SER A C 1
ATOM 5454 O O . SER A 1 722 ? -12.984 -17.582 0.955 1.00 94.50 722 SER A O 1
ATOM 5456 N N . ILE A 1 723 ? -12.016 -19.082 -0.382 1.00 91.06 723 ILE A N 1
ATOM 5457 C CA . ILE A 1 723 ? -11.175 -18.126 -1.103 1.00 91.06 723 ILE A CA 1
ATOM 5458 C C . ILE A 1 723 ? -11.612 -18.106 -2.563 1.00 91.06 723 ILE A C 1
ATOM 5460 O O . ILE A 1 723 ? -11.573 -19.136 -3.242 1.00 91.06 723 ILE A O 1
ATOM 5464 N N . GLU A 1 724 ? -11.979 -16.919 -3.048 1.00 86.44 724 GLU A N 1
ATOM 5465 C CA . GLU A 1 724 ? -12.218 -16.672 -4.468 1.00 86.44 724 GLU A CA 1
ATOM 5466 C C . GLU A 1 724 ? -10.932 -16.972 -5.254 1.00 86.44 724 GLU A C 1
ATOM 5468 O O . GLU A 1 724 ? -9.877 -16.386 -4.998 1.00 86.44 724 GLU A O 1
ATOM 5473 N N . MET A 1 725 ? -10.986 -17.890 -6.217 1.00 85.50 725 MET A N 1
ATOM 5474 C CA . MET A 1 725 ? -9.787 -18.428 -6.871 1.00 85.50 725 MET A CA 1
ATOM 5475 C C . MET A 1 725 ? -8.950 -17.345 -7.572 1.00 85.50 725 MET A C 1
ATOM 5477 O O . MET A 1 725 ? -7.729 -17.455 -7.650 1.00 85.50 725 MET A O 1
ATOM 5481 N N . SER A 1 726 ? -9.568 -16.240 -8.002 1.00 78.38 726 SER A N 1
ATOM 5482 C CA . SER A 1 726 ? -8.855 -15.087 -8.568 1.00 78.38 726 SER A CA 1
ATOM 5483 C C . SER A 1 726 ? -8.144 -14.184 -7.547 1.00 78.38 726 SER A C 1
ATOM 5485 O O . SER A 1 726 ? -7.348 -13.339 -7.955 1.00 78.38 726 SER A O 1
ATOM 5487 N N . VAL A 1 727 ? -8.405 -14.305 -6.242 1.00 72.81 727 VAL A N 1
ATOM 5488 C CA . VAL A 1 727 ? -7.711 -13.529 -5.188 1.00 72.81 727 VAL A CA 1
ATOM 5489 C C . VAL A 1 727 ? -6.737 -14.383 -4.383 1.00 72.81 727 VAL A C 1
ATOM 5491 O O . VAL A 1 727 ? -6.149 -13.894 -3.427 1.00 72.81 727 VAL A O 1
ATOM 5494 N N . ILE A 1 728 ? -6.510 -15.632 -4.795 1.00 68.75 728 ILE A N 1
ATOM 5495 C CA . ILE A 1 728 ? -5.638 -16.603 -4.125 1.00 68.75 728 ILE A CA 1
ATOM 5496 C C . ILE A 1 728 ? -4.223 -16.061 -3.830 1.00 68.75 728 ILE A C 1
ATOM 5498 O O . ILE A 1 728 ? -3.698 -16.251 -2.734 1.00 68.75 728 ILE A O 1
ATOM 5502 N N . SER A 1 729 ? -3.647 -15.280 -4.750 1.00 58.66 729 SER A N 1
ATOM 5503 C CA . SER A 1 729 ? -2.354 -14.599 -4.574 1.00 58.66 729 SER A CA 1
ATOM 5504 C C . SER A 1 729 ? -2.402 -13.388 -3.627 1.00 58.66 729 SER A C 1
ATOM 5506 O O . SER A 1 729 ? -1.377 -12.923 -3.139 1.00 58.66 729 SER A O 1
ATOM 5508 N N . GLN A 1 730 ? -3.589 -12.864 -3.327 1.00 59.00 730 GLN A N 1
ATOM 5509 C CA . GLN A 1 730 ? -3.803 -11.818 -2.325 1.00 59.00 730 GLN A CA 1
ATOM 5510 C C . GLN A 1 730 ? -4.068 -12.395 -0.923 1.00 59.00 730 GLN A C 1
ATOM 5512 O O . GLN A 1 730 ? -4.302 -11.618 0.000 1.00 59.00 730 GLN A O 1
ATOM 5517 N N . VAL A 1 731 ? -4.070 -13.721 -0.726 1.00 54.50 731 VAL A N 1
ATOM 5518 C CA . VAL A 1 731 ? -4.476 -14.334 0.558 1.00 54.50 731 VAL A CA 1
ATOM 5519 C C . VAL A 1 731 ? -3.536 -15.418 1.102 1.00 54.50 731 VAL A C 1
ATOM 5521 O O . VAL A 1 731 ? -3.805 -15.953 2.178 1.00 54.50 731 VAL A O 1
ATOM 5524 N N . PHE A 1 732 ? -2.375 -15.651 0.478 1.00 53.72 732 PHE A N 1
ATOM 5525 C CA . PHE A 1 732 ? -1.297 -16.445 1.081 1.00 53.72 732 PHE A CA 1
ATOM 5526 C C . PHE A 1 732 ? -0.015 -15.632 1.343 1.00 53.72 732 PHE A C 1
ATOM 5528 O O . PHE A 1 732 ? 0.300 -14.734 0.563 1.00 53.72 732 PHE A O 1
ATOM 5535 N N . PRO A 1 733 ? 0.747 -15.919 2.426 1.00 54.09 733 PRO A N 1
ATOM 5536 C CA . PRO A 1 733 ? 0.518 -16.937 3.464 1.00 54.09 733 PRO A CA 1
ATOM 5537 C C . PRO A 1 733 ? 0.280 -16.336 4.882 1.00 54.09 733 PRO A C 1
ATOM 5539 O O . PRO A 1 733 ? 1.211 -15.854 5.529 1.00 54.09 733 PRO A O 1
ATOM 5542 N N . PHE A 1 734 ? -0.942 -16.423 5.440 1.00 69.31 734 PHE A N 1
ATOM 5543 C CA . PHE A 1 734 ? -1.252 -15.930 6.808 1.00 69.31 734 PHE A CA 1
ATOM 5544 C C . PHE A 1 734 ? -0.852 -16.918 7.922 1.00 69.31 734 PHE A C 1
ATOM 5546 O O . PHE A 1 734 ? -1.674 -17.389 8.706 1.00 69.31 734 PHE A O 1
ATOM 5553 N N . LEU A 1 735 ? 0.428 -17.276 7.998 1.00 73.19 735 LEU A N 1
ATOM 5554 C CA . LEU A 1 735 ? 0.887 -18.425 8.794 1.00 73.19 735 LEU A CA 1
ATOM 5555 C C . LEU A 1 735 ? 0.646 -18.265 10.301 1.00 73.19 735 LEU A C 1
ATOM 5557 O O . LEU A 1 735 ? 0.103 -19.170 10.923 1.00 73.19 735 LEU A O 1
ATOM 5561 N N . ASN A 1 736 ? 0.943 -17.099 10.886 1.00 77.38 736 ASN A N 1
ATOM 5562 C CA . ASN A 1 736 ? 0.660 -16.826 12.307 1.00 77.38 736 ASN A CA 1
ATOM 5563 C C . ASN A 1 736 ? -0.846 -16.858 12.640 1.00 77.38 736 ASN A C 1
ATOM 5565 O O . ASN A 1 736 ? -1.224 -17.047 13.797 1.00 77.38 736 ASN A O 1
ATOM 5569 N N . LEU A 1 737 ? -1.706 -16.701 11.630 1.00 84.94 737 LEU A N 1
ATOM 5570 C CA . LEU A 1 737 ? -3.163 -16.718 11.749 1.00 84.94 737 LEU A CA 1
ATOM 5571 C C . LEU A 1 737 ? -3.666 -18.160 11.734 1.00 84.94 737 LEU A C 1
ATOM 5573 O O . LEU A 1 737 ? -4.315 -18.602 12.683 1.00 84.94 737 LEU A O 1
ATOM 5577 N N . MET A 1 738 ? -3.241 -18.943 10.743 1.00 87.00 738 MET A N 1
ATOM 5578 C CA . MET A 1 738 ? -3.556 -20.370 10.683 1.00 87.00 738 MET A CA 1
ATOM 5579 C C . MET A 1 738 ? -2.954 -21.131 11.881 1.00 87.00 738 MET A C 1
ATOM 5581 O O . MET A 1 738 ? -3.609 -22.012 12.433 1.00 87.00 738 MET A O 1
ATOM 5585 N N . ALA A 1 739 ? -1.775 -20.727 12.370 1.00 85.62 739 ALA A N 1
ATOM 5586 C CA . ALA A 1 739 ? -1.172 -21.230 13.606 1.00 85.62 739 ALA A CA 1
ATOM 5587 C C . ALA A 1 739 ? -2.013 -20.905 14.851 1.00 85.62 739 ALA A C 1
ATOM 5589 O O . ALA A 1 739 ? -2.207 -21.762 15.710 1.00 85.62 739 ALA A O 1
ATOM 5590 N N . ASN A 1 740 ? -2.560 -19.687 14.945 1.00 88.62 740 AS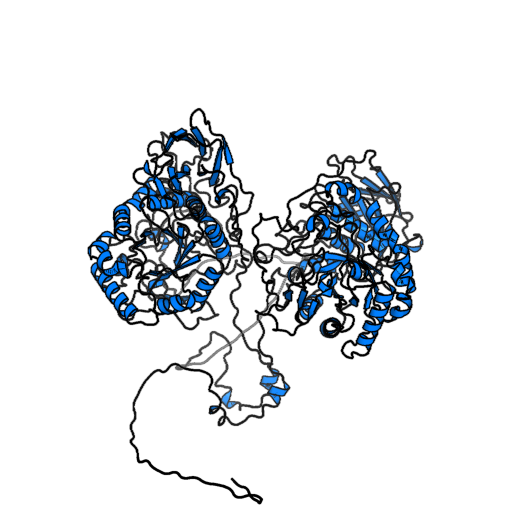N A N 1
ATOM 5591 C CA . ASN A 1 740 ? -3.440 -19.295 16.048 1.00 88.62 740 ASN A CA 1
ATOM 5592 C C . ASN A 1 740 ? -4.747 -20.102 16.082 1.00 88.62 740 ASN A C 1
ATOM 5594 O O . ASN A 1 740 ? -5.259 -20.339 17.176 1.00 88.62 740 ASN A O 1
ATOM 5598 N N . LEU A 1 741 ? -5.259 -20.544 14.930 1.00 91.75 741 LEU A N 1
ATOM 5599 C CA . LEU A 1 741 ? -6.417 -21.439 14.836 1.00 91.75 741 LEU A CA 1
ATOM 5600 C C . LEU A 1 741 ? -6.028 -22.896 15.139 1.00 91.75 741 LEU A C 1
ATOM 5602 O O . LEU A 1 741 ? -6.643 -23.521 15.999 1.00 91.75 741 LEU A O 1
ATOM 5606 N N . GLN A 1 742 ? -4.950 -23.411 14.537 1.00 91.25 742 GLN A N 1
ATOM 5607 C CA . GLN A 1 742 ? -4.388 -24.737 14.832 1.00 91.25 742 GLN A CA 1
ATOM 5608 C C . GLN A 1 742 ? -4.127 -24.947 16.326 1.00 91.25 742 GLN A C 1
ATOM 5610 O O . GLN A 1 742 ? -4.474 -25.993 16.874 1.00 91.25 742 GLN A O 1
ATOM 5615 N N . GLU A 1 743 ? -3.539 -23.963 17.005 1.00 89.69 743 GLU A N 1
ATOM 5616 C CA . GLU A 1 743 ? -3.242 -24.063 18.435 1.00 89.69 743 GLU A CA 1
ATOM 5617 C C . GLU A 1 743 ? -4.516 -24.188 19.289 1.00 89.69 743 GLU A C 1
ATOM 5619 O O . GLU A 1 743 ? -4.455 -24.621 20.433 1.00 89.69 743 GLU A O 1
ATOM 5624 N N . ARG A 1 744 ? -5.691 -23.865 18.740 1.00 91.19 744 ARG A N 1
ATOM 5625 C CA . ARG A 1 744 ? -6.979 -23.898 19.441 1.00 91.19 744 ARG A CA 1
ATOM 5626 C C . ARG A 1 744 ? -7.832 -25.104 19.034 1.00 91.19 744 ARG A C 1
ATOM 5628 O O . ARG A 1 744 ? -8.270 -25.843 19.910 1.00 91.19 744 ARG A O 1
ATOM 5635 N N . SER A 1 745 ? -8.006 -25.353 17.735 1.00 90.19 745 SER A N 1
ATOM 5636 C CA . SER A 1 745 ? -8.857 -26.422 17.172 1.00 90.19 745 SER A CA 1
ATOM 5637 C C . SER A 1 745 ? -8.101 -27.610 16.566 1.00 90.19 745 SER A C 1
ATOM 5639 O O . SER A 1 745 ? -8.719 -28.549 16.083 1.00 90.19 745 SER A O 1
ATOM 5641 N N . GLY A 1 746 ? -6.768 -27.591 16.550 1.00 88.75 746 GLY A N 1
ATOM 5642 C CA . GLY A 1 746 ? -5.927 -28.685 16.042 1.00 88.75 746 GLY A CA 1
ATOM 5643 C C . GLY A 1 746 ? -5.642 -28.643 14.536 1.00 88.75 746 GLY A C 1
ATOM 5644 O O . GLY A 1 746 ? -4.773 -29.375 14.072 1.00 88.75 746 GLY A O 1
ATOM 5645 N N . GLY A 1 747 ? -6.319 -27.777 13.780 1.00 91.06 747 GLY A N 1
ATOM 5646 C CA . GLY A 1 747 ? -6.095 -27.558 12.348 1.00 91.06 747 GLY A CA 1
ATOM 5647 C C . GLY A 1 747 ? -7.072 -26.544 11.749 1.00 91.06 747 GLY A C 1
ATOM 5648 O O . GLY A 1 747 ? -7.947 -26.035 12.457 1.00 91.06 747 GLY A O 1
ATOM 5649 N N . VAL A 1 748 ? -6.946 -26.270 10.450 1.00 92.38 748 VAL A N 1
ATOM 5650 C CA . VAL A 1 748 ? -7.794 -25.328 9.688 1.00 92.38 748 VAL A CA 1
ATOM 5651 C C . VAL A 1 748 ? -8.253 -25.976 8.384 1.00 92.38 748 VAL A C 1
ATOM 5653 O O . VAL A 1 748 ? -7.488 -26.711 7.766 1.00 92.38 748 VAL A O 1
ATOM 5656 N N . VAL A 1 749 ? -9.480 -25.688 7.944 1.00 93.56 749 VAL A N 1
ATOM 5657 C CA . VAL A 1 749 ? -9.964 -26.067 6.607 1.00 93.56 749 VAL A CA 1
ATOM 5658 C C . VAL A 1 749 ? -10.062 -24.843 5.693 1.00 93.56 749 VAL A C 1
ATOM 5660 O O . VAL A 1 749 ? -10.514 -23.778 6.122 1.00 93.56 749 VAL A O 1
ATOM 5663 N N . ILE A 1 750 ? -9.622 -24.978 4.441 1.00 93.94 750 ILE A N 1
ATOM 5664 C CA . ILE A 1 750 ? -9.641 -23.904 3.438 1.00 93.94 750 ILE A CA 1
ATOM 5665 C C . ILE A 1 750 ? -10.174 -24.444 2.106 1.00 93.94 750 ILE A C 1
ATOM 5667 O O . ILE A 1 750 ? -9.712 -25.474 1.619 1.00 93.94 750 ILE A O 1
ATOM 5671 N N . ARG A 1 751 ? -11.127 -23.734 1.500 1.00 94.56 751 ARG A N 1
ATOM 5672 C CA . ARG A 1 751 ? -11.632 -23.970 0.141 1.00 94.56 751 ARG A CA 1
ATOM 5673 C C . ARG A 1 751 ? -11.028 -22.952 -0.821 1.00 94.56 751 ARG A C 1
ATOM 5675 O O . ARG A 1 751 ? -11.079 -21.757 -0.548 1.00 94.56 751 ARG A O 1
ATOM 5682 N N . ILE A 1 752 ? -10.549 -23.418 -1.970 1.00 93.38 752 ILE A N 1
ATOM 5683 C CA . ILE A 1 752 ? -10.290 -22.595 -3.157 1.00 93.38 752 ILE A CA 1
ATOM 5684 C C . ILE A 1 752 ? -11.445 -22.813 -4.141 1.00 93.38 752 ILE A C 1
ATOM 5686 O O . ILE A 1 752 ? -11.673 -23.941 -4.582 1.00 93.38 752 ILE A O 1
ATOM 5690 N N . GLY A 1 753 ? -12.184 -21.753 -4.464 1.00 92.06 753 GLY A N 1
ATOM 5691 C CA . GLY A 1 753 ? -13.406 -21.833 -5.266 1.00 92.06 753 GLY A CA 1
ATOM 5692 C C . GLY A 1 753 ? -13.949 -20.450 -5.620 1.00 92.06 753 GLY A C 1
ATOM 5693 O O . GLY A 1 753 ? -13.233 -19.639 -6.207 1.00 92.06 753 GLY A O 1
ATOM 5694 N N . GLY A 1 754 ? -15.204 -20.181 -5.263 1.00 89.94 754 GLY A N 1
ATOM 5695 C CA . GLY A 1 754 ? -15.890 -18.941 -5.621 1.00 89.94 754 GLY A CA 1
ATOM 5696 C C . GLY A 1 754 ? -16.316 -18.915 -7.092 1.00 89.94 754 GLY A C 1
ATOM 5697 O O . GLY A 1 754 ? -16.151 -19.885 -7.837 1.00 89.94 754 GLY A O 1
ATOM 5698 N N . ASN A 1 755 ? -16.865 -17.793 -7.552 1.00 86.62 755 ASN A N 1
ATOM 5699 C CA . ASN A 1 755 ? -17.433 -17.710 -8.901 1.00 86.62 755 ASN A CA 1
ATOM 5700 C C . ASN A 1 755 ? -16.372 -17.822 -10.019 1.00 86.62 755 ASN A C 1
ATOM 5702 O O . ASN A 1 755 ? -16.701 -18.180 -11.152 1.00 86.62 755 ASN A O 1
ATOM 5706 N N . THR A 1 756 ? -15.098 -17.556 -9.719 1.00 87.56 756 THR A N 1
ATOM 5707 C CA . THR A 1 756 ? -13.969 -17.654 -10.661 1.00 87.56 756 THR A CA 1
ATOM 5708 C C . THR A 1 756 ? -13.456 -19.080 -10.861 1.00 87.56 756 THR A C 1
ATOM 5710 O O . THR A 1 756 ? -12.827 -19.327 -11.889 1.00 87.56 756 THR A O 1
ATOM 5713 N N . GLN A 1 757 ? -13.822 -20.037 -9.992 1.00 91.00 757 GLN A N 1
ATOM 5714 C CA . GLN A 1 757 ? -13.672 -21.487 -10.221 1.00 91.00 757 GLN A CA 1
ATOM 5715 C C . GLN A 1 757 ? -14.128 -21.882 -11.628 1.00 91.00 757 GLN A C 1
ATOM 5717 O O . GLN A 1 757 ? -13.450 -22.614 -12.343 1.00 91.00 757 GLN A O 1
ATOM 5722 N N . GLU A 1 758 ? -15.277 -21.359 -12.049 1.00 88.56 758 GLU A N 1
ATOM 5723 C CA . GLU A 1 758 ? -15.915 -21.734 -13.308 1.00 88.56 758 GLU A CA 1
ATOM 5724 C C . GLU A 1 758 ? -15.108 -21.314 -14.538 1.00 88.56 758 GLU A C 1
ATOM 5726 O O . GLU A 1 758 ? -15.157 -21.964 -15.581 1.00 88.56 758 GLU A O 1
ATOM 5731 N N . PHE A 1 759 ? -14.302 -20.265 -14.412 1.00 86.50 759 PHE A N 1
ATOM 5732 C CA . PHE A 1 759 ? -13.454 -19.747 -15.481 1.00 86.50 759 PHE A CA 1
ATOM 5733 C C . PHE A 1 759 ? -11.967 -20.073 -15.253 1.00 86.50 759 PHE A C 1
ATOM 5735 O O . PHE A 1 759 ? -11.116 -19.633 -16.027 1.00 86.50 759 PHE A O 1
ATOM 5742 N N . ALA A 1 760 ? -11.645 -20.881 -14.238 1.00 88.25 760 ALA A N 1
ATOM 5743 C CA . ALA A 1 760 ? -10.281 -21.256 -13.891 1.00 88.25 760 ALA A CA 1
ATOM 5744 C C . ALA A 1 760 ? -9.728 -22.351 -14.818 1.00 88.25 760 ALA A C 1
ATOM 5746 O O . ALA A 1 760 ? -10.372 -23.373 -15.041 1.00 88.25 760 ALA A O 1
ATOM 5747 N N . THR A 1 761 ? -8.529 -22.151 -15.362 1.00 88.44 761 THR A N 1
ATOM 5748 C CA . THR A 1 761 ? -7.860 -23.079 -16.285 1.00 88.44 761 THR A CA 1
ATOM 5749 C C . THR A 1 761 ? -6.418 -23.298 -15.856 1.00 88.44 761 THR A C 1
ATOM 5751 O O . THR A 1 761 ? -5.656 -22.341 -15.721 1.00 88.44 761 THR A O 1
ATOM 5754 N N . GLN A 1 762 ? -6.029 -24.560 -15.689 1.00 88.12 762 GLN A N 1
ATOM 5755 C CA . GLN A 1 762 ? -4.636 -24.903 -15.440 1.00 88.12 762 GLN A CA 1
ATOM 5756 C C . GLN A 1 762 ? -3.801 -24.772 -16.716 1.00 88.12 762 GLN A C 1
ATOM 5758 O O . GLN A 1 762 ? -4.239 -25.159 -17.801 1.00 88.12 762 GLN A O 1
ATOM 5763 N N . ILE A 1 763 ? -2.577 -24.288 -16.565 1.00 84.62 763 ILE A N 1
ATOM 5764 C CA . ILE A 1 763 ? -1.548 -24.210 -17.601 1.00 84.62 763 ILE A CA 1
ATOM 5765 C C . ILE A 1 763 ? -0.209 -24.738 -17.052 1.00 84.62 763 ILE A C 1
ATOM 5767 O O . ILE A 1 763 ? -0.026 -24.757 -15.833 1.00 84.62 763 ILE A O 1
ATOM 5771 N N . PRO A 1 764 ? 0.723 -25.201 -17.907 1.00 78.62 764 PRO A N 1
ATOM 5772 C CA . PRO A 1 764 ? 2.019 -25.710 -17.452 1.00 78.62 764 PRO A CA 1
ATOM 5773 C C . PRO A 1 764 ? 2.868 -24.641 -16.750 1.00 78.62 764 PRO A C 1
ATOM 5775 O O . PRO A 1 764 ? 2.788 -23.459 -17.098 1.00 78.62 764 PRO A O 1
ATOM 5778 N N . ASP A 1 765 ? 3.734 -25.053 -15.824 1.00 66.94 765 ASP A N 1
ATOM 5779 C CA . ASP A 1 765 ? 4.677 -24.148 -15.156 1.00 66.94 765 ASP A CA 1
ATOM 5780 C C . ASP A 1 765 ? 5.545 -23.384 -16.173 1.00 66.94 765 ASP A C 1
ATOM 5782 O O . ASP A 1 765 ? 5.952 -23.919 -17.207 1.00 66.94 765 ASP A O 1
ATOM 5786 N N . GLY A 1 766 ? 5.796 -22.100 -15.904 1.00 60.41 766 GLY A N 1
ATOM 5787 C CA . GLY A 1 766 ? 6.508 -21.208 -16.827 1.00 60.41 766 GLY A CA 1
ATOM 5788 C C . GLY A 1 766 ? 5.714 -20.767 -18.068 1.00 60.41 766 GLY A C 1
ATOM 5789 O O . GLY A 1 766 ? 6.281 -20.091 -18.923 1.00 60.41 766 GLY A O 1
ATOM 5790 N N . SER A 1 767 ? 4.420 -21.103 -18.181 1.00 70.94 767 SER A N 1
ATOM 5791 C CA . SER A 1 767 ? 3.548 -20.624 -19.276 1.00 70.94 767 SER A CA 1
ATOM 5792 C C . SER A 1 767 ? 2.961 -19.224 -19.048 1.00 70.94 767 SER A C 1
ATOM 5794 O O . SER A 1 767 ? 2.232 -18.727 -19.906 1.00 70.94 767 SER A O 1
ATOM 5796 N N . LEU A 1 768 ? 3.245 -18.598 -17.902 1.00 61.75 768 LEU A N 1
ATOM 5797 C CA . LEU A 1 768 ? 2.960 -17.188 -17.635 1.00 61.75 768 LEU A CA 1
ATOM 5798 C C . LEU A 1 768 ? 4.261 -16.388 -17.634 1.00 61.75 768 LEU A C 1
ATOM 5800 O O . LEU A 1 768 ? 5.299 -16.875 -17.178 1.00 61.75 768 LEU A O 1
ATOM 5804 N N . ASP A 1 769 ? 4.178 -15.143 -18.102 1.00 45.75 769 ASP A N 1
ATOM 5805 C CA . ASP A 1 769 ? 5.302 -14.210 -18.104 1.00 45.75 769 ASP A CA 1
ATOM 5806 C C . ASP A 1 769 ? 5.901 -14.033 -16.699 1.00 45.75 769 ASP A C 1
ATOM 5808 O O . ASP A 1 769 ? 5.244 -14.256 -15.681 1.00 45.75 769 ASP A O 1
ATOM 5812 N N . PHE A 1 770 ? 7.176 -13.643 -16.643 1.00 44.88 770 PHE A N 1
ATOM 5813 C CA . PHE A 1 770 ? 7.938 -13.341 -15.418 1.00 44.88 770 PHE A CA 1
ATOM 5814 C C . PHE A 1 770 ? 8.033 -14.455 -14.353 1.00 44.88 770 PHE A C 1
ATOM 5816 O O . PHE A 1 770 ? 8.767 -14.276 -13.385 1.00 44.88 770 PHE A O 1
ATOM 5823 N N . GLY A 1 771 ? 7.358 -15.596 -14.529 1.00 47.69 771 GLY A N 1
ATOM 5824 C CA . GLY A 1 771 ? 7.220 -16.641 -13.515 1.00 47.69 771 GLY A CA 1
ATOM 5825 C C . GLY A 1 771 ? 5.992 -16.487 -12.607 1.00 47.69 771 GLY A C 1
ATOM 5826 O O . GLY A 1 771 ? 6.023 -17.010 -11.496 1.00 47.69 771 GLY A O 1
ATOM 5827 N N . HIS A 1 772 ? 4.929 -15.784 -13.032 1.00 54.28 772 HIS A N 1
ATOM 5828 C CA . HIS A 1 772 ? 3.663 -15.760 -12.280 1.00 54.28 772 HIS A CA 1
ATOM 5829 C C . HIS A 1 772 ? 3.071 -17.172 -12.125 1.00 54.28 772 HIS A C 1
ATOM 5831 O O . HIS A 1 772 ? 3.075 -17.968 -13.063 1.00 54.28 772 HIS A O 1
ATOM 5837 N N . THR A 1 773 ? 2.430 -17.434 -10.985 1.00 61.19 773 THR A N 1
ATOM 5838 C CA . THR A 1 773 ? 1.630 -18.653 -10.765 1.00 61.19 773 THR A CA 1
ATOM 5839 C C . THR A 1 773 ? 0.151 -18.504 -11.094 1.00 61.19 773 THR A C 1
ATOM 5841 O O . THR A 1 773 ? -0.524 -19.518 -11.284 1.00 61.19 773 THR A O 1
ATOM 5844 N N . PHE A 1 774 ? -0.333 -17.261 -11.215 1.00 73.56 774 PHE A N 1
ATOM 5845 C CA . PHE A 1 774 ? -1.709 -16.918 -11.581 1.00 73.56 774 PHE A CA 1
ATOM 5846 C C . PHE A 1 774 ? -1.745 -15.720 -12.529 1.00 73.56 774 PHE A C 1
ATOM 5848 O O . PHE A 1 774 ? -1.007 -14.755 -12.332 1.00 73.56 774 PHE A O 1
ATOM 5855 N N . ALA A 1 775 ? -2.666 -15.736 -13.491 1.00 71.25 775 ALA A N 1
ATOM 5856 C CA . ALA A 1 775 ? -3.020 -14.576 -14.307 1.00 71.25 775 ALA A CA 1
ATOM 5857 C C . ALA A 1 775 ? -4.542 -14.394 -14.352 1.00 71.25 775 ALA A C 1
ATOM 5859 O O . ALA A 1 775 ? -5.291 -15.373 -14.324 1.00 71.25 775 ALA A O 1
ATOM 5860 N N . LYS A 1 776 ? -4.998 -13.140 -14.443 1.00 77.31 776 LYS A N 1
ATOM 5861 C CA . LYS A 1 776 ? -6.397 -12.804 -14.738 1.00 77.31 776 LYS A CA 1
ATOM 5862 C C . LYS A 1 776 ? -6.524 -12.412 -16.204 1.00 77.31 776 LYS A C 1
ATOM 5864 O O . LYS A 1 776 ? -5.700 -11.659 -16.715 1.00 77.31 776 LYS A O 1
ATOM 5869 N N . THR A 1 777 ? -7.578 -12.880 -16.851 1.00 74.25 777 THR A N 1
ATOM 5870 C CA . THR A 1 777 ? -7.983 -12.470 -18.198 1.00 74.25 777 THR A CA 1
ATOM 5871 C C . THR A 1 777 ? -9.471 -12.127 -18.209 1.00 74.25 777 THR A C 1
ATOM 5873 O O . THR A 1 777 ? -10.226 -12.532 -17.321 1.00 74.25 777 THR A O 1
ATOM 5876 N N . ASP A 1 778 ? -9.906 -11.358 -19.207 1.00 66.44 778 ASP A N 1
ATOM 5877 C CA . ASP A 1 778 ? -11.336 -11.175 -19.453 1.00 66.44 778 ASP A CA 1
ATOM 5878 C C . ASP A 1 778 ? -11.963 -12.528 -19.837 1.00 66.44 778 ASP A C 1
ATOM 5880 O O . ASP A 1 778 ? -11.464 -13.240 -20.711 1.00 66.44 778 ASP A O 1
ATOM 5884 N N . SER A 1 779 ? -13.043 -12.895 -19.152 1.00 65.31 779 SER A N 1
ATOM 5885 C CA . SER A 1 779 ? -13.830 -14.105 -19.412 1.00 65.31 779 SER A CA 1
ATOM 5886 C C . SER A 1 779 ? -14.885 -13.910 -20.508 1.00 65.31 779 SER A C 1
ATOM 5888 O O . SER A 1 779 ? -15.541 -14.875 -20.901 1.00 65.31 779 SER A O 1
ATOM 5890 N N . GLY A 1 780 ? -15.106 -12.670 -20.961 1.00 60.50 780 GLY A N 1
ATOM 5891 C CA . GLY A 1 780 ? -16.265 -12.269 -21.761 1.00 60.50 780 GLY A CA 1
ATOM 5892 C C . GLY A 1 780 ? -17.572 -12.225 -20.956 1.00 60.50 780 GLY A C 1
ATOM 5893 O O . GLY A 1 780 ? -18.659 -12.170 -21.540 1.00 60.50 780 GLY A O 1
ATOM 5894 N N . SER A 1 781 ? -17.498 -12.295 -19.622 1.00 61.16 781 SER A N 1
ATOM 5895 C CA . SER A 1 781 ? -18.663 -12.412 -18.744 1.00 61.16 781 SER A CA 1
ATOM 5896 C C . SER A 1 781 ? -19.308 -11.060 -18.435 1.00 61.16 781 SER A C 1
ATOM 5898 O O . SER A 1 781 ? -18.944 -10.367 -17.486 1.00 61.16 781 SER A O 1
ATOM 5900 N N . ASN A 1 782 ? -20.373 -10.735 -19.169 1.00 56.34 782 ASN A N 1
ATOM 5901 C CA . ASN A 1 782 ? -21.253 -9.588 -18.895 1.00 56.34 782 ASN A CA 1
ATOM 5902 C C . ASN A 1 782 ? -22.197 -9.810 -17.680 1.00 56.34 782 ASN A C 1
ATOM 5904 O O . ASN A 1 782 ? -23.317 -9.300 -17.658 1.00 56.34 782 ASN A O 1
ATOM 5908 N N . GLN A 1 783 ? -21.790 -10.621 -16.697 1.00 63.25 783 GLN A N 1
ATOM 5909 C CA . GLN A 1 783 ? -22.554 -10.919 -15.477 1.00 63.25 783 GLN A CA 1
ATOM 5910 C C . GLN A 1 783 ? -22.411 -9.796 -14.434 1.00 63.25 783 GLN A C 1
ATOM 5912 O O . GLN A 1 783 ? -21.465 -9.012 -14.471 1.00 63.25 783 GLN A O 1
ATOM 5917 N N . THR A 1 784 ? -23.318 -9.770 -13.450 1.00 56.34 784 THR A N 1
ATOM 5918 C CA . THR A 1 784 ? -23.380 -8.807 -12.326 1.00 56.34 784 THR A CA 1
ATOM 5919 C C . THR A 1 784 ? -22.043 -8.591 -11.600 1.00 56.34 784 THR A C 1
ATOM 5921 O O . THR A 1 784 ? -21.796 -7.518 -11.061 1.00 56.34 784 THR A O 1
ATOM 5924 N N . THR A 1 785 ? -21.188 -9.612 -11.580 1.00 58.78 785 THR A N 1
ATOM 5925 C CA . THR A 1 785 ? -19.891 -9.657 -10.889 1.00 58.78 785 THR A CA 1
ATOM 5926 C C . THR A 1 785 ? -18.677 -9.432 -11.796 1.00 58.78 785 THR A C 1
ATOM 5928 O O . THR A 1 785 ? -17.566 -9.387 -11.277 1.00 58.78 785 THR A O 1
ATOM 5931 N N . GLN A 1 786 ? -18.853 -9.353 -13.125 1.00 63.97 786 GLN A N 1
ATOM 5932 C CA . GLN A 1 786 ? -17.771 -9.287 -14.132 1.00 63.97 786 GLN A CA 1
ATOM 5933 C C . GLN A 1 786 ? -16.620 -10.283 -13.865 1.00 63.97 786 GLN A C 1
ATOM 5935 O O . GLN A 1 786 ? -15.438 -9.971 -13.980 1.00 63.97 786 GLN A O 1
ATOM 5940 N N . THR A 1 787 ? -16.991 -11.500 -13.455 1.00 70.81 787 THR A N 1
ATOM 5941 C CA . THR A 1 787 ? -16.096 -12.553 -12.958 1.00 70.81 787 THR A CA 1
ATOM 5942 C C . THR A 1 787 ? -14.956 -12.855 -13.948 1.00 70.81 787 THR A C 1
ATOM 5944 O O . THR A 1 787 ? -15.242 -13.367 -15.033 1.00 70.81 787 THR A O 1
ATOM 5947 N N . PRO A 1 788 ? -13.678 -12.588 -13.607 1.00 75.31 788 PRO A N 1
ATOM 5948 C CA . PRO A 1 788 ? -12.552 -12.792 -14.519 1.00 75.31 788 PRO A CA 1
ATOM 5949 C C . PRO A 1 788 ? -12.249 -14.278 -14.738 1.00 75.31 788 PRO A C 1
ATOM 5951 O O . PRO A 1 788 ? -12.506 -15.116 -13.870 1.00 75.31 788 PRO A O 1
ATOM 5954 N N . ALA A 1 789 ? -11.639 -14.593 -15.878 1.00 80.94 789 ALA A N 1
ATOM 5955 C CA . ALA A 1 789 ? -11.026 -15.893 -16.106 1.00 80.94 789 ALA A CA 1
ATOM 5956 C C . ALA A 1 789 ? -9.664 -15.958 -15.404 1.00 80.94 789 ALA A C 1
ATOM 5958 O O . ALA A 1 789 ? -8.931 -14.969 -15.345 1.00 80.94 789 ALA A O 1
ATOM 5959 N N . VAL A 1 790 ? -9.346 -17.122 -14.836 1.00 83.44 790 VAL A N 1
ATOM 5960 C CA . VAL A 1 790 ? -8.129 -17.335 -14.042 1.00 83.44 790 VAL A CA 1
ATOM 5961 C C . VAL A 1 790 ? -7.282 -18.391 -14.728 1.00 83.44 790 VAL A C 1
ATOM 5963 O O . VAL A 1 790 ? -7.726 -19.519 -14.916 1.00 83.44 790 VAL A O 1
ATOM 5966 N N . LEU A 1 791 ? -6.051 -18.049 -15.081 1.00 84.62 791 LEU A N 1
ATOM 5967 C CA . LEU A 1 791 ? -5.040 -19.033 -15.456 1.00 84.62 791 LEU A CA 1
ATOM 5968 C C . LEU A 1 791 ? -4.203 -19.342 -14.216 1.00 84.62 791 LEU A C 1
ATOM 5970 O O . LEU A 1 791 ? -3.838 -18.410 -13.501 1.00 84.62 791 LEU A O 1
ATOM 5974 N N . TYR A 1 792 ? -3.908 -20.614 -13.950 1.00 84.94 792 TYR A N 1
ATOM 5975 C CA . TYR A 1 792 ? -3.091 -21.028 -12.803 1.00 84.94 792 TYR A CA 1
ATOM 5976 C C . TYR A 1 792 ? -2.138 -22.177 -13.146 1.00 84.94 792 TYR A C 1
ATOM 5978 O O . TYR A 1 792 ? -2.370 -22.934 -14.086 1.00 84.94 792 TYR A O 1
ATOM 5986 N N . THR A 1 793 ? -1.071 -22.321 -12.368 1.00 83.12 793 THR A N 1
ATOM 5987 C CA . THR A 1 793 ? -0.022 -23.344 -12.549 1.00 83.12 793 THR A CA 1
ATOM 5988 C C . THR A 1 793 ? -0.056 -24.405 -11.431 1.00 83.12 793 THR A C 1
ATOM 5990 O O . THR A 1 793 ? -0.649 -24.150 -10.374 1.00 83.12 793 THR A O 1
ATOM 5993 N N . PRO A 1 794 ? 0.549 -25.596 -11.632 1.00 83.19 794 PRO A N 1
ATOM 5994 C CA . PRO A 1 794 ? 0.764 -26.612 -10.593 1.00 83.19 794 PRO A CA 1
ATOM 5995 C C . PRO A 1 794 ? 1.287 -26.095 -9.244 1.00 83.19 794 PRO A C 1
ATOM 5997 O O . PRO A 1 794 ? 0.891 -26.624 -8.202 1.00 83.19 794 PRO A O 1
ATOM 6000 N N . ASP A 1 795 ? 2.092 -25.026 -9.235 1.00 74.50 795 ASP A N 1
ATOM 6001 C CA . ASP A 1 795 ? 2.555 -24.332 -8.021 1.00 74.50 795 ASP A CA 1
ATOM 6002 C C . ASP A 1 795 ? 1.442 -24.017 -7.008 1.00 74.50 795 ASP A C 1
ATOM 6004 O O . ASP A 1 795 ? 1.703 -24.024 -5.806 1.00 74.50 795 ASP A O 1
ATOM 6008 N N . MET A 1 796 ? 0.188 -23.815 -7.436 1.00 83.06 796 MET A N 1
ATOM 6009 C CA . MET A 1 796 ? -0.953 -23.660 -6.522 1.00 83.06 796 MET A CA 1
ATOM 6010 C C . MET A 1 796 ? -1.058 -24.808 -5.503 1.00 83.06 796 MET A C 1
ATOM 6012 O O . MET A 1 796 ? -1.299 -24.567 -4.317 1.00 83.06 796 MET A O 1
ATOM 6016 N N . PHE A 1 797 ? -0.857 -26.049 -5.949 1.00 85.75 797 PHE A N 1
ATOM 6017 C CA . PHE A 1 797 ? -0.938 -27.235 -5.098 1.00 85.75 797 PHE A CA 1
ATOM 6018 C C . PHE A 1 797 ? 0.334 -27.418 -4.265 1.00 85.75 797 PHE A C 1
ATOM 6020 O O . PHE A 1 797 ? 0.238 -27.810 -3.104 1.00 85.75 797 PHE A O 1
ATOM 6027 N N . TYR A 1 798 ? 1.509 -27.062 -4.800 1.00 80.50 798 TYR A N 1
ATOM 6028 C CA . TYR A 1 798 ? 2.760 -27.074 -4.033 1.00 80.50 798 TYR A CA 1
ATOM 6029 C C . TYR A 1 798 ? 2.756 -26.025 -2.912 1.00 80.50 798 TYR A C 1
ATOM 6031 O O . TYR A 1 798 ? 3.138 -26.339 -1.789 1.00 80.50 798 TYR A O 1
ATOM 6039 N N . MET A 1 799 ? 2.248 -24.810 -3.150 1.00 74.06 799 MET A N 1
ATOM 6040 C CA . MET A 1 799 ? 2.032 -23.810 -2.094 1.00 74.06 799 MET A CA 1
ATOM 6041 C C . MET A 1 799 ? 1.087 -24.333 -1.003 1.00 74.06 799 MET A C 1
ATOM 6043 O O . MET A 1 799 ? 1.389 -24.211 0.185 1.00 74.06 799 MET A O 1
ATOM 6047 N N . ALA A 1 800 ? -0.039 -24.932 -1.402 1.00 81.06 800 ALA A N 1
ATOM 6048 C CA . ALA A 1 800 ? -1.010 -25.513 -0.480 1.00 81.06 800 ALA A CA 1
ATOM 6049 C C . ALA A 1 800 ? -0.404 -26.665 0.346 1.00 81.06 800 ALA A C 1
ATOM 6051 O O . ALA A 1 800 ? -0.596 -26.706 1.564 1.00 81.06 800 ALA A O 1
ATOM 6052 N N . ASN A 1 801 ? 0.391 -27.548 -0.272 1.00 81.62 801 ASN A N 1
ATOM 6053 C CA . ASN A 1 801 ? 1.062 -28.635 0.439 1.00 81.62 801 ASN A CA 1
ATOM 6054 C C . ASN A 1 801 ? 2.153 -28.117 1.382 1.00 81.62 801 ASN A C 1
ATOM 6056 O O . ASN A 1 801 ? 2.190 -28.530 2.535 1.00 81.62 801 ASN A O 1
ATOM 6060 N N . ASN A 1 802 ? 2.984 -27.165 0.947 1.00 75.19 802 ASN A N 1
ATOM 6061 C CA . ASN A 1 802 ? 4.005 -26.559 1.803 1.00 75.19 802 ASN A CA 1
ATOM 6062 C C . ASN A 1 802 ? 3.366 -25.939 3.056 1.00 75.19 802 ASN A C 1
ATOM 6064 O O . ASN A 1 802 ? 3.862 -26.144 4.159 1.00 75.19 802 ASN A O 1
ATOM 6068 N N . ILE A 1 803 ? 2.230 -25.239 2.913 1.00 78.44 803 ILE A N 1
ATOM 6069 C CA . ILE A 1 803 ? 1.435 -24.744 4.051 1.00 78.44 803 ILE A CA 1
ATOM 6070 C C . ILE A 1 803 ? 1.008 -25.908 4.967 1.00 78.44 803 ILE A C 1
ATOM 6072 O O . ILE A 1 803 ? 1.180 -25.803 6.184 1.00 78.44 803 ILE A O 1
ATOM 6076 N N . SER A 1 804 ? 0.527 -27.019 4.399 1.00 86.19 804 SER A N 1
ATOM 6077 C CA . SER A 1 804 ? 0.142 -28.237 5.132 1.00 86.19 804 SER A CA 1
ATOM 6078 C C . SER A 1 804 ? 1.297 -28.996 5.813 1.00 86.19 804 SER A C 1
ATOM 6080 O O . SER A 1 804 ? 1.056 -29.745 6.759 1.00 86.19 804 SER A O 1
ATOM 6082 N N . GLU A 1 805 ? 2.548 -28.828 5.373 1.00 80.69 805 GLU A N 1
ATOM 6083 C CA . GLU A 1 805 ? 3.725 -29.463 5.997 1.00 80.69 805 GLU A CA 1
ATOM 6084 C C . GLU A 1 805 ? 4.150 -28.792 7.312 1.00 80.69 805 GLU A C 1
ATOM 6086 O O . GLU A 1 805 ? 4.836 -29.403 8.135 1.00 80.69 805 GLU A O 1
ATOM 6091 N N . MET A 1 806 ? 3.750 -27.537 7.524 1.00 74.75 806 MET A N 1
ATOM 6092 C CA . MET A 1 806 ? 4.164 -26.731 8.682 1.00 74.75 806 MET A CA 1
ATOM 6093 C C . MET A 1 806 ? 2.994 -26.425 9.616 1.00 74.75 806 MET A C 1
ATOM 6095 O O . MET A 1 806 ? 3.201 -26.178 10.801 1.00 74.75 806 MET A O 1
ATOM 6099 N N . LEU A 1 807 ? 1.771 -26.438 9.085 1.00 82.44 807 LEU A N 1
ATOM 6100 C CA . LEU A 1 807 ? 0.526 -26.268 9.818 1.00 82.44 807 LEU A CA 1
ATOM 6101 C C . LEU A 1 807 ? -0.481 -27.310 9.329 1.00 82.44 807 LEU A C 1
ATOM 6103 O O . LEU A 1 807 ? -0.542 -27.588 8.142 1.00 82.44 807 LEU A O 1
ATOM 6107 N N . ASN A 1 808 ? -1.325 -27.854 10.205 1.00 90.69 808 ASN A N 1
ATOM 6108 C CA . ASN A 1 808 ? -2.392 -28.794 9.857 1.00 90.69 808 ASN A CA 1
ATOM 6109 C C . ASN A 1 808 ? -3.558 -28.076 9.146 1.00 90.69 808 ASN A C 1
ATOM 6111 O O . ASN A 1 808 ? -4.667 -27.953 9.673 1.00 90.69 808 ASN A O 1
ATOM 6115 N N . VAL A 1 809 ? -3.275 -27.556 7.954 1.00 91.56 809 VAL A N 1
ATOM 6116 C CA . VAL A 1 809 ? -4.242 -26.989 7.018 1.00 91.56 809 VAL A CA 1
ATOM 6117 C C . VAL A 1 809 ? -4.677 -28.089 6.058 1.00 91.56 809 VAL A C 1
ATOM 6119 O O . VAL A 1 809 ? -3.848 -28.847 5.549 1.00 91.56 809 VAL A O 1
ATOM 6122 N N . LYS A 1 810 ? -5.984 -28.187 5.829 1.00 94.06 810 LYS A N 1
ATOM 6123 C CA . LYS A 1 810 ? -6.616 -29.185 4.967 1.00 94.06 810 LYS A CA 1
ATOM 6124 C C . LYS A 1 810 ? -7.492 -28.496 3.925 1.00 94.06 810 LYS A C 1
ATOM 6126 O O . LYS A 1 810 ? -8.146 -27.496 4.220 1.00 94.06 810 LYS A O 1
ATOM 6131 N N . TRP A 1 811 ? -7.486 -29.024 2.709 1.00 94.69 811 TRP A N 1
ATOM 6132 C CA . TRP A 1 811 ? -7.894 -28.276 1.525 1.00 94.69 811 TRP A CA 1
ATOM 6133 C C . TRP A 1 811 ? -9.124 -28.846 0.833 1.00 94.69 811 TRP A C 1
ATOM 6135 O O . TRP A 1 811 ? -9.311 -30.061 0.758 1.00 94.69 811 TRP A O 1
ATOM 6145 N N . PHE A 1 812 ? -9.907 -27.953 0.239 1.00 96.12 812 PHE A N 1
ATOM 6146 C CA . PHE A 1 812 ? -10.897 -28.270 -0.778 1.00 96.12 812 PHE A CA 1
ATOM 6147 C C . PHE A 1 812 ? -10.627 -27.454 -2.045 1.00 96.12 812 PHE A C 1
ATOM 6149 O O . PHE A 1 812 ? -10.253 -26.284 -1.949 1.00 96.12 812 PHE A O 1
ATOM 6156 N N . PHE A 1 813 ? -10.864 -28.036 -3.220 1.00 96.06 813 PHE A N 1
ATOM 6157 C CA . PHE A 1 813 ? -10.689 -27.349 -4.505 1.00 96.06 813 PHE A CA 1
ATOM 6158 C C . PHE A 1 813 ? -11.925 -27.477 -5.398 1.00 96.06 813 PHE A C 1
ATOM 6160 O O . PHE A 1 813 ? -12.546 -28.536 -5.486 1.00 96.06 813 PHE A O 1
ATOM 6167 N N . GLY A 1 814 ? -12.275 -26.393 -6.080 1.00 94.81 814 GLY A N 1
ATOM 6168 C CA . GLY A 1 814 ? -13.341 -26.360 -7.072 1.00 94.81 814 GLY A CA 1
ATOM 6169 C C . GLY A 1 814 ? -12.957 -26.995 -8.409 1.00 94.81 814 GLY A C 1
ATOM 6170 O O . GLY A 1 814 ? -11.955 -26.608 -9.004 1.00 94.81 814 GLY A O 1
ATOM 6171 N N . ILE A 1 815 ? -13.773 -27.918 -8.927 1.00 94.38 815 ILE A N 1
ATOM 6172 C CA . ILE A 1 815 ? -13.684 -28.364 -10.326 1.00 94.38 815 ILE A CA 1
ATOM 6173 C C . ILE A 1 815 ? -14.413 -27.330 -11.205 1.00 94.38 815 ILE A C 1
ATOM 6175 O O . ILE A 1 815 ? -15.586 -27.049 -10.935 1.00 94.38 815 ILE A O 1
ATOM 6179 N N . PRO A 1 816 ? -13.781 -26.771 -12.255 1.00 91.62 816 PRO A N 1
ATOM 6180 C CA . PRO A 1 816 ? -14.463 -25.906 -13.216 1.00 91.62 816 PRO A CA 1
ATOM 6181 C C . PRO A 1 816 ? -15.555 -26.686 -13.966 1.00 91.62 816 PRO A C 1
ATOM 6183 O O . PRO A 1 816 ? -15.258 -27.656 -14.665 1.00 91.62 816 PRO A O 1
ATOM 6186 N N . PHE A 1 817 ? -16.815 -26.271 -13.824 1.00 91.69 817 PHE A N 1
ATOM 6187 C CA . PHE A 1 817 ? -18.004 -27.047 -14.210 1.00 91.69 817 PHE A CA 1
ATOM 6188 C C . PHE A 1 817 ? -18.848 -26.312 -15.284 1.00 91.69 817 PHE A C 1
ATOM 6190 O O . PHE A 1 817 ? -19.840 -26.825 -15.805 1.00 91.69 817 PHE A O 1
ATOM 6197 N N . ASN A 1 818 ? -18.416 -25.121 -15.718 1.00 85.75 818 ASN A N 1
ATOM 6198 C CA . ASN A 1 818 ? -19.037 -24.365 -16.813 1.00 85.75 818 ASN A CA 1
ATOM 6199 C C . ASN A 1 818 ? -19.075 -25.083 -18.183 1.00 85.75 818 ASN A C 1
ATOM 6201 O O . ASN A 1 818 ? -19.883 -24.687 -19.019 1.00 85.75 818 ASN A O 1
ATOM 6205 N N . ASP A 1 819 ? -18.263 -26.116 -18.415 1.00 84.19 819 ASP A N 1
ATOM 6206 C CA . ASP A 1 819 ? -18.240 -26.927 -19.637 1.00 84.19 819 ASP A CA 1
ATOM 6207 C C . ASP A 1 819 ? -18.375 -28.407 -19.257 1.00 84.19 819 ASP A C 1
ATOM 6209 O O . ASP A 1 819 ? -17.425 -29.040 -18.797 1.00 84.19 819 ASP A O 1
ATOM 6213 N N . SER A 1 820 ? -19.581 -28.942 -19.454 1.00 81.25 820 SER A N 1
ATOM 6214 C CA . SER A 1 820 ? -19.945 -30.334 -19.178 1.00 81.25 820 SER A CA 1
ATOM 6215 C C . SER A 1 820 ? -19.603 -31.311 -20.316 1.00 81.25 820 SER A C 1
ATOM 6217 O O . SER A 1 820 ? -19.953 -32.490 -20.255 1.00 81.25 820 SER A O 1
ATOM 6219 N N . VAL A 1 821 ? -18.898 -30.845 -21.356 1.00 83.06 821 VAL A N 1
ATOM 6220 C CA . VAL A 1 821 ? -18.381 -31.662 -22.468 1.00 83.06 821 VAL A CA 1
ATOM 6221 C C . VAL A 1 821 ? -16.864 -31.836 -22.358 1.00 83.06 821 VAL A C 1
ATOM 6223 O O . VAL A 1 821 ? -16.360 -32.941 -22.560 1.00 83.06 821 VAL A O 1
ATOM 6226 N N . ASN A 1 822 ? -16.132 -30.775 -22.004 1.00 86.69 822 ASN A N 1
ATOM 6227 C CA . ASN A 1 822 ? -14.668 -30.754 -21.908 1.00 86.69 822 ASN A CA 1
ATOM 6228 C C . ASN A 1 822 ? -14.201 -30.579 -20.450 1.00 86.69 822 ASN A C 1
ATOM 6230 O O . ASN A 1 822 ? -13.558 -29.588 -20.101 1.00 86.69 822 ASN A O 1
ATOM 6234 N N . TRP A 1 823 ? -14.530 -31.549 -19.591 1.00 90.25 823 TRP A N 1
ATOM 6235 C CA . TRP A 1 823 ? -14.210 -31.524 -18.158 1.00 90.25 823 TRP A CA 1
ATOM 6236 C C . TRP A 1 823 ? -12.719 -31.254 -17.877 1.00 90.25 823 TRP A C 1
ATOM 6238 O O . TRP A 1 823 ? -11.847 -32.068 -18.191 1.00 90.25 823 TRP A O 1
ATOM 6248 N N . ARG A 1 824 ? -12.419 -30.118 -17.233 1.00 91.81 824 ARG A N 1
ATOM 6249 C CA . ARG A 1 824 ? -11.051 -29.674 -16.901 1.00 91.81 824 ARG A CA 1
ATOM 6250 C C . ARG A 1 824 ? -10.546 -30.346 -15.617 1.00 91.81 824 ARG A C 1
ATOM 6252 O O . ARG A 1 824 ? -10.435 -29.722 -14.567 1.00 91.81 824 ARG A O 1
ATOM 6259 N N . LEU A 1 825 ? -10.266 -31.648 -15.708 1.00 92.81 825 LEU A N 1
ATOM 6260 C CA . LEU A 1 825 ? -9.962 -32.512 -14.558 1.00 92.81 825 LEU A CA 1
ATOM 6261 C C . LEU A 1 825 ? -8.539 -32.419 -13.987 1.00 92.81 825 LEU A C 1
ATOM 6263 O O . LEU A 1 825 ? -8.292 -33.013 -12.941 1.00 92.81 825 LEU A O 1
ATOM 6267 N N . THR A 1 826 ? -7.621 -31.651 -14.580 1.00 91.19 826 THR A N 1
ATOM 6268 C CA . THR A 1 826 ? -6.230 -31.554 -14.087 1.00 91.19 826 THR A CA 1
ATOM 6269 C C . THR A 1 826 ? -6.142 -31.077 -12.632 1.00 91.19 826 THR A C 1
ATOM 6271 O O . THR A 1 826 ? -5.248 -31.496 -11.908 1.00 91.19 826 THR A O 1
ATOM 6274 N N . ILE A 1 827 ? -7.116 -30.281 -12.167 1.00 92.94 827 ILE A N 1
ATOM 6275 C CA . ILE A 1 827 ? -7.247 -29.891 -10.754 1.00 92.94 827 ILE A CA 1
ATOM 6276 C C . ILE A 1 827 ? -7.499 -31.080 -9.821 1.00 92.94 827 ILE A C 1
ATOM 6278 O O . ILE A 1 827 ? -7.007 -31.086 -8.700 1.00 92.94 827 ILE A O 1
ATOM 6282 N N . ALA A 1 828 ? -8.237 -32.095 -10.271 1.00 94.56 828 ALA A N 1
ATOM 6283 C CA . ALA A 1 828 ? -8.488 -33.311 -9.504 1.00 94.56 828 ALA A CA 1
ATOM 6284 C C . ALA A 1 828 ? -7.272 -34.248 -9.517 1.00 94.56 828 ALA A C 1
ATOM 6286 O O . ALA A 1 828 ? -6.982 -34.887 -8.508 1.00 94.56 828 ALA A O 1
ATOM 6287 N N . GLU A 1 829 ? -6.566 -34.307 -10.648 1.00 94.88 829 GLU A N 1
ATOM 6288 C CA . GLU A 1 829 ? -5.349 -35.102 -10.831 1.00 94.88 829 GLU A CA 1
ATOM 6289 C C . GLU A 1 829 ? -4.207 -34.555 -9.963 1.00 94.88 829 GLU A C 1
ATOM 6291 O O . GLU A 1 829 ? -3.712 -35.251 -9.077 1.00 94.88 829 GLU A O 1
ATOM 6296 N N . GLU A 1 830 ? -3.841 -33.282 -10.139 1.00 93.56 830 GLU A N 1
ATOM 6297 C CA . GLU A 1 830 ? -2.706 -32.685 -9.430 1.00 93.56 830 GLU A CA 1
ATOM 6298 C C . GLU A 1 830 ? -2.982 -32.457 -7.944 1.00 93.56 830 GLU A C 1
ATOM 6300 O O . GLU A 1 830 ? -2.092 -32.676 -7.125 1.00 93.56 830 GLU A O 1
ATOM 6305 N N . ALA A 1 831 ? -4.210 -32.099 -7.547 1.00 93.62 831 ALA A N 1
ATOM 6306 C CA . ALA A 1 831 ? -4.520 -31.976 -6.126 1.00 93.62 831 ALA A CA 1
ATOM 6307 C C . ALA A 1 831 ? -4.405 -33.332 -5.405 1.00 93.62 831 ALA A C 1
ATOM 6309 O O . ALA A 1 831 ? -3.863 -33.378 -4.304 1.00 93.62 831 ALA A O 1
ATOM 6310 N N . GLN A 1 832 ? -4.853 -34.445 -6.005 1.00 95.06 832 GLN A N 1
ATOM 6311 C CA . GLN A 1 832 ? -4.670 -35.773 -5.397 1.00 95.06 832 GLN A CA 1
ATOM 6312 C C . GLN A 1 832 ? -3.198 -36.209 -5.391 1.00 95.06 832 GLN A C 1
ATOM 6314 O O . GLN A 1 832 ? -2.741 -36.772 -4.397 1.00 95.06 832 GLN A O 1
ATOM 6319 N N . ASN A 1 833 ? -2.461 -35.925 -6.467 1.00 94.44 833 ASN A N 1
ATOM 6320 C CA . ASN A 1 833 ? -1.044 -36.252 -6.631 1.00 94.44 833 ASN A CA 1
ATOM 6321 C C . ASN A 1 833 ? -0.134 -35.498 -5.637 1.00 94.44 833 ASN A C 1
ATOM 6323 O O . ASN A 1 833 ? 0.743 -36.102 -5.023 1.00 94.44 833 ASN A O 1
ATOM 6327 N N . ILE A 1 834 ? -0.354 -34.190 -5.461 1.00 91.88 834 ILE A N 1
ATOM 6328 C CA . ILE A 1 834 ? 0.544 -33.292 -4.716 1.00 91.88 834 ILE A CA 1
ATOM 6329 C C . ILE A 1 834 ? 0.155 -33.164 -3.236 1.00 91.88 834 ILE A C 1
ATOM 6331 O O . ILE A 1 834 ? 1.038 -33.105 -2.384 1.00 91.88 834 ILE A O 1
ATOM 6335 N N . LEU A 1 835 ? -1.142 -33.116 -2.904 1.00 92.00 835 LEU A N 1
ATOM 6336 C CA . LEU A 1 835 ? -1.596 -32.913 -1.518 1.00 92.00 835 LEU A CA 1
ATOM 6337 C C . LEU A 1 835 ? -1.829 -34.228 -0.766 1.00 92.00 835 LEU A C 1
ATOM 6339 O O . LEU A 1 835 ? -1.713 -34.247 0.460 1.00 92.00 835 LEU A O 1
ATOM 6343 N N . GLY A 1 836 ? -2.200 -35.312 -1.458 1.00 94.00 836 GLY A N 1
ATOM 6344 C CA . GLY A 1 836 ? -2.568 -36.584 -0.828 1.00 94.00 836 GLY A CA 1
ATOM 6345 C C . GLY A 1 836 ? -3.584 -36.397 0.308 1.00 94.00 836 GLY A C 1
ATOM 6346 O O . GLY A 1 836 ? -4.634 -35.785 0.119 1.00 94.00 836 GLY A O 1
ATOM 6347 N N . ASP A 1 837 ? -3.231 -36.847 1.517 1.00 92.31 837 ASP A N 1
ATOM 6348 C CA . ASP A 1 837 ? -4.035 -36.711 2.746 1.00 92.31 837 ASP A CA 1
ATOM 6349 C C . ASP A 1 837 ? -4.320 -35.248 3.171 1.00 92.31 837 ASP A C 1
ATOM 6351 O O . ASP A 1 837 ? -5.052 -35.010 4.139 1.00 92.31 837 ASP A O 1
ATOM 6355 N N . ASN A 1 838 ? -3.723 -34.245 2.517 1.00 94.50 838 ASN A N 1
ATOM 6356 C CA . ASN A 1 838 ? -4.019 -32.825 2.732 1.00 94.50 838 ASN A CA 1
ATOM 6357 C C . ASN A 1 838 ? -5.226 -32.325 1.916 1.00 94.50 838 ASN A C 1
ATOM 6359 O O . ASN A 1 838 ? -5.783 -31.282 2.264 1.00 94.50 838 ASN A O 1
ATOM 6363 N N . LEU A 1 839 ? -5.682 -33.073 0.905 1.00 96.69 839 LEU A N 1
ATOM 6364 C CA . LEU A 1 839 ? -6.922 -32.817 0.167 1.00 96.69 839 LEU A CA 1
ATOM 6365 C C . LEU A 1 839 ? -8.098 -33.567 0.813 1.00 96.69 839 LEU A C 1
ATOM 6367 O O . LEU A 1 839 ? -8.087 -34.790 0.916 1.00 96.69 839 LEU A O 1
ATOM 6371 N N . LEU A 1 840 ? -9.143 -32.840 1.212 1.00 94.56 840 LEU A N 1
ATOM 6372 C CA . LEU A 1 840 ? -10.377 -33.419 1.756 1.00 94.56 840 LEU A CA 1
ATOM 6373 C C . LEU A 1 840 ? -11.422 -33.704 0.674 1.00 94.56 840 LEU A C 1
ATOM 6375 O O . LEU A 1 840 ? -12.146 -34.694 0.773 1.00 94.56 840 LEU A O 1
ATOM 6379 N N . GLY A 1 841 ? -11.516 -32.857 -0.355 1.00 95.81 841 GLY A N 1
ATOM 6380 C CA . GLY A 1 841 ? -12.485 -33.068 -1.426 1.00 95.81 841 GLY A CA 1
ATOM 6381 C C . GLY A 1 841 ? -12.509 -32.026 -2.537 1.00 95.81 841 GLY A C 1
ATOM 6382 O O . GLY A 1 841 ? -11.852 -30.985 -2.477 1.00 95.81 841 GLY A O 1
ATOM 6383 N N . LEU A 1 842 ? -13.287 -32.354 -3.566 1.00 97.31 842 LEU A N 1
ATOM 6384 C CA . LEU A 1 842 ? -13.367 -31.653 -4.844 1.00 97.31 842 LEU A CA 1
ATOM 6385 C C . LEU A 1 842 ? -14.812 -31.241 -5.141 1.00 97.31 842 LEU A C 1
ATOM 6387 O O . LEU A 1 842 ? -15.700 -32.089 -5.200 1.00 97.31 842 LEU A O 1
ATOM 6391 N N . GLN A 1 843 ? -15.065 -29.952 -5.338 1.00 97.31 843 GLN A N 1
ATOM 6392 C CA . GLN A 1 843 ? -16.418 -29.428 -5.537 1.00 97.31 843 GLN A CA 1
ATOM 6393 C C . GLN A 1 843 ? -16.886 -29.531 -6.989 1.00 97.31 843 GLN A C 1
ATOM 6395 O O . GLN A 1 843 ? -16.224 -29.041 -7.903 1.00 97.31 843 GLN A O 1
ATOM 6400 N N . ALA A 1 844 ? -18.080 -30.088 -7.183 1.00 94.69 844 ALA A N 1
ATOM 6401 C CA . ALA A 1 844 ? -18.764 -30.176 -8.468 1.00 94.69 844 ALA A CA 1
ATOM 6402 C C . ALA A 1 844 ? -19.595 -28.904 -8.751 1.00 94.69 844 ALA A C 1
ATOM 6404 O O . ALA A 1 844 ? -20.822 -28.930 -8.665 1.00 94.69 844 ALA A O 1
ATOM 6405 N N . GLY A 1 845 ? -18.914 -27.799 -9.081 1.00 91.62 845 GLY A N 1
ATOM 6406 C CA . GLY A 1 845 ? -19.521 -26.499 -9.420 1.00 91.62 845 GLY A CA 1
ATOM 6407 C C . GLY A 1 845 ? -19.839 -25.584 -8.222 1.00 91.62 845 GLY A C 1
ATOM 6408 O O . GLY A 1 845 ? -20.168 -26.056 -7.134 1.00 91.62 845 GLY A O 1
ATOM 6409 N N . ASN A 1 846 ? -19.715 -24.269 -8.428 1.00 94.12 846 ASN A N 1
ATOM 6410 C CA . ASN A 1 846 ? -20.015 -23.186 -7.477 1.00 94.12 846 ASN A CA 1
ATOM 6411 C C . ASN A 1 846 ? -21.360 -22.533 -7.826 1.00 94.12 846 ASN A C 1
ATOM 6413 O O . ASN A 1 846 ? -21.496 -21.977 -8.920 1.00 94.12 846 ASN A O 1
ATOM 6417 N N . GLU A 1 847 ? -22.315 -22.528 -6.893 1.00 94.81 847 GLU A N 1
ATOM 6418 C CA . GLU A 1 847 ? -23.674 -21.994 -7.090 1.00 94.81 847 GLU A CA 1
ATOM 6419 C C . GLU A 1 847 ? -24.321 -22.461 -8.422 1.00 94.81 847 GLU A C 1
ATOM 6421 O O . GLU A 1 847 ? -24.668 -21.634 -9.280 1.00 94.81 847 GLU A O 1
ATOM 6426 N N . PRO A 1 848 ? -24.471 -23.786 -8.663 1.00 94.50 848 PRO A N 1
ATOM 6427 C CA . PRO A 1 848 ? -25.014 -24.305 -9.922 1.00 94.50 848 PRO A CA 1
ATOM 6428 C C . PRO A 1 848 ? -26.439 -23.816 -10.208 1.00 94.50 848 PRO A C 1
ATOM 6430 O O . PRO A 1 848 ? -26.845 -23.722 -11.367 1.00 94.50 848 PRO A O 1
ATOM 6433 N N . ASP A 1 849 ? -27.191 -23.431 -9.180 1.00 94.62 849 ASP A N 1
ATOM 6434 C CA . ASP A 1 849 ? -28.526 -22.860 -9.307 1.00 94.62 849 ASP A CA 1
ATOM 6435 C C . ASP A 1 849 ? -28.536 -21.486 -10.006 1.00 94.62 849 ASP A C 1
ATOM 6437 O O . ASP A 1 849 ? -29.464 -21.191 -10.767 1.00 94.62 849 ASP A O 1
ATOM 6441 N N . PHE A 1 850 ? -27.462 -20.692 -9.896 1.00 91.56 850 PHE A N 1
ATOM 6442 C CA . PHE A 1 850 ? -27.323 -19.445 -10.656 1.00 91.56 850 PHE A CA 1
ATOM 6443 C C . PHE A 1 850 ? -26.931 -19.636 -12.130 1.00 91.56 850 PHE A C 1
ATOM 6445 O O . PHE A 1 850 ? -27.008 -18.675 -12.898 1.00 91.56 850 PHE A O 1
ATOM 6452 N N . TYR A 1 851 ? -26.548 -20.833 -12.592 1.00 91.31 851 TYR A N 1
ATOM 6453 C CA . TYR A 1 851 ? -26.006 -21.015 -13.951 1.00 91.31 851 TYR A CA 1
ATOM 6454 C C . TYR A 1 851 ? -26.953 -20.562 -15.071 1.00 91.31 851 TYR A C 1
ATOM 6456 O O . TYR A 1 851 ? -26.485 -20.064 -16.095 1.00 91.31 851 TYR A O 1
ATOM 6464 N N . LEU A 1 852 ? -28.269 -20.710 -14.887 1.00 89.94 852 LEU A N 1
ATOM 6465 C CA . LEU A 1 852 ? -29.266 -20.213 -15.840 1.00 89.94 852 LEU A CA 1
ATOM 6466 C C . LEU A 1 852 ? -29.345 -18.678 -15.816 1.00 89.94 852 LEU A C 1
ATOM 6468 O O . LEU A 1 852 ? -29.284 -18.033 -16.860 1.00 89.94 852 LEU A O 1
ATOM 6472 N N . LYS A 1 853 ? -29.424 -18.093 -14.616 1.00 85.19 853 LYS A N 1
ATOM 6473 C CA . LYS A 1 853 ? -29.509 -16.642 -14.373 1.00 85.19 853 LYS A CA 1
ATOM 6474 C C . LYS A 1 853 ? -28.273 -15.891 -14.876 1.00 85.19 853 LYS A C 1
ATOM 6476 O O . LYS A 1 853 ? -28.383 -14.783 -15.388 1.00 85.19 853 LYS A O 1
ATOM 6481 N N . PHE A 1 854 ? -27.107 -16.517 -14.755 1.00 83.25 854 PHE A N 1
ATOM 6482 C CA . PHE A 1 854 ? -25.817 -16.011 -15.218 1.00 83.25 854 PHE A CA 1
ATOM 6483 C C . PHE A 1 854 ? -25.498 -16.400 -16.678 1.00 83.25 854 PHE A C 1
ATOM 6485 O O . PHE A 1 854 ? -24.474 -15.983 -17.213 1.00 83.25 854 PHE A O 1
ATOM 6492 N N . GLY A 1 855 ? -26.345 -17.187 -17.351 1.00 83.06 855 GLY A N 1
ATOM 6493 C CA . GLY A 1 855 ? -26.148 -17.574 -18.754 1.00 83.06 855 GLY A CA 1
ATOM 6494 C C . GLY A 1 855 ? -25.031 -18.598 -19.006 1.00 83.06 855 GLY A C 1
ATOM 6495 O O . GLY A 1 855 ? -24.661 -18.814 -20.156 1.00 83.06 855 GLY A O 1
ATOM 6496 N N . ARG A 1 856 ? -24.520 -19.270 -17.961 1.00 84.25 856 ARG A N 1
ATOM 6497 C CA . ARG A 1 856 ? -23.607 -20.433 -18.073 1.00 84.25 856 ARG A CA 1
ATOM 6498 C C . ARG A 1 856 ? -24.302 -21.649 -18.708 1.00 84.25 856 ARG A C 1
ATOM 6500 O O . ARG A 1 856 ? -23.644 -22.565 -19.200 1.00 84.25 856 ARG A O 1
ATOM 6507 N N . ARG A 1 857 ? -25.639 -21.671 -18.687 1.00 87.75 857 ARG A N 1
ATOM 6508 C CA . ARG A 1 857 ? -26.521 -22.646 -19.347 1.00 87.75 857 ARG A CA 1
ATOM 6509 C C . ARG A 1 857 ? -27.745 -21.909 -19.906 1.00 87.75 857 ARG A C 1
ATOM 6511 O O . ARG A 1 857 ? -28.257 -21.001 -19.260 1.00 87.75 857 ARG A O 1
ATOM 6518 N N . SER A 1 858 ? -28.238 -22.304 -21.080 1.00 87.50 858 SER A N 1
ATOM 6519 C CA . SER A 1 858 ? -29.445 -21.718 -21.704 1.00 87.50 858 SER A CA 1
ATOM 6520 C C . SER A 1 858 ? -30.759 -22.295 -21.158 1.00 87.50 858 SER A C 1
ATOM 6522 O O . SER A 1 858 ? -31.795 -21.635 -21.192 1.00 87.50 858 SER A O 1
ATOM 6524 N N . THR A 1 859 ? -30.708 -23.516 -20.626 1.00 89.44 859 THR A N 1
ATOM 6525 C CA . THR A 1 859 ? -31.745 -24.159 -19.810 1.00 89.44 859 THR A CA 1
ATOM 6526 C C . THR A 1 859 ? -31.044 -24.949 -18.715 1.00 89.44 859 THR A C 1
ATOM 6528 O O . THR A 1 859 ? -30.103 -25.680 -19.024 1.00 89.44 859 THR A O 1
ATOM 6531 N N . TYR A 1 860 ? -31.483 -24.834 -17.463 1.00 94.88 860 TYR A N 1
ATOM 6532 C CA . TYR A 1 860 ? -30.890 -25.586 -16.357 1.00 94.88 860 TYR A CA 1
ATOM 6533 C C . TYR A 1 860 ? -31.917 -25.896 -15.271 1.00 94.88 860 TYR A C 1
ATOM 6535 O O . TYR A 1 860 ? -32.920 -25.197 -15.135 1.00 94.88 860 TYR A O 1
ATOM 6543 N N . SER A 1 861 ? -31.682 -26.976 -14.530 1.00 96.06 861 SER A N 1
ATOM 6544 C CA . SER A 1 861 ? -32.562 -27.473 -13.469 1.00 96.06 861 SER A CA 1
ATOM 6545 C C . SER A 1 861 ? -31.785 -28.404 -12.528 1.00 96.06 861 SER A C 1
ATOM 6547 O O . SER A 1 861 ? -30.758 -28.944 -12.952 1.00 96.06 861 SER A O 1
ATOM 6549 N N . PRO A 1 862 ? -32.287 -28.680 -11.309 1.00 97.56 862 PRO A N 1
ATOM 6550 C CA . PRO A 1 862 ? -31.663 -29.636 -10.392 1.00 97.56 862 PRO A CA 1
ATOM 6551 C C . PRO A 1 862 ? -31.394 -31.011 -11.019 1.00 97.56 862 PRO A C 1
ATOM 6553 O O . PRO A 1 862 ? -30.344 -31.607 -10.779 1.00 97.56 862 PRO A O 1
ATOM 6556 N N . GLN A 1 863 ? -32.303 -31.502 -11.873 1.00 97.50 863 GLN A N 1
ATOM 6557 C CA . GLN A 1 863 ? -32.125 -32.766 -12.595 1.00 97.50 863 GLN A CA 1
ATOM 6558 C C . GLN A 1 863 ? -30.969 -32.690 -13.600 1.00 97.50 863 GLN A C 1
ATOM 6560 O O . GLN A 1 863 ? -30.133 -33.585 -13.626 1.00 97.50 863 GLN A O 1
ATOM 6565 N N . MET A 1 864 ? -30.881 -31.606 -14.381 1.00 97.12 864 MET A N 1
ATOM 6566 C CA . MET A 1 864 ? -29.787 -31.404 -15.341 1.00 97.12 864 MET A CA 1
ATOM 6567 C C . MET A 1 864 ? -28.428 -31.322 -14.639 1.00 97.12 864 MET A C 1
ATOM 6569 O O . MET A 1 864 ? -27.493 -31.975 -15.083 1.00 97.12 864 MET A O 1
ATOM 6573 N N . TYR A 1 865 ? -28.335 -30.610 -13.511 1.00 97.25 865 TYR A N 1
ATOM 6574 C CA . TYR A 1 865 ? -27.127 -30.613 -12.679 1.00 97.25 865 TYR A CA 1
ATOM 6575 C C . TYR A 1 865 ? -26.799 -32.020 -12.151 1.00 97.25 865 TYR A C 1
ATOM 6577 O O . TYR A 1 865 ? -25.659 -32.466 -12.233 1.00 97.25 865 TYR A O 1
ATOM 6585 N N . THR A 1 866 ? -27.803 -32.760 -11.668 1.00 97.69 866 THR A N 1
ATOM 6586 C CA . THR A 1 866 ? -27.627 -34.142 -11.180 1.00 97.69 866 THR A CA 1
ATOM 6587 C C . THR A 1 866 ? -27.106 -35.075 -12.279 1.00 97.69 866 THR A C 1
ATOM 6589 O O . THR A 1 866 ? -26.293 -35.951 -11.998 1.00 97.69 866 THR A O 1
ATOM 6592 N N . ASP A 1 867 ? -27.543 -34.905 -13.526 1.00 97.12 867 ASP A N 1
ATOM 6593 C CA . ASP A 1 867 ? -27.046 -35.699 -14.652 1.00 97.12 867 ASP A CA 1
ATOM 6594 C C . ASP A 1 867 ? -25.659 -35.236 -15.137 1.00 97.12 867 ASP A C 1
ATOM 6596 O O . ASP A 1 867 ? -24.808 -36.092 -15.373 1.00 97.12 867 ASP A O 1
ATOM 6600 N N . GLU A 1 868 ? -25.354 -33.932 -15.155 1.00 96.00 868 GLU A N 1
ATOM 6601 C CA . GLU A 1 868 ? -23.985 -33.444 -15.410 1.00 96.00 868 GLU A CA 1
ATOM 6602 C C . GLU A 1 868 ? -22.988 -33.936 -14.340 1.00 96.00 868 GLU A C 1
ATOM 6604 O O . GLU A 1 868 ? -21.867 -34.312 -14.675 1.00 96.00 868 GLU A O 1
ATOM 6609 N N . VAL A 1 869 ? -23.395 -34.044 -13.066 1.00 97.50 869 VAL A N 1
ATOM 6610 C CA . VAL A 1 869 ? -22.577 -34.668 -12.005 1.00 97.50 869 VAL A CA 1
ATOM 6611 C C . VAL A 1 869 ? -22.373 -36.170 -12.245 1.00 97.50 869 VAL A C 1
ATOM 6613 O O . VAL A 1 869 ? -21.304 -36.692 -11.928 1.00 97.50 869 VAL A O 1
ATOM 6616 N N . ALA A 1 870 ? -23.333 -36.878 -12.851 1.00 97.38 870 ALA A N 1
ATOM 6617 C CA . ALA A 1 870 ? -23.143 -38.281 -13.232 1.00 97.38 870 ALA A CA 1
ATOM 6618 C C . ALA A 1 870 ? -22.127 -38.444 -14.373 1.00 97.38 870 ALA A C 1
ATOM 6620 O O . ALA A 1 870 ? -21.306 -39.364 -14.331 1.00 97.38 870 ALA A O 1
ATOM 6621 N N . ASP A 1 871 ? -22.163 -37.557 -15.370 1.00 96.88 871 ASP A N 1
ATOM 6622 C CA . ASP A 1 871 ? -21.199 -37.560 -16.471 1.00 96.88 871 ASP A CA 1
ATOM 6623 C C . ASP A 1 871 ? -19.796 -37.145 -15.994 1.00 96.88 871 ASP A C 1
ATOM 6625 O O . ASP A 1 871 ? -18.822 -37.811 -16.354 1.00 96.88 871 ASP A O 1
ATOM 6629 N N . LEU A 1 872 ? -19.682 -36.158 -15.094 1.00 96.62 872 LEU A N 1
ATOM 6630 C CA . LEU A 1 872 ? -18.431 -35.846 -14.389 1.00 96.62 872 LEU A CA 1
ATOM 6631 C C . LEU A 1 872 ? -17.885 -37.079 -13.653 1.00 96.62 872 LEU A C 1
ATOM 6633 O O . LEU A 1 872 ? -16.728 -37.446 -13.843 1.00 96.62 872 LEU A O 1
ATOM 6637 N N . ILE A 1 873 ? -18.716 -37.750 -12.846 1.00 96.94 873 ILE A N 1
ATOM 6638 C CA . ILE A 1 873 ? -18.341 -38.957 -12.090 1.00 96.94 873 ILE A CA 1
ATOM 6639 C C . ILE A 1 873 ? -17.809 -40.059 -13.010 1.00 96.94 873 ILE A C 1
ATOM 6641 O O . ILE A 1 873 ? -16.799 -40.688 -12.693 1.00 96.94 873 ILE A O 1
ATOM 6645 N N . LYS A 1 874 ? -18.450 -40.267 -14.162 1.00 95.56 874 LYS A N 1
ATOM 6646 C CA . LYS A 1 874 ? -18.027 -41.253 -15.159 1.00 95.56 874 LYS A CA 1
ATOM 6647 C C . LYS A 1 874 ? -16.670 -40.900 -15.777 1.00 95.56 874 LYS A C 1
ATOM 6649 O O . LYS A 1 874 ? -15.798 -41.761 -15.847 1.00 95.56 874 LYS A O 1
ATOM 6654 N N . VAL A 1 875 ? -16.463 -39.650 -16.195 1.00 95.12 875 VAL A N 1
ATOM 6655 C CA . VAL A 1 875 ? -15.175 -39.217 -16.775 1.00 95.12 875 VAL A CA 1
ATOM 6656 C C . VAL A 1 875 ? -14.066 -39.222 -15.715 1.00 95.12 875 VAL A C 1
ATOM 6658 O O . VAL A 1 875 ? -12.930 -39.580 -16.019 1.00 95.12 875 VAL A O 1
ATOM 6661 N N . MET A 1 876 ? -14.391 -38.927 -14.451 1.00 95.75 876 MET A N 1
ATOM 6662 C CA . MET A 1 876 ? -13.474 -39.123 -13.327 1.00 95.75 876 MET A CA 1
ATOM 6663 C C . MET A 1 876 ? -13.147 -40.600 -13.081 1.00 95.75 876 MET A C 1
ATOM 6665 O O . MET A 1 876 ? -12.022 -40.884 -12.684 1.00 95.75 876 MET A O 1
ATOM 6669 N N . ASP A 1 877 ? -14.071 -41.543 -13.293 1.00 95.00 877 ASP A N 1
ATOM 6670 C CA . ASP A 1 877 ? -13.814 -42.985 -13.144 1.00 95.00 877 ASP A CA 1
ATOM 6671 C C . ASP A 1 877 ? -12.890 -43.534 -14.225 1.00 95.00 877 ASP A C 1
ATOM 6673 O O . ASP A 1 877 ? -11.895 -44.182 -13.890 1.00 95.00 877 ASP A O 1
ATOM 6677 N N . ASP A 1 878 ? -13.190 -43.224 -15.489 1.00 95.19 878 ASP A N 1
ATOM 6678 C CA . ASP A 1 878 ? -12.404 -43.637 -16.657 1.00 95.19 878 ASP A CA 1
ATOM 6679 C C . ASP A 1 878 ? -10.972 -43.043 -16.640 1.00 95.19 878 ASP A C 1
ATOM 6681 O O . ASP A 1 878 ? -10.076 -43.559 -17.312 1.00 95.19 878 ASP A O 1
ATOM 6685 N N . ASN A 1 879 ? -10.727 -41.991 -15.846 1.00 95.75 879 ASN A N 1
ATOM 6686 C CA . ASN A 1 879 ? -9.417 -41.365 -15.661 1.00 95.75 879 ASN A CA 1
ATOM 6687 C C . ASN A 1 879 ? -8.565 -42.083 -14.577 1.00 95.75 879 ASN A C 1
ATOM 6689 O O . ASN A 1 879 ? -8.928 -42.063 -13.393 1.00 95.75 879 ASN A O 1
ATOM 6693 N N . PRO A 1 880 ? -7.407 -42.687 -14.919 1.00 95.25 880 PRO A N 1
ATOM 6694 C CA . PRO A 1 880 ? -6.548 -43.379 -13.954 1.00 95.25 880 PRO A CA 1
ATOM 6695 C C . PRO A 1 880 ? -5.739 -42.438 -13.044 1.00 95.25 880 PRO A C 1
ATOM 6697 O O . PRO A 1 880 ? -5.296 -42.881 -11.986 1.00 95.25 880 PRO A O 1
ATOM 6700 N N . ASN A 1 881 ? -5.568 -41.163 -13.413 1.00 95.12 881 ASN A N 1
ATOM 6701 C CA . ASN A 1 881 ? -4.787 -40.179 -12.649 1.00 95.12 881 ASN A CA 1
ATOM 6702 C C . ASN A 1 881 ? -5.535 -39.645 -11.412 1.00 95.12 881 ASN A C 1
ATOM 6704 O O . ASN A 1 881 ? -4.956 -38.931 -10.600 1.00 95.12 881 ASN A O 1
ATOM 6708 N N . ILE A 1 882 ? -6.814 -40.003 -11.254 1.00 95.88 882 ILE A N 1
ATOM 6709 C CA . ILE A 1 882 ? -7.666 -39.643 -10.113 1.00 95.88 882 ILE A CA 1
ATOM 6710 C C . ILE A 1 882 ? -7.901 -40.918 -9.281 1.00 95.88 882 ILE A C 1
ATOM 6712 O O . ILE A 1 882 ? -8.930 -41.576 -9.464 1.00 95.88 882 ILE A O 1
ATOM 6716 N N . PRO A 1 883 ? -6.954 -41.362 -8.431 1.00 93.62 883 PRO A N 1
ATOM 6717 C CA . PRO A 1 883 ? -7.072 -42.630 -7.707 1.00 93.62 883 PRO A CA 1
ATOM 6718 C C . PRO A 1 883 ? -8.218 -42.653 -6.683 1.00 93.62 883 PRO A C 1
ATOM 6720 O O . PRO A 1 883 ? -8.849 -43.694 -6.491 1.00 93.62 883 PRO A O 1
ATOM 6723 N N . VAL A 1 884 ? -8.518 -41.526 -6.031 1.00 94.94 884 VAL A N 1
ATOM 6724 C CA . VAL A 1 884 ? -9.544 -41.425 -4.984 1.00 94.94 884 VAL A CA 1
ATOM 6725 C C . VAL A 1 884 ? -10.860 -40.955 -5.602 1.00 94.94 884 VAL A C 1
ATOM 6727 O O . VAL A 1 884 ? -11.046 -39.785 -5.936 1.00 94.94 884 VAL A O 1
ATOM 6730 N N . LYS A 1 885 ? -11.797 -41.894 -5.762 1.00 93.44 885 LYS A N 1
ATOM 6731 C CA . LYS A 1 885 ? -13.072 -41.691 -6.474 1.00 93.44 885 LYS A CA 1
ATOM 6732 C C . LYS A 1 885 ? -14.212 -41.133 -5.606 1.00 93.44 885 LYS A C 1
ATOM 6734 O O . LYS A 1 885 ? -15.258 -40.772 -6.146 1.00 93.44 885 LYS A O 1
ATOM 6739 N N . ASN A 1 886 ? -14.042 -41.101 -4.283 1.00 94.62 886 ASN A N 1
ATOM 6740 C CA . ASN A 1 886 ? -15.100 -40.872 -3.289 1.00 94.62 886 ASN A CA 1
ATOM 6741 C C . ASN A 1 886 ? -14.986 -39.537 -2.528 1.00 94.62 886 ASN A C 1
ATOM 6743 O O . ASN A 1 886 ? -15.396 -39.453 -1.371 1.00 94.62 886 ASN A O 1
ATOM 6747 N N . MET A 1 887 ? -14.417 -38.511 -3.169 1.00 95.25 887 MET A N 1
ATOM 6748 C CA . MET A 1 887 ? -14.122 -37.219 -2.539 1.00 95.25 887 MET A CA 1
ATOM 6749 C C . MET A 1 887 ? -14.896 -36.014 -3.108 1.00 95.25 887 MET A C 1
ATOM 6751 O O . MET A 1 887 ? -14.486 -34.874 -2.902 1.00 95.25 887 MET A O 1
ATOM 6755 N N . LEU A 1 888 ? -15.993 -36.227 -3.842 1.00 97.31 888 LEU A N 1
ATOM 6756 C CA . LEU A 1 888 ? -16.764 -35.116 -4.415 1.00 97.31 888 LEU A CA 1
ATOM 6757 C C . LEU A 1 888 ? -17.549 -34.329 -3.354 1.00 97.31 888 LEU A C 1
ATOM 6759 O O . LEU A 1 888 ? -17.948 -34.868 -2.325 1.00 97.31 888 LEU A O 1
ATOM 6763 N N . ILE A 1 889 ? -17.799 -33.053 -3.621 1.00 97.38 889 ILE A N 1
ATOM 6764 C CA . ILE A 1 889 ? -18.563 -32.144 -2.763 1.00 97.38 889 ILE A CA 1
ATOM 6765 C C . ILE A 1 889 ? -19.641 -31.471 -3.613 1.00 97.38 889 ILE A C 1
ATOM 6767 O O . ILE A 1 889 ? -19.367 -31.011 -4.722 1.00 97.38 889 ILE A O 1
ATOM 6771 N N . GLY A 1 890 ? -20.869 -31.436 -3.099 1.00 95.44 890 GLY A N 1
ATOM 6772 C CA . GLY A 1 890 ? -22.003 -30.787 -3.750 1.00 95.44 890 GLY A CA 1
ATOM 6773 C C . GLY A 1 890 ? -23.302 -30.918 -2.940 1.00 95.44 890 GLY A C 1
ATOM 6774 O O . GLY A 1 890 ? -23.341 -31.646 -1.944 1.00 95.44 890 GLY A O 1
ATOM 6775 N N . PRO A 1 891 ? -24.385 -30.249 -3.363 1.00 95.75 891 PRO A N 1
ATOM 6776 C CA . PRO A 1 891 ? -24.509 -29.525 -4.622 1.00 95.75 891 PRO A CA 1
ATOM 6777 C C . PRO A 1 891 ? -23.985 -28.085 -4.576 1.00 95.75 891 PRO A C 1
ATOM 6779 O O . PRO A 1 891 ? -23.924 -27.459 -5.624 1.00 95.75 891 PRO A O 1
ATOM 6782 N N . SER A 1 892 ? -23.625 -27.545 -3.403 1.00 95.88 892 SER A N 1
ATOM 6783 C CA . SER A 1 892 ? -23.124 -26.165 -3.268 1.00 95.88 892 SER A CA 1
ATOM 6784 C C . SER A 1 892 ? -24.057 -25.109 -3.889 1.00 95.88 892 SER A C 1
ATOM 6786 O O . SER A 1 892 ? -23.611 -24.141 -4.497 1.00 95.88 892 SER A O 1
ATOM 6788 N N . VAL A 1 893 ? -25.376 -25.300 -3.758 1.00 95.94 893 VAL A N 1
ATOM 6789 C CA . VAL A 1 893 ? -26.371 -24.308 -4.204 1.00 95.94 893 VAL A CA 1
ATOM 6790 C C . VAL A 1 893 ? -26.346 -23.067 -3.316 1.00 95.94 893 VAL A C 1
ATOM 6792 O O . VAL A 1 893 ? -26.184 -23.198 -2.101 1.00 95.94 893 VAL A O 1
ATOM 6795 N N . SER A 1 894 ? -26.602 -21.899 -3.914 1.00 92.25 894 SER A N 1
ATOM 6796 C CA . SER A 1 894 ? -26.700 -20.594 -3.236 1.00 92.25 894 SER A CA 1
ATOM 6797 C C . SER A 1 894 ? -27.879 -20.490 -2.255 1.00 92.25 894 SER A C 1
ATOM 6799 O O . SER A 1 894 ? -28.010 -19.516 -1.515 1.00 92.25 894 SER A O 1
ATOM 6801 N N . SER A 1 895 ? -28.791 -21.469 -2.301 1.00 91.00 895 SER A N 1
ATOM 6802 C CA . SER A 1 895 ? -30.083 -21.507 -1.602 1.00 91.00 895 SER A CA 1
ATOM 6803 C C . SER A 1 895 ? -31.077 -20.398 -1.998 1.00 91.00 895 SER A C 1
ATOM 6805 O O . SER A 1 895 ? -32.175 -20.339 -1.443 1.00 91.00 895 SER A O 1
ATOM 6807 N N . ILE A 1 896 ? -30.732 -19.552 -2.982 1.00 89.25 896 ILE A N 1
ATOM 6808 C CA . ILE A 1 896 ? -31.545 -18.416 -3.448 1.00 89.25 896 ILE A CA 1
ATOM 6809 C C . ILE A 1 896 ? -32.432 -18.801 -4.641 1.00 89.25 896 ILE A C 1
ATOM 6811 O O . ILE A 1 896 ? -33.624 -18.494 -4.622 1.00 89.25 896 ILE A O 1
ATOM 6815 N N . GLU A 1 897 ? -31.895 -19.472 -5.670 1.00 92.06 897 GLU A N 1
ATOM 6816 C CA . GLU A 1 897 ? -32.696 -19.898 -6.835 1.00 92.06 897 GLU A CA 1
ATOM 6817 C C . GLU A 1 897 ? -33.241 -21.321 -6.662 1.00 92.06 897 GLU A C 1
ATOM 6819 O O . GLU A 1 897 ? -34.401 -21.581 -6.993 1.00 92.06 897 GLU A O 1
ATOM 6824 N N . TRP A 1 898 ? -32.427 -22.246 -6.136 1.00 94.94 898 TRP A N 1
ATOM 6825 C CA . TRP A 1 898 ? -32.852 -23.606 -5.778 1.00 94.94 898 TRP A CA 1
ATOM 6826 C C . TRP A 1 898 ? -32.639 -23.860 -4.288 1.00 94.94 898 TRP A C 1
ATOM 6828 O O . TRP A 1 898 ? -31.576 -23.566 -3.745 1.00 94.94 898 TRP A O 1
ATOM 6838 N N . LYS A 1 899 ? -33.602 -24.521 -3.644 1.00 94.25 899 LYS A N 1
ATOM 6839 C CA . LYS A 1 899 ? -33.383 -25.149 -2.336 1.00 94.25 899 LYS A CA 1
ATOM 6840 C C . LYS A 1 899 ? -32.574 -26.441 -2.495 1.00 94.25 899 LYS A C 1
ATOM 6842 O O . LYS A 1 899 ? -32.808 -27.159 -3.473 1.00 94.25 899 LYS A O 1
ATOM 6847 N N . PRO A 1 900 ? -31.702 -26.808 -1.537 1.00 95.44 900 PRO A N 1
ATOM 6848 C CA . PRO A 1 900 ? -30.959 -28.068 -1.597 1.00 95.44 900 PRO A CA 1
ATOM 6849 C C . PRO A 1 900 ? -31.886 -29.292 -1.688 1.00 95.44 900 PRO A C 1
ATOM 6851 O O . PRO A 1 900 ? -31.583 -30.231 -2.422 1.00 95.44 900 PRO A O 1
ATOM 6854 N N . GLU A 1 901 ? -33.072 -29.246 -1.070 1.00 94.88 901 GLU A N 1
ATOM 6855 C CA . GLU A 1 901 ? -34.093 -30.299 -1.171 1.00 94.88 901 GLU A CA 1
ATOM 6856 C C . GLU A 1 901 ? -34.522 -30.589 -2.617 1.00 94.88 901 GLU A C 1
ATOM 6858 O O . GLU A 1 901 ? -34.719 -31.750 -2.966 1.00 94.88 901 GLU A O 1
ATOM 6863 N N . GLN A 1 902 ? -34.569 -29.582 -3.496 1.00 97.25 902 GLN A N 1
ATOM 6864 C CA . GLN A 1 902 ? -34.919 -29.775 -4.911 1.00 97.25 902 GLN A CA 1
ATOM 6865 C C . GLN A 1 902 ? -33.823 -30.517 -5.694 1.00 97.25 902 GLN A C 1
ATOM 6867 O O . GLN A 1 902 ? -34.100 -31.076 -6.754 1.00 97.25 902 GLN A O 1
ATOM 6872 N N . VAL A 1 903 ? -32.585 -30.535 -5.183 1.00 97.75 903 VAL A N 1
ATOM 6873 C CA . VAL A 1 903 ? -31.500 -31.381 -5.701 1.00 97.75 903 VAL A CA 1
ATOM 6874 C C . VAL A 1 903 ? -31.538 -32.764 -5.046 1.00 97.75 903 VAL A C 1
ATOM 6876 O O . VAL A 1 903 ? -31.288 -33.756 -5.718 1.00 97.75 903 VAL A O 1
ATOM 6879 N N . TRP A 1 904 ? -31.922 -32.888 -3.773 1.00 96.62 904 TRP A N 1
ATOM 6880 C CA . TRP A 1 904 ? -32.122 -34.201 -3.141 1.00 96.62 904 TRP A CA 1
ATOM 6881 C C . TRP A 1 904 ? -33.249 -35.008 -3.808 1.00 96.62 904 TRP A C 1
ATOM 6883 O O . TRP A 1 904 ? -33.097 -36.213 -4.016 1.00 96.62 904 TRP A O 1
ATOM 6893 N N . GLU A 1 905 ? -34.340 -34.345 -4.206 1.00 97.19 905 GLU A N 1
ATOM 6894 C CA . GLU A 1 905 ? -35.513 -34.936 -4.873 1.00 97.19 905 GLU A CA 1
ATOM 6895 C C . GLU A 1 905 ? -35.206 -35.601 -6.231 1.00 97.19 905 GLU A C 1
ATOM 6897 O O . GLU A 1 905 ? -35.961 -36.471 -6.666 1.00 97.19 905 GLU A O 1
ATOM 6902 N N . THR A 1 906 ? -34.082 -35.277 -6.882 1.00 98.06 906 THR A N 1
ATOM 6903 C CA . THR A 1 906 ? -33.615 -35.960 -8.111 1.00 98.06 906 THR A CA 1
ATOM 6904 C C . THR A 1 906 ? -33.037 -37.356 -7.842 1.00 98.06 906 THR A C 1
ATOM 6906 O O . THR A 1 906 ? -32.716 -38.100 -8.772 1.00 98.06 906 THR A O 1
ATOM 6909 N N . GLY A 1 907 ? -32.848 -37.705 -6.565 1.00 97.12 907 GLY A N 1
ATOM 6910 C CA . GLY A 1 907 ? -32.105 -38.879 -6.119 1.00 97.12 907 GLY A CA 1
ATOM 6911 C C . GLY A 1 907 ? -30.602 -38.640 -5.935 1.00 97.12 907 GLY A C 1
ATOM 6912 O O . GLY A 1 907 ? -29.886 -39.615 -5.716 1.00 97.12 907 GLY A O 1
ATOM 6913 N N . TYR A 1 908 ? -30.111 -37.392 -5.997 1.00 98.12 908 TYR A N 1
ATOM 6914 C CA . TYR A 1 908 ? -28.683 -37.036 -5.903 1.00 98.12 908 TYR A CA 1
ATOM 6915 C C . TYR A 1 908 ? -27.938 -37.754 -4.761 1.00 98.12 908 TYR A C 1
ATOM 6917 O O . TYR A 1 908 ? -26.901 -38.372 -4.999 1.00 98.12 908 TYR A O 1
ATOM 6925 N N . ILE A 1 909 ? -28.482 -37.740 -3.535 1.00 97.19 909 ILE A N 1
ATOM 6926 C CA . ILE A 1 909 ? -27.852 -38.390 -2.370 1.00 97.19 909 ILE A CA 1
ATOM 6927 C C . ILE A 1 909 ? -27.721 -39.902 -2.593 1.00 97.19 909 ILE A C 1
ATOM 6929 O O . ILE A 1 909 ? -26.626 -40.449 -2.491 1.00 97.19 909 ILE A O 1
ATOM 6933 N N . GLU A 1 910 ? -28.810 -40.591 -2.941 1.00 96.00 910 GLU A N 1
ATOM 6934 C CA . GLU A 1 910 ? -28.793 -42.050 -3.118 1.00 96.00 910 GLU A CA 1
ATOM 6935 C C . GLU A 1 910 ? -27.964 -42.496 -4.330 1.00 96.00 910 GLU A C 1
ATOM 6937 O O . GLU A 1 910 ? -27.349 -43.560 -4.290 1.00 96.00 910 GLU A O 1
ATOM 6942 N N . ARG A 1 911 ? -27.901 -41.673 -5.383 1.00 96.88 911 ARG A N 1
ATOM 6943 C CA . ARG A 1 911 ? -27.114 -41.921 -6.600 1.00 96.88 911 ARG A CA 1
ATOM 6944 C C . ARG A 1 911 ? -25.611 -41.722 -6.379 1.00 96.88 911 ARG A C 1
ATOM 6946 O O . ARG A 1 911 ? -24.822 -42.386 -7.049 1.00 96.88 911 ARG A O 1
ATOM 6953 N N . PHE A 1 912 ? -25.210 -40.825 -5.470 1.00 97.50 912 PHE A N 1
ATOM 6954 C CA . PHE A 1 912 ? -23.821 -40.358 -5.355 1.00 97.50 912 PHE A CA 1
ATOM 6955 C C . PHE A 1 912 ? -23.189 -40.442 -3.957 1.00 97.50 912 PHE A C 1
ATOM 6957 O O . PHE A 1 912 ? -22.014 -40.112 -3.826 1.00 97.50 912 PHE A O 1
ATOM 6964 N N . LYS A 1 913 ? -23.872 -40.902 -2.901 1.00 95.69 913 LYS A N 1
ATOM 6965 C CA . LYS A 1 913 ? -23.291 -40.966 -1.539 1.00 95.69 913 LYS A CA 1
ATOM 6966 C C . LYS A 1 913 ? -21.967 -41.731 -1.453 1.00 95.69 913 LYS A C 1
ATOM 6968 O O . LYS A 1 913 ? -21.073 -41.292 -0.739 1.00 95.69 913 LYS A O 1
ATOM 6973 N N . ASP A 1 914 ? -21.768 -42.793 -2.227 1.00 95.56 914 ASP A N 1
ATOM 6974 C CA . ASP A 1 914 ? -20.488 -43.526 -2.251 1.00 95.56 914 ASP A CA 1
ATOM 6975 C C . ASP A 1 914 ? -19.365 -42.770 -2.998 1.00 95.56 914 ASP A C 1
ATOM 6977 O O . ASP A 1 914 ? -18.207 -43.184 -2.990 1.00 95.56 914 ASP A O 1
ATOM 6981 N N . ARG A 1 915 ? -19.702 -41.639 -3.634 1.00 96.69 915 ARG A N 1
ATOM 6982 C CA . ARG A 1 915 ? -18.818 -40.746 -4.402 1.00 96.69 915 ARG A CA 1
ATOM 6983 C C . ARG A 1 915 ? -18.532 -39.417 -3.700 1.00 96.69 915 ARG A C 1
ATOM 6985 O O . ARG A 1 915 ? -17.537 -38.769 -4.017 1.00 96.69 915 ARG A O 1
ATOM 6992 N N . LEU A 1 916 ? -19.389 -39.028 -2.759 1.00 96.62 916 LEU A N 1
ATOM 6993 C CA . LEU A 1 916 ? -19.330 -37.752 -2.052 1.00 96.62 916 LEU A CA 1
ATOM 6994 C C . LEU A 1 916 ? -18.525 -37.860 -0.745 1.00 96.62 916 LEU A C 1
ATOM 6996 O O . LEU A 1 916 ? -18.764 -38.761 0.062 1.00 96.62 916 LEU A O 1
ATOM 7000 N N . TYR A 1 917 ? -17.638 -36.898 -0.496 1.00 95.62 917 TYR A N 1
ATOM 7001 C CA . TYR A 1 917 ? -17.032 -36.651 0.814 1.00 95.62 917 TYR A CA 1
ATOM 7002 C C . TYR A 1 917 ? -18.081 -36.094 1.785 1.00 95.62 917 TYR A C 1
ATOM 7004 O O . TYR A 1 917 ? -18.326 -36.676 2.842 1.00 95.62 917 TYR A O 1
ATOM 7012 N N . CYS A 1 918 ? -18.744 -35.003 1.394 1.00 95.12 918 CYS A N 1
ATOM 7013 C CA . CYS A 1 918 ? -19.783 -34.328 2.165 1.00 95.12 918 CYS A CA 1
ATOM 7014 C C . CYS A 1 918 ? -20.905 -33.794 1.265 1.00 95.12 918 CYS A C 1
ATOM 7016 O O . CYS A 1 918 ? -20.799 -33.792 0.037 1.00 95.12 918 CYS A O 1
ATOM 7018 N N . LEU A 1 919 ? -21.978 -33.337 1.908 1.00 97.56 919 LEU A N 1
ATOM 7019 C CA . LEU A 1 919 ? -23.033 -32.542 1.291 1.00 97.56 919 LEU A CA 1
ATOM 7020 C C . LEU A 1 919 ? -22.805 -31.054 1.620 1.00 97.56 919 LEU A C 1
ATOM 7022 O O . LEU A 1 919 ? -22.421 -30.725 2.747 1.00 97.56 919 LEU A O 1
ATOM 7026 N N . SER A 1 920 ? -23.021 -30.161 0.652 1.00 97.12 920 SER A N 1
ATOM 7027 C CA . SER A 1 920 ? -22.679 -28.733 0.771 1.00 97.12 920 SER A CA 1
ATOM 7028 C C . SER A 1 920 ? -23.783 -27.773 0.325 1.00 97.12 920 SER A C 1
ATOM 7030 O O . SER A 1 920 ? -24.535 -28.048 -0.611 1.00 97.12 920 SER A O 1
ATOM 7032 N N . VAL A 1 921 ? -23.814 -26.604 0.968 1.00 97.75 921 VAL A N 1
ATOM 7033 C CA . VAL A 1 921 ? -24.592 -25.414 0.580 1.00 97.75 921 VAL A CA 1
ATOM 7034 C C . VAL A 1 921 ? -23.730 -24.161 0.698 1.00 97.75 921 VAL A C 1
ATOM 7036 O O . VAL A 1 921 ? -22.764 -24.135 1.461 1.00 97.75 921 VAL A O 1
ATOM 7039 N N . GLU A 1 922 ? -24.088 -23.128 -0.051 1.00 97.00 922 GLU A N 1
ATOM 7040 C CA . GLU A 1 922 ? -23.439 -21.815 -0.087 1.00 97.00 922 GLU A CA 1
ATOM 7041 C C . GLU A 1 922 ? -24.547 -20.773 0.170 1.00 97.00 922 GLU A C 1
ATOM 7043 O O . GLU A 1 922 ? -25.657 -20.945 -0.325 1.00 97.00 922 GLU A O 1
ATOM 7048 N N . HIS A 1 923 ? -24.342 -19.760 1.023 1.00 95.38 923 HIS A N 1
ATOM 7049 C CA . HIS A 1 923 ? -25.411 -18.800 1.358 1.00 95.38 923 HIS A CA 1
ATOM 7050 C C . HIS A 1 923 ? -24.913 -17.493 1.993 1.00 95.38 923 HIS A C 1
ATOM 7052 O O . HIS A 1 923 ? -24.165 -17.495 2.976 1.00 95.38 923 HIS A O 1
ATOM 7058 N N . TYR A 1 924 ? -25.445 -16.366 1.516 1.00 94.56 924 TYR A N 1
ATOM 7059 C CA . TYR A 1 924 ? -25.278 -15.042 2.123 1.00 94.56 924 TYR A CA 1
ATOM 7060 C C . TYR A 1 924 ? -26.655 -14.489 2.533 1.00 94.56 924 TYR A C 1
ATOM 7062 O O . TYR A 1 924 ? -27.566 -14.523 1.708 1.00 94.56 924 TYR A O 1
ATOM 7070 N N . PRO A 1 925 ? -26.828 -13.933 3.749 1.00 93.50 925 PRO A N 1
ATOM 7071 C CA . PRO A 1 925 ? -28.125 -13.427 4.221 1.00 93.50 925 PRO A CA 1
ATOM 7072 C C . PRO A 1 925 ? -28.727 -12.301 3.369 1.00 93.50 925 PRO A C 1
ATOM 7074 O O . PRO A 1 925 ? -29.945 -12.163 3.303 1.00 93.50 925 PRO A O 1
ATOM 7077 N N . MET A 1 926 ? -27.872 -11.481 2.750 1.00 91.75 926 MET A N 1
ATOM 7078 C CA . MET A 1 926 ? -28.224 -10.343 1.895 1.00 91.75 926 MET A CA 1
ATOM 7079 C C . MET A 1 926 ? -27.198 -10.198 0.762 1.00 91.75 926 MET A C 1
ATOM 7081 O O . MET A 1 926 ? -26.159 -10.861 0.756 1.00 91.75 926 MET A O 1
ATOM 7085 N N . ASN A 1 927 ? -27.457 -9.286 -0.178 1.00 89.56 927 ASN A N 1
ATOM 7086 C CA . ASN A 1 927 ? -26.529 -8.918 -1.249 1.00 89.56 927 ASN A CA 1
ATOM 7087 C C . ASN A 1 927 ? -26.361 -7.393 -1.319 1.00 89.56 927 ASN A C 1
ATOM 7089 O O . ASN A 1 927 ? -27.338 -6.670 -1.142 1.00 89.56 927 ASN A O 1
ATOM 7093 N N . ASN A 1 928 ? -25.158 -6.909 -1.643 1.00 89.25 928 ASN A N 1
ATOM 7094 C CA . ASN A 1 928 ? -24.913 -5.496 -1.963 1.00 89.25 928 ASN A CA 1
ATOM 7095 C C . ASN A 1 928 ? -24.707 -5.266 -3.479 1.00 89.25 928 ASN A C 1
ATOM 7097 O O . ASN A 1 928 ? -23.995 -4.358 -3.908 1.00 89.25 928 ASN A O 1
ATOM 7101 N N . CYS A 1 929 ? -25.283 -6.120 -4.334 1.00 84.56 929 CYS A N 1
ATOM 7102 C CA . CYS A 1 929 ? -24.994 -6.098 -5.771 1.00 84.56 929 CYS A CA 1
ATOM 7103 C C . CYS A 1 929 ? -25.616 -4.888 -6.483 1.00 84.56 929 CYS A C 1
ATOM 7105 O O . CYS A 1 929 ? -25.037 -4.383 -7.440 1.00 84.56 929 CYS A O 1
ATOM 7107 N N . ALA A 1 930 ? -26.744 -4.364 -5.992 1.00 84.50 930 ALA A N 1
ATOM 7108 C CA . ALA A 1 930 ? -27.361 -3.157 -6.545 1.00 84.50 930 ALA A CA 1
ATOM 7109 C C . ALA A 1 930 ? -26.476 -1.901 -6.410 1.00 84.50 930 ALA A C 1
ATOM 7111 O O . ALA A 1 930 ? -26.584 -0.994 -7.233 1.00 84.50 930 ALA A O 1
ATOM 7112 N N . ALA A 1 931 ? -25.574 -1.849 -5.423 1.00 79.62 931 ALA A N 1
ATOM 7113 C CA . ALA A 1 931 ? -24.582 -0.776 -5.312 1.00 79.62 931 ALA A CA 1
ATOM 7114 C C . ALA A 1 931 ? -23.440 -0.906 -6.341 1.00 79.62 931 ALA A C 1
ATOM 7116 O O . ALA A 1 931 ? -22.790 0.088 -6.649 1.00 79.62 931 ALA A O 1
ATOM 7117 N N . LEU A 1 932 ? -23.211 -2.105 -6.897 1.00 73.94 932 LEU A N 1
ATOM 7118 C CA . LEU A 1 932 ? -22.237 -2.341 -7.971 1.00 73.94 932 LEU A CA 1
ATOM 7119 C C . LEU A 1 932 ? -22.837 -2.135 -9.369 1.00 73.94 932 LEU A C 1
ATOM 7121 O O . LEU A 1 932 ? -22.185 -1.562 -10.236 1.00 73.94 932 LEU A O 1
ATOM 7125 N N . THR A 1 933 ? -24.069 -2.599 -9.605 1.00 74.44 933 THR A N 1
ATOM 7126 C CA . THR A 1 933 ? -24.689 -2.610 -10.948 1.00 74.44 933 THR A CA 1
ATOM 7127 C C . THR A 1 933 ? -25.803 -1.585 -11.150 1.00 74.44 933 THR A C 1
ATOM 7129 O O . THR A 1 933 ? -26.424 -1.552 -12.211 1.00 74.44 933 THR A O 1
ATOM 7132 N N . GLY A 1 934 ? -26.089 -0.767 -10.137 1.00 76.69 934 GLY A N 1
ATOM 7133 C CA . GLY A 1 934 ? -27.255 0.109 -10.095 1.00 76.69 934 GLY A CA 1
ATOM 7134 C C . GLY A 1 934 ? -28.549 -0.618 -9.685 1.00 76.69 934 GLY A C 1
ATOM 7135 O O . GLY A 1 934 ? -28.631 -1.852 -9.731 1.00 76.69 934 GLY A O 1
ATOM 7136 N N . PRO A 1 935 ? -29.581 0.141 -9.271 1.00 82.62 935 PRO A N 1
ATOM 7137 C CA . PRO A 1 935 ? -30.850 -0.416 -8.820 1.00 82.62 935 PRO A CA 1
ATOM 7138 C C . PRO A 1 935 ? -31.653 -0.999 -9.988 1.00 82.62 935 PRO A C 1
ATOM 7140 O O . PRO A 1 935 ? -31.747 -0.408 -11.064 1.00 82.62 935 PRO A O 1
ATOM 7143 N N . SER A 1 936 ? -32.303 -2.136 -9.752 1.00 77.12 936 SER A N 1
ATOM 7144 C CA . SER A 1 936 ? -33.166 -2.814 -10.728 1.00 77.12 936 SER A CA 1
ATOM 7145 C C . SER A 1 936 ? -34.472 -3.303 -10.078 1.00 77.12 936 SER A C 1
ATOM 7147 O O . SER A 1 936 ? -34.567 -3.345 -8.847 1.00 77.12 936 SER A O 1
ATOM 7149 N N . PRO A 1 937 ? -35.524 -3.641 -10.853 1.00 74.56 937 PRO A N 1
ATOM 7150 C CA . PRO A 1 937 ? -36.793 -4.101 -10.289 1.00 74.56 937 PRO A CA 1
ATOM 7151 C C . PRO A 1 937 ? -36.614 -5.369 -9.439 1.00 74.56 937 PRO A C 1
ATOM 7153 O O . PRO A 1 937 ? -36.309 -6.435 -9.964 1.00 74.56 937 PRO A O 1
ATOM 7156 N N . GLY A 1 938 ? -36.807 -5.242 -8.123 1.00 72.75 938 GLY A N 1
ATOM 7157 C CA . GLY A 1 938 ? -36.581 -6.319 -7.150 1.00 72.75 938 GLY A CA 1
ATOM 7158 C C . GLY A 1 938 ? -35.189 -6.341 -6.502 1.00 72.75 938 GLY A C 1
ATOM 7159 O O . GLY A 1 938 ? -34.997 -7.106 -5.565 1.00 72.75 938 GLY A O 1
ATOM 7160 N N . ASN A 1 939 ? -34.248 -5.493 -6.933 1.00 77.75 939 ASN A N 1
ATOM 7161 C CA . ASN A 1 939 ? -32.935 -5.322 -6.299 1.00 77.75 939 ASN A CA 1
ATOM 7162 C C . ASN A 1 939 ? -32.577 -3.819 -6.195 1.00 77.75 939 ASN A C 1
ATOM 7164 O O . ASN A 1 939 ? -31.884 -3.286 -7.070 1.00 77.75 939 ASN A O 1
ATOM 7168 N N . PRO A 1 940 ? -33.113 -3.097 -5.190 1.00 86.12 940 PRO A N 1
ATOM 7169 C CA . PRO A 1 940 ? -32.770 -1.700 -4.926 1.00 86.12 940 PRO A CA 1
ATOM 7170 C C . PRO A 1 940 ? -31.392 -1.582 -4.258 1.00 86.12 940 PRO A C 1
ATOM 7172 O O . PRO A 1 940 ? -30.895 -2.541 -3.675 1.00 86.12 940 PRO A O 1
ATOM 7175 N N . ILE A 1 941 ? -30.798 -0.384 -4.284 1.00 86.25 941 ILE A N 1
ATOM 7176 C CA . ILE A 1 941 ? -29.685 -0.060 -3.378 1.00 86.25 941 ILE A CA 1
ATOM 7177 C C . ILE A 1 941 ? -30.240 -0.042 -1.946 1.00 86.25 941 ILE A C 1
ATOM 7179 O O . ILE A 1 941 ? -31.307 0.527 -1.712 1.00 86.25 941 ILE A O 1
ATOM 7183 N N . ILE A 1 942 ? -29.528 -0.680 -1.018 1.00 89.06 942 ILE A N 1
ATOM 7184 C CA . ILE A 1 942 ? -29.900 -0.801 0.395 1.00 89.06 942 ILE A CA 1
ATOM 7185 C C . ILE A 1 942 ? -28.949 0.074 1.215 1.00 89.06 942 ILE A C 1
ATOM 7187 O O . ILE A 1 942 ? -27.735 -0.012 1.031 1.00 89.06 942 ILE A O 1
ATOM 7191 N N . ASP A 1 943 ? -29.489 0.893 2.118 1.00 90.06 943 ASP A N 1
ATOM 7192 C CA . ASP A 1 943 ? -28.682 1.585 3.123 1.00 90.06 943 ASP A CA 1
ATOM 7193 C C . ASP A 1 943 ? -28.274 0.571 4.211 1.00 90.06 943 ASP A C 1
ATOM 7195 O O . ASP A 1 943 ? -29.148 -0.065 4.810 1.00 90.06 943 ASP A O 1
ATOM 7199 N N . PRO A 1 944 ? -26.974 0.363 4.485 1.00 92.31 944 PRO A N 1
ATOM 7200 C CA . PRO A 1 944 ? -26.549 -0.589 5.505 1.00 92.31 944 PRO A CA 1
ATOM 7201 C C . PRO A 1 944 ? -26.979 -0.181 6.923 1.00 92.31 944 PRO A C 1
ATOM 7203 O O . PRO A 1 944 ? -27.070 -1.049 7.792 1.00 92.31 944 PRO A O 1
ATOM 7206 N N . GLN A 1 945 ? -27.304 1.094 7.167 1.00 94.31 945 GLN A N 1
ATOM 7207 C CA . GLN A 1 945 ? -27.819 1.574 8.448 1.00 94.31 945 GLN A CA 1
ATOM 7208 C C . GLN A 1 945 ? -29.185 0.960 8.801 1.00 94.31 945 GLN A C 1
ATOM 7210 O O . GLN A 1 945 ? -29.429 0.689 9.980 1.00 94.31 945 GLN A O 1
ATOM 7215 N N . ASP A 1 946 ? -30.031 0.673 7.803 1.00 93.69 946 ASP A N 1
ATOM 7216 C CA . ASP A 1 946 ? -31.332 0.006 7.984 1.00 93.69 946 ASP A CA 1
ATOM 7217 C C . ASP A 1 946 ? -31.183 -1.479 8.375 1.00 93.69 946 ASP A C 1
ATOM 7219 O O . ASP A 1 946 ? -32.106 -2.083 8.923 1.00 93.69 946 ASP A O 1
ATOM 7223 N N . LEU A 1 947 ? -30.017 -2.084 8.115 1.00 94.69 947 LEU A N 1
ATOM 7224 C CA . LEU A 1 947 ? -29.745 -3.501 8.383 1.00 94.69 947 LEU A CA 1
ATOM 7225 C C . LEU A 1 947 ? -29.163 -3.763 9.781 1.00 94.69 947 LEU A C 1
ATOM 7227 O O . LEU A 1 947 ? -29.259 -4.886 10.279 1.00 94.69 947 LEU A O 1
ATOM 7231 N N . VAL A 1 948 ? -28.586 -2.746 10.429 1.00 93.19 948 VAL A N 1
ATOM 7232 C CA . VAL A 1 948 ? -27.891 -2.844 11.729 1.00 93.19 948 VAL A CA 1
ATOM 7233 C C . VAL A 1 948 ? -28.738 -3.552 12.797 1.00 93.19 948 VAL A C 1
ATOM 7235 O O . VAL A 1 948 ? -28.267 -4.483 13.450 1.00 93.19 948 VAL A O 1
ATOM 7238 N N . ASP A 1 949 ? -30.010 -3.168 12.937 1.00 90.88 949 ASP A N 1
ATOM 7239 C CA . ASP A 1 949 ? -30.929 -3.741 13.932 1.00 90.88 949 ASP A CA 1
ATOM 7240 C C . ASP A 1 949 ? -31.337 -5.199 13.624 1.00 90.88 949 ASP A C 1
ATOM 7242 O O . ASP A 1 949 ? -31.690 -5.946 14.535 1.00 90.88 949 ASP A O 1
ATOM 7246 N N . ALA A 1 950 ? -31.257 -5.635 12.362 1.00 92.56 950 ALA A N 1
ATOM 7247 C CA . ALA A 1 950 ? -31.572 -7.006 11.956 1.00 92.56 950 ALA A CA 1
ATOM 7248 C C . ALA A 1 950 ? -30.368 -7.959 12.073 1.00 92.56 950 ALA A C 1
ATOM 7250 O O . ALA A 1 950 ? -30.547 -9.140 12.367 1.00 92.56 950 ALA A O 1
ATOM 7251 N N . TYR A 1 951 ? -29.146 -7.462 11.855 1.00 94.88 951 TYR A N 1
ATOM 7252 C CA . TYR A 1 951 ? -27.923 -8.271 11.943 1.00 94.88 951 TYR A CA 1
ATOM 7253 C C . TYR A 1 951 ? -27.451 -8.504 13.376 1.00 94.88 951 TYR A C 1
ATOM 7255 O O . TYR A 1 951 ? -26.914 -9.569 13.682 1.00 94.88 951 TYR A O 1
ATOM 7263 N N . PHE A 1 952 ? -27.625 -7.522 14.260 1.00 94.06 952 PHE A N 1
ATOM 7264 C CA . PHE A 1 952 ? -27.071 -7.560 15.614 1.00 94.06 952 PHE A CA 1
ATOM 7265 C C . PHE A 1 952 ? -28.059 -8.164 16.625 1.00 94.06 952 PHE A C 1
ATOM 7267 O O . PHE A 1 952 ? -28.265 -7.627 17.711 1.00 94.06 952 PHE A O 1
ATOM 7274 N N . LYS A 1 953 ? -28.698 -9.278 16.241 1.00 93.94 953 LYS A N 1
ATOM 7275 C CA . LYS A 1 953 ? -29.632 -10.074 17.054 1.00 93.94 953 LYS A CA 1
ATOM 7276 C C . LYS A 1 953 ? -29.597 -11.539 16.636 1.00 93.94 953 LYS A C 1
ATOM 7278 O O . LYS A 1 953 ? -29.355 -11.861 15.476 1.00 93.94 953 LYS A O 1
ATOM 7283 N N . HIS A 1 954 ? -29.967 -12.404 17.571 1.00 96.88 954 HIS A N 1
ATOM 7284 C CA . HIS A 1 954 ? -30.046 -13.855 17.415 1.00 96.88 954 HIS A CA 1
ATOM 7285 C C . HIS A 1 954 ? -31.075 -14.343 16.378 1.00 96.88 954 HIS A C 1
ATOM 7287 O O . HIS A 1 954 ? -30.946 -15.442 15.838 1.00 96.88 954 HIS A O 1
ATOM 7293 N N . ASP A 1 955 ? -32.105 -13.539 16.086 1.00 96.50 955 ASP A N 1
ATOM 7294 C CA . ASP A 1 955 ? -33.209 -13.928 15.196 1.00 96.50 955 ASP A CA 1
ATOM 7295 C C . ASP A 1 955 ? -32.723 -14.306 13.791 1.00 96.50 955 ASP A C 1
ATOM 7297 O O . ASP A 1 955 ? -33.216 -15.268 13.196 1.00 96.50 955 ASP A O 1
ATOM 7301 N N . LEU A 1 956 ? -31.714 -13.588 13.285 1.00 96.19 956 LEU A N 1
ATOM 7302 C CA . LEU A 1 956 ? -31.124 -13.837 11.976 1.00 96.19 956 LEU A CA 1
ATOM 7303 C C . LEU A 1 956 ? -30.295 -15.145 11.957 1.00 96.19 956 LEU A C 1
ATOM 7305 O O . LEU A 1 956 ? -30.634 -16.019 11.158 1.00 96.19 956 LEU A O 1
ATOM 7309 N N . PRO A 1 957 ? -29.287 -15.364 12.833 1.00 97.56 957 PRO A N 1
ATOM 7310 C CA . PRO A 1 957 ? -28.628 -16.662 13.019 1.00 97.56 957 PRO A CA 1
ATOM 7311 C C . PRO A 1 957 ? -29.574 -17.867 13.127 1.00 97.56 957 PRO A C 1
ATOM 7313 O O . PRO A 1 957 ? -29.336 -18.879 12.464 1.00 97.56 957 PRO A O 1
ATOM 7316 N N . MET A 1 958 ? -30.657 -17.767 13.911 1.00 96.88 958 MET A N 1
ATOM 7317 C CA . MET A 1 958 ? -31.653 -18.841 14.033 1.00 96.88 958 MET A CA 1
ATOM 7318 C C . MET A 1 958 ? -32.348 -19.130 12.695 1.00 96.88 958 MET A C 1
ATOM 7320 O O . MET A 1 958 ? -32.382 -20.278 12.250 1.00 96.88 958 MET A O 1
ATOM 7324 N N . ALA A 1 959 ? -32.875 -18.097 12.030 1.00 96.38 959 ALA A N 1
ATOM 7325 C CA . ALA A 1 959 ? -33.606 -18.245 10.770 1.00 96.38 959 ALA A CA 1
ATOM 7326 C C . ALA A 1 959 ? -32.720 -18.779 9.628 1.00 96.38 959 ALA A C 1
ATOM 7328 O O . ALA A 1 959 ? -33.164 -19.612 8.835 1.00 96.38 959 ALA A O 1
ATOM 7329 N N . LEU A 1 960 ? -31.455 -18.344 9.573 1.00 96.31 960 LEU A N 1
ATOM 7330 C CA . LEU A 1 960 ? -30.468 -18.803 8.591 1.00 96.31 960 LEU A CA 1
ATOM 7331 C C . LEU A 1 960 ? -30.128 -20.291 8.738 1.00 96.31 960 LEU A C 1
ATOM 7333 O O . LEU A 1 960 ? -29.814 -20.932 7.733 1.00 96.31 960 LEU A O 1
ATOM 7337 N N . MET A 1 961 ? -30.197 -20.834 9.958 1.00 95.94 961 MET A N 1
ATOM 7338 C CA . MET A 1 961 ? -30.016 -22.262 10.225 1.00 95.94 961 MET A CA 1
ATOM 7339 C C . MET A 1 961 ? -31.303 -23.067 10.002 1.00 95.94 961 MET A C 1
ATOM 7341 O O . MET A 1 961 ? -31.254 -24.137 9.399 1.00 95.94 961 MET A O 1
ATOM 7345 N N . ASP A 1 962 ? -32.459 -22.582 10.469 1.00 95.06 962 ASP A N 1
ATOM 7346 C CA . ASP A 1 962 ? -33.715 -23.352 10.504 1.00 95.06 962 ASP A CA 1
ATOM 7347 C C . ASP A 1 962 ? -34.118 -23.947 9.142 1.00 95.06 962 ASP A C 1
ATOM 7349 O O . ASP A 1 962 ? -34.645 -25.062 9.091 1.00 95.06 962 ASP A O 1
ATOM 7353 N N . GLN A 1 963 ? -33.804 -23.260 8.039 1.00 94.56 963 GLN A N 1
ATOM 7354 C CA . GLN A 1 963 ? -34.046 -23.740 6.674 1.00 94.56 963 GLN A CA 1
ATOM 7355 C C . GLN A 1 963 ? -33.306 -25.041 6.306 1.00 94.56 963 GLN A C 1
ATOM 7357 O O . GLN A 1 963 ? -33.814 -25.803 5.489 1.00 94.56 963 GLN A O 1
ATOM 7362 N N . TYR A 1 964 ? -32.153 -25.339 6.918 1.00 97.19 964 TYR A N 1
ATOM 7363 C CA . TYR A 1 964 ? -31.314 -26.494 6.560 1.00 97.19 964 TYR A CA 1
ATOM 7364 C C . TYR A 1 964 ? -31.577 -27.752 7.398 1.00 97.19 964 TYR A C 1
ATOM 7366 O O . TYR A 1 964 ? -30.935 -28.775 7.165 1.00 97.19 964 TYR A O 1
ATOM 7374 N N . ARG A 1 965 ? -32.503 -27.720 8.369 1.00 94.38 965 ARG A N 1
ATOM 7375 C CA . ARG A 1 965 ? -32.732 -28.838 9.313 1.00 94.38 965 ARG A CA 1
ATOM 7376 C C . ARG A 1 965 ? -33.035 -30.181 8.640 1.00 94.38 965 ARG A C 1
ATOM 7378 O O . ARG A 1 965 ? -32.642 -31.219 9.164 1.00 94.38 965 ARG A O 1
ATOM 7385 N N . GLU A 1 966 ? -33.716 -30.168 7.496 1.00 95.19 966 GLU A N 1
ATOM 7386 C CA . GLU A 1 966 ? -33.997 -31.386 6.727 1.00 95.19 966 GLU A CA 1
ATOM 7387 C C . GLU A 1 966 ? -32.751 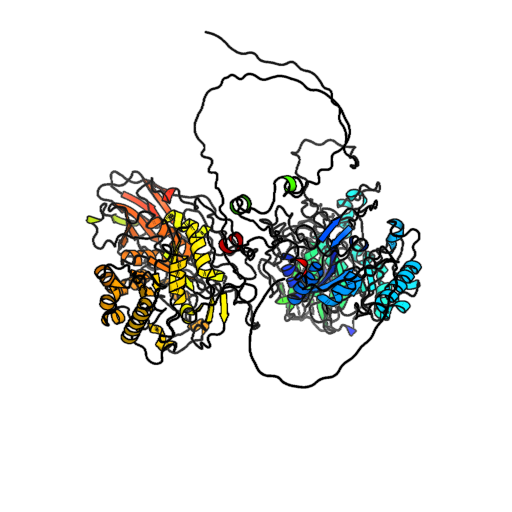-31.869 5.969 1.00 95.19 966 GLU A C 1
ATOM 7389 O O . GLU A 1 966 ? -32.382 -33.039 6.063 1.00 95.19 966 GLU A O 1
ATOM 7394 N N . SER A 1 967 ? -32.029 -30.960 5.310 1.00 96.56 967 SER A N 1
ATOM 7395 C CA . SER A 1 967 ? -30.737 -31.257 4.686 1.00 96.56 967 SER A CA 1
ATOM 7396 C C . SER A 1 967 ? -29.696 -31.821 5.672 1.00 96.56 967 SER A C 1
ATOM 7398 O O . SER A 1 967 ? -29.011 -32.787 5.330 1.00 96.56 967 SER A O 1
ATOM 7400 N N . THR A 1 968 ? -29.598 -31.317 6.913 1.00 96.44 968 THR A N 1
ATOM 7401 C CA . THR A 1 968 ? -28.653 -31.879 7.907 1.00 96.44 968 THR A CA 1
ATOM 7402 C C . THR A 1 968 ? -29.108 -33.227 8.473 1.00 96.44 968 THR A C 1
ATOM 7404 O O . THR A 1 968 ? -28.261 -34.047 8.838 1.00 96.44 968 THR A O 1
ATOM 7407 N N . ARG A 1 969 ? -30.419 -33.517 8.493 1.00 95.62 969 ARG A N 1
ATOM 7408 C CA . ARG A 1 969 ? -30.963 -34.856 8.790 1.00 95.62 969 ARG A CA 1
ATOM 7409 C C . ARG A 1 969 ? -30.604 -35.852 7.683 1.00 95.62 969 ARG A C 1
ATOM 7411 O O . ARG A 1 969 ? -30.072 -36.920 7.974 1.00 95.62 969 ARG A O 1
ATOM 7418 N N . LEU A 1 970 ? -30.836 -35.483 6.422 1.00 96.75 970 LEU A N 1
ATOM 7419 C CA . LEU A 1 970 ? -30.522 -36.308 5.250 1.00 96.75 970 LEU A CA 1
ATOM 7420 C C . LEU A 1 970 ? -29.015 -36.590 5.125 1.00 96.75 970 LEU A C 1
ATOM 7422 O O . LEU A 1 970 ? -28.628 -37.718 4.825 1.00 96.75 970 LEU A O 1
ATOM 7426 N N . ALA A 1 971 ? -28.160 -35.606 5.425 1.00 96.56 971 ALA A N 1
ATOM 7427 C CA . ALA A 1 971 ? -26.710 -35.799 5.482 1.00 96.56 971 ALA A CA 1
ATOM 7428 C C . ALA A 1 971 ? -26.311 -36.863 6.522 1.00 96.56 971 ALA A C 1
ATOM 7430 O O . ALA A 1 971 ? -25.564 -37.788 6.200 1.00 96.56 971 ALA A O 1
ATOM 7431 N N . GLN A 1 972 ? -26.866 -36.792 7.738 1.00 95.19 972 GLN A N 1
ATOM 7432 C CA . GLN A 1 972 ? -26.614 -37.779 8.794 1.00 95.19 972 GLN A CA 1
ATOM 7433 C C . GLN A 1 972 ? -27.104 -39.186 8.416 1.00 95.19 972 GLN A C 1
ATOM 7435 O O . GLN A 1 972 ? -26.385 -40.158 8.645 1.00 95.19 972 GLN A O 1
ATOM 7440 N N . GLU A 1 973 ? -28.276 -39.313 7.787 1.00 96.12 973 GLU A N 1
ATOM 7441 C CA . GLU A 1 973 ? -28.803 -40.606 7.314 1.00 96.12 973 GLU A CA 1
ATOM 7442 C C . GLU A 1 973 ? -27.976 -41.207 6.166 1.00 96.12 973 GLU A C 1
ATOM 7444 O O . GLU A 1 973 ? -27.819 -42.427 6.092 1.00 96.12 973 GLU A O 1
ATOM 7449 N N . ALA A 1 974 ? -27.369 -40.368 5.322 1.00 95.81 974 ALA A N 1
ATOM 7450 C CA . ALA A 1 974 ? -26.394 -40.782 4.313 1.00 95.81 974 ALA A CA 1
ATOM 7451 C C . ALA A 1 974 ? -24.986 -41.069 4.884 1.00 95.81 974 ALA A C 1
ATOM 7453 O O . ALA A 1 974 ? -24.098 -41.491 4.138 1.00 95.81 974 ALA A O 1
ATOM 7454 N N . GLY A 1 975 ? -24.757 -40.829 6.181 1.00 95.06 975 GLY A N 1
ATOM 7455 C CA . GLY A 1 975 ? -23.447 -40.957 6.824 1.00 95.06 975 GLY A CA 1
ATOM 7456 C C . GLY A 1 975 ? -22.432 -39.905 6.363 1.00 95.06 975 GLY A C 1
ATOM 7457 O O . GLY A 1 975 ? -21.243 -40.211 6.259 1.00 95.06 975 GLY A O 1
ATOM 7458 N N . LYS A 1 976 ? -22.888 -38.688 6.035 1.00 95.25 976 LYS A N 1
ATOM 7459 C CA . LYS A 1 976 ? -22.080 -37.601 5.463 1.00 95.25 976 LYS A CA 1
ATOM 7460 C C . LYS A 1 976 ? -22.046 -36.352 6.349 1.00 95.25 976 LYS A C 1
ATOM 7462 O O . LYS A 1 976 ? -23.052 -36.017 6.972 1.00 95.25 976 LYS A O 1
ATOM 7467 N N . PRO A 1 977 ? -20.922 -35.611 6.363 1.00 95.50 977 PRO A N 1
ATOM 7468 C CA . PRO A 1 977 ? -20.897 -34.245 6.871 1.00 95.50 977 PRO A CA 1
ATOM 7469 C C . PRO A 1 977 ? -21.828 -33.330 6.061 1.00 95.50 977 PRO A C 1
ATOM 7471 O O . PRO A 1 977 ? -21.970 -33.516 4.849 1.00 95.50 977 PRO A O 1
ATOM 7474 N N . PHE A 1 978 ? -22.382 -32.304 6.711 1.00 96.62 978 PHE A N 1
ATOM 7475 C CA . PHE A 1 978 ? -23.002 -31.152 6.050 1.00 96.62 978 PHE A CA 1
ATOM 7476 C C . PHE A 1 978 ? -22.137 -29.907 6.286 1.00 96.62 978 PHE A C 1
ATOM 7478 O O . PHE A 1 978 ? -21.713 -29.670 7.421 1.00 96.62 978 PHE A O 1
ATOM 7485 N N . ILE A 1 979 ? -21.823 -29.147 5.233 1.00 96.44 979 ILE A N 1
ATOM 7486 C CA . ILE A 1 979 ? -20.880 -28.017 5.295 1.00 96.44 979 ILE A CA 1
ATOM 7487 C C . ILE A 1 979 ? -21.479 -26.758 4.654 1.00 96.44 979 ILE A C 1
ATOM 7489 O O . ILE A 1 979 ? -21.997 -26.805 3.539 1.00 96.44 979 ILE A O 1
ATOM 7493 N N . MET A 1 980 ? -21.356 -25.624 5.353 1.00 97.56 980 MET A N 1
ATOM 7494 C CA . MET A 1 980 ? -21.632 -24.290 4.812 1.00 97.56 980 MET A CA 1
ATOM 7495 C C . MET A 1 980 ? -20.373 -23.851 4.065 1.00 97.56 980 MET A C 1
ATOM 7497 O O . MET A 1 980 ? -19.427 -23.331 4.653 1.00 97.56 980 MET A O 1
ATOM 7501 N N . PHE A 1 981 ? -20.315 -24.193 2.785 1.00 96.12 981 PHE A N 1
ATOM 7502 C CA . PHE A 1 981 ? -19.099 -24.184 1.971 1.00 96.12 981 PHE A CA 1
ATOM 7503 C C . PHE A 1 981 ? -18.718 -22.783 1.482 1.00 96.12 981 PHE A C 1
ATOM 7505 O O . PHE A 1 981 ? -17.570 -22.531 1.117 1.00 96.12 981 PHE A O 1
ATOM 7512 N N . GLU A 1 982 ? -19.664 -21.852 1.577 1.00 96.62 982 GLU A N 1
ATOM 7513 C CA . GLU A 1 982 ? -19.419 -20.426 1.480 1.00 96.62 982 GLU A CA 1
ATOM 7514 C C . GLU A 1 982 ? -20.477 -19.632 2.239 1.00 96.62 982 GLU A C 1
ATOM 7516 O O . GLU A 1 982 ? -21.675 -19.840 2.054 1.00 96.62 982 GLU A O 1
ATOM 7521 N N . THR A 1 983 ? -20.043 -18.684 3.064 1.00 96.81 983 THR A N 1
ATOM 7522 C CA . THR A 1 983 ? -20.916 -17.646 3.614 1.00 96.81 983 THR A CA 1
ATOM 7523 C C . THR A 1 983 ? -20.115 -16.408 3.997 1.00 96.81 983 THR A C 1
ATOM 7525 O O . THR A 1 983 ? -18.937 -16.492 4.344 1.00 96.81 983 THR A O 1
ATOM 7528 N N . ASN A 1 984 ? -20.753 -15.242 3.974 1.00 96.69 984 ASN A N 1
ATOM 7529 C CA . ASN A 1 984 ? -20.364 -14.110 4.808 1.00 96.69 984 ASN A CA 1
ATOM 7530 C C . ASN A 1 984 ? -21.582 -13.189 5.042 1.00 96.69 984 ASN A C 1
ATOM 7532 O O . ASN A 1 984 ? -22.691 -13.504 4.612 1.00 96.69 984 ASN A O 1
ATOM 7536 N N . THR A 1 985 ? -21.395 -12.053 5.718 1.00 95.62 985 THR A N 1
ATOM 7537 C CA . THR A 1 985 ? -22.462 -11.103 6.095 1.00 95.62 985 THR A CA 1
ATOM 7538 C C . THR A 1 985 ? -23.378 -10.694 4.935 1.00 95.62 985 THR A C 1
ATOM 7540 O O . THR A 1 985 ? -24.593 -10.696 5.115 1.00 95.62 985 THR A O 1
ATOM 7543 N N . ALA A 1 986 ? -22.841 -10.371 3.754 1.00 93.88 986 ALA A N 1
ATOM 7544 C CA . ALA A 1 986 ? -23.621 -10.138 2.533 1.00 93.88 986 ALA A CA 1
ATOM 7545 C C . ALA A 1 986 ? -22.758 -10.315 1.273 1.00 93.88 986 ALA A C 1
ATOM 7547 O O . ALA A 1 986 ? -21.574 -9.992 1.303 1.00 93.88 986 ALA A O 1
ATOM 7548 N N . SER A 1 987 ? -23.321 -10.796 0.162 1.00 90.31 987 SER A N 1
ATOM 7549 C CA . SER A 1 987 ? -22.578 -11.001 -1.095 1.00 90.31 987 SER A CA 1
ATOM 7550 C C . SER A 1 987 ? -22.286 -9.683 -1.840 1.00 90.31 987 SER A C 1
ATOM 7552 O O . SER A 1 987 ? -22.688 -8.599 -1.407 1.00 90.31 987 SER A O 1
ATOM 7554 N N . CYS A 1 988 ? -21.544 -9.749 -2.956 1.00 85.25 988 CYS A N 1
ATOM 7555 C CA . CYS A 1 988 ? -21.029 -8.578 -3.695 1.00 85.25 988 CYS A CA 1
ATOM 7556 C C . CYS A 1 988 ? -20.087 -7.668 -2.867 1.00 85.25 988 CYS A C 1
ATOM 7558 O O . CYS A 1 988 ? -20.079 -6.438 -2.984 1.00 85.25 988 CYS A O 1
ATOM 7560 N N . GLY A 1 989 ? -19.255 -8.304 -2.035 1.00 84.19 989 GLY A N 1
ATOM 7561 C CA . GLY A 1 989 ? -18.221 -7.666 -1.216 1.00 84.19 989 GLY A CA 1
ATOM 7562 C C . GLY A 1 989 ? -18.701 -7.117 0.133 1.00 84.19 989 GLY A C 1
ATOM 7563 O O . GLY A 1 989 ? -17.890 -6.551 0.859 1.00 84.19 989 GLY A O 1
ATOM 7564 N N . GLY A 1 990 ? -19.978 -7.281 0.494 1.00 91.62 990 GLY A N 1
ATOM 7565 C CA . GLY A 1 990 ? -20.523 -6.857 1.789 1.00 91.62 990 GLY A CA 1
ATOM 7566 C C . GLY A 1 990 ? -20.988 -5.401 1.846 1.00 91.62 990 GLY A C 1
ATOM 7567 O O . GLY A 1 990 ? -21.080 -4.718 0.824 1.00 91.62 990 GLY A O 1
ATOM 7568 N N . PHE A 1 991 ? -21.266 -4.931 3.060 1.00 93.44 991 PHE A N 1
ATOM 7569 C CA . PHE A 1 991 ? -21.799 -3.605 3.376 1.00 93.44 991 PHE A CA 1
ATOM 7570 C C . PHE A 1 991 ? -20.799 -2.772 4.205 1.00 93.44 991 PHE A C 1
ATOM 7572 O O . PHE A 1 991 ? -20.328 -3.276 5.230 1.00 93.44 991 PHE A O 1
ATOM 7579 N N . PRO A 1 992 ? -20.509 -1.508 3.832 1.00 91.50 992 PRO A N 1
ATOM 7580 C CA . PRO A 1 992 ? -19.580 -0.655 4.576 1.00 91.50 992 PRO A CA 1
ATOM 7581 C C . PRO A 1 992 ? -20.088 -0.389 5.994 1.00 91.50 992 PRO A C 1
ATOM 7583 O O . PRO A 1 992 ? -21.282 -0.163 6.200 1.00 91.50 992 PRO A O 1
ATOM 7586 N N . GLY A 1 993 ? -19.192 -0.443 6.980 1.00 89.62 993 GLY A N 1
ATOM 7587 C CA . GLY A 1 993 ? -19.489 -0.159 8.387 1.00 89.62 993 GLY A CA 1
ATOM 7588 C C . GLY A 1 993 ? -20.398 -1.174 9.100 1.00 89.62 993 GLY A C 1
ATOM 7589 O O . GLY A 1 993 ? -20.596 -1.063 10.310 1.00 89.62 993 GLY A O 1
ATOM 7590 N N . LEU A 1 994 ? -20.934 -2.168 8.380 1.00 95.19 994 LEU A N 1
ATOM 7591 C CA . LEU A 1 994 ? -21.672 -3.311 8.925 1.00 95.19 994 LEU A CA 1
ATOM 7592 C C . LEU A 1 994 ? -20.818 -4.577 8.841 1.00 95.19 994 LEU A C 1
ATOM 7594 O O . LEU A 1 994 ? -20.554 -5.200 9.867 1.00 95.19 994 LEU A O 1
ATOM 7598 N N . SER A 1 995 ? -20.368 -4.953 7.640 1.00 95.81 995 SER A N 1
ATOM 7599 C CA . SER A 1 995 ? -19.696 -6.233 7.364 1.00 95.81 995 SER A CA 1
ATOM 7600 C C . SER A 1 995 ? -18.337 -6.409 8.049 1.00 95.81 995 SER A C 1
ATOM 7602 O O . SER A 1 995 ? -17.875 -7.536 8.211 1.00 95.81 995 SER A O 1
ATOM 7604 N N . ASP A 1 996 ? -17.709 -5.306 8.437 1.00 93.00 996 ASP A N 1
ATOM 7605 C CA . ASP A 1 996 ? -16.380 -5.200 9.044 1.00 93.00 996 ASP A CA 1
ATOM 7606 C C . ASP A 1 996 ? -16.427 -4.771 10.527 1.00 93.00 996 ASP A C 1
ATOM 7608 O O . ASP A 1 996 ? -15.383 -4.635 11.168 1.00 93.00 996 ASP A O 1
ATOM 7612 N N . SER A 1 997 ? -17.630 -4.596 11.081 1.00 95.75 997 SER A N 1
ATOM 7613 C CA . SER A 1 997 ? -17.875 -4.167 12.462 1.00 95.75 997 SER A CA 1
ATOM 7614 C C . SER A 1 997 ? -17.731 -5.285 13.500 1.00 95.75 997 SER A C 1
ATOM 7616 O O . SER A 1 997 ? -17.887 -6.476 13.216 1.00 95.75 997 SER A O 1
ATOM 7618 N N . TYR A 1 998 ? -17.528 -4.906 14.760 1.00 97.12 998 TYR A N 1
ATOM 7619 C CA . TYR A 1 998 ? -17.605 -5.809 15.909 1.00 97.12 998 TYR A CA 1
ATOM 7620 C C . TYR A 1 998 ? -18.936 -6.584 15.980 1.00 97.12 998 TYR A C 1
ATOM 7622 O O . TYR A 1 998 ? -18.947 -7.769 16.315 1.00 97.12 998 TYR A O 1
ATOM 7630 N N . GLY A 1 999 ? -20.050 -5.969 15.586 1.00 97.12 999 GLY A N 1
ATOM 7631 C CA . GLY A 1 999 ? -21.353 -6.618 15.473 1.00 97.12 999 GLY A CA 1
ATOM 7632 C C . GLY A 1 999 ? -21.376 -7.740 14.431 1.00 97.12 999 GLY A C 1
ATOM 7633 O O . GLY A 1 999 ? -22.003 -8.768 14.676 1.00 97.12 999 GLY A O 1
ATOM 7634 N N . ALA A 1 1000 ? -20.618 -7.627 13.332 1.00 97.56 1000 ALA A N 1
ATOM 7635 C CA . ALA A 1 1000 ? -20.396 -8.739 12.402 1.00 97.56 1000 ALA A CA 1
ATOM 7636 C C . ALA A 1 1000 ? -19.545 -9.868 13.017 1.00 97.56 1000 ALA A C 1
ATOM 7638 O O . ALA A 1 1000 ? -19.771 -11.039 12.707 1.00 97.56 1000 ALA A O 1
ATOM 7639 N N . ALA A 1 1001 ? -18.621 -9.557 13.934 1.00 97.81 1001 ALA A N 1
ATOM 7640 C CA . ALA A 1 1001 ? -17.898 -10.574 14.702 1.00 97.81 1001 ALA A CA 1
ATOM 7641 C C . ALA A 1 1001 ? -18.820 -11.332 15.669 1.00 97.81 1001 ALA A C 1
ATOM 7643 O O . ALA A 1 1001 ? -18.742 -12.559 15.742 1.00 97.81 1001 ALA A O 1
ATOM 7644 N N . LEU A 1 1002 ? -19.723 -10.628 16.363 1.00 98.38 1002 LEU A N 1
ATOM 7645 C CA . LEU A 1 1002 ? -20.755 -11.251 17.198 1.00 98.38 1002 LEU A CA 1
ATOM 7646 C C . LEU A 1 1002 ? -21.738 -12.075 16.352 1.00 98.38 1002 LEU A C 1
ATOM 7648 O O . LEU A 1 1002 ? -22.001 -13.224 16.688 1.00 98.38 1002 LEU A O 1
ATOM 7652 N N . TRP A 1 1003 ? -22.234 -11.536 15.233 1.00 98.06 1003 TRP A N 1
ATOM 7653 C CA . TRP A 1 1003 ? -23.102 -12.244 14.282 1.00 98.06 1003 TRP A CA 1
ATOM 7654 C C . TRP A 1 1003 ? -22.470 -13.543 13.764 1.00 98.06 1003 TRP A C 1
ATOM 7656 O O . TRP A 1 1003 ? -23.108 -14.589 13.823 1.00 98.06 1003 TRP A O 1
ATOM 7666 N N . ALA A 1 1004 ? -21.212 -13.522 13.313 1.00 98.25 1004 ALA A N 1
ATOM 7667 C CA . ALA A 1 1004 ? -20.545 -14.724 12.804 1.00 98.25 1004 ALA A CA 1
ATOM 7668 C C . ALA A 1 1004 ? -20.212 -15.736 13.911 1.00 98.25 1004 ALA A C 1
ATOM 7670 O O . ALA A 1 1004 ? -20.157 -16.943 13.664 1.00 98.25 1004 ALA A O 1
ATOM 7671 N N . LEU A 1 1005 ? -19.998 -15.260 15.139 1.00 98.19 1005 LEU A N 1
ATOM 7672 C CA . LEU A 1 1005 ? -19.829 -16.124 16.300 1.00 98.19 1005 LEU A CA 1
ATOM 7673 C C . LEU A 1 1005 ? -21.151 -16.825 16.649 1.00 98.19 1005 LEU A C 1
ATOM 7675 O O . LEU A 1 1005 ? -21.158 -18.038 16.812 1.00 98.19 1005 LEU A O 1
ATOM 7679 N N . ASP A 1 1006 ? -22.271 -16.103 16.685 1.00 98.50 1006 ASP A N 1
ATOM 7680 C CA . ASP A 1 1006 ? -23.599 -16.667 16.961 1.00 98.50 1006 ASP A CA 1
ATOM 7681 C C . ASP A 1 1006 ? -24.087 -17.589 15.829 1.00 98.50 1006 ASP A C 1
ATOM 7683 O O . ASP A 1 1006 ? -24.510 -18.717 16.076 1.00 98.50 1006 ASP A O 1
ATOM 7687 N N . TYR A 1 1007 ? -23.934 -17.175 14.568 1.00 98.38 1007 TYR A N 1
ATOM 7688 C CA . TYR A 1 1007 ? -24.295 -17.983 13.399 1.00 98.38 1007 TYR A CA 1
ATOM 7689 C C . TYR A 1 1007 ? -23.452 -19.258 13.291 1.00 98.38 1007 TYR A C 1
ATOM 7691 O O . TYR A 1 1007 ? -24.001 -20.325 13.029 1.00 98.38 1007 TYR A O 1
ATOM 7699 N N . GLY A 1 1008 ? -22.149 -19.202 13.589 1.00 97.62 1008 GLY A N 1
ATOM 7700 C CA . GLY A 1 1008 ? -21.313 -20.404 13.661 1.00 97.62 1008 GLY A CA 1
ATOM 7701 C C . GLY A 1 1008 ? -21.783 -21.395 14.736 1.00 97.62 1008 GLY A C 1
ATOM 7702 O O . GLY A 1 1008 ? -21.792 -22.603 14.500 1.00 97.62 1008 GLY A O 1
ATOM 7703 N N . LEU A 1 1009 ? -22.245 -20.902 15.891 1.00 97.94 1009 LEU A N 1
ATOM 7704 C CA . LEU A 1 1009 ? -22.795 -21.748 16.956 1.00 97.94 1009 LEU A CA 1
ATOM 7705 C C . LEU A 1 1009 ? -24.198 -22.290 16.614 1.00 97.94 1009 LEU A C 1
ATOM 7707 O O . LEU A 1 1009 ? -24.466 -23.452 16.923 1.00 97.94 1009 LEU A O 1
ATOM 7711 N N . GLN A 1 1010 ? -25.055 -21.532 15.912 1.00 98.00 1010 GLN A N 1
ATOM 7712 C CA . GLN A 1 1010 ? -26.314 -22.054 15.349 1.00 98.00 1010 GLN A CA 1
ATOM 7713 C C . GLN A 1 1010 ? -26.073 -23.140 14.294 1.00 98.00 1010 GLN A C 1
ATOM 7715 O O . GLN A 1 1010 ? -26.727 -24.179 14.347 1.00 98.00 1010 GLN A O 1
ATOM 7720 N N . LEU A 1 1011 ? -25.128 -22.951 13.365 1.00 98.00 1011 LEU A N 1
ATOM 7721 C CA . LEU A 1 1011 ? -24.794 -23.957 12.348 1.00 98.00 1011 LEU A CA 1
ATOM 7722 C C . LEU A 1 1011 ? -24.304 -25.262 13.004 1.00 98.00 1011 LEU A C 1
ATOM 7724 O O . LEU A 1 1011 ? -24.781 -26.345 12.658 1.00 98.00 1011 LEU A O 1
ATOM 7728 N N . ALA A 1 1012 ? -23.423 -25.171 14.007 1.00 97.00 1012 ALA A N 1
ATOM 7729 C CA . ALA A 1 1012 ? -22.961 -26.328 14.778 1.00 97.00 1012 ALA A CA 1
ATOM 7730 C C . ALA A 1 1012 ? -24.106 -27.021 15.550 1.00 97.00 1012 ALA A C 1
ATOM 7732 O O . ALA A 1 1012 ? -24.251 -28.241 15.482 1.00 97.00 1012 ALA A O 1
ATOM 7733 N N . PHE A 1 1013 ? -24.976 -26.254 16.221 1.00 97.38 1013 PHE A N 1
ATOM 7734 C CA . PHE A 1 1013 ? -26.204 -26.761 16.856 1.00 97.38 1013 PHE A CA 1
ATOM 7735 C C . PHE A 1 1013 ? -27.147 -27.441 15.847 1.00 97.38 1013 PHE A C 1
ATOM 7737 O O . PHE A 1 1013 ? -27.792 -28.443 16.152 1.00 97.38 1013 PHE A O 1
ATOM 7744 N N . GLY A 1 1014 ? -27.173 -26.939 14.616 1.00 96.69 1014 GLY A N 1
ATOM 7745 C CA . GLY A 1 1014 ? -27.909 -27.479 13.483 1.00 96.69 1014 GLY A CA 1
ATOM 7746 C C . GLY A 1 1014 ? -27.324 -28.733 12.827 1.00 96.69 1014 GLY A C 1
ATOM 7747 O O . GLY A 1 1014 ? -27.944 -29.260 11.901 1.00 96.69 1014 GLY A O 1
ATOM 7748 N N . ASN A 1 1015 ? -26.189 -29.243 13.315 1.00 96.50 1015 ASN A N 1
ATOM 7749 C CA . ASN A 1 1015 ? -25.443 -30.394 12.787 1.00 96.50 1015 ASN A CA 1
ATOM 7750 C C . ASN A 1 1015 ? -24.693 -30.155 11.463 1.00 96.50 1015 ASN A C 1
ATOM 7752 O O . ASN A 1 1015 ? -24.434 -31.103 10.719 1.00 96.50 1015 ASN A O 1
ATOM 7756 N N . PHE A 1 1016 ? -24.287 -28.915 11.179 1.00 97.12 1016 PHE A N 1
ATOM 7757 C CA . PHE A 1 1016 ? -23.142 -28.696 10.291 1.00 97.12 1016 PHE A CA 1
ATOM 7758 C C . PHE A 1 1016 ? -21.855 -29.184 10.975 1.00 97.12 1016 PHE A C 1
ATOM 7760 O O . PHE A 1 1016 ? -21.741 -29.116 12.198 1.00 97.12 1016 PHE A O 1
ATOM 7767 N N . THR A 1 1017 ? -20.864 -29.637 10.201 1.00 93.50 1017 THR A N 1
ATOM 7768 C CA . THR A 1 1017 ? -19.523 -29.952 10.738 1.00 93.50 1017 THR A CA 1
ATOM 7769 C C . THR A 1 1017 ? -18.524 -28.821 10.534 1.00 93.50 1017 THR A C 1
ATOM 7771 O O . THR A 1 1017 ? -17.601 -28.684 11.325 1.00 93.50 1017 THR A O 1
ATOM 7774 N N . HIS A 1 1018 ? -18.686 -28.018 9.483 1.00 93.56 1018 HIS A N 1
ATOM 7775 C CA . HIS A 1 1018 ? -17.823 -26.878 9.180 1.00 93.56 1018 HIS A CA 1
ATOM 7776 C C . HIS A 1 1018 ? -18.635 -25.766 8.502 1.00 93.56 1018 HIS A C 1
ATOM 7778 O O . HIS A 1 1018 ? -19.660 -26.021 7.858 1.00 93.56 1018 HIS A O 1
ATOM 7784 N N . ALA A 1 1019 ? -18.130 -24.542 8.598 1.00 96.19 1019 ALA A N 1
ATOM 7785 C CA . ALA A 1 1019 ? -18.592 -23.376 7.865 1.00 96.19 1019 ALA A CA 1
ATOM 7786 C C . ALA A 1 1019 ? -17.382 -22.564 7.372 1.00 96.19 1019 ALA A C 1
ATOM 7788 O O . ALA A 1 1019 ? -16.367 -22.488 8.063 1.00 96.19 1019 ALA A O 1
ATOM 7789 N N . LEU A 1 1020 ? -17.452 -21.981 6.173 1.00 96.75 1020 LEU A N 1
ATOM 7790 C CA . LEU A 1 1020 ? -16.320 -21.310 5.526 1.00 96.75 1020 LEU A CA 1
ATOM 7791 C C . LEU A 1 1020 ? -16.641 -19.833 5.247 1.00 96.75 1020 LEU A C 1
ATOM 7793 O O . LEU A 1 1020 ? -17.512 -19.530 4.431 1.00 96.75 1020 LEU A O 1
ATOM 7797 N N . LEU A 1 1021 ? -15.921 -18.915 5.904 1.00 96.62 1021 LEU A N 1
ATOM 7798 C CA . LEU A 1 1021 ? -16.053 -17.474 5.654 1.00 96.62 1021 LEU A CA 1
ATOM 7799 C C . LEU A 1 1021 ? -15.410 -17.105 4.314 1.00 96.62 1021 LEU A C 1
ATOM 7801 O O . LEU A 1 1021 ? -14.226 -17.383 4.121 1.00 96.62 1021 LEU A O 1
ATOM 7805 N N . HIS A 1 1022 ? -16.153 -16.463 3.408 1.00 94.94 1022 HIS A N 1
ATOM 7806 C CA . HIS A 1 1022 ? -15.588 -16.027 2.126 1.00 94.94 1022 HIS A CA 1
ATOM 7807 C C . HIS A 1 1022 ? -14.583 -14.875 2.285 1.00 94.94 1022 HIS A C 1
ATOM 7809 O O . HIS A 1 1022 ? -14.765 -13.989 3.128 1.00 94.94 1022 HIS A O 1
ATOM 7815 N N . VAL A 1 1023 ? -13.559 -14.874 1.428 1.00 90.31 1023 VAL A N 1
ATOM 7816 C CA . VAL A 1 1023 ? -12.508 -13.858 1.306 1.00 90.31 1023 VAL A CA 1
ATOM 7817 C C . VAL A 1 1023 ? -12.420 -13.394 -0.154 1.00 90.31 1023 VAL A C 1
ATOM 7819 O O . VAL A 1 1023 ? -11.969 -14.142 -1.023 1.00 90.31 1023 VAL A O 1
ATOM 7822 N N . GLY A 1 1024 ? -12.853 -12.157 -0.415 1.00 75.44 1024 GLY A N 1
ATOM 7823 C CA . GLY A 1 1024 ? -13.084 -11.618 -1.767 1.00 75.44 1024 GLY A CA 1
ATOM 7824 C C . GLY A 1 1024 ? -11.987 -10.690 -2.306 1.00 75.44 1024 GLY A C 1
ATOM 7825 O O . GLY A 1 1024 ? -12.183 -10.022 -3.319 1.00 75.44 1024 GLY A O 1
ATOM 7826 N N . GLY A 1 1025 ? -10.832 -10.613 -1.635 1.00 75.62 1025 GLY A N 1
ATOM 7827 C CA . GLY A 1 1025 ? -9.758 -9.668 -1.970 1.00 75.62 1025 GLY A CA 1
ATOM 7828 C C . GLY A 1 1025 ? -10.033 -8.260 -1.436 1.00 75.62 1025 GLY A C 1
ATOM 7829 O O . GLY A 1 1025 ? -10.910 -8.065 -0.600 1.00 75.62 1025 GLY A O 1
ATOM 7830 N N . GLN A 1 1026 ? -9.256 -7.262 -1.855 1.00 73.44 1026 GLN A N 1
ATOM 7831 C CA . GLN A 1 1026 ? -9.271 -5.933 -1.210 1.00 73.44 1026 GLN A CA 1
ATOM 7832 C C . GLN A 1 1026 ? -10.562 -5.127 -1.436 1.00 73.44 1026 GLN A C 1
ATOM 7834 O O . GLN A 1 1026 ? -10.938 -4.318 -0.586 1.00 73.44 1026 GLN A O 1
ATOM 7839 N N . ASP A 1 1027 ? -11.309 -5.426 -2.500 1.00 76.69 1027 ASP A N 1
ATOM 7840 C CA . ASP A 1 1027 ? -12.642 -4.875 -2.770 1.00 76.69 1027 ASP A CA 1
ATOM 7841 C C . ASP A 1 1027 ? -13.754 -5.647 -2.041 1.00 76.69 1027 ASP A C 1
ATOM 7843 O O . ASP A 1 1027 ? -14.804 -5.976 -2.598 1.00 76.69 1027 ASP A O 1
ATOM 7847 N N . THR A 1 1028 ? -13.531 -5.951 -0.761 1.00 85.38 1028 THR A N 1
ATOM 7848 C CA . THR A 1 1028 ? -14.499 -6.623 0.111 1.00 85.38 1028 THR A CA 1
ATOM 7849 C C . THR A 1 1028 ? -14.400 -6.126 1.554 1.00 85.38 1028 THR A C 1
ATOM 7851 O O . THR A 1 1028 ? -13.344 -6.187 2.176 1.00 85.38 1028 THR A O 1
ATOM 7854 N N . TYR A 1 1029 ? -15.533 -5.679 2.101 1.00 89.88 1029 TYR A N 1
ATOM 7855 C CA . TYR A 1 1029 ? -15.693 -5.266 3.497 1.00 89.88 1029 TYR A CA 1
ATOM 7856 C C . TYR A 1 1029 ? -15.621 -6.461 4.455 1.00 89.88 1029 TYR A C 1
ATOM 7858 O O . TYR A 1 1029 ? -14.983 -6.403 5.497 1.00 89.88 1029 TYR A O 1
ATOM 7866 N N . TYR A 1 1030 ? -16.262 -7.578 4.099 1.00 92.25 1030 TYR A N 1
ATOM 7867 C CA . TYR A 1 1030 ? -16.500 -8.699 5.017 1.00 92.25 1030 TYR A CA 1
ATOM 7868 C C . TYR A 1 1030 ? -15.288 -9.603 5.306 1.00 92.25 1030 TYR A C 1
ATOM 7870 O O . TYR A 1 1030 ? -15.442 -10.673 5.901 1.00 92.25 1030 TYR A O 1
ATOM 7878 N N . ASN A 1 1031 ? -14.094 -9.240 4.837 1.00 90.75 1031 ASN A N 1
ATOM 7879 C CA . ASN A 1 1031 ? -12.928 -10.112 4.906 1.00 90.75 1031 ASN A CA 1
ATOM 7880 C C . ASN A 1 1031 ? -12.529 -10.408 6.367 1.00 90.75 1031 ASN A C 1
ATOM 7882 O O . ASN A 1 1031 ? -12.297 -9.471 7.132 1.00 90.75 1031 ASN A O 1
ATOM 7886 N N . PRO A 1 1032 ? -12.322 -11.681 6.759 1.00 90.81 1032 PRO A N 1
ATOM 7887 C CA . PRO A 1 1032 ? -11.645 -11.996 8.018 1.00 90.81 1032 PRO A CA 1
ATOM 7888 C C . PRO A 1 1032 ? -10.215 -11.441 8.018 1.00 90.81 1032 PRO A C 1
ATOM 7890 O O . PRO A 1 1032 ? -9.742 -10.890 9.010 1.00 90.81 1032 PRO A O 1
ATOM 7893 N N . PHE A 1 1033 ? -9.539 -11.520 6.877 1.00 88.00 1033 PHE A N 1
ATOM 7894 C CA . PHE A 1 1033 ? -8.224 -10.943 6.671 1.00 88.00 1033 PHE A CA 1
ATOM 7895 C C . PHE A 1 1033 ? -8.073 -10.432 5.248 1.00 88.00 1033 PHE A C 1
ATOM 7897 O O . PHE A 1 1033 ? -8.584 -11.024 4.299 1.00 88.00 1033 PHE A O 1
ATOM 7904 N N . THR A 1 1034 ? -7.309 -9.357 5.111 1.00 82.38 1034 THR A N 1
ATOM 7905 C CA . THR A 1 1034 ? -6.963 -8.764 3.825 1.00 82.38 1034 THR A CA 1
ATOM 7906 C C . THR A 1 1034 ? -5.459 -8.537 3.816 1.00 82.38 1034 THR A C 1
ATOM 7908 O O . THR A 1 1034 ? -4.927 -7.888 4.725 1.00 82.38 1034 THR A O 1
ATOM 7911 N N . SER A 1 1035 ? -4.759 -9.046 2.801 1.00 69.94 1035 SER A N 1
ATOM 7912 C CA . SER A 1 1035 ? -3.385 -8.603 2.561 1.00 69.94 1035 SER A CA 1
ATOM 7913 C C . SER A 1 1035 ? -3.379 -7.101 2.270 1.00 69.94 1035 SER A C 1
ATOM 7915 O O . SER A 1 1035 ? -4.348 -6.595 1.700 1.00 69.94 1035 SER A O 1
ATOM 7917 N N . PRO A 1 1036 ? -2.321 -6.366 2.640 1.00 61.41 1036 PRO A N 1
ATOM 7918 C CA . PRO A 1 1036 ? -2.125 -5.001 2.145 1.00 61.41 1036 PRO A CA 1
ATOM 7919 C C . PRO A 1 1036 ? -2.225 -4.962 0.605 1.00 61.41 1036 PRO A C 1
ATOM 7921 O O . PRO A 1 1036 ? -1.865 -5.959 -0.033 1.00 61.41 1036 PRO A O 1
ATOM 7924 N N . PRO A 1 1037 ? -2.668 -3.846 -0.017 1.00 57.06 1037 PRO A N 1
ATOM 7925 C CA . PRO A 1 1037 ? -2.766 -3.768 -1.472 1.00 57.06 1037 PRO A CA 1
ATOM 7926 C C . PRO A 1 1037 ? -1.444 -4.114 -2.142 1.00 57.06 1037 PRO A C 1
ATOM 7928 O O . PRO A 1 1037 ? -0.380 -3.986 -1.540 1.00 57.06 1037 PRO A O 1
ATOM 7931 N N . THR A 1 1038 ? -1.481 -4.623 -3.370 1.00 48.69 1038 THR A N 1
ATOM 7932 C CA . THR A 1 1038 ? -0.312 -5.322 -3.934 1.00 48.69 1038 THR A CA 1
ATOM 7933 C C . THR A 1 1038 ? 0.891 -4.396 -4.195 1.00 48.69 1038 THR A C 1
ATOM 7935 O O . THR A 1 1038 ? 2.023 -4.858 -4.286 1.00 48.69 1038 THR A O 1
ATOM 7938 N N . ASN A 1 1039 ? 0.678 -3.077 -4.211 1.00 37.19 1039 ASN A N 1
ATOM 7939 C CA . ASN A 1 1039 ? 1.719 -2.043 -4.191 1.00 37.19 1039 ASN A CA 1
ATOM 7940 C C . ASN A 1 1039 ? 2.098 -1.555 -2.767 1.00 37.19 1039 ASN A C 1
ATOM 7942 O O . ASN A 1 1039 ? 2.720 -0.505 -2.605 1.00 37.19 1039 ASN A O 1
ATOM 7946 N N . GLN A 1 1040 ? 1.704 -2.301 -1.734 1.00 38.53 1040 GLN A N 1
ATOM 7947 C CA . GLN A 1 1040 ? 1.862 -1.979 -0.311 1.00 38.53 1040 GLN A CA 1
ATOM 7948 C C . GLN A 1 1040 ? 2.378 -3.146 0.548 1.00 38.53 1040 GLN A C 1
ATOM 7950 O O . GLN A 1 1040 ? 2.683 -2.949 1.726 1.00 38.53 1040 GLN A O 1
ATOM 7955 N N . SER A 1 1041 ? 2.507 -4.351 -0.022 1.00 42.00 1041 SER A N 1
ATOM 7956 C CA . SER A 1 1041 ? 2.785 -5.623 0.673 1.00 42.00 1041 SER A CA 1
ATOM 7957 C C . SER A 1 1041 ? 4.214 -5.812 1.195 1.00 42.00 1041 SER A C 1
ATOM 7959 O O . SER A 1 1041 ? 4.735 -6.925 1.245 1.00 42.00 1041 SER A O 1
ATOM 7961 N N . SER A 1 1042 ? 4.851 -4.707 1.560 1.00 34.91 1042 SER A N 1
ATOM 7962 C CA . SER A 1 1042 ? 6.275 -4.577 1.864 1.00 34.91 1042 SER A CA 1
ATOM 7963 C C . SER A 1 1042 ? 6.583 -3.613 3.012 1.00 34.91 1042 SER A C 1
ATOM 7965 O O . SER A 1 1042 ? 7.675 -3.653 3.571 1.00 34.91 1042 SER A O 1
ATOM 7967 N N . TYR A 1 1043 ? 5.641 -2.720 3.325 1.00 33.69 1043 TYR A N 1
ATOM 7968 C CA . TYR A 1 1043 ? 5.702 -1.758 4.429 1.00 33.69 1043 TYR A CA 1
ATOM 7969 C C . TYR A 1 1043 ? 4.488 -1.900 5.344 1.00 33.69 1043 TYR A C 1
ATOM 7971 O O . TYR A 1 1043 ? 4.624 -1.816 6.562 1.00 33.69 1043 TYR A O 1
ATOM 7979 N N . ASN A 1 1044 ? 3.317 -2.163 4.759 1.00 39.16 1044 ASN A N 1
ATOM 7980 C CA . ASN A 1 1044 ? 2.112 -2.500 5.487 1.00 39.16 1044 ASN A CA 1
ATOM 7981 C C . ASN A 1 1044 ? 2.132 -4.005 5.784 1.00 39.16 1044 ASN A C 1
ATOM 7983 O O . ASN A 1 1044 ? 2.407 -4.823 4.905 1.00 39.16 1044 ASN A O 1
ATOM 7987 N N . ALA A 1 1045 ? 1.809 -4.371 7.020 1.00 61.44 1045 ALA A N 1
ATOM 7988 C CA . ALA A 1 1045 ? 1.438 -5.735 7.368 1.00 61.44 1045 ALA A CA 1
ATOM 7989 C C . ALA A 1 1045 ? -0.029 -5.993 6.960 1.00 61.44 1045 ALA A C 1
ATOM 7991 O O . ALA A 1 1045 ? -0.646 -5.194 6.250 1.00 61.44 1045 ALA A O 1
ATOM 7992 N N . TRP A 1 1046 ? -0.607 -7.118 7.380 1.00 75.81 1046 TRP A N 1
ATOM 7993 C CA . TRP A 1 1046 ? -1.986 -7.460 7.029 1.00 75.81 1046 TRP A CA 1
ATOM 7994 C C . TRP A 1 1046 ? -2.996 -6.599 7.793 1.00 75.81 1046 TRP A C 1
ATOM 7996 O O . TRP A 1 1046 ? -2.678 -5.959 8.801 1.00 75.81 1046 TRP A O 1
ATOM 8006 N N . SER A 1 1047 ? -4.234 -6.605 7.308 1.00 83.44 1047 SER A N 1
ATOM 8007 C CA . SER A 1 1047 ? -5.402 -6.114 8.035 1.00 83.44 1047 SER A CA 1
ATOM 8008 C C . SER A 1 1047 ? -6.280 -7.294 8.438 1.00 83.44 1047 SER A C 1
ATOM 8010 O O . SER A 1 1047 ? -6.443 -8.247 7.675 1.00 83.44 1047 SER A O 1
ATOM 8012 N N . VAL A 1 1048 ? -6.864 -7.213 9.631 1.00 88.00 1048 VAL A N 1
ATOM 8013 C CA . VAL A 1 1048 ? -7.871 -8.157 10.129 1.00 88.00 1048 VAL A CA 1
ATOM 8014 C C . VAL A 1 1048 ? -9.205 -7.439 10.209 1.00 88.00 1048 VAL A C 1
ATOM 8016 O O . VAL A 1 1048 ? -9.301 -6.409 10.875 1.00 88.00 1048 VAL A O 1
ATOM 8019 N N . GLY A 1 1049 ? -10.225 -7.990 9.554 1.00 89.81 1049 GLY A N 1
ATOM 8020 C CA . GLY A 1 1049 ? -11.604 -7.578 9.777 1.00 89.81 1049 GLY A CA 1
ATOM 8021 C C . GLY A 1 1049 ? -12.137 -8.198 11.065 1.00 89.81 1049 GLY A C 1
ATOM 8022 O O . GLY A 1 1049 ? -11.730 -9.295 11.463 1.00 89.81 1049 GLY A O 1
ATOM 8023 N N . ALA A 1 1050 ? -13.070 -7.508 11.720 1.00 93.38 1050 ALA A N 1
ATOM 8024 C CA . ALA A 1 1050 ? -13.636 -7.914 13.005 1.00 93.38 1050 ALA A CA 1
ATOM 8025 C C . ALA A 1 1050 ? -14.079 -9.390 13.041 1.00 93.38 1050 ALA A C 1
ATOM 8027 O O . ALA A 1 1050 ? -13.858 -10.093 14.029 1.00 93.38 1050 ALA A O 1
ATOM 8028 N N . ILE A 1 1051 ? -14.639 -9.882 11.934 1.00 94.50 1051 ILE A N 1
ATOM 8029 C CA . ILE A 1 1051 ? -15.167 -11.239 11.803 1.00 94.50 1051 ILE A CA 1
ATOM 8030 C C . ILE A 1 1051 ? -14.133 -12.352 12.073 1.00 94.50 1051 ILE A C 1
ATOM 8032 O O . ILE A 1 1051 ? -14.515 -13.416 12.551 1.00 94.50 1051 ILE A O 1
ATOM 8036 N N . TYR A 1 1052 ? -12.825 -12.121 11.893 1.00 94.88 1052 TYR A N 1
ATOM 8037 C CA . TYR A 1 1052 ? -11.793 -13.118 12.230 1.00 94.88 1052 TYR A CA 1
ATOM 8038 C C . TYR A 1 1052 ? -11.765 -13.483 13.720 1.00 94.88 1052 TYR A C 1
ATOM 8040 O O . TYR A 1 1052 ? -11.464 -14.628 14.066 1.00 94.88 1052 TYR A O 1
ATOM 8048 N N . TYR A 1 1053 ? -12.119 -12.554 14.615 1.00 95.94 1053 TYR A N 1
ATOM 8049 C CA . TYR A 1 1053 ? -12.182 -12.841 16.050 1.00 95.94 1053 TYR A CA 1
ATOM 8050 C C . TYR A 1 1053 ? -13.206 -13.948 16.366 1.00 95.94 1053 TYR A C 1
ATOM 8052 O O . TYR A 1 1053 ? -12.975 -14.725 17.292 1.00 95.94 1053 TYR A O 1
ATOM 8060 N N . SER A 1 1054 ? -14.275 -14.106 15.568 1.00 96.88 1054 SER A N 1
ATOM 8061 C CA . SER A 1 1054 ? -15.224 -15.219 15.734 1.00 96.88 1054 SER A CA 1
ATOM 8062 C C . SER A 1 1054 ? -14.556 -16.577 15.494 1.00 96.88 1054 SER A C 1
ATOM 8064 O O . SER A 1 1054 ? -14.801 -17.519 16.246 1.00 96.88 1054 SER A O 1
ATOM 8066 N N . THR A 1 1055 ? -13.655 -16.664 14.507 1.00 95.69 1055 THR A N 1
ATOM 8067 C CA . THR A 1 1055 ? -12.952 -17.902 14.135 1.00 95.69 1055 THR A CA 1
ATOM 8068 C C . THR A 1 1055 ? -12.041 -18.383 15.262 1.00 95.69 1055 THR A C 1
ATOM 8070 O O . THR A 1 1055 ? -12.151 -19.530 15.682 1.00 95.69 1055 THR A O 1
ATOM 8073 N N . ILE A 1 1056 ? -11.261 -17.469 15.854 1.00 94.69 1056 ILE A N 1
ATOM 8074 C CA . ILE A 1 1056 ? -10.428 -17.715 17.042 1.00 94.69 1056 ILE A CA 1
ATOM 8075 C C . ILE A 1 1056 ? -11.268 -18.266 18.198 1.00 94.69 1056 ILE A C 1
ATOM 8077 O O . ILE A 1 1056 ? -10.892 -19.256 18.828 1.00 94.69 1056 ILE A O 1
ATOM 8081 N N . ILE A 1 1057 ? -12.404 -17.628 18.484 1.00 96.56 1057 ILE A N 1
ATOM 8082 C CA . ILE A 1 1057 ? -13.245 -17.978 19.630 1.00 96.56 1057 ILE A CA 1
ATOM 8083 C C . ILE A 1 1057 ? -13.920 -19.332 19.411 1.00 96.56 1057 ILE A C 1
ATOM 8085 O O . ILE A 1 1057 ? -13.894 -20.166 20.312 1.00 96.56 1057 ILE A O 1
ATOM 8089 N N . ILE A 1 1058 ? -14.461 -19.600 18.221 1.00 96.00 1058 ILE A N 1
ATOM 8090 C CA . ILE A 1 1058 ? -15.061 -20.901 17.894 1.00 96.00 1058 ILE A CA 1
ATOM 8091 C C . ILE A 1 1058 ? -14.022 -22.033 17.930 1.00 96.00 1058 ILE A C 1
ATOM 8093 O O . ILE A 1 1058 ? -14.334 -23.121 18.422 1.00 96.00 1058 ILE A O 1
ATOM 8097 N N . SER A 1 1059 ? -12.766 -21.775 17.541 1.00 94.31 1059 SER A N 1
ATOM 8098 C CA . SER A 1 1059 ? -11.676 -22.734 17.750 1.00 94.31 1059 SER A CA 1
ATOM 8099 C C . SER A 1 1059 ? -11.424 -23.018 19.241 1.00 94.31 1059 SER A C 1
ATOM 8101 O O . SER A 1 1059 ? -11.187 -24.170 19.598 1.00 94.31 1059 SER A O 1
ATOM 8103 N N . GLU A 1 1060 ? -11.518 -22.023 20.137 1.00 93.44 1060 GLU A N 1
ATOM 8104 C CA . GLU A 1 1060 ? -11.441 -22.252 21.596 1.00 93.44 1060 GLU A CA 1
ATOM 8105 C C . GLU A 1 1060 ? -12.696 -22.934 22.171 1.00 93.44 1060 GLU A C 1
ATOM 8107 O O . GLU A 1 1060 ? -12.594 -23.665 23.162 1.00 93.44 1060 GLU A O 1
ATOM 8112 N N . ILE A 1 1061 ? -13.873 -22.731 21.569 1.00 94.81 1061 ILE A N 1
ATOM 8113 C CA . ILE A 1 1061 ? -15.137 -23.348 21.993 1.00 94.81 1061 ILE A CA 1
ATOM 8114 C C . ILE A 1 1061 ? -15.122 -24.859 21.747 1.00 94.81 1061 ILE A C 1
ATOM 8116 O O . ILE A 1 1061 ? -15.379 -25.607 22.692 1.00 94.81 1061 ILE A O 1
ATOM 8120 N N . PHE A 1 1062 ? -14.768 -25.324 20.546 1.00 93.56 1062 PHE A N 1
ATOM 8121 C CA . PHE A 1 1062 ? -14.778 -26.761 20.233 1.00 93.56 1062 PHE A CA 1
ATOM 8122 C C . PHE A 1 1062 ? -13.458 -27.476 20.571 1.00 93.56 1062 PHE A C 1
ATOM 8124 O O . PHE A 1 1062 ? -13.478 -28.628 20.999 1.00 93.56 1062 PHE A O 1
ATOM 8131 N N . GLY A 1 1063 ? -12.315 -26.789 20.491 1.00 90.75 1063 GLY A N 1
ATOM 8132 C CA . GLY A 1 1063 ? -11.016 -27.339 20.889 1.00 90.75 1063 GLY A CA 1
ATOM 8133 C C . GLY A 1 1063 ? -10.473 -28.456 19.980 1.00 90.75 1063 GLY A C 1
ATOM 8134 O O . GLY A 1 1063 ? -11.031 -28.777 18.936 1.00 90.75 1063 GLY A O 1
ATOM 8135 N N . LYS A 1 1064 ? -9.367 -29.080 20.410 1.00 90.12 1064 LYS A N 1
ATOM 8136 C CA . LYS A 1 1064 ? -8.629 -30.144 19.689 1.00 90.12 1064 LYS A CA 1
ATOM 8137 C C . LYS A 1 1064 ? -9.231 -31.559 19.829 1.00 90.12 1064 LYS A C 1
ATOM 8139 O O . LYS A 1 1064 ? -8.580 -32.544 19.487 1.00 90.12 1064 LYS A O 1
ATOM 8144 N N . THR A 1 1065 ? -10.399 -31.706 20.455 1.00 88.50 1065 THR A N 1
ATOM 8145 C CA . THR A 1 1065 ? -10.817 -32.977 21.084 1.00 88.50 1065 THR A CA 1
ATOM 8146 C C . THR A 1 1065 ? -11.675 -33.882 20.212 1.00 88.50 1065 THR A C 1
ATOM 8148 O O . THR A 1 1065 ? -11.707 -35.085 20.466 1.00 88.50 1065 THR A O 1
ATOM 8151 N N . ASN A 1 1066 ? -12.378 -33.319 19.226 1.00 89.75 1066 ASN A N 1
ATOM 8152 C CA . ASN A 1 1066 ? -13.378 -34.006 18.403 1.00 89.75 1066 ASN A CA 1
ATOM 8153 C C . ASN A 1 1066 ? -14.516 -34.683 19.204 1.00 89.75 1066 ASN A C 1
ATOM 8155 O O . ASN A 1 1066 ? -15.075 -35.690 18.771 1.00 89.75 1066 ASN A O 1
ATOM 8159 N N . THR A 1 1067 ? -14.850 -34.160 20.397 1.00 92.81 1067 THR A N 1
ATOM 8160 C CA . THR A 1 1067 ? -16.008 -34.637 21.189 1.00 92.81 1067 THR A CA 1
ATOM 8161 C C . THR A 1 1067 ? -16.902 -33.529 21.754 1.00 92.81 1067 THR A C 1
ATOM 8163 O O . THR A 1 1067 ? -17.819 -33.822 22.522 1.00 92.81 1067 THR A O 1
ATOM 8166 N N . SER A 1 1068 ? -16.655 -32.268 21.389 1.00 94.75 1068 SER A N 1
ATOM 8167 C CA . SER A 1 1068 ? -17.506 -31.157 21.816 1.00 94.75 1068 SER A CA 1
ATOM 8168 C C . SER A 1 1068 ? -18.860 -31.187 21.097 1.00 94.75 1068 SER A C 1
ATOM 8170 O O . SER A 1 1068 ? -18.917 -31.286 19.874 1.00 94.75 1068 SER A O 1
ATOM 8172 N N . GLN A 1 1069 ? -19.946 -31.082 21.861 1.00 96.81 1069 GLN A N 1
ATOM 8173 C CA . GLN A 1 1069 ? -21.334 -30.980 21.394 1.00 96.81 1069 GLN A CA 1
ATOM 8174 C C . GLN A 1 1069 ? -21.972 -29.704 21.954 1.00 96.81 1069 GLN A C 1
ATOM 8176 O O . GLN A 1 1069 ? -21.618 -29.277 23.054 1.00 96.81 1069 GLN A O 1
ATOM 8181 N N . ILE A 1 1070 ? -22.923 -29.104 21.240 1.00 97.44 1070 ILE A N 1
ATOM 8182 C CA . ILE A 1 1070 ? -23.514 -27.804 21.583 1.00 97.44 1070 ILE A CA 1
ATOM 8183 C C . ILE A 1 1070 ? -25.046 -27.841 21.605 1.00 97.44 1070 ILE A C 1
ATOM 8185 O O . ILE A 1 1070 ? -25.686 -28.578 20.854 1.00 97.44 1070 ILE A O 1
ATOM 8189 N N . VAL A 1 1071 ? -25.633 -27.030 22.487 1.00 97.75 1071 VAL A N 1
ATOM 8190 C CA . VAL A 1 1071 ? -27.071 -26.743 22.531 1.00 97.75 1071 VAL A CA 1
ATOM 8191 C C . VAL A 1 1071 ? -27.303 -25.244 22.744 1.00 97.75 1071 VAL A C 1
ATOM 8193 O O . VAL A 1 1071 ? -26.652 -24.614 23.583 1.00 97.75 1071 VAL A O 1
ATOM 8196 N N . ASP A 1 1072 ? -28.233 -24.688 21.975 1.00 97.19 1072 ASP A N 1
ATOM 8197 C CA . ASP A 1 1072 ? -28.835 -23.368 22.181 1.00 97.19 1072 ASP A CA 1
ATOM 8198 C C . ASP A 1 1072 ? -29.742 -23.411 23.421 1.00 97.19 1072 ASP A C 1
ATOM 8200 O O . ASP A 1 1072 ? -30.631 -24.260 23.529 1.00 97.19 1072 ASP A O 1
ATOM 8204 N N . LEU A 1 1073 ? -29.494 -22.529 24.391 1.00 96.25 1073 LEU A N 1
ATOM 8205 C CA . LEU A 1 1073 ? -30.173 -22.560 25.688 1.00 96.25 1073 LEU A CA 1
ATOM 8206 C C . LEU A 1 1073 ? -31.515 -21.820 25.714 1.00 96.25 1073 LEU A C 1
ATOM 8208 O O . LEU A 1 1073 ? -32.239 -21.964 26.703 1.00 96.25 1073 LEU A O 1
ATOM 8212 N N . ARG A 1 1074 ? -31.840 -21.005 24.696 1.00 92.88 1074 ARG A N 1
ATOM 8213 C CA . ARG A 1 1074 ? -33.028 -20.119 24.667 1.00 92.88 1074 ARG A CA 1
ATOM 8214 C C . ARG A 1 1074 ? -33.242 -19.350 25.985 1.00 92.88 1074 ARG A C 1
ATOM 8216 O O . ARG A 1 1074 ? -34.371 -19.175 26.452 1.00 92.88 1074 ARG A O 1
ATOM 8223 N N . GLY A 1 1075 ? -32.149 -18.920 26.619 1.00 88.81 1075 GLY A N 1
ATOM 8224 C CA . GLY A 1 1075 ? -32.166 -18.272 27.928 1.00 88.81 1075 GLY A CA 1
ATOM 8225 C C . GLY A 1 1075 ? -32.780 -16.872 27.898 1.00 88.81 1075 GLY A C 1
ATOM 8226 O O . GLY A 1 1075 ? -33.175 -16.358 26.854 1.00 88.81 1075 GLY A O 1
ATOM 8227 N N . ASN A 1 1076 ? -32.906 -16.259 29.079 1.00 93.19 1076 ASN A N 1
ATOM 8228 C CA . ASN A 1 1076 ? -33.506 -14.928 29.248 1.00 93.19 1076 ASN A CA 1
ATOM 8229 C C . ASN A 1 1076 ? -34.888 -14.779 28.562 1.00 93.19 1076 ASN A C 1
ATOM 8231 O O . ASN A 1 1076 ? -35.166 -13.774 27.919 1.00 93.19 1076 ASN A O 1
ATOM 8235 N N . PHE A 1 1077 ? -35.747 -15.804 28.670 1.00 92.06 1077 PHE A N 1
ATOM 8236 C CA . PHE A 1 1077 ? -37.041 -15.903 27.966 1.00 92.06 1077 PHE A CA 1
ATOM 8237 C C . PHE A 1 1077 ? -36.931 -15.941 26.425 1.00 92.06 1077 PHE A C 1
ATOM 8239 O O . PHE A 1 1077 ? -37.797 -15.407 25.736 1.00 92.06 1077 PHE A O 1
ATOM 8246 N N . ALA A 1 1078 ? -35.886 -16.589 25.895 1.00 92.25 1078 ALA A N 1
ATOM 8247 C CA . ALA A 1 1078 ? -35.524 -16.620 24.475 1.00 92.25 1078 ALA A CA 1
ATOM 8248 C C . ALA A 1 1078 ? -35.308 -15.217 23.869 1.00 92.25 1078 ALA A C 1
ATOM 8250 O O . ALA A 1 1078 ? -35.758 -14.933 22.761 1.00 92.25 1078 ALA A O 1
ATOM 8251 N N . ASN A 1 1079 ? -34.646 -14.321 24.609 1.00 93.81 1079 ASN A N 1
ATOM 8252 C CA . ASN A 1 1079 ? -34.444 -12.940 24.175 1.00 93.81 1079 ASN A CA 1
ATOM 8253 C C . ASN A 1 1079 ? -33.329 -12.798 23.125 1.00 93.81 1079 ASN A C 1
ATOM 8255 O O . ASN A 1 1079 ? -32.169 -13.128 23.378 1.00 93.81 1079 ASN A O 1
ATOM 8259 N N . SER A 1 1080 ? -33.674 -12.193 21.990 1.00 94.25 1080 SER A N 1
ATOM 8260 C CA . SER A 1 1080 ? -32.829 -12.089 20.799 1.00 94.25 1080 SER A CA 1
ATOM 8261 C C . SER A 1 1080 ? -31.562 -11.236 20.942 1.00 94.25 1080 SER A C 1
ATOM 8263 O O . SER A 1 1080 ? -30.662 -11.363 20.118 1.00 94.25 1080 SER A O 1
ATOM 8265 N N . TYR A 1 1081 ? -31.448 -10.390 21.971 1.00 95.50 1081 TYR A N 1
ATOM 8266 C CA . TYR A 1 1081 ? -30.227 -9.615 22.245 1.00 95.50 1081 TYR A CA 1
ATOM 8267 C C . TYR A 1 1081 ? -29.235 -10.367 23.143 1.00 95.50 1081 TYR A C 1
ATOM 8269 O O . TYR A 1 1081 ? -28.071 -9.980 23.241 1.00 95.50 1081 TYR A O 1
ATOM 8277 N N . THR A 1 1082 ? -29.679 -11.435 23.809 1.00 95.69 1082 THR A N 1
ATOM 8278 C CA . THR A 1 1082 ? -28.848 -12.241 24.710 1.00 95.69 1082 THR A CA 1
ATOM 8279 C C . THR A 1 1082 ? -29.033 -13.736 24.424 1.00 95.69 1082 THR A C 1
ATOM 8281 O O . THR A 1 1082 ? -29.719 -14.411 25.195 1.00 95.69 1082 THR A O 1
ATOM 8284 N N . PRO A 1 1083 ? -28.456 -14.285 23.340 1.00 97.25 1083 PRO A N 1
ATOM 8285 C CA . PRO A 1 1083 ? -28.325 -15.730 23.184 1.00 97.25 1083 PRO A CA 1
ATOM 8286 C C . PRO A 1 1083 ? -27.250 -16.319 24.103 1.00 97.25 1083 PRO A C 1
ATOM 8288 O O . PRO A 1 1083 ? -26.287 -15.651 24.496 1.00 97.25 1083 PRO A O 1
ATOM 8291 N N . GLN A 1 1084 ? -27.414 -17.596 24.455 1.00 97.69 1084 GLN A N 1
ATOM 8292 C CA . GLN A 1 1084 ? -26.442 -18.372 25.227 1.00 97.69 1084 GLN A CA 1
ATOM 8293 C C . GLN A 1 1084 ? -26.419 -19.828 24.755 1.00 97.69 1084 GLN A C 1
ATOM 8295 O O . GLN A 1 1084 ? -27.448 -20.390 24.381 1.00 97.69 1084 GLN A O 1
ATOM 8300 N N . TYR A 1 1085 ? -25.255 -20.463 24.864 1.00 98.44 1085 TYR A N 1
ATOM 8301 C CA . TYR A 1 1085 ? -25.042 -21.857 24.482 1.00 98.44 1085 TYR A CA 1
ATOM 8302 C C . TYR A 1 1085 ? -24.325 -22.625 25.583 1.00 98.44 1085 TYR A C 1
ATOM 8304 O O . TYR A 1 1085 ? -23.401 -22.103 26.211 1.00 98.44 1085 TYR A O 1
ATOM 8312 N N . ALA A 1 1086 ? -24.691 -23.891 25.765 1.00 98.12 1086 ALA A N 1
ATOM 8313 C CA . ALA A 1 1086 ? -23.943 -24.835 26.587 1.00 98.12 1086 ALA A CA 1
ATOM 8314 C C . ALA A 1 1086 ? -23.153 -25.797 25.696 1.00 98.12 1086 ALA A C 1
ATOM 8316 O O . ALA A 1 1086 ? -23.705 -26.374 24.758 1.00 98.12 1086 ALA A O 1
ATOM 8317 N N . ILE A 1 1087 ? -21.869 -25.980 26.012 1.00 97.94 1087 ILE A N 1
ATOM 8318 C CA . ILE A 1 1087 ? -20.954 -26.848 25.270 1.00 97.94 1087 ILE A CA 1
ATOM 8319 C C . ILE A 1 1087 ? -20.460 -27.974 26.181 1.00 97.94 1087 ILE A C 1
ATOM 8321 O O . ILE A 1 1087 ? -19.932 -27.744 27.277 1.00 97.94 1087 ILE A O 1
ATOM 8325 N N . TYR A 1 1088 ? -20.645 -29.200 25.704 1.00 97.19 1088 TYR A N 1
ATOM 8326 C CA . TYR A 1 1088 ? -20.390 -30.454 26.398 1.00 97.19 1088 TYR A CA 1
ATOM 8327 C C . TYR A 1 1088 ? -19.179 -31.136 25.779 1.00 97.19 1088 TYR A C 1
ATOM 8329 O O . TYR A 1 1088 ? -19.194 -31.449 24.597 1.00 97.19 1088 TYR A O 1
ATOM 8337 N N . GLU A 1 1089 ? -18.153 -31.406 26.576 1.00 94.31 1089 GLU A N 1
ATOM 8338 C CA . GLU A 1 1089 ? -16.922 -32.076 26.159 1.00 94.31 1089 GLU A CA 1
ATOM 8339 C C . GLU A 1 1089 ? -16.897 -33.480 26.775 1.00 94.31 1089 GLU A C 1
ATOM 8341 O O . GLU A 1 1089 ? -17.103 -33.636 27.982 1.00 94.31 1089 GLU A O 1
ATOM 8346 N N . ARG A 1 1090 ? -16.686 -34.522 25.960 1.00 93.75 1090 ARG A N 1
ATOM 8347 C CA . ARG A 1 1090 ? -16.771 -35.945 26.365 1.00 93.75 1090 ARG A CA 1
ATOM 8348 C C . ARG A 1 1090 ? -18.072 -36.286 27.112 1.00 93.75 1090 ARG A C 1
ATOM 8350 O O . ARG A 1 1090 ? -18.076 -37.089 28.042 1.00 93.75 1090 ARG A O 1
ATOM 8357 N N . GLY A 1 1091 ? -19.175 -35.650 26.712 1.00 94.44 1091 GLY A N 1
ATOM 8358 C CA . GLY A 1 1091 ? -20.498 -35.823 27.315 1.00 94.44 1091 GLY A CA 1
ATOM 8359 C C . GLY A 1 1091 ? -20.732 -35.075 28.638 1.00 94.44 1091 GLY A C 1
ATOM 8360 O O . GLY A 1 1091 ? -21.761 -35.292 29.279 1.00 94.44 1091 GLY A O 1
ATOM 8361 N N . VAL A 1 1092 ? -19.822 -34.193 29.067 1.00 95.00 1092 VAL A N 1
ATOM 8362 C CA . VAL A 1 1092 ? -19.941 -33.419 30.317 1.00 95.00 1092 VAL A CA 1
ATOM 8363 C C . VAL A 1 1092 ? -19.901 -31.923 30.018 1.00 95.00 1092 VAL A C 1
ATOM 8365 O O . VAL A 1 1092 ? -19.051 -31.465 29.258 1.00 95.00 1092 VAL A O 1
ATOM 8368 N N . LEU A 1 1093 ? -20.795 -31.148 30.636 1.00 96.81 1093 LEU A N 1
ATOM 8369 C CA . LEU A 1 1093 ? -20.828 -29.689 30.495 1.00 96.81 1093 LEU A CA 1
ATOM 8370 C C . LEU A 1 1093 ? -19.458 -29.076 30.842 1.00 96.81 1093 LEU A C 1
ATOM 8372 O O . LEU A 1 1093 ? -18.949 -29.277 31.947 1.00 96.81 1093 LEU A O 1
ATOM 8376 N N . ASN A 1 1094 ? -18.867 -28.334 29.903 1.00 95.75 1094 ASN A N 1
ATOM 8377 C CA . ASN A 1 1094 ? -17.489 -27.841 30.001 1.00 95.75 1094 ASN A CA 1
ATOM 8378 C C . ASN A 1 1094 ? -17.374 -26.323 29.813 1.00 95.75 1094 ASN A C 1
ATOM 8380 O O . ASN A 1 1094 ? -16.609 -25.683 30.541 1.00 95.75 1094 ASN A O 1
ATOM 8384 N N . LYS A 1 1095 ? -18.139 -25.744 28.878 1.00 97.44 1095 LYS A N 1
ATOM 8385 C CA . LYS A 1 1095 ? -18.117 -24.303 28.578 1.00 97.44 1095 LYS A CA 1
ATOM 8386 C C . LYS A 1 1095 ? -19.530 -23.746 28.411 1.00 97.44 1095 LYS A C 1
ATOM 8388 O O . LYS A 1 1095 ? -20.446 -24.474 28.030 1.00 97.44 1095 LYS A O 1
ATOM 8393 N N . ILE A 1 1096 ? -19.693 -22.453 28.680 1.00 98.38 1096 ILE A N 1
ATOM 8394 C CA . ILE A 1 1096 ? -20.907 -21.689 28.372 1.00 98.38 1096 ILE A CA 1
ATOM 8395 C C . ILE A 1 1096 ? -20.491 -20.459 27.564 1.00 98.38 1096 ILE A C 1
ATOM 8397 O O . ILE A 1 1096 ? -19.618 -19.707 27.995 1.00 98.38 1096 ILE A O 1
ATOM 8401 N N . ALA A 1 1097 ? -21.114 -20.262 26.408 1.00 98.56 1097 ALA A N 1
ATOM 8402 C CA . ALA A 1 1097 ? -20.996 -19.055 25.594 1.00 98.56 1097 ALA A CA 1
ATOM 8403 C C . ALA A 1 1097 ? -22.193 -18.137 25.887 1.00 98.56 1097 ALA A C 1
ATOM 8405 O O . ALA A 1 1097 ? -23.326 -18.614 25.941 1.00 98.56 1097 ALA A O 1
ATOM 8406 N N . ILE A 1 1098 ? -21.951 -16.843 26.106 1.00 98.56 1098 ILE A N 1
ATOM 8407 C CA . ILE A 1 1098 ? -22.968 -15.854 26.498 1.00 98.56 1098 ILE A CA 1
ATOM 8408 C C . ILE A 1 1098 ? -22.739 -14.569 25.700 1.00 98.56 1098 ILE A C 1
ATOM 8410 O O . ILE A 1 1098 ? -21.622 -14.053 25.680 1.00 98.56 1098 ILE A O 1
ATOM 8414 N N . PHE A 1 1099 ? -23.789 -14.035 25.082 1.00 98.38 1099 PHE A N 1
ATOM 8415 C CA . PHE A 1 1099 ? -23.743 -12.812 24.280 1.00 98.38 1099 PHE A CA 1
ATOM 8416 C C . PHE A 1 1099 ? -24.535 -11.676 24.935 1.00 98.38 1099 PHE A C 1
ATOM 8418 O O . PHE A 1 1099 ? -25.516 -11.912 25.646 1.00 98.38 1099 PHE A O 1
ATOM 8425 N N . ASN A 1 1100 ? -24.139 -10.443 24.628 1.00 97.00 1100 ASN A N 1
ATOM 8426 C CA . ASN A 1 1100 ? -24.917 -9.233 24.849 1.00 97.00 1100 ASN A CA 1
ATOM 8427 C C . ASN A 1 1100 ? -24.755 -8.303 23.635 1.00 97.00 1100 ASN A C 1
ATOM 8429 O O . ASN A 1 1100 ? -23.719 -7.658 23.468 1.00 97.00 1100 ASN A O 1
ATOM 8433 N N . TYR A 1 1101 ? -25.777 -8.267 22.780 1.00 96.62 1101 TYR A N 1
ATOM 8434 C CA . TYR A 1 1101 ? -25.830 -7.463 21.554 1.00 96.62 1101 TYR A CA 1
ATOM 8435 C C . TYR A 1 1101 ? -26.205 -5.984 21.790 1.00 96.62 1101 TYR A C 1
ATOM 8437 O O . TYR A 1 1101 ? -26.326 -5.223 20.832 1.00 96.62 1101 TYR A O 1
ATOM 8445 N N . ILE A 1 1102 ? -26.440 -5.555 23.033 1.00 95.25 1102 ILE A N 1
ATOM 8446 C CA . ILE A 1 1102 ? -26.873 -4.180 23.322 1.00 95.25 1102 ILE A CA 1
ATOM 8447 C C . ILE A 1 1102 ? -25.666 -3.248 23.372 1.00 95.25 1102 ILE A C 1
ATOM 8449 O O . ILE A 1 1102 ? -24.718 -3.507 24.107 1.00 95.25 1102 ILE A O 1
ATOM 8453 N N . ASP A 1 1103 ? -25.739 -2.129 22.655 1.00 93.25 1103 ASP A N 1
ATOM 8454 C CA . ASP A 1 1103 ? -24.820 -1.002 22.820 1.00 93.25 1103 ASP A CA 1
ATOM 8455 C C . ASP A 1 1103 ? -25.356 -0.060 23.911 1.00 93.25 1103 ASP A C 1
ATOM 8457 O O . ASP A 1 1103 ? -26.346 0.644 23.704 1.00 93.25 1103 ASP A O 1
ATOM 8461 N N . ASP A 1 1104 ? -24.759 -0.090 25.107 1.00 91.69 1104 ASP A N 1
ATOM 8462 C CA . ASP A 1 1104 ? -25.181 0.752 26.231 1.00 91.69 1104 ASP A CA 1
ATOM 8463 C C . ASP A 1 1104 ? -23.992 1.238 27.066 1.00 91.69 1104 ASP A C 1
ATOM 8465 O O . ASP A 1 1104 ? -23.616 0.668 28.092 1.00 91.69 1104 ASP A O 1
ATOM 8469 N N . LYS A 1 1105 ? -23.465 2.400 26.670 1.00 86.12 1105 LYS A N 1
ATOM 8470 C CA . LYS A 1 1105 ? -22.381 3.115 27.366 1.00 86.12 1105 LYS A CA 1
ATOM 8471 C C . LYS A 1 1105 ? -22.691 3.522 28.813 1.00 86.12 1105 LYS A C 1
ATOM 8473 O O . LYS A 1 1105 ? -21.801 4.046 29.482 1.00 86.12 1105 LYS A O 1
ATOM 8478 N N . THR A 1 1106 ? -23.918 3.339 29.308 1.00 87.94 1106 THR A N 1
ATOM 8479 C CA . THR A 1 1106 ? -24.256 3.585 30.720 1.00 87.94 1106 THR A CA 1
ATOM 8480 C C . THR A 1 1106 ? -24.005 2.372 31.618 1.00 87.94 1106 THR A C 1
ATOM 8482 O O . THR A 1 1106 ? -23.967 2.532 32.839 1.00 87.94 1106 THR A O 1
ATOM 8485 N N . GLY A 1 1107 ? -23.839 1.174 31.042 1.00 87.19 1107 GLY A N 1
ATOM 8486 C CA . GLY A 1 1107 ? -23.735 -0.090 31.778 1.00 87.19 1107 GLY A CA 1
ATOM 8487 C C . GLY A 1 1107 ? -25.046 -0.546 32.435 1.00 87.19 1107 GLY A C 1
ATOM 8488 O O . GLY A 1 1107 ? -25.043 -1.502 33.207 1.00 87.19 1107 GLY A O 1
ATOM 8489 N N . ALA A 1 1108 ? -26.185 0.104 32.159 1.00 89.44 1108 ALA A N 1
ATOM 8490 C CA . ALA A 1 1108 ? -27.486 -0.317 32.691 1.00 89.44 1108 ALA A CA 1
ATOM 8491 C C . ALA A 1 1108 ? -27.961 -1.659 32.094 1.00 89.44 1108 ALA A C 1
ATOM 8493 O O . ALA A 1 1108 ? -28.718 -2.392 32.737 1.00 89.44 1108 ALA A O 1
ATOM 8494 N N . SER A 1 1109 ? -27.480 -1.983 30.892 1.00 94.31 1109 SER A N 1
ATOM 8495 C CA . SER A 1 1109 ? -27.739 -3.223 30.152 1.00 94.31 1109 SER A CA 1
ATOM 8496 C C . SER A 1 1109 ? -26.670 -4.311 30.362 1.00 94.31 1109 SER A C 1
ATOM 8498 O O . SER A 1 1109 ? -26.718 -5.351 29.699 1.00 94.31 1109 SER A O 1
ATOM 8500 N N . ASP A 1 1110 ? -25.717 -4.114 31.282 1.00 95.38 1110 ASP A N 1
ATOM 8501 C CA . ASP A 1 1110 ? -24.746 -5.145 31.675 1.00 95.38 1110 ASP A CA 1
ATOM 8502 C C . ASP A 1 1110 ? -25.470 -6.341 32.319 1.00 95.38 1110 ASP A C 1
ATOM 8504 O O . ASP A 1 1110 ? -26.205 -6.204 33.300 1.00 95.38 1110 ASP A O 1
ATOM 8508 N N . SER A 1 1111 ? -25.248 -7.543 31.788 1.00 95.69 1111 SER A N 1
ATOM 8509 C CA . SER A 1 1111 ? -25.941 -8.760 32.224 1.00 95.69 1111 SER A CA 1
ATOM 8510 C C . SER A 1 1111 ? -25.242 -9.462 33.393 1.00 95.69 1111 SER A C 1
ATOM 8512 O O . SER A 1 1111 ? -24.025 -9.623 33.402 1.00 95.69 1111 SER A O 1
ATOM 8514 N N . GLN A 1 1112 ? -26.026 -9.957 34.351 1.00 97.31 1112 GLN A N 1
ATOM 8515 C CA . GLN A 1 1112 ? -25.611 -10.774 35.496 1.00 97.31 1112 GLN A CA 1
ATOM 8516 C C . GLN A 1 1112 ? -26.231 -12.173 35.377 1.00 97.31 1112 GLN A C 1
ATOM 8518 O O . GLN A 1 1112 ? -27.365 -12.425 35.794 1.00 97.31 1112 GLN A O 1
ATOM 8523 N N . VAL A 1 1113 ? -25.491 -13.093 34.763 1.00 98.19 1113 VAL A N 1
ATOM 8524 C CA . VAL A 1 1113 ? -26.008 -14.396 34.331 1.00 98.19 1113 VAL A CA 1
ATOM 8525 C C . VAL A 1 1113 ? -25.718 -15.467 35.375 1.00 98.19 1113 VAL A C 1
ATOM 8527 O O . VAL A 1 1113 ? -24.575 -15.879 35.570 1.00 98.19 1113 VAL A O 1
ATOM 8530 N N . THR A 1 1114 ? -26.762 -15.943 36.048 1.00 98.12 1114 THR A N 1
ATOM 8531 C CA . THR A 1 1114 ? -26.654 -17.013 37.045 1.00 98.12 1114 THR A CA 1
ATOM 8532 C C . THR A 1 1114 ? -26.646 -18.374 36.354 1.00 98.12 1114 THR A C 1
ATOM 8534 O O . THR A 1 1114 ? -27.674 -18.842 35.873 1.00 98.12 1114 THR A O 1
ATOM 8537 N N . LEU A 1 1115 ? -25.497 -19.043 36.330 1.00 98.00 1115 LEU A N 1
ATOM 8538 C CA . LEU A 1 1115 ? -25.377 -20.438 35.909 1.00 98.00 1115 LEU A CA 1
ATOM 8539 C C . LEU A 1 1115 ? -25.803 -21.336 37.075 1.00 98.00 1115 LEU A C 1
ATOM 8541 O O . LEU A 1 1115 ? -25.120 -21.357 38.097 1.00 98.00 1115 LEU A O 1
ATOM 8545 N N . ASN A 1 1116 ? -26.908 -22.065 36.934 1.00 96.94 1116 ASN A N 1
ATOM 8546 C CA . ASN A 1 1116 ? -27.382 -23.067 37.889 1.00 96.94 1116 ASN A CA 1
ATOM 8547 C C . ASN A 1 1116 ? -27.077 -24.471 37.349 1.00 96.94 1116 ASN A C 1
ATOM 8549 O O . ASN A 1 1116 ? -27.608 -24.846 36.304 1.00 96.94 1116 ASN A O 1
ATOM 8553 N N . ILE A 1 1117 ? -26.235 -25.238 38.054 1.00 95.38 1117 ILE A N 1
ATOM 8554 C CA . ILE A 1 1117 ? -25.778 -26.568 37.613 1.00 95.38 1117 ILE A CA 1
ATOM 8555 C C . ILE A 1 1117 ? -26.145 -27.631 38.664 1.00 95.38 1117 ILE A C 1
ATOM 8557 O O . ILE A 1 1117 ? -25.376 -27.867 39.607 1.00 95.38 1117 ILE A O 1
ATOM 8561 N N . PRO A 1 1118 ? -27.301 -28.311 38.532 1.00 82.94 1118 PRO A N 1
ATOM 8562 C CA . PRO A 1 1118 ? -27.641 -29.467 39.353 1.00 82.94 1118 PRO A CA 1
ATOM 8563 C C . PRO A 1 1118 ? -26.521 -30.520 39.342 1.00 82.94 1118 PRO A C 1
ATOM 8565 O O . PRO A 1 1118 ? -25.963 -30.872 38.304 1.00 82.94 1118 PRO A O 1
ATOM 8568 N N . GLY A 1 1119 ? -26.148 -31.004 40.529 1.00 79.38 1119 GLY A N 1
ATOM 8569 C CA . GLY A 1 1119 ? -24.990 -31.889 40.705 1.00 79.38 1119 GLY A CA 1
ATOM 8570 C C . GLY A 1 1119 ? -23.648 -31.176 40.933 1.00 79.38 1119 GLY A C 1
ATOM 8571 O O . GLY A 1 1119 ? -22.645 -31.859 41.125 1.00 79.38 1119 GLY A O 1
ATOM 8572 N N . GLY A 1 1120 ? -23.610 -29.839 40.970 1.00 88.88 1120 GLY A N 1
ATOM 8573 C CA . GLY A 1 1120 ? -22.503 -29.067 41.548 1.00 88.88 1120 GLY A CA 1
ATOM 8574 C C . GLY A 1 1120 ? -21.803 -28.103 40.592 1.00 88.88 1120 GLY A C 1
ATOM 8575 O O . GLY A 1 1120 ? -21.744 -28.331 39.383 1.00 88.88 1120 GLY A O 1
ATOM 8576 N N . VAL A 1 1121 ? -21.190 -27.064 41.164 1.00 93.06 1121 VAL A N 1
ATOM 8577 C CA . VAL A 1 1121 ? -20.297 -26.097 40.492 1.00 93.06 1121 VAL A CA 1
ATOM 8578 C C . VAL A 1 1121 ? -18.862 -26.218 41.032 1.00 93.06 1121 VAL A C 1
ATOM 8580 O O . VAL A 1 1121 ? -18.688 -26.650 42.176 1.00 93.06 1121 VAL A O 1
ATOM 8583 N N . PRO A 1 1122 ? -17.821 -25.853 40.258 1.00 93.69 1122 PRO A N 1
ATOM 8584 C CA . PRO A 1 1122 ? -16.472 -25.669 40.803 1.00 93.69 1122 PRO A CA 1
ATOM 8585 C C . PRO A 1 1122 ? -16.443 -24.515 41.823 1.00 93.69 1122 PRO A C 1
ATOM 8587 O O . PRO A 1 1122 ? -17.380 -23.726 41.903 1.00 93.69 1122 PRO A O 1
ATOM 8590 N N . ALA A 1 1123 ? -15.360 -24.375 42.595 1.00 95.06 1123 ALA A N 1
ATOM 8591 C CA . ALA A 1 1123 ? -15.209 -23.253 43.537 1.00 95.06 1123 ALA A CA 1
ATOM 8592 C C . ALA A 1 1123 ? -15.106 -21.882 42.833 1.00 95.06 1123 ALA A C 1
ATOM 8594 O O . ALA A 1 1123 ? -15.506 -20.855 43.382 1.00 95.06 1123 ALA A O 1
ATOM 8595 N N . SER A 1 1124 ? -14.594 -21.873 41.603 1.00 96.06 1124 SER A N 1
ATOM 8596 C CA . SER A 1 1124 ? -14.605 -20.732 40.696 1.00 96.06 1124 SER A CA 1
ATOM 8597 C C . SER A 1 1124 ? -14.600 -21.206 39.243 1.00 96.06 1124 SER A C 1
ATOM 8599 O O . SER A 1 1124 ? -14.162 -22.318 38.945 1.00 96.06 1124 SER A O 1
ATOM 8601 N N . VAL A 1 1125 ? -15.076 -20.348 38.345 1.00 97.69 1125 VAL A N 1
ATOM 8602 C CA . VAL A 1 1125 ? -14.974 -20.501 36.887 1.00 97.69 1125 VAL A CA 1
ATOM 8603 C C . VAL A 1 1125 ? -14.039 -19.440 36.314 1.00 97.69 1125 VAL A C 1
ATOM 8605 O O . VAL A 1 1125 ? -13.712 -18.444 36.973 1.00 97.69 1125 VAL A O 1
ATOM 8608 N N . ARG A 1 1126 ? -13.582 -19.653 35.081 1.00 98.12 1126 ARG A N 1
ATOM 8609 C CA . ARG A 1 1126 ? -12.682 -18.739 34.364 1.00 98.12 1126 ARG A CA 1
ATOM 8610 C C . ARG A 1 1126 ? -13.394 -18.185 33.136 1.00 98.12 1126 ARG A C 1
ATOM 8612 O O . ARG A 1 1126 ? -14.132 -18.921 32.491 1.00 98.12 1126 ARG A O 1
ATOM 8619 N N . VAL A 1 1127 ? -13.204 -16.905 32.827 1.00 98.19 1127 VAL A N 1
ATOM 8620 C CA . VAL A 1 1127 ? -13.937 -16.218 31.751 1.00 98.19 1127 VAL A CA 1
ATOM 8621 C C . VAL A 1 1127 ? -12.975 -15.446 30.853 1.00 98.19 1127 VAL A C 1
ATOM 8623 O O . VAL A 1 1127 ? -12.159 -14.661 31.347 1.00 98.19 1127 VAL A O 1
ATOM 8626 N N . LYS A 1 1128 ? -13.092 -15.660 29.539 1.00 98.12 1128 LYS A N 1
ATOM 8627 C CA . LYS A 1 1128 ? -12.525 -14.796 28.494 1.00 98.12 1128 LYS A CA 1
ATOM 8628 C C . LYS A 1 1128 ? -13.645 -13.936 27.906 1.00 98.12 1128 LYS A C 1
ATOM 8630 O O . LYS A 1 1128 ? -14.733 -14.454 27.658 1.00 98.12 1128 LYS A O 1
ATOM 8635 N N . TYR A 1 1129 ? -13.367 -12.658 27.660 1.00 98.44 1129 TYR A N 1
ATOM 8636 C CA . TYR A 1 1129 ? -14.308 -11.739 27.013 1.00 98.44 1129 TYR A CA 1
ATOM 8637 C C . TYR A 1 1129 ? -13.816 -11.327 25.627 1.00 98.44 1129 TYR A C 1
ATOM 8639 O O . TYR A 1 1129 ? -12.621 -11.097 25.436 1.00 98.44 1129 TYR A O 1
ATOM 8647 N N . LEU A 1 1130 ? -14.751 -11.201 24.691 1.00 98.44 1130 LEU A N 1
ATOM 8648 C CA . LEU A 1 1130 ? -14.610 -10.437 23.455 1.00 98.44 1130 LEU A CA 1
ATOM 8649 C C . LEU A 1 1130 ? -15.257 -9.066 23.707 1.00 98.44 1130 LEU A C 1
ATOM 8651 O O . LEU A 1 1130 ? -16.409 -9.025 24.134 1.00 98.44 1130 LEU A O 1
ATOM 8655 N N . LEU A 1 1131 ? -14.544 -7.965 23.454 1.00 97.25 1131 LEU A N 1
ATOM 8656 C CA . LEU A 1 1131 ? -14.966 -6.590 23.786 1.00 97.25 1131 LEU A CA 1
ATOM 8657 C C . LEU A 1 1131 ? -14.584 -5.587 22.682 1.00 97.25 1131 LEU A C 1
ATOM 8659 O O . LEU A 1 1131 ? -13.542 -5.759 22.046 1.00 97.25 1131 LEU A O 1
ATOM 8663 N N . ALA A 1 1132 ? -15.383 -4.526 22.522 1.00 95.75 1132 ALA A N 1
ATOM 8664 C CA . ALA A 1 1132 ? -15.099 -3.338 21.704 1.00 95.75 1132 ALA A CA 1
ATOM 8665 C C . ALA A 1 1132 ? -15.841 -2.088 22.251 1.00 95.75 1132 ALA A C 1
ATOM 8667 O O . ALA A 1 1132 ? -16.707 -2.245 23.112 1.00 95.75 1132 ALA A O 1
ATOM 8668 N N . PRO A 1 1133 ? -15.528 -0.854 21.794 1.00 93.38 1133 PRO A N 1
ATOM 8669 C CA . PRO A 1 1133 ? -16.138 0.383 22.318 1.00 93.38 1133 PRO A CA 1
ATOM 8670 C C . PRO A 1 1133 ? -17.594 0.655 21.897 1.00 93.38 1133 PRO A C 1
ATOM 8672 O O . PRO A 1 1133 ? -18.280 1.438 22.558 1.00 93.38 1133 PRO A O 1
ATOM 8675 N N . LEU A 1 1134 ? -18.024 0.069 20.778 1.00 93.88 1134 LEU A N 1
ATOM 8676 C CA . LEU A 1 1134 ? -19.372 0.106 20.204 1.00 93.88 1134 LEU A CA 1
ATOM 8677 C C . LEU A 1 1134 ? -19.647 -1.226 19.507 1.00 93.88 1134 LEU A C 1
ATOM 8679 O O . LEU A 1 1134 ? -18.711 -1.926 19.109 1.00 93.88 1134 LEU A O 1
ATOM 8683 N N . ILE A 1 1135 ? -20.914 -1.528 19.240 1.00 94.81 1135 ILE A N 1
ATOM 8684 C CA . ILE A 1 1135 ? -21.272 -2.657 18.385 1.00 94.81 1135 ILE A CA 1
ATOM 8685 C C . ILE A 1 1135 ? -20.937 -2.408 16.911 1.00 94.81 1135 ILE A C 1
ATOM 8687 O O . ILE A 1 1135 ? -20.568 -3.336 16.199 1.00 94.81 1135 ILE A O 1
ATOM 8691 N N . THR A 1 1136 ? -20.967 -1.157 16.457 1.00 94.81 1136 THR A N 1
ATOM 8692 C CA . THR A 1 1136 ? -20.509 -0.787 15.111 1.00 94.81 1136 THR A CA 1
ATOM 8693 C C . THR A 1 1136 ? -18.994 -0.587 15.020 1.00 94.81 1136 THR A C 1
ATOM 8695 O O . THR A 1 1136 ? -18.487 -0.487 13.908 1.00 94.81 1136 THR A O 1
ATOM 8698 N N . SER A 1 1137 ? -18.246 -0.599 16.138 1.00 92.81 1137 SER A N 1
ATOM 8699 C CA . SER A 1 1137 ? -16.802 -0.315 16.123 1.00 92.81 1137 SER A CA 1
ATOM 8700 C C . SER A 1 1137 ? -15.999 -1.293 15.272 1.00 92.81 1137 SER A C 1
ATOM 8702 O O . SER A 1 1137 ? -16.139 -2.511 15.388 1.00 92.81 1137 SER A O 1
ATOM 8704 N N . ARG A 1 1138 ? -15.084 -0.746 14.469 1.00 87.56 1138 ARG A N 1
ATOM 8705 C CA . ARG A 1 1138 ? -14.220 -1.510 13.541 1.00 87.56 1138 ARG A CA 1
ATOM 8706 C C . ARG A 1 1138 ? -12.769 -1.627 14.020 1.00 87.56 1138 ARG A C 1
ATOM 8708 O O . ARG A 1 1138 ? -11.950 -2.319 13.423 1.00 87.56 1138 ARG A O 1
ATOM 8715 N N . SER A 1 1139 ? -12.450 -0.962 15.129 1.00 85.75 1139 SER A N 1
ATOM 8716 C CA . SER A 1 1139 ? -11.143 -0.955 15.790 1.00 85.75 1139 SER A CA 1
ATOM 8717 C C . SER A 1 1139 ? -11.284 -1.228 17.293 1.00 85.75 1139 SER A C 1
ATOM 8719 O O . SER A 1 1139 ? -12.393 -1.347 17.811 1.00 85.75 1139 SER A O 1
ATOM 8721 N N . ASN A 1 1140 ? -10.158 -1.354 18.006 1.00 88.56 1140 ASN A N 1
ATOM 8722 C CA . ASN A 1 1140 ? -10.108 -1.605 19.458 1.00 88.56 1140 ASN A CA 1
ATOM 8723 C C . ASN A 1 1140 ? -10.829 -2.889 19.925 1.00 88.56 1140 ASN A C 1
ATOM 8725 O O . ASN A 1 1140 ? -11.149 -3.040 21.104 1.00 88.56 1140 ASN A O 1
ATOM 8729 N N . ILE A 1 1141 ? -11.036 -3.838 19.008 1.00 94.38 1141 ILE A N 1
ATOM 8730 C CA . ILE A 1 1141 ? -11.559 -5.171 19.305 1.00 94.38 1141 ILE A CA 1
ATOM 8731 C C . ILE A 1 1141 ? -10.485 -5.971 20.050 1.00 94.38 1141 ILE A C 1
ATOM 8733 O O . ILE A 1 1141 ? -9.324 -6.031 19.622 1.00 94.38 1141 ILE A O 1
ATOM 8737 N N . THR A 1 1142 ? -10.873 -6.596 21.163 1.00 96.00 1142 THR A N 1
ATOM 8738 C CA . THR A 1 1142 ? -9.988 -7.433 21.984 1.00 96.00 1142 THR A CA 1
ATOM 8739 C C . THR A 1 1142 ? -10.629 -8.772 22.333 1.00 96.00 1142 THR A C 1
ATOM 8741 O O . THR A 1 1142 ? -11.812 -8.838 22.661 1.00 96.00 1142 THR A O 1
ATOM 8744 N N . TRP A 1 1143 ? -9.833 -9.842 22.315 1.00 96.94 1143 TRP A N 1
ATOM 8745 C CA . TRP A 1 1143 ? -10.174 -11.161 22.851 1.00 96.94 1143 TRP A CA 1
ATOM 8746 C C . TRP A 1 1143 ? -9.277 -11.459 24.049 1.00 96.94 1143 TRP A C 1
ATOM 8748 O O . TRP A 1 1143 ? -8.055 -11.415 23.934 1.00 96.94 1143 TRP A O 1
ATOM 8758 N N . ALA A 1 1144 ? -9.875 -11.730 25.210 1.00 95.88 1144 ALA A N 1
ATOM 8759 C CA . ALA A 1 1144 ? -9.158 -11.943 26.471 1.00 95.88 1144 ALA A CA 1
ATOM 8760 C C . ALA A 1 1144 ? -8.141 -10.821 26.788 1.00 95.88 1144 ALA A C 1
ATOM 8762 O O . ALA A 1 1144 ? -7.036 -11.083 27.253 1.00 95.88 1144 ALA A O 1
ATOM 8763 N N . GLY A 1 1145 ? -8.495 -9.563 26.492 1.00 92.12 1145 GLY A N 1
ATOM 8764 C CA . GLY A 1 1145 ? -7.620 -8.393 26.661 1.00 92.12 1145 GLY A CA 1
ATOM 8765 C C . GLY A 1 1145 ? -6.525 -8.220 25.599 1.00 92.12 1145 GLY A C 1
ATOM 8766 O O . GLY A 1 1145 ? -5.805 -7.226 25.645 1.00 92.12 1145 GLY A O 1
ATOM 8767 N N . GLN A 1 1146 ? -6.413 -9.137 24.633 1.00 92.06 1146 GLN A N 1
ATOM 8768 C CA . GLN A 1 1146 ? -5.407 -9.105 23.572 1.00 92.06 1146 GLN A CA 1
ATOM 8769 C C . GLN A 1 1146 ? -6.014 -8.680 22.228 1.00 92.06 1146 GLN A C 1
ATOM 8771 O O . GLN A 1 1146 ? -7.170 -8.978 21.933 1.00 92.06 1146 GLN A O 1
ATOM 8776 N N . THR A 1 1147 ? -5.228 -8.020 21.380 1.00 89.50 1147 THR A N 1
ATOM 8777 C CA . THR A 1 1147 ? -5.631 -7.593 20.027 1.00 89.50 1147 THR A CA 1
ATOM 8778 C C . THR A 1 1147 ? -4.620 -8.056 18.981 1.00 89.50 1147 THR A C 1
ATOM 8780 O O . THR A 1 1147 ? -3.455 -8.276 19.300 1.00 89.50 1147 THR A O 1
ATOM 8783 N N . LEU A 1 1148 ? -5.041 -8.194 17.725 1.00 80.88 1148 LEU A N 1
ATOM 8784 C CA . LEU A 1 1148 ? -4.144 -8.494 16.599 1.00 80.88 1148 LEU A CA 1
ATOM 8785 C C . LEU A 1 1148 ? -3.514 -7.225 15.985 1.00 80.88 1148 LEU A C 1
ATOM 8787 O O . LEU A 1 1148 ? -2.565 -7.322 15.209 1.00 80.88 1148 LEU A O 1
ATOM 8791 N N . GLY A 1 1149 ? -3.998 -6.039 16.370 1.00 75.44 1149 GLY A N 1
ATOM 8792 C CA . GLY A 1 1149 ? -3.595 -4.743 15.816 1.00 75.44 1149 GLY A CA 1
ATOM 8793 C C . GLY A 1 1149 ? -4.688 -4.097 14.960 1.00 75.44 1149 GLY A C 1
ATOM 8794 O O . GLY A 1 1149 ? -5.732 -4.695 14.705 1.00 75.44 1149 GLY A O 1
ATOM 8795 N N . GLY A 1 1150 ? -4.446 -2.854 14.538 1.00 73.12 1150 GLY A N 1
ATOM 8796 C CA . GLY A 1 1150 ? -5.283 -2.146 13.564 1.00 73.12 1150 GLY A CA 1
ATOM 8797 C C . GLY A 1 1150 ? -4.912 -2.481 12.116 1.00 73.12 1150 GLY A C 1
ATOM 8798 O O . GLY A 1 1150 ? -3.953 -3.224 11.872 1.00 73.12 1150 GLY A O 1
ATOM 8799 N N . GLN A 1 1151 ? -5.646 -1.894 11.164 1.00 76.00 1151 GLN A N 1
ATOM 8800 C CA . GLN A 1 1151 ? -5.365 -2.002 9.726 1.00 76.00 1151 GLN A CA 1
ATOM 8801 C C . GLN A 1 1151 ? -3.873 -1.787 9.427 1.00 76.00 1151 GLN A C 1
ATOM 8803 O O . GLN A 1 1151 ? -3.230 -0.931 10.031 1.00 76.00 1151 GLN A O 1
ATOM 8808 N N . PHE A 1 1152 ? -3.324 -2.589 8.515 1.00 69.25 1152 PHE A N 1
ATOM 8809 C CA . PHE A 1 1152 ? -1.923 -2.566 8.083 1.00 69.25 1152 PHE A CA 1
ATOM 8810 C C . PHE A 1 1152 ? -0.857 -2.838 9.154 1.00 69.25 1152 PHE A C 1
ATOM 8812 O O . PHE A 1 1152 ? 0.334 -2.799 8.849 1.00 69.25 1152 PHE A O 1
ATOM 8819 N N . THR A 1 1153 ? -1.241 -3.163 10.392 1.00 69.56 1153 THR A N 1
ATOM 8820 C CA . THR A 1 1153 ? -0.289 -3.463 11.475 1.00 69.56 1153 THR A CA 1
ATOM 8821 C C . THR A 1 1153 ? -0.255 -4.937 11.876 1.00 69.56 1153 THR A C 1
ATOM 8823 O O . THR A 1 1153 ? 0.515 -5.286 12.774 1.00 69.56 1153 THR A O 1
ATOM 8826 N N . VAL A 1 1154 ? -1.065 -5.810 11.266 1.00 73.44 1154 VAL A N 1
ATOM 8827 C CA . VAL A 1 1154 ? -1.242 -7.193 11.732 1.00 73.44 1154 VAL A CA 1
ATOM 8828 C C . VAL A 1 1154 ? -0.178 -8.125 11.150 1.00 73.44 1154 VAL A C 1
ATOM 8830 O O . VAL A 1 1154 ? -0.204 -8.496 9.980 1.00 73.44 1154 VAL A O 1
ATOM 8833 N N . ASP A 1 1155 ? 0.737 -8.568 12.010 1.00 68.94 1155 ASP A N 1
ATOM 8834 C CA . ASP A 1 1155 ? 1.700 -9.652 11.747 1.00 68.94 1155 ASP A CA 1
ATOM 8835 C C . ASP A 1 1155 ? 1.138 -11.049 12.108 1.00 68.94 1155 ASP A C 1
ATOM 8837 O O . ASP A 1 1155 ? 1.797 -12.081 11.955 1.00 68.94 1155 ASP A O 1
ATOM 8841 N N . GLY A 1 1156 ? -0.097 -11.068 12.611 1.00 74.75 1156 GLY A N 1
ATOM 8842 C CA . GLY A 1 1156 ? -0.833 -12.238 13.066 1.00 74.75 1156 GLY A CA 1
ATOM 8843 C C . GLY A 1 1156 ? -0.472 -12.734 14.463 1.00 74.75 1156 GLY A C 1
ATOM 8844 O O . GLY A 1 1156 ? -0.887 -13.832 14.834 1.00 74.75 1156 GLY A O 1
ATOM 8845 N N . ARG A 1 1157 ? 0.274 -11.945 15.244 1.00 79.31 1157 ARG A N 1
ATOM 8846 C CA . ARG A 1 1157 ? 0.578 -12.224 16.650 1.00 79.31 1157 ARG A CA 1
ATOM 8847 C C . ARG A 1 1157 ? -0.322 -11.393 17.563 1.00 79.31 1157 ARG A C 1
ATOM 8849 O O . ARG A 1 1157 ? -0.480 -10.191 17.361 1.00 79.31 1157 ARG A O 1
ATOM 8856 N N . PHE A 1 1158 ? -0.885 -12.018 18.593 1.00 78.00 1158 PHE A N 1
ATOM 8857 C CA . PHE A 1 1158 ? -1.627 -11.307 19.632 1.00 78.00 1158 PHE A CA 1
ATOM 8858 C C . PHE A 1 1158 ? -0.711 -10.367 20.431 1.00 78.00 1158 PHE A C 1
ATOM 8860 O O . PHE A 1 1158 ? 0.399 -10.731 20.824 1.00 78.00 1158 PHE A O 1
ATOM 8867 N N . ARG A 1 1159 ? -1.204 -9.151 20.677 1.00 81.69 1159 ARG A N 1
ATOM 8868 C CA . ARG A 1 1159 ? -0.562 -8.059 21.419 1.00 81.69 1159 ARG A CA 1
ATOM 8869 C C . ARG A 1 1159 ? -1.375 -7.739 22.670 1.00 81.69 1159 ARG A C 1
ATOM 8871 O O . ARG A 1 1159 ? -2.602 -7.814 22.641 1.00 81.69 1159 ARG A O 1
ATOM 8878 N N . GLY A 1 1160 ? -0.693 -7.336 23.741 1.00 82.88 1160 GLY A N 1
ATOM 8879 C CA . GLY A 1 1160 ? -1.292 -7.162 25.068 1.00 82.88 1160 GLY A CA 1
ATOM 8880 C C . GLY A 1 1160 ? -1.267 -8.448 25.901 1.00 82.88 1160 GLY A C 1
ATOM 8881 O O . GLY A 1 1160 ? -0.972 -9.529 25.391 1.00 82.88 1160 GLY A O 1
ATOM 8882 N N . GLU A 1 1161 ? -1.554 -8.319 27.194 1.00 85.62 1161 GLU A N 1
ATOM 8883 C CA . GLU A 1 1161 ? -1.506 -9.420 28.164 1.00 85.62 1161 GLU A CA 1
ATOM 8884 C C . GLU A 1 1161 ? -2.765 -10.297 28.125 1.00 85.62 1161 GLU A C 1
ATOM 8886 O O . GLU A 1 1161 ? -3.877 -9.802 27.938 1.00 85.62 1161 GLU A O 1
ATOM 8891 N N . LEU A 1 1162 ? -2.598 -11.603 28.360 1.00 88.69 1162 LEU A N 1
ATOM 8892 C CA . LEU A 1 1162 ? -3.699 -12.571 28.416 1.00 88.69 1162 LEU A CA 1
ATOM 8893 C C . LEU A 1 1162 ? -4.536 -12.373 29.694 1.00 88.69 1162 LEU A C 1
ATOM 8895 O O . LEU A 1 1162 ? -4.248 -12.932 30.755 1.00 88.69 1162 LEU A O 1
ATOM 8899 N N . ASN A 1 1163 ? -5.600 -11.582 29.589 1.00 93.00 1163 ASN A N 1
ATOM 8900 C CA . ASN A 1 1163 ? -6.525 -11.279 30.673 1.00 93.00 1163 ASN A CA 1
ATOM 8901 C C . ASN A 1 1163 ? -7.657 -12.315 30.747 1.00 93.00 1163 ASN A C 1
ATOM 8903 O O . ASN A 1 1163 ? -8.502 -12.420 29.856 1.00 93.00 1163 ASN A O 1
ATOM 8907 N N . ILE A 1 1164 ? -7.699 -13.062 31.852 1.00 95.62 1164 ILE A N 1
ATOM 8908 C CA . ILE A 1 1164 ? -8.722 -14.076 32.121 1.00 95.62 1164 ILE A CA 1
ATOM 8909 C C . ILE A 1 1164 ? -9.316 -13.822 33.503 1.00 95.62 1164 ILE A C 1
ATOM 8911 O O . ILE A 1 1164 ? -8.661 -14.005 34.535 1.00 95.62 1164 ILE A O 1
ATOM 8915 N N . THR A 1 1165 ? -10.593 -13.455 33.523 1.00 96.31 1165 THR A N 1
ATOM 8916 C CA . THR A 1 1165 ? -11.326 -13.163 34.757 1.00 96.31 1165 THR A CA 1
ATOM 8917 C C . THR A 1 1165 ? -11.611 -14.449 35.531 1.00 96.31 1165 THR A C 1
ATOM 8919 O O . THR A 1 1165 ? -11.891 -15.496 34.949 1.00 96.31 1165 THR A O 1
ATOM 8922 N N . THR A 1 1166 ? -11.541 -14.381 36.862 1.00 97.12 1166 THR A N 1
ATOM 8923 C CA . THR A 1 1166 ? -11.964 -15.474 37.753 1.00 97.12 1166 THR A CA 1
ATOM 8924 C C . THR A 1 1166 ? -13.249 -15.072 38.450 1.00 97.12 1166 THR A C 1
ATOM 8926 O O . THR A 1 1166 ? -13.284 -14.036 39.108 1.00 97.12 1166 THR A O 1
ATOM 8929 N N . VAL A 1 1167 ? -14.282 -15.901 38.340 1.00 97.19 1167 VAL A N 1
ATOM 8930 C CA . VAL A 1 1167 ? -15.567 -15.693 39.012 1.00 97.19 1167 VAL A CA 1
ATOM 8931 C C . VAL A 1 1167 ? -15.726 -16.761 40.086 1.00 97.19 1167 VAL A C 1
ATOM 8933 O O . VAL A 1 1167 ? -15.743 -17.953 39.781 1.00 97.19 1167 VAL A O 1
ATOM 8936 N N . SER A 1 1168 ? -15.833 -16.347 41.347 1.00 96.81 1168 SER A N 1
ATOM 8937 C CA . SER A 1 1168 ? -16.119 -17.251 42.467 1.00 96.81 1168 SER A CA 1
ATOM 8938 C C . SER A 1 1168 ? -17.556 -17.769 42.397 1.00 96.81 1168 SER A C 1
ATOM 8940 O O . SER A 1 1168 ? -18.480 -17.003 42.129 1.00 96.81 1168 SER A O 1
ATOM 8942 N N . CYS A 1 1169 ? -17.756 -19.053 42.690 1.00 97.00 1169 CYS A N 1
ATOM 8943 C CA . CYS A 1 1169 ? -19.072 -19.689 42.663 1.00 97.00 1169 CYS A CA 1
ATOM 8944 C C . CYS A 1 1169 ? -19.544 -20.078 44.068 1.00 97.00 1169 CYS A C 1
ATOM 8946 O O . CYS A 1 1169 ? -18.755 -20.403 44.957 1.00 97.00 1169 CYS A O 1
ATOM 8948 N N . ASN A 1 1170 ? -20.860 -20.097 44.260 1.00 96.81 1170 ASN A N 1
ATOM 8949 C CA . ASN A 1 1170 ? -21.496 -20.584 45.471 1.00 96.81 1170 ASN A CA 1
ATOM 8950 C C . ASN A 1 1170 ? -21.720 -22.101 45.371 1.00 96.81 1170 ASN A C 1
ATOM 8952 O O . ASN A 1 1170 ? -22.760 -22.572 44.908 1.00 96.81 1170 ASN A O 1
ATOM 8956 N N . THR A 1 1171 ? -20.744 -22.870 45.851 1.00 95.06 1171 THR A N 1
ATOM 8957 C CA . THR A 1 1171 ? -20.782 -24.343 45.882 1.00 95.06 1171 THR A CA 1
ATOM 8958 C C . THR A 1 1171 ? -21.856 -24.926 46.806 1.00 95.06 1171 THR A C 1
ATOM 8960 O O . THR A 1 1171 ? -22.178 -26.102 46.675 1.00 95.06 1171 THR A O 1
ATOM 8963 N N . ALA A 1 1172 ? -22.444 -24.132 47.710 1.00 93.56 1172 ALA A N 1
ATOM 8964 C CA . ALA A 1 1172 ? -23.573 -24.558 48.542 1.00 93.56 1172 ALA A CA 1
ATOM 8965 C C . ALA A 1 1172 ? -24.935 -24.355 47.848 1.00 93.56 1172 ALA A C 1
ATOM 8967 O O . ALA A 1 1172 ? -25.881 -25.083 48.138 1.00 93.56 1172 ALA A O 1
ATOM 8968 N N . ALA A 1 1173 ? -25.032 -23.386 46.930 1.00 93.25 1173 ALA A N 1
ATOM 8969 C CA . ALA A 1 1173 ? -26.225 -23.130 46.116 1.00 93.25 1173 ALA A CA 1
ATOM 8970 C C . ALA A 1 1173 ? -26.168 -23.768 44.714 1.00 93.25 1173 ALA A C 1
ATOM 8972 O O . ALA A 1 1173 ? -27.171 -23.758 44.009 1.00 93.25 1173 ALA A O 1
ATOM 8973 N N . ASN A 1 1174 ? -25.016 -24.319 44.316 1.00 95.44 1174 ASN A N 1
ATOM 8974 C CA . ASN A 1 1174 ? -24.718 -24.806 42.964 1.00 95.44 1174 ASN A CA 1
ATOM 8975 C C . ASN A 1 1174 ? -24.827 -23.724 41.871 1.00 95.44 1174 ASN A C 1
ATOM 8977 O O . ASN A 1 1174 ? -25.267 -24.009 40.755 1.00 95.44 1174 ASN A O 1
ATOM 8981 N N . THR A 1 1175 ? -24.400 -22.492 42.182 1.00 96.94 1175 THR A N 1
ATOM 8982 C CA . THR A 1 1175 ? -24.492 -21.349 41.258 1.00 96.94 1175 THR A CA 1
ATOM 8983 C C . THR A 1 1175 ? -23.184 -20.581 41.051 1.00 96.94 1175 THR A C 1
ATOM 8985 O O . THR A 1 1175 ? -22.388 -20.411 41.972 1.00 96.94 1175 THR A O 1
ATOM 8988 N N . CYS A 1 1176 ? -22.988 -20.055 39.841 1.00 97.25 1176 CYS A N 1
ATOM 8989 C CA . CYS A 1 1176 ? -21.974 -19.047 39.494 1.00 97.25 1176 CYS A CA 1
ATOM 8990 C C . CYS A 1 1176 ? -22.685 -17.828 38.881 1.00 97.25 1176 CYS A C 1
ATOM 8992 O O . CYS A 1 1176 ? -23.632 -18.031 38.129 1.00 97.25 1176 CYS A O 1
ATOM 8994 N N . ILE A 1 1177 ? -22.255 -16.590 39.152 1.00 98.00 1177 ILE A N 1
ATOM 8995 C CA . ILE A 1 1177 ? -22.872 -15.376 38.571 1.00 98.00 1177 ILE A CA 1
ATOM 8996 C C . ILE A 1 1177 ? -21.854 -14.681 37.665 1.00 98.00 1177 ILE A C 1
ATOM 8998 O O . ILE A 1 1177 ? -20.829 -14.206 38.147 1.00 98.00 1177 ILE A O 1
ATOM 9002 N N . ILE A 1 1178 ? -22.122 -14.656 36.360 1.00 98.31 1178 ILE A N 1
ATOM 9003 C CA . ILE A 1 1178 ? -21.207 -14.161 35.326 1.00 98.31 1178 ILE A CA 1
ATOM 9004 C C . ILE A 1 1178 ? -21.615 -12.740 34.907 1.00 98.31 1178 ILE A C 1
ATOM 9006 O O . ILE A 1 1178 ? -22.728 -12.580 34.401 1.00 98.31 1178 ILE A O 1
ATOM 9010 N N . PRO A 1 1179 ? -20.751 -11.722 35.067 1.00 97.12 1179 PRO A N 1
ATOM 9011 C CA . PRO A 1 1179 ? -20.979 -10.407 34.480 1.00 97.12 1179 PRO A CA 1
ATOM 9012 C C . PRO A 1 1179 ? -20.663 -10.430 32.975 1.00 97.12 1179 PRO A C 1
ATOM 9014 O O . PRO A 1 1179 ? -19.645 -10.991 32.571 1.00 97.12 1179 PRO A O 1
ATOM 9017 N N . VAL A 1 1180 ? -21.503 -9.813 32.142 1.00 97.50 1180 VAL A N 1
ATOM 9018 C CA . VAL A 1 1180 ? -21.298 -9.679 30.686 1.00 97.50 1180 VAL A CA 1
ATOM 9019 C C . VAL A 1 1180 ? -21.675 -8.251 30.252 1.00 97.50 1180 VAL A C 1
ATOM 9021 O O . VAL A 1 1180 ? -22.867 -7.932 30.266 1.00 97.50 1180 VAL A O 1
ATOM 9024 N N . PRO A 1 1181 ? -20.696 -7.389 29.901 1.00 96.31 1181 PRO A N 1
ATOM 9025 C CA . PRO A 1 1181 ? -20.948 -5.985 29.552 1.00 96.31 1181 PRO A CA 1
ATOM 9026 C C . PRO A 1 1181 ? -21.830 -5.768 28.313 1.00 96.31 1181 PRO A C 1
ATOM 9028 O O . PRO A 1 1181 ? -22.112 -6.713 27.577 1.00 96.31 1181 PRO A O 1
ATOM 9031 N N . ALA A 1 1182 ? -22.248 -4.525 28.071 1.00 94.25 1182 ALA A N 1
ATOM 9032 C CA . ALA A 1 1182 ? -23.021 -4.104 26.897 1.00 94.25 1182 ALA A CA 1
ATOM 9033 C C . ALA A 1 1182 ? -22.214 -3.152 25.968 1.00 94.25 1182 ALA A C 1
ATOM 9035 O O . ALA A 1 1182 ? -22.025 -1.991 26.340 1.00 94.25 1182 ALA A O 1
ATOM 9036 N N . PRO A 1 1183 ? -21.745 -3.569 24.768 1.00 96.38 1183 PRO A N 1
ATOM 9037 C CA . PRO A 1 1183 ? -21.860 -4.891 24.143 1.00 96.38 1183 PRO A CA 1
ATOM 9038 C C . PRO A 1 1183 ? -20.674 -5.807 24.489 1.00 96.38 1183 PRO A C 1
ATOM 9040 O O . PRO A 1 1183 ? -19.538 -5.352 24.644 1.00 96.38 1183 PRO A O 1
ATOM 9043 N N . ALA A 1 1184 ? -20.912 -7.117 24.574 1.00 97.50 1184 ALA A N 1
ATOM 9044 C CA . ALA A 1 1184 ? -19.856 -8.097 24.838 1.00 97.50 1184 ALA A CA 1
ATOM 9045 C C . ALA A 1 1184 ? -20.221 -9.520 24.396 1.00 97.50 1184 ALA A C 1
ATOM 9047 O O . ALA A 1 1184 ? -21.388 -9.886 24.245 1.00 97.50 1184 ALA A O 1
ATOM 9048 N N . PHE A 1 1185 ? -19.202 -10.374 24.322 1.00 98.62 1185 PHE A N 1
ATOM 9049 C CA . PHE A 1 1185 ? -19.363 -11.825 24.407 1.00 98.62 1185 PHE A CA 1
ATOM 9050 C C . PHE A 1 1185 ? -18.452 -12.394 25.504 1.00 98.62 1185 PHE A C 1
ATOM 9052 O O . PHE A 1 1185 ? -17.328 -11.927 25.698 1.00 98.62 1185 PHE A O 1
ATOM 9059 N N . ALA A 1 1186 ? -18.920 -13.423 26.208 1.00 98.62 1186 ALA A N 1
ATOM 9060 C CA . ALA A 1 1186 ? -18.203 -14.107 27.277 1.00 98.62 1186 ALA A CA 1
ATOM 9061 C C . ALA A 1 1186 ? -18.161 -15.625 27.045 1.00 98.62 1186 ALA A C 1
ATOM 9063 O O . ALA A 1 1186 ? -19.201 -16.272 26.901 1.00 98.62 1186 ALA A O 1
ATOM 9064 N N . LEU A 1 1187 ? -16.959 -16.206 27.094 1.00 98.56 1187 LEU A N 1
ATOM 9065 C CA . LEU A 1 1187 ? -16.750 -17.654 27.142 1.00 98.56 1187 LEU A CA 1
ATOM 9066 C C . LEU A 1 1187 ? -16.340 -18.064 28.554 1.00 98.56 1187 LEU A C 1
ATOM 9068 O O . LEU A 1 1187 ? -15.247 -17.736 29.027 1.00 98.56 1187 LEU A O 1
ATOM 9072 N N . VAL A 1 1188 ? -17.231 -18.790 29.221 1.00 98.50 1188 VAL A N 1
ATOM 9073 C CA . VAL A 1 1188 ? -17.059 -19.309 30.578 1.00 98.50 1188 VAL A CA 1
ATOM 9074 C C . VAL A 1 1188 ? -16.545 -20.740 30.507 1.00 98.50 1188 VAL A C 1
ATOM 9076 O O . VAL A 1 1188 ? -17.165 -21.592 29.878 1.00 98.50 1188 VAL A O 1
ATOM 9079 N N . PHE A 1 1189 ? -15.450 -21.020 31.204 1.00 98.06 1189 PHE A N 1
ATOM 9080 C CA . PHE A 1 1189 ? -14.839 -22.337 31.338 1.00 98.06 1189 PHE A CA 1
ATOM 9081 C C . PHE A 1 1189 ? -15.121 -22.891 32.740 1.00 98.06 1189 PHE A C 1
ATOM 9083 O O . PHE A 1 1189 ? -14.745 -22.276 33.745 1.00 98.06 1189 PHE A O 1
ATOM 9090 N N . LEU A 1 1190 ? -15.774 -24.056 32.811 1.00 95.81 1190 LEU A N 1
ATOM 9091 C CA . LEU A 1 1190 ? -16.042 -24.764 34.071 1.00 95.81 1190 LEU A CA 1
ATOM 9092 C C . LEU A 1 1190 ? -14.840 -25.576 34.567 1.00 95.81 1190 LEU A C 1
ATOM 9094 O O . LEU A 1 1190 ? -14.757 -25.886 35.755 1.00 95.81 1190 LEU A O 1
ATOM 9098 N N . ASP A 1 1191 ? -13.919 -25.913 33.665 1.00 91.75 1191 ASP A N 1
ATOM 9099 C CA . ASP A 1 1191 ? -12.638 -26.531 33.987 1.00 91.75 1191 ASP A CA 1
ATOM 9100 C C . ASP A 1 1191 ? -11.528 -25.471 33.998 1.00 91.75 1191 ASP A C 1
ATOM 9102 O O . ASP A 1 1191 ? -11.197 -24.880 32.967 1.00 91.75 1191 ASP A O 1
ATOM 9106 N N . SER A 1 1192 ? -10.937 -25.235 35.170 1.00 87.44 1192 SER A N 1
ATOM 9107 C CA . SER A 1 1192 ? -9.823 -24.300 35.349 1.00 87.44 1192 SER A CA 1
ATOM 9108 C C . SER A 1 1192 ? -8.477 -24.837 34.847 1.00 87.44 1192 SER A C 1
ATOM 9110 O O . SER A 1 1192 ? -7.522 -24.064 34.776 1.00 87.44 1192 SER A O 1
ATOM 9112 N N . ALA A 1 1193 ? -8.399 -26.117 34.465 1.00 87.44 1193 ALA A N 1
ATOM 9113 C CA . ALA A 1 1193 ? -7.254 -26.734 33.796 1.00 87.44 1193 ALA A CA 1
ATOM 9114 C C . ALA A 1 1193 ? -7.394 -26.777 32.258 1.00 87.44 1193 ALA A C 1
ATOM 9116 O O . ALA A 1 1193 ? -6.541 -27.358 31.587 1.00 87.44 1193 ALA A O 1
ATOM 9117 N N . SER A 1 1194 ? -8.441 -26.165 31.687 1.00 88.88 1194 SER A N 1
ATOM 9118 C CA . SER A 1 1194 ? -8.649 -26.113 30.235 1.00 88.88 1194 SER A CA 1
ATOM 9119 C C . SER A 1 1194 ? -7.474 -25.437 29.514 1.00 88.88 1194 SER A C 1
ATOM 9121 O O . SER A 1 1194 ? -7.123 -24.299 29.820 1.00 88.88 1194 SER A O 1
ATOM 9123 N N . GLU A 1 1195 ? -6.897 -26.117 28.518 1.00 86.25 1195 GLU A N 1
ATOM 9124 C CA . GLU A 1 1195 ? -5.730 -25.670 27.735 1.00 86.25 1195 GLU A CA 1
ATOM 9125 C C . GLU A 1 1195 ? -5.895 -24.249 27.166 1.00 86.25 1195 GLU A C 1
ATOM 9127 O O . GLU A 1 1195 ? -4.982 -23.425 27.265 1.00 86.25 1195 GLU A O 1
ATOM 9132 N N . ALA A 1 1196 ? -7.101 -23.917 26.687 1.00 87.50 1196 ALA A N 1
ATOM 9133 C CA . ALA A 1 1196 ? -7.464 -22.597 26.166 1.00 87.50 1196 ALA A CA 1
ATOM 9134 C C . ALA A 1 1196 ? -7.244 -21.444 27.170 1.00 87.50 1196 ALA A C 1
ATOM 9136 O O . ALA A 1 1196 ? -7.046 -20.300 26.763 1.00 87.50 1196 ALA A O 1
ATOM 9137 N N . LEU A 1 1197 ? -7.200 -21.728 28.478 1.00 91.12 1197 LEU A N 1
ATOM 9138 C CA . LEU A 1 1197 ? -6.889 -20.752 29.530 1.00 91.12 1197 LEU A CA 1
ATOM 9139 C C . LEU A 1 1197 ? -5.390 -20.414 29.640 1.00 91.12 1197 LEU A C 1
ATOM 9141 O O . LEU A 1 1197 ? -5.037 -19.490 30.368 1.00 91.12 1197 LEU A O 1
ATOM 9145 N N . SER A 1 1198 ? -4.517 -21.127 28.924 1.00 86.56 1198 SER A N 1
ATOM 9146 C CA . SER A 1 1198 ? -3.110 -20.746 28.708 1.00 86.56 1198 SER A CA 1
ATOM 9147 C C . SER A 1 1198 ? -2.824 -20.217 27.298 1.00 86.56 1198 SER A C 1
ATOM 9149 O O . SER A 1 1198 ? -1.757 -19.654 27.064 1.00 86.56 1198 SER A O 1
ATOM 9151 N N . LEU A 1 1199 ? -3.774 -20.346 26.365 1.00 82.75 1199 LEU A N 1
ATOM 9152 C CA . LEU A 1 1199 ? -3.608 -19.900 24.984 1.00 82.75 1199 LEU A CA 1
ATOM 9153 C C . LEU A 1 1199 ? -3.932 -18.411 24.832 1.00 82.75 1199 LEU A C 1
ATOM 9155 O O . LEU A 1 1199 ? -5.101 -18.015 24.793 1.00 82.75 1199 LEU A O 1
ATOM 9159 N N . GLY A 1 1200 ? -2.876 -17.607 24.709 1.00 76.62 1200 GLY A N 1
ATOM 9160 C CA . GLY A 1 1200 ? -2.938 -16.244 24.176 1.00 76.62 1200 GLY A CA 1
ATOM 9161 C C . GLY A 1 1200 ? -2.505 -16.205 22.710 1.00 76.62 1200 GLY A C 1
ATOM 9162 O O . GLY A 1 1200 ? -3.308 -15.937 21.821 1.00 76.62 1200 GLY A O 1
ATOM 9163 N N . GLN A 1 1201 ? -1.253 -16.584 22.448 1.00 80.44 1201 GLN A N 1
ATOM 9164 C CA . GLN A 1 1201 ? -0.646 -16.672 21.115 1.00 80.44 1201 GLN A CA 1
ATOM 9165 C C . GLN A 1 1201 ? -0.241 -18.124 20.795 1.00 80.44 1201 GLN A C 1
ATOM 9167 O O . GLN A 1 1201 ? 0.086 -18.879 21.710 1.00 80.44 1201 GLN A O 1
ATOM 9172 N N . ALA A 1 1202 ? -0.243 -18.501 19.511 1.00 72.19 1202 ALA A N 1
ATOM 9173 C CA . ALA A 1 1202 ? 0.309 -19.773 19.028 1.00 72.19 1202 ALA A CA 1
ATOM 9174 C C . ALA A 1 1202 ? 1.768 -19.986 19.471 1.00 72.19 1202 ALA A C 1
ATOM 9176 O O . ALA A 1 1202 ? 2.561 -19.040 19.454 1.00 72.19 1202 ALA A O 1
ATOM 9177 N N . THR A 1 1203 ? 2.129 -21.218 19.847 1.00 68.56 1203 THR A N 1
ATOM 9178 C CA . THR A 1 1203 ? 3.484 -21.531 20.336 1.00 68.56 1203 THR A CA 1
ATOM 9179 C C . THR A 1 1203 ? 4.543 -21.476 19.233 1.00 68.56 1203 THR A C 1
ATOM 9181 O O . THR A 1 1203 ? 5.633 -20.942 19.450 1.00 68.56 1203 THR A O 1
ATOM 9184 N N . GLU A 1 1204 ? 4.212 -21.963 18.037 1.00 60.62 1204 GLU A N 1
ATOM 9185 C CA . GLU A 1 1204 ? 4.994 -21.736 16.822 1.00 60.62 1204 GLU A CA 1
ATOM 9186 C C . GLU A 1 1204 ? 4.595 -20.402 16.173 1.00 60.62 1204 GLU A C 1
ATOM 9188 O O . GLU A 1 1204 ? 3.415 -20.057 16.069 1.00 60.62 1204 GLU A O 1
ATOM 9193 N N . THR A 1 1205 ? 5.596 -19.636 15.734 1.00 58.75 1205 THR A N 1
ATOM 9194 C CA . THR A 1 1205 ? 5.404 -18.397 14.970 1.00 58.75 1205 THR A CA 1
ATOM 9195 C C . THR A 1 1205 ? 6.377 -18.336 13.801 1.00 58.75 1205 THR A C 1
ATOM 9197 O O . THR A 1 1205 ? 7.499 -18.845 13.860 1.00 58.75 1205 THR A O 1
ATOM 9200 N N . PHE A 1 1206 ? 5.917 -17.695 12.736 1.00 56.03 1206 PHE A N 1
ATOM 9201 C CA . PHE A 1 1206 ? 6.560 -17.601 11.437 1.00 56.03 1206 PHE A CA 1
ATOM 9202 C C . PHE A 1 1206 ? 6.956 -16.145 11.192 1.00 56.03 1206 PHE A C 1
ATOM 9204 O O . PHE A 1 1206 ? 6.220 -15.219 11.558 1.00 56.03 1206 PHE A O 1
ATOM 9211 N N . SER A 1 1207 ? 8.113 -15.924 10.569 1.00 45.47 1207 SER A N 1
ATOM 9212 C CA . SER A 1 1207 ? 8.497 -14.588 10.116 1.00 45.47 1207 SER A CA 1
ATOM 9213 C C . SER A 1 1207 ? 7.513 -14.110 9.050 1.00 45.47 1207 SER A C 1
ATOM 9215 O O . SER A 1 1207 ? 7.247 -14.823 8.084 1.00 45.47 1207 SER A O 1
ATOM 9217 N N . THR A 1 1208 ? 6.986 -12.893 9.196 1.00 41.62 1208 THR A N 1
ATOM 9218 C CA . THR A 1 1208 ? 6.085 -12.266 8.214 1.00 41.62 1208 THR A CA 1
ATOM 9219 C C . THR A 1 1208 ? 6.863 -11.724 7.020 1.00 41.62 1208 THR A C 1
ATOM 9221 O O . THR A 1 1208 ? 6.883 -10.529 6.742 1.00 41.62 1208 THR A O 1
ATOM 9224 N N . SER A 1 1209 ? 7.535 -12.639 6.335 1.00 32.88 1209 SER A N 1
ATOM 9225 C CA . SER A 1 1209 ? 8.245 -12.448 5.082 1.00 32.88 1209 SER A CA 1
ATOM 9226 C C . SER A 1 1209 ? 7.506 -13.235 4.006 1.00 32.88 1209 SER A C 1
ATOM 9228 O O . SER A 1 1209 ? 7.458 -14.464 4.084 1.00 32.88 1209 SER A O 1
ATOM 9230 N N . ALA A 1 1210 ? 6.964 -12.554 2.996 1.00 31.89 1210 ALA A N 1
ATOM 9231 C CA . ALA A 1 1210 ? 6.579 -13.213 1.753 1.00 31.89 1210 ALA A CA 1
ATOM 9232 C C . ALA A 1 1210 ? 7.865 -13.726 1.085 1.00 31.89 1210 ALA A C 1
ATOM 9234 O O . ALA A 1 1210 ? 8.609 -12.962 0.474 1.00 31.89 1210 ALA A O 1
ATOM 9235 N N . PHE A 1 1211 ? 8.188 -15.001 1.307 1.00 26.94 1211 PHE A N 1
ATOM 9236 C CA . PHE A 1 1211 ? 9.455 -15.594 0.891 1.00 26.94 1211 PHE A CA 1
ATOM 9237 C C . PHE A 1 1211 ? 9.354 -16.075 -0.559 1.00 26.94 1211 PHE A C 1
ATOM 9239 O O . PHE A 1 1211 ? 9.102 -17.249 -0.832 1.00 26.94 1211 PHE A O 1
ATOM 9246 N N . THR A 1 1212 ? 9.532 -15.145 -1.496 1.00 26.28 1212 THR A N 1
ATOM 9247 C CA . THR A 1 1212 ? 9.683 -15.444 -2.921 1.00 26.28 1212 THR A CA 1
ATOM 9248 C C . THR A 1 1212 ? 11.018 -16.148 -3.154 1.00 26.28 1212 THR A C 1
ATOM 9250 O O . THR A 1 1212 ? 12.076 -15.517 -3.211 1.00 26.28 1212 THR A O 1
ATOM 9253 N N . GLN A 1 1213 ? 10.996 -17.479 -3.271 1.00 28.44 1213 GLN A N 1
ATOM 9254 C CA . GLN A 1 1213 ? 12.214 -18.214 -3.606 1.00 28.44 1213 GLN A CA 1
ATOM 9255 C C . GLN A 1 1213 ? 12.612 -17.952 -5.066 1.00 28.44 1213 GLN A C 1
ATOM 9257 O O . GLN A 1 1213 ? 11.786 -17.976 -5.975 1.00 28.44 1213 GLN A O 1
ATOM 9262 N N . GLN A 1 1214 ? 13.908 -17.725 -5.277 1.00 28.64 1214 GLN A N 1
ATOM 9263 C CA . GLN A 1 1214 ? 14.534 -17.636 -6.595 1.00 28.64 1214 GLN A CA 1
ATOM 9264 C C . GLN A 1 1214 ? 14.258 -18.915 -7.409 1.00 28.64 1214 GLN A C 1
ATOM 9266 O O . GLN A 1 1214 ? 14.357 -20.015 -6.861 1.00 28.64 1214 GLN A O 1
ATOM 9271 N N . HIS A 1 1215 ? 13.974 -18.789 -8.713 1.00 24.77 1215 HIS A N 1
ATOM 9272 C CA . HIS A 1 1215 ? 13.809 -19.951 -9.596 1.00 24.77 1215 HIS A CA 1
ATOM 9273 C C . HIS A 1 1215 ? 15.034 -20.860 -9.527 1.00 24.77 1215 HIS A C 1
ATOM 9275 O O . HIS A 1 1215 ? 16.162 -20.438 -9.801 1.00 24.77 1215 HIS A O 1
ATOM 9281 N N . ASN A 1 1216 ? 14.803 -22.114 -9.145 1.00 34.06 1216 ASN A N 1
ATOM 9282 C CA . ASN A 1 1216 ? 15.893 -23.011 -8.837 1.00 34.06 1216 ASN A CA 1
ATOM 9283 C C . ASN A 1 1216 ? 16.508 -23.639 -10.094 1.00 34.06 1216 ASN A C 1
ATOM 9285 O O . ASN A 1 1216 ? 15.833 -24.051 -11.034 1.00 34.06 1216 ASN A O 1
ATOM 9289 N N . THR A 1 1217 ? 17.832 -23.697 -10.035 1.00 27.27 1217 THR A N 1
ATOM 9290 C CA . THR A 1 1217 ? 18.755 -24.624 -10.698 1.00 27.27 1217 THR A CA 1
ATOM 9291 C C . THR A 1 1217 ? 18.167 -25.889 -11.357 1.00 27.27 1217 THR A C 1
ATOM 9293 O O . THR A 1 1217 ? 17.320 -26.586 -10.807 1.00 27.27 1217 THR A O 1
ATOM 9296 N N . VAL A 1 1218 ? 18.723 -26.257 -12.522 1.00 29.39 1218 VAL A N 1
ATOM 9297 C CA . VAL A 1 1218 ? 18.433 -27.535 -13.198 1.00 29.39 1218 VAL A CA 1
ATOM 9298 C C . VAL A 1 1218 ? 18.952 -28.715 -12.370 1.00 29.39 1218 VAL A C 1
ATOM 9300 O O . VAL A 1 1218 ? 20.158 -28.976 -12.332 1.00 29.39 1218 VAL A O 1
ATOM 9303 N N . THR A 1 1219 ? 18.037 -29.478 -11.775 1.00 29.67 1219 THR A N 1
ATOM 9304 C CA . THR A 1 1219 ? 18.327 -30.804 -11.214 1.00 29.67 1219 THR A CA 1
ATOM 9305 C C . THR A 1 1219 ? 18.570 -31.797 -12.351 1.00 29.67 1219 THR A C 1
ATOM 9307 O O . THR A 1 1219 ? 17.650 -32.142 -13.090 1.00 29.67 1219 THR A O 1
ATOM 9310 N N . TYR A 1 1220 ? 19.804 -32.284 -12.496 1.00 36.03 1220 TYR A N 1
ATOM 9311 C CA . TYR A 1 1220 ? 20.098 -33.378 -13.425 1.00 36.03 1220 TYR A CA 1
ATOM 9312 C C . TYR A 1 1220 ? 19.641 -34.716 -12.844 1.00 36.03 1220 TYR A C 1
ATOM 9314 O O . TYR A 1 1220 ? 19.956 -35.055 -11.704 1.00 36.03 1220 TYR A O 1
ATOM 9322 N N . GLU A 1 1221 ? 18.918 -35.487 -13.651 1.00 35.84 1221 GLU A N 1
ATOM 9323 C CA . GLU A 1 1221 ? 18.348 -36.768 -13.242 1.00 35.84 1221 GLU A CA 1
ATOM 9324 C C . GLU A 1 1221 ? 19.476 -37.810 -12.964 1.00 35.84 1221 GLU A C 1
ATOM 9326 O O . GLU A 1 1221 ? 20.433 -37.903 -13.747 1.00 35.84 1221 GLU A O 1
ATOM 9331 N N . PRO A 1 1222 ? 19.447 -38.571 -11.845 1.00 37.25 1222 PRO A N 1
ATOM 9332 C CA . PRO A 1 1222 ? 20.599 -39.386 -11.423 1.00 37.25 1222 PRO A CA 1
ATOM 9333 C C . PRO A 1 1222 ? 21.011 -40.531 -12.367 1.00 37.25 1222 PRO A C 1
ATOM 9335 O O . PRO A 1 1222 ? 22.193 -40.903 -12.407 1.00 37.25 1222 PRO A O 1
ATOM 9338 N N . ALA A 1 1223 ? 20.088 -41.097 -13.151 1.00 42.06 1223 ALA A N 1
ATOM 9339 C CA . ALA A 1 1223 ? 20.418 -42.094 -14.172 1.00 42.06 1223 ALA A CA 1
ATOM 9340 C C . ALA A 1 1223 ? 21.178 -41.448 -15.346 1.00 42.06 1223 ALA A C 1
ATOM 9342 O O . ALA A 1 1223 ? 22.108 -42.044 -15.893 1.00 42.06 1223 ALA A O 1
ATOM 9343 N N . THR A 1 1224 ? 20.867 -40.190 -15.668 1.00 42.44 1224 THR A N 1
ATOM 9344 C CA . THR A 1 1224 ? 21.576 -39.403 -16.693 1.00 42.44 1224 THR A CA 1
ATOM 9345 C C . THR A 1 1224 ? 23.049 -39.174 -16.330 1.00 42.44 1224 THR A C 1
ATOM 9347 O O . THR A 1 1224 ? 23.920 -39.251 -17.198 1.00 42.44 1224 THR A O 1
ATOM 9350 N N . VAL A 1 1225 ? 23.362 -38.956 -15.047 1.00 41.62 1225 VAL A N 1
ATOM 9351 C CA . VAL A 1 1225 ? 24.753 -38.799 -14.578 1.00 41.62 1225 VAL A CA 1
ATOM 9352 C C . VAL A 1 1225 ? 25.478 -40.149 -14.504 1.00 41.62 1225 VAL A C 1
ATOM 9354 O O . VAL A 1 1225 ? 26.615 -40.260 -14.963 1.00 41.62 1225 VAL A O 1
ATOM 9357 N N . SER A 1 1226 ? 24.830 -41.195 -13.980 1.00 39.81 1226 SER A N 1
ATOM 9358 C CA . SER A 1 1226 ? 25.453 -42.521 -13.806 1.00 39.81 1226 SER A CA 1
ATOM 9359 C C . SER A 1 1226 ? 25.674 -43.305 -15.109 1.00 39.81 1226 SER A C 1
ATOM 9361 O O . SER A 1 1226 ? 26.518 -44.200 -15.138 1.00 39.81 1226 SER A O 1
ATOM 9363 N N . LEU A 1 1227 ? 24.995 -42.943 -16.205 1.00 41.00 1227 LEU A N 1
ATOM 9364 C CA . LEU A 1 1227 ? 25.226 -43.494 -17.550 1.00 41.00 1227 LEU A CA 1
ATOM 9365 C C . LEU A 1 1227 ? 26.214 -42.674 -18.403 1.00 41.00 1227 LEU A C 1
ATOM 9367 O O . LEU A 1 1227 ? 26.452 -43.019 -19.566 1.00 41.00 1227 LEU A O 1
ATOM 9371 N N . SER A 1 1228 ? 26.826 -41.621 -17.846 1.00 40.53 1228 SER A N 1
ATOM 9372 C CA . SER A 1 1228 ? 27.826 -40.785 -18.528 1.00 40.53 1228 SER A CA 1
ATOM 9373 C C . SER A 1 1228 ? 29.189 -41.489 -18.633 1.00 40.53 1228 SER A C 1
ATOM 9375 O O . SER A 1 1228 ? 30.190 -41.104 -18.028 1.00 40.53 1228 SER A O 1
ATOM 9377 N N . ASN A 1 1229 ? 29.220 -42.570 -19.416 1.00 38.56 1229 ASN A N 1
ATOM 9378 C CA . ASN A 1 1229 ? 30.407 -43.370 -19.702 1.00 38.56 1229 ASN A CA 1
ATOM 9379 C C . ASN A 1 1229 ? 31.481 -42.491 -20.362 1.00 38.56 1229 ASN A C 1
ATOM 9381 O O . ASN A 1 1229 ? 31.368 -42.145 -21.541 1.00 38.56 1229 ASN A O 1
ATOM 9385 N N . GLY A 1 1230 ? 32.508 -42.126 -19.589 1.00 47.88 1230 GLY A N 1
ATOM 9386 C CA . GLY A 1 1230 ? 33.465 -41.076 -19.934 1.00 47.88 1230 GLY A CA 1
ATOM 9387 C C . GLY A 1 1230 ? 34.095 -41.230 -21.319 1.00 47.88 1230 GLY A C 1
ATOM 9388 O O . GLY A 1 1230 ? 34.977 -42.065 -21.526 1.00 47.88 1230 GLY A O 1
ATOM 9389 N N . ARG A 1 1231 ? 33.687 -40.374 -22.263 1.00 35.19 1231 ARG A N 1
ATOM 9390 C CA . ARG A 1 1231 ? 34.408 -40.190 -23.528 1.00 35.19 1231 ARG A CA 1
ATOM 9391 C C . ARG A 1 1231 ? 35.704 -39.431 -23.259 1.00 35.19 1231 ARG A C 1
ATOM 9393 O O . ARG A 1 1231 ? 35.733 -38.500 -22.456 1.00 35.19 1231 ARG A O 1
ATOM 9400 N N . SER A 1 1232 ? 36.778 -39.843 -23.926 1.00 37.59 1232 SER A N 1
ATOM 9401 C CA . SER A 1 1232 ? 38.105 -39.248 -23.769 1.00 37.59 1232 SER A CA 1
ATOM 9402 C C . SER A 1 1232 ? 38.097 -37.750 -24.082 1.00 37.59 1232 SER A C 1
ATOM 9404 O O . SER A 1 1232 ? 37.404 -37.302 -24.996 1.00 37.59 1232 SER A O 1
ATOM 9406 N N . GLY A 1 1233 ? 38.917 -36.976 -23.362 1.00 37.66 1233 GLY A N 1
ATOM 9407 C CA . GLY A 1 1233 ? 38.985 -35.507 -23.450 1.00 37.66 1233 GLY A CA 1
ATOM 9408 C C . GLY A 1 1233 ? 39.443 -34.916 -24.793 1.00 37.66 1233 GLY A C 1
ATOM 9409 O O . GLY A 1 1233 ? 39.752 -33.736 -24.846 1.00 37.66 1233 GLY A O 1
ATOM 9410 N N . SER A 1 1234 ? 39.490 -35.713 -25.861 1.00 33.75 1234 SER A N 1
ATOM 9411 C CA . SER A 1 1234 ? 39.854 -35.336 -27.230 1.00 33.75 1234 SER A CA 1
ATOM 9412 C C . SER A 1 1234 ? 38.676 -34.875 -28.099 1.00 33.75 1234 SER A C 1
ATOM 9414 O O . SER A 1 1234 ? 38.900 -34.269 -29.141 1.00 33.75 1234 SER A O 1
ATOM 9416 N N . ASP A 1 1235 ? 37.428 -35.178 -27.721 1.00 35.44 1235 ASP A N 1
ATOM 9417 C CA . ASP A 1 1235 ? 36.233 -34.784 -28.497 1.00 35.44 1235 ASP A CA 1
ATOM 9418 C C . ASP A 1 1235 ? 35.512 -33.540 -27.946 1.00 35.44 1235 ASP A C 1
ATOM 9420 O O . ASP A 1 1235 ? 34.551 -33.063 -28.553 1.00 35.44 1235 ASP A O 1
ATOM 9424 N N . ARG A 1 1236 ? 35.976 -32.978 -26.821 1.00 40.03 1236 ARG A N 1
ATOM 9425 C CA . ARG A 1 1236 ? 35.343 -31.809 -26.183 1.00 40.03 1236 ARG A CA 1
ATOM 9426 C C . ARG A 1 1236 ? 35.563 -30.504 -26.964 1.00 40.03 1236 ARG A C 1
ATOM 9428 O O . ARG A 1 1236 ? 34.698 -29.632 -26.939 1.00 40.03 1236 ARG A O 1
ATOM 9435 N N . ASP A 1 1237 ? 36.645 -30.417 -27.735 1.00 37.59 1237 ASP A N 1
ATOM 9436 C CA . ASP A 1 1237 ? 37.040 -29.223 -28.500 1.00 37.59 1237 ASP A CA 1
ATOM 9437 C C . ASP A 1 1237 ? 36.178 -28.958 -29.754 1.00 37.59 1237 ASP A C 1
ATOM 9439 O O . ASP A 1 1237 ? 36.414 -27.994 -30.478 1.00 37.59 1237 ASP A O 1
ATOM 9443 N N . LYS A 1 1238 ? 35.169 -29.797 -30.039 1.00 32.53 1238 LYS A N 1
ATOM 9444 C CA . LYS A 1 1238 ? 34.297 -29.670 -31.226 1.00 32.53 1238 LYS A CA 1
ATOM 9445 C C . LYS A 1 1238 ? 32.932 -29.021 -30.966 1.00 32.53 1238 LYS A C 1
ATOM 9447 O O . LYS A 1 1238 ? 32.196 -28.811 -31.924 1.00 32.53 1238 LYS A O 1
ATOM 9452 N N . TYR A 1 1239 ? 32.591 -28.706 -29.712 1.00 33.50 1239 TYR A N 1
ATOM 9453 C CA . TYR A 1 1239 ? 31.267 -28.167 -29.345 1.00 33.50 1239 TYR A CA 1
ATOM 9454 C C . TYR A 1 1239 ? 31.291 -26.932 -28.422 1.00 33.50 1239 TYR A C 1
ATOM 9456 O O . TYR A 1 1239 ? 30.240 -26.473 -27.984 1.00 33.50 1239 TYR A O 1
ATOM 9464 N N . LEU A 1 1240 ? 32.460 -26.337 -28.164 1.00 29.78 1240 LEU A N 1
ATOM 9465 C CA . LEU A 1 1240 ? 32.557 -25.011 -27.539 1.00 29.78 1240 LEU A CA 1
ATOM 9466 C C . LEU A 1 1240 ? 32.452 -23.932 -28.629 1.00 29.78 1240 LEU A C 1
ATOM 9468 O O . LEU A 1 1240 ? 33.458 -23.558 -29.226 1.00 29.78 1240 LEU A O 1
ATOM 9472 N N . GLY A 1 1241 ? 31.227 -23.485 -28.939 1.00 26.69 1241 GLY A N 1
ATOM 9473 C CA . GLY A 1 1241 ? 30.982 -22.715 -30.168 1.00 26.69 1241 GLY A CA 1
ATOM 9474 C C . GLY A 1 1241 ? 29.707 -21.867 -30.246 1.00 26.69 1241 GLY A C 1
ATOM 9475 O O . GLY A 1 1241 ? 29.178 -21.713 -31.342 1.00 26.69 1241 GLY A O 1
ATOM 9476 N N . THR A 1 1242 ? 29.215 -21.302 -29.137 1.00 28.94 1242 THR A N 1
ATOM 9477 C CA . THR A 1 1242 ? 28.146 -20.273 -29.162 1.00 28.94 1242 THR A CA 1
ATOM 9478 C C . THR A 1 1242 ? 28.440 -19.092 -28.231 1.00 28.94 1242 THR A C 1
ATOM 9480 O O . THR A 1 1242 ? 27.624 -18.726 -27.388 1.00 28.94 1242 THR A O 1
ATOM 9483 N N . SER A 1 1243 ? 29.605 -18.466 -28.394 1.00 25.70 1243 SER A N 1
ATOM 9484 C CA . SER A 1 1243 ? 29.796 -17.067 -28.002 1.00 25.70 1243 SER A CA 1
ATOM 9485 C C . SER A 1 1243 ? 30.613 -16.326 -29.060 1.00 25.70 1243 SER A C 1
ATOM 9487 O O . SER A 1 1243 ? 31.497 -16.889 -29.706 1.00 25.70 1243 SER A O 1
ATOM 9489 N N . TYR A 1 1244 ? 30.266 -15.059 -29.266 1.00 23.05 1244 TYR A N 1
ATOM 9490 C CA . TYR A 1 1244 ? 30.914 -14.138 -30.193 1.00 23.05 1244 TYR A CA 1
ATOM 9491 C C . TYR A 1 1244 ? 30.872 -12.763 -29.507 1.00 23.05 1244 TYR A C 1
ATOM 9493 O O . TYR A 1 1244 ? 29.792 -12.298 -29.168 1.00 23.05 1244 TYR A O 1
ATOM 9501 N N . GLY A 1 1245 ? 31.975 -12.084 -29.210 1.00 27.55 1245 GLY A N 1
ATOM 9502 C CA . GLY A 1 1245 ? 33.370 -12.503 -29.343 1.00 27.55 1245 GLY A CA 1
ATOM 9503 C C . GLY A 1 1245 ? 34.263 -11.281 -29.510 1.00 27.55 1245 GLY A C 1
ATOM 9504 O O . GLY A 1 1245 ? 34.269 -10.686 -30.585 1.00 27.55 1245 GLY A O 1
ATOM 9505 N N . TYR A 1 1246 ? 35.025 -10.918 -28.477 1.00 22.44 1246 TYR A N 1
ATOM 9506 C CA . TYR A 1 1246 ? 36.016 -9.845 -28.576 1.00 22.44 1246 TYR A CA 1
ATOM 9507 C C . TYR A 1 1246 ? 37.410 -10.401 -28.873 1.00 22.44 1246 TYR A C 1
ATOM 9509 O O . TYR A 1 1246 ? 37.792 -11.466 -28.386 1.00 22.44 1246 TYR A O 1
ATOM 9517 N N . LYS A 1 1247 ? 38.163 -9.674 -29.701 1.00 27.38 1247 LYS A N 1
ATOM 9518 C CA . LYS A 1 1247 ? 39.579 -9.938 -29.983 1.00 27.38 1247 LYS A CA 1
ATOM 9519 C C . LYS A 1 1247 ? 40.440 -9.058 -29.087 1.00 27.38 1247 LYS A C 1
ATOM 9521 O O . LYS A 1 1247 ? 40.103 -7.899 -28.900 1.00 27.38 1247 LYS A O 1
ATOM 9526 N N . GLU A 1 1248 ? 41.607 -9.567 -28.721 1.00 25.59 1248 GLU A N 1
ATOM 9527 C CA . GLU A 1 1248 ? 42.792 -8.780 -28.357 1.00 25.59 1248 GLU A CA 1
ATOM 9528 C C . GLU A 1 1248 ? 44.005 -9.364 -29.113 1.00 25.59 1248 GLU A C 1
ATOM 9530 O O . GLU A 1 1248 ? 43.883 -10.397 -29.786 1.00 25.59 1248 GLU A O 1
ATOM 9535 N N . SER A 1 1249 ? 45.146 -8.666 -29.124 1.00 25.95 1249 SER A N 1
ATOM 9536 C CA . SER A 1 1249 ? 46.110 -8.762 -30.235 1.00 25.95 1249 SER A CA 1
ATOM 9537 C C . SER A 1 1249 ? 47.568 -9.085 -29.865 1.00 25.95 1249 SER A C 1
ATOM 9539 O O . SER A 1 1249 ? 48.111 -8.589 -28.887 1.00 25.95 1249 SER A O 1
ATOM 9541 N N . GLY A 1 1250 ? 48.242 -9.831 -30.755 1.00 25.22 1250 GLY A N 1
ATOM 9542 C CA . GLY A 1 1250 ? 49.710 -9.875 -30.867 1.00 25.22 1250 GLY A CA 1
ATOM 9543 C C . GLY A 1 1250 ? 50.430 -11.026 -30.132 1.00 25.22 1250 GLY A C 1
ATOM 9544 O O . GLY A 1 1250 ? 49.949 -11.541 -29.136 1.00 25.22 1250 GLY A O 1
ATOM 9545 N N . SER A 1 1251 ? 51.609 -11.487 -30.579 1.00 25.58 1251 SER A N 1
ATOM 9546 C CA . SER A 1 1251 ? 52.332 -11.146 -31.819 1.00 25.58 1251 SER A CA 1
ATOM 9547 C C . SER A 1 1251 ? 53.345 -12.230 -32.259 1.00 25.58 1251 SER A C 1
ATOM 9549 O O . SER A 1 1251 ? 53.832 -13.019 -31.459 1.00 25.58 1251 SER A O 1
ATOM 9551 N N . THR A 1 1252 ? 53.661 -12.232 -33.562 1.00 28.23 1252 THR A N 1
ATOM 9552 C CA . THR A 1 1252 ? 54.865 -12.793 -34.230 1.00 28.23 1252 THR A CA 1
ATOM 9553 C C . THR A 1 1252 ? 55.393 -14.206 -33.903 1.00 28.23 1252 THR A C 1
ATOM 9555 O O . THR A 1 1252 ? 56.127 -14.403 -32.940 1.00 28.23 1252 THR A O 1
ATOM 9558 N N . ALA A 1 1253 ? 55.294 -15.107 -34.893 1.00 27.09 1253 ALA A N 1
ATOM 9559 C CA . ALA A 1 1253 ? 56.433 -15.920 -35.358 1.00 27.09 1253 ALA A CA 1
ATOM 9560 C C . ALA A 1 1253 ? 56.253 -16.329 -36.840 1.00 27.09 1253 ALA A C 1
ATOM 9562 O O . ALA A 1 1253 ? 55.149 -16.645 -37.274 1.00 27.09 1253 ALA A O 1
ATOM 9563 N N . LEU A 1 1254 ? 57.332 -16.316 -37.634 1.00 25.59 1254 LEU A N 1
ATOM 9564 C CA . LEU A 1 1254 ? 57.306 -16.638 -39.073 1.00 25.59 1254 LEU A CA 1
ATOM 9565 C C . LEU A 1 1254 ? 57.302 -18.149 -39.362 1.00 25.59 1254 LEU A C 1
ATOM 9567 O O . LEU A 1 1254 ? 58.123 -18.880 -38.803 1.00 25.59 1254 LEU A O 1
ATOM 9571 N N . LYS A 1 1255 ? 56.574 -18.554 -40.417 1.00 25.66 1255 LYS A N 1
ATOM 9572 C CA . LYS A 1 1255 ? 57.163 -19.230 -41.600 1.00 25.66 1255 LYS A CA 1
ATOM 9573 C C . LYS A 1 1255 ? 56.232 -19.187 -42.825 1.00 25.66 1255 LYS A C 1
ATOM 9575 O O . LYS A 1 1255 ? 55.020 -19.085 -42.687 1.00 25.66 1255 LYS A O 1
ATOM 9580 N N . LEU A 1 1256 ? 56.839 -19.190 -44.015 1.00 24.11 1256 LEU A N 1
ATOM 9581 C CA . LEU A 1 1256 ? 56.207 -18.962 -45.331 1.00 24.11 1256 LEU A CA 1
ATOM 9582 C C . LEU A 1 1256 ? 56.085 -20.292 -46.148 1.00 24.11 1256 LEU A C 1
ATOM 9584 O O . LEU A 1 1256 ? 56.453 -21.334 -45.604 1.00 24.11 1256 LEU A O 1
ATOM 9588 N N . PRO A 1 1257 ? 55.514 -20.334 -47.379 1.00 42.88 1257 PRO A N 1
ATOM 9589 C CA . PRO A 1 1257 ? 54.526 -21.360 -47.761 1.00 42.88 1257 PRO A CA 1
ATOM 9590 C C . PRO A 1 1257 ? 54.935 -22.193 -48.999 1.00 42.88 1257 PRO A C 1
ATOM 9592 O O . PRO A 1 1257 ? 56.030 -21.996 -49.519 1.00 42.88 1257 PRO A O 1
ATOM 9595 N N . LEU A 1 1258 ? 54.029 -23.023 -49.557 1.00 23.80 1258 LEU A N 1
ATOM 9596 C CA . LEU A 1 1258 ? 54.046 -23.363 -51.000 1.00 23.80 1258 LEU A CA 1
ATOM 9597 C C . LEU A 1 1258 ? 52.707 -23.921 -51.582 1.00 23.80 1258 LEU A C 1
ATOM 9599 O O . LEU A 1 1258 ? 52.308 -25.036 -51.279 1.00 23.80 1258 LEU A O 1
ATOM 9603 N N . PHE A 1 1259 ? 52.086 -23.129 -52.474 1.00 25.75 1259 PHE A N 1
ATOM 9604 C CA . PHE A 1 1259 ? 51.369 -23.466 -53.736 1.00 25.75 1259 PHE A CA 1
ATOM 9605 C C . PHE A 1 1259 ? 50.168 -24.461 -53.834 1.00 25.75 1259 PHE A C 1
ATOM 9607 O O . PHE A 1 1259 ? 50.342 -25.659 -54.017 1.00 25.75 1259 PHE A O 1
ATOM 9614 N N . SER A 1 1260 ? 48.951 -23.889 -53.888 1.00 25.58 1260 SER A N 1
ATOM 9615 C CA . SER A 1 1260 ? 48.070 -23.671 -55.080 1.00 25.58 1260 SER A CA 1
ATOM 9616 C C . SER A 1 1260 ? 47.677 -24.757 -56.126 1.00 25.58 1260 SER A C 1
ATOM 9618 O O . SER A 1 1260 ? 48.547 -25.386 -56.714 1.00 25.58 1260 SER A O 1
ATOM 9620 N N . PHE A 1 1261 ? 46.384 -24.703 -56.544 1.00 27.59 1261 PHE A N 1
ATOM 9621 C CA . PHE A 1 1261 ? 45.748 -25.190 -57.813 1.00 27.59 1261 PHE A CA 1
ATOM 9622 C C . PHE A 1 1261 ? 45.716 -26.727 -58.063 1.00 27.59 1261 PHE A C 1
ATOM 9624 O O . PHE A 1 1261 ? 46.636 -27.422 -57.662 1.00 27.59 1261 PHE A O 1
ATOM 9631 N N . SER A 1 1262 ? 44.750 -27.395 -58.730 1.00 28.47 1262 SER A N 1
ATOM 9632 C CA . SER A 1 1262 ? 43.406 -27.139 -59.340 1.00 28.47 1262 SER A CA 1
ATOM 9633 C C . SER A 1 1262 ? 42.675 -28.525 -59.460 1.00 28.47 1262 SER A C 1
ATOM 9635 O O . SER A 1 1262 ? 43.199 -29.489 -58.911 1.00 28.47 1262 SER A O 1
ATOM 9637 N N . LEU A 1 1263 ? 41.520 -28.815 -60.100 1.00 25.91 1263 LEU A N 1
ATOM 9638 C CA . LEU A 1 1263 ? 40.586 -28.166 -61.057 1.00 25.91 1263 LEU A CA 1
ATOM 9639 C C . LEU A 1 1263 ? 39.160 -28.803 -60.913 1.00 25.91 1263 LEU A C 1
ATOM 9641 O O . LEU A 1 1263 ? 38.970 -29.668 -60.063 1.00 25.91 1263 LEU A O 1
ATOM 9645 N N . ALA A 1 1264 ? 38.171 -28.441 -61.752 1.00 28.22 1264 ALA A N 1
ATOM 9646 C CA . ALA A 1 1264 ? 36.814 -29.032 -61.801 1.00 28.22 1264 ALA A CA 1
ATOM 9647 C C . ALA A 1 1264 ? 36.478 -29.723 -63.148 1.00 28.22 1264 ALA A C 1
ATOM 9649 O O . ALA A 1 1264 ? 36.997 -29.279 -64.169 1.00 28.22 1264 ALA A O 1
ATOM 9650 N N . LEU A 1 1265 ? 35.560 -30.716 -63.161 1.00 26.61 1265 LEU A N 1
ATOM 9651 C CA . LEU A 1 1265 ? 34.348 -30.784 -64.026 1.00 26.61 1265 LEU A CA 1
ATOM 9652 C C . LEU A 1 1265 ? 33.415 -31.972 -63.640 1.00 26.61 1265 LEU A C 1
ATOM 9654 O O . LEU A 1 1265 ? 33.790 -32.811 -62.828 1.00 26.61 1265 LEU A O 1
ATOM 9658 N N . ALA A 1 1266 ? 32.186 -32.014 -64.177 1.00 27.89 1266 ALA A N 1
ATOM 9659 C CA . ALA A 1 1266 ? 31.038 -32.792 -63.669 1.00 27.89 1266 ALA A CA 1
ATOM 9660 C C . ALA A 1 1266 ? 30.548 -33.964 -64.573 1.00 27.89 1266 ALA A C 1
ATOM 9662 O O . ALA A 1 1266 ? 31.085 -34.157 -65.658 1.00 27.89 1266 ALA A O 1
ATOM 9663 N N . ILE A 1 1267 ? 29.445 -34.626 -64.142 1.00 28.20 1267 ILE A N 1
ATOM 9664 C CA . ILE A 1 1267 ? 28.373 -35.344 -64.907 1.00 28.20 1267 ILE A CA 1
ATOM 9665 C C . ILE A 1 1267 ? 28.128 -36.861 -64.609 1.00 28.20 1267 ILE A C 1
ATOM 9667 O O . ILE A 1 1267 ? 28.910 -37.731 -64.965 1.00 28.20 1267 ILE A O 1
ATOM 9671 N N . LEU A 1 1268 ? 26.935 -37.115 -64.030 1.00 27.12 1268 LEU A N 1
ATOM 9672 C CA . LEU A 1 1268 ? 25.967 -38.247 -64.110 1.00 27.12 1268 LEU A CA 1
ATOM 9673 C C . LEU A 1 1268 ? 26.319 -39.757 -63.928 1.00 27.12 1268 LEU A C 1
ATOM 9675 O O . LEU A 1 1268 ? 26.824 -40.418 -64.827 1.00 27.12 1268 LEU A O 1
ATOM 9679 N N . SER A 1 1269 ? 25.640 -40.335 -62.915 1.00 27.30 1269 SER A N 1
ATOM 9680 C CA . SER A 1 1269 ? 24.866 -41.612 -62.917 1.00 27.30 1269 SER A CA 1
ATOM 9681 C C . SER A 1 1269 ? 25.572 -42.991 -62.939 1.00 27.30 1269 SER A C 1
ATOM 9683 O O . SER A 1 1269 ? 26.470 -43.234 -63.731 1.00 27.30 1269 SER A O 1
ATOM 9685 N N . GLY A 1 1270 ? 25.092 -43.943 -62.112 1.00 27.44 1270 GLY A N 1
ATOM 9686 C CA . GLY A 1 1270 ? 25.603 -45.332 -62.074 1.00 27.44 1270 GLY A CA 1
ATOM 9687 C C . GLY A 1 1270 ? 25.047 -46.217 -60.936 1.00 27.44 1270 GLY A C 1
ATOM 9688 O O . GLY A 1 1270 ? 25.675 -46.384 -59.901 1.00 27.44 1270 GLY A O 1
ATOM 9689 N N . VAL A 1 1271 ? 23.852 -46.773 -61.128 1.00 28.77 1271 VAL A N 1
ATOM 9690 C CA . VAL A 1 1271 ? 23.041 -47.567 -60.174 1.00 28.77 1271 VAL A CA 1
ATOM 9691 C C . VAL A 1 1271 ? 23.698 -48.857 -59.599 1.00 28.77 1271 VAL A C 1
ATOM 9693 O O . VAL A 1 1271 ? 24.077 -49.746 -60.348 1.00 28.77 1271 VAL A O 1
ATOM 9696 N N . TRP A 1 1272 ? 23.648 -48.982 -58.257 1.00 26.00 1272 TRP A N 1
ATOM 9697 C CA . TRP A 1 1272 ? 23.524 -50.198 -57.401 1.00 26.00 1272 TRP A CA 1
ATOM 9698 C C . TRP A 1 1272 ? 24.692 -51.187 -57.090 1.00 26.00 1272 TRP A C 1
ATOM 9700 O O . TRP A 1 1272 ? 25.234 -51.866 -57.950 1.00 26.00 1272 TRP A O 1
ATOM 9710 N N . VAL A 1 1273 ? 24.829 -51.424 -55.765 1.00 26.64 1273 VAL A N 1
ATOM 9711 C CA . VAL A 1 1273 ? 25.027 -52.718 -55.047 1.00 26.64 1273 VAL A CA 1
ATOM 9712 C C . VAL A 1 1273 ? 26.444 -53.277 -54.750 1.00 26.64 1273 VAL A C 1
ATOM 9714 O O . VAL A 1 1273 ? 27.079 -53.911 -55.579 1.00 26.64 1273 VAL A O 1
ATOM 9717 N N . VAL A 1 1274 ? 26.821 -53.160 -53.455 1.00 26.41 1274 VAL A N 1
ATOM 9718 C CA . VAL A 1 1274 ? 27.358 -54.210 -52.535 1.00 26.41 1274 VAL A CA 1
ATOM 9719 C C . VAL A 1 1274 ? 28.624 -54.979 -52.998 1.00 26.41 1274 VAL A C 1
ATOM 9721 O O . VAL A 1 1274 ? 28.578 -55.750 -53.945 1.00 26.41 1274 VAL A O 1
ATOM 9724 N N . ARG A 1 1275 ? 29.760 -54.962 -52.268 1.00 26.73 1275 ARG A N 1
ATOM 9725 C CA . ARG A 1 1275 ? 29.913 -55.543 -50.907 1.00 26.73 1275 ARG A CA 1
ATOM 9726 C C . ARG A 1 1275 ? 31.267 -55.223 -50.230 1.00 26.73 1275 ARG A C 1
ATOM 9728 O O . ARG A 1 1275 ? 32.272 -55.101 -50.910 1.00 26.73 1275 ARG A O 1
ATOM 9735 N N . ALA A 1 1276 ? 31.269 -55.372 -48.897 1.00 26.89 1276 ALA A N 1
ATOM 9736 C CA . ALA A 1 1276 ? 32.364 -55.870 -48.037 1.00 26.89 1276 ALA A CA 1
ATOM 9737 C C . ALA A 1 1276 ? 33.584 -54.985 -47.665 1.00 26.89 1276 ALA A C 1
ATOM 9739 O O . ALA A 1 1276 ? 34.353 -54.574 -48.519 1.00 26.89 1276 ALA A O 1
ATOM 9740 N N . ARG A 1 1277 ? 33.836 -54.975 -46.338 1.00 27.72 1277 ARG A N 1
ATOM 9741 C CA . ARG A 1 1277 ? 35.092 -54.724 -45.583 1.00 27.72 1277 ARG A CA 1
ATOM 9742 C C . ARG A 1 1277 ? 35.663 -53.290 -45.654 1.00 27.72 1277 ARG A C 1
ATOM 9744 O O . ARG A 1 1277 ? 35.899 -52.798 -46.742 1.00 27.72 1277 ARG A O 1
ATOM 9751 N N . ALA A 1 1278 ? 35.829 -52.517 -44.570 1.00 28.86 1278 ALA A N 1
ATOM 9752 C CA . ALA A 1 1278 ? 36.205 -52.726 -43.149 1.00 28.86 1278 ALA A CA 1
ATOM 9753 C C . ALA A 1 1278 ? 37.698 -52.481 -42.868 1.00 28.86 1278 ALA A C 1
ATOM 9755 O O . ALA A 1 1278 ? 38.535 -52.985 -43.610 1.00 28.86 1278 ALA A O 1
ATOM 9756 N N . LEU A 1 1279 ? 37.964 -51.824 -41.724 1.00 32.19 1279 LEU A N 1
ATOM 9757 C CA . LEU A 1 1279 ? 39.265 -51.346 -41.220 1.00 32.19 1279 LEU A CA 1
ATOM 9758 C C . LEU A 1 1279 ? 39.822 -50.192 -42.088 1.00 32.19 1279 LEU A C 1
ATOM 9760 O O . LEU A 1 1279 ? 39.963 -50.348 -43.296 1.00 32.19 1279 LEU A O 1
ATOM 9764 N N . LEU A 1 1280 ? 40.126 -49.008 -41.551 1.00 35.28 1280 LEU A N 1
ATOM 9765 C CA . LEU A 1 1280 ? 40.407 -48.608 -40.159 1.00 35.28 1280 LEU A CA 1
ATOM 9766 C C . LEU A 1 1280 ? 39.466 -47.505 -39.645 1.00 35.28 1280 LEU A C 1
ATOM 9768 O O . LEU A 1 1280 ? 38.956 -46.739 -40.489 1.00 35.28 1280 LEU A O 1
#

InterPro domains:
  IPR013780 Glycosyl hydrolase, all-beta [G3DSA:2.60.40.1180] (424-554)
  IPR013780 Glycosyl hydrolase, all-beta [G3DSA:2.60.40.1180] (1060-1189)
  IPR017853 Glycoside hydrolase superfamily [SSF51445] (85-419)
  IPR017853 Glycoside hydrolase superfamily [SSF51445] (746-1034)
  IPR031728 Beta-glucuronidase, C-terminal [PF16862] (450-552)
  IPR031728 Beta-glucuronidase, C-terminal [PF16862] (1084-1187)
  IPR052974 Glycosyl Hydrolase 79 Enzymes [PTHR36183] (690-1190)